Protein AF-0000000067155434 (afdb_homodimer)

Organism: Gallus gallus (NCBI:txid9031)

pLDDT: mean 84.06, std 18.78, range [15.3, 98.31]

Foldseek 3Di:
DDDDDDDDPDDPPPDPDDPPDDDDDDDDPPVPPVPQDFAFVVLLLVLLVVLLVDDDLVVNLVSLLVSLLVCLQRHLVCNLLSLCLLVLHLFFLLVVQAQADDPLLLLVLLCVLLVHDSVVLVVVCVVVVASLVSLLVSLVVDDDPDADDGHGSVRLSVLRSVLSPDDDDCSSVVNSVSLSVLSSNDDHSSSSSSSCSNNGHNPSPRDPLSSLLSNLLSCQQQPADADPPGPGSGPCPPPDPVVSVVVSVVSSVQSVVLCQFAVGCVQQSVCCRVPNRVCSNVRGGRDFSFDGQFEAEAADLDLVVVCVLQVPFWKKKFFAAQAWKWKWKQALVRFIWIAGNVRHTQCQLCVVLRVCVSVFWDPPWRIWIFIKGKFFADPVVLATDHHVLVVPRDRHPDDPVPGPTQIAIATEFTQDTDHDGCQAPARQVGVVVVVVTGHDDRSHYHYTDMDTDSDSVVQLVVQVVSVVSVTFGIKMATGHPPRGTDTPYHDNRIYTYGPVSLLPLPDWFKWWWWAFAADPDVRHPFTQKTWTFFAAPVLRATWTAEIDRAADDPVRRVVCRVVFVVFWDPDGDPRYHFAPVPDHPTTGDGFWIFTKGASAKDKAQGTCQLQVNVHVRIAIYGHPIHTDDIDPVDGNNRTHHSVNSVVSHVVVVVVPDPDD/DDDDDDDDPDDPPPDDDDPPDDPDDDDDDPPPPPPQDFAFVVLLLVLLVVLLVDDDLVVNLVSLLVSLLVCLQRHLVCNLLSLCLLVLHLFDLLVVQAQADDPLLLLVLLCVLLVHDSVVLVVVCVVVVASLVSLLVSLVVDDDPDADDGHGSVRLSVLRRVLSPDDDDCSSVVNSVSLSVLSSNDDHSSSSQSSCSNNGHSPSPRDPLSSLLSNLLSCQQQPADADPPRPGSGPCPPPDPVVSVVVSVVSSVQSVVLCQFAVGCVQQSVCCRVPNRVCSNVRGGRDFSFDGQFEAEAADLDLVVVCVLQVPFWKKKFFAAQAWKWKWKQALVRFIWIAGNVRHTQCQLCVVLRVCVSVFWDPPWRIWIFIKGKFFADPVVLATDHHVLVVPRDRHPDDPVPGPTQIAIATEFTQDTDHDGCQAPARQVRVVVVVVTGHDDRSHYHYTDMDTDSDSVVQLVVQVVSVVSVTFGIKMATGHPPRGTDTPYHDNRIYTYGPVSLLPLPDWFKWWFWAFAADPDPRHPFTQKTWTFFAAPVLRATWTAEIDRAADDPVRRVVCRVVFVVFWDPDGDPRYHFAPVPDHPTTGDGFWIFTKRASAKDKAQGTCQLQVNVHVRIAIYGHNIHTDDIDPVDGNNRTHHSVNSVVSHVVVVVVPDPDD

Radius of gyration: 41.84 Å; Cα contacts (8 Å, |Δi|>4): 2468; chains: 2; bounding box: 102×157×97 Å

Solvent-accessible surface area (backbone atoms only — not comparable to full-atom values): 70582 Å² total; per-residue (Å²): 142,78,79,88,88,80,92,80,86,85,81,88,74,86,79,79,81,81,82,76,81,82,80,77,85,82,75,87,84,69,78,73,74,71,70,80,56,77,50,46,30,55,61,55,30,53,48,49,54,53,31,51,71,41,86,48,67,70,56,36,27,51,55,50,16,54,53,48,30,50,31,44,74,65,20,54,86,48,42,62,40,50,50,30,59,67,67,51,36,71,55,46,56,61,72,62,54,54,60,62,49,55,66,66,58,52,46,49,27,49,18,67,61,67,71,49,55,56,66,57,52,51,53,48,22,50,72,68,57,35,59,18,59,47,41,28,61,50,52,72,69,57,81,68,96,71,78,58,72,75,52,29,31,57,57,54,46,50,51,50,36,51,52,38,68,53,72,68,87,69,33,59,64,53,46,34,52,53,49,30,57,53,52,70,30,43,53,79,58,30,32,21,53,50,44,20,37,43,58,38,54,72,76,46,45,70,24,68,69,45,51,52,40,16,51,30,42,14,45,60,29,27,53,55,82,64,59,86,74,62,85,53,69,53,66,53,72,87,45,53,70,68,57,36,50,52,51,44,51,52,46,23,47,51,51,52,54,35,34,48,40,35,65,36,64,83,67,45,50,61,46,37,48,73,64,30,72,89,46,36,64,81,75,43,53,72,44,72,82,54,63,52,48,54,61,39,60,34,82,42,63,46,70,66,58,49,47,68,74,38,70,88,46,63,29,33,40,26,57,26,71,48,49,47,51,31,38,38,22,31,28,75,88,65,52,60,42,32,24,35,68,84,28,39,59,42,37,55,44,38,44,55,53,55,65,46,51,70,75,29,49,32,92,86,69,48,27,30,30,34,40,29,34,40,26,26,37,38,84,84,79,69,40,66,42,58,47,74,58,46,67,69,48,58,66,64,89,44,52,63,88,70,62,81,72,42,56,22,34,31,40,69,43,36,44,30,48,66,89,40,75,33,37,81,42,29,38,54,58,28,43,52,52,41,58,69,41,45,53,75,38,90,74,46,33,37,65,51,59,66,47,79,49,91,49,68,68,56,49,54,53,50,39,51,51,23,43,74,58,64,26,52,15,30,34,36,31,33,26,65,67,76,14,51,58,49,64,64,34,73,34,87,42,26,30,32,40,45,61,54,19,33,50,42,41,46,63,68,43,38,26,22,42,43,23,29,27,71,21,62,77,95,36,50,92,40,53,45,30,33,34,28,19,29,21,32,69,60,61,52,29,37,17,24,26,40,72,36,65,42,62,66,50,74,66,54,40,50,54,49,37,65,58,46,65,77,36,60,38,91,52,74,47,87,50,53,39,74,36,79,91,69,60,54,76,36,30,32,54,72,75,43,24,32,34,30,39,30,26,42,64,41,82,25,75,60,28,38,21,32,46,62,74,79,30,80,75,28,8,34,27,56,35,73,40,28,48,73,46,75,36,85,89,43,55,42,84,66,26,37,34,24,66,55,50,44,56,63,35,40,64,69,51,51,76,63,66,61,79,128,145,78,76,90,78,84,88,85,85,82,79,87,77,87,81,81,83,76,87,71,81,80,83,72,83,84,80,87,76,75,79,72,73,72,72,79,54,78,52,47,30,54,61,56,29,52,48,50,54,53,32,51,71,43,86,47,67,70,55,34,28,50,56,50,17,54,52,47,31,50,32,45,74,65,20,52,86,47,43,60,40,49,50,30,59,66,67,51,37,72,56,46,57,62,72,61,53,53,62,61,49,52,67,66,59,52,47,48,26,50,16,66,62,66,71,48,55,56,68,58,53,51,52,48,23,50,72,67,56,36,60,19,60,47,42,30,60,51,52,73,69,56,81,68,96,71,77,57,70,75,53,29,30,59,56,53,46,50,52,51,35,52,52,39,68,53,73,67,87,69,34,58,63,52,44,34,52,53,49,31,57,52,53,69,32,43,55,78,58,29,31,21,52,50,45,20,37,43,58,39,53,73,73,48,45,70,24,69,69,45,50,51,39,16,51,28,42,14,44,61,29,27,53,55,82,63,59,87,74,64,84,54,69,53,65,50,72,86,46,53,70,70,57,38,50,52,50,43,49,53,46,24,48,50,50,52,53,37,36,49,40,36,66,36,64,83,68,45,49,61,46,36,48,71,63,29,72,89,48,35,64,81,76,43,54,70,44,73,80,53,64,52,49,54,58,38,61,35,82,42,61,47,70,64,57,49,47,68,74,38,69,88,49,62,31,32,40,26,56,26,70,46,48,46,52,32,36,40,22,32,28,75,88,66,52,60,45,33,23,36,66,86,28,39,60,42,36,56,45,36,44,56,53,54,64,47,51,70,74,30,50,33,93,85,68,49,26,30,31,34,39,29,33,40,25,27,37,37,82,85,79,69,40,66,41,58,46,74,60,46,67,68,49,58,65,65,90,46,51,64,88,70,59,80,72,42,56,21,35,31,40,68,44,36,43,30,49,66,90,39,76,33,38,82,42,29,39,54,59,28,44,51,53,42,59,69,40,43,52,75,36,92,76,46,33,36,66,50,58,66,48,77,49,90,48,68,66,56,49,54,54,50,38,51,52,23,43,74,57,65,26,51,15,29,33,36,31,34,26,65,67,75,12,51,58,49,63,65,34,75,35,85,43,27,30,32,38,45,60,53,18,34,51,42,40,47,65,67,42,37,29,21,41,43,22,30,26,72,20,63,76,93,36,49,92,40,56,44,31,31,34,28,19,29,21,30,69,59,61,51,27,38,18,24,27,39,73,37,67,42,63,66,50,74,66,52,40,51,55,49,37,65,58,48,64,77,36,61,38,90,52,75,49,87,47,54,41,75,35,81,90,69,60,53,78,39,31,32,54,72,76,45,26,33,34,30,39,30,27,43,62,43,81,24,76,60,26,37,22,31,45,62,75,79,30,80,74,29,9,35,26,56,35,74,40,27,49,73,48,75,37,85,89,45,55,42,84,65,24,37,34,24,66,54,51,46,56,62,34,41,64,69,50,50,76,63,66,62,80,129

InterPro domains:
  IPR000977 DNA ligase, ATP-dependent [TIGR00574] (98-645)
  IPR012308 DNA ligase, ATP-dependent, N-terminal [PF04675] (40-216)
  IPR012309 DNA ligase, ATP-dependent, C-terminal [PF04679] (524-634)
  IPR012310 DNA ligase, ATP-dependent, central [PF01068] (294-498)
  IPR012310 DNA ligase, ATP-dependent, central [PS50160] (400-536)
  IPR012340 Nucleic acid-binding, OB-fold [G3DSA:2.40.50.140] (507-648)
  IPR012340 Nucleic acid-binding, OB-fold [SSF50249] (506-645)
  IPR016059 DNA ligase, ATP-dependent, conserved site [PS00333] (472-498)
  IPR036599 DNA ligase, ATP-dependent, N-terminal domain superfamily [G3DSA:1.10.3260.10] (32-296)
  IPR036599 DNA ligase, ATP-dependent, N-terminal domain superfamily [SSF117018] (38-284)
  IPR050191 ATP-dependent DNA ligase [PTHR45674] (38-645)

Nearest PDB structures (foldseek):
  6p0a-assembly1_A  TM=6.966E-01  e=3.454E-84  Homo sapiens
  6p0e-assembly1_A  TM=6.962E-01  e=1.907E-83  Homo sapiens
  6q1v-assembly1_A  TM=6.953E-01  e=2.886E-83  Homo sapiens
  7l34-assembly1_A  TM=6.816E-01  e=3.124E-82  Homo sapiens
  7qnz-assembly1_A  TM=7.087E-01  e=1.299E-80  Homo sapiens

Structure (mmCIF, N/CA/C/O backbone):
data_AF-0000000067155434-model_v1
#
loop_
_entity.id
_entity.type
_entity.pdbx_description
1 polymer 'DNA ligase 1'
#
loop_
_atom_site.group_PDB
_atom_site.id
_atom_site.type_symbol
_atom_site.label_atom_id
_atom_site.label_alt_id
_atom_site.label_comp_id
_atom_site.label_asym_id
_atom_site.label_entity_id
_atom_site.label_seq_id
_atom_site.pdbx_PDB_ins_code
_atom_site.Cartn_x
_atom_site.Cartn_y
_atom_site.Cartn_z
_atom_site.occupancy
_atom_site.B_iso_or_equiv
_atom_site.auth_seq_id
_atom_site.auth_comp_id
_atom_site.auth_asym_id
_atom_site.auth_atom_id
_atom_site.pdbx_PDB_model_num
ATOM 1 N N . MET A 1 1 ? 45.875 9.719 47.844 1 16.81 1 MET A N 1
ATOM 2 C CA . MET A 1 1 ? 46.188 10.703 48.875 1 16.81 1 MET A CA 1
ATOM 3 C C . MET A 1 1 ? 45.844 12.109 48.406 1 16.81 1 MET A C 1
ATOM 5 O O . MET A 1 1 ? 44.969 12.773 48.969 1 16.81 1 MET A O 1
ATOM 9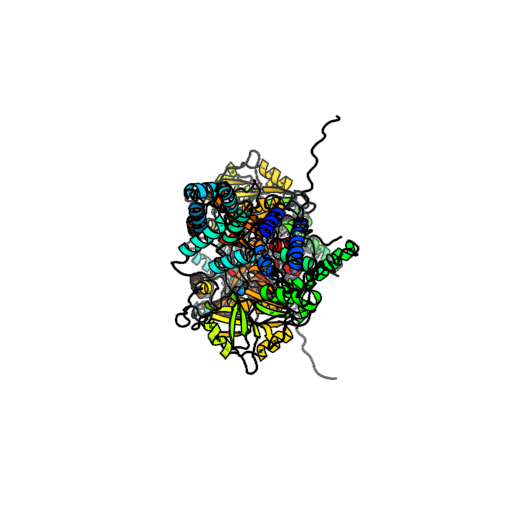 N N . ASP A 1 2 ? 46.812 12.922 47.938 1 15.3 2 ASP A N 1
ATOM 10 C CA . ASP A 1 2 ? 47.188 14.281 48.312 1 15.3 2 ASP A CA 1
ATOM 11 C C . ASP A 1 2 ? 46.469 15.305 47.438 1 15.3 2 ASP A C 1
ATOM 13 O O . ASP A 1 2 ? 46.375 16.484 47.812 1 15.3 2 ASP A O 1
ATOM 17 N N . GLY A 1 3 ? 46.469 15.141 46.156 1 16.81 3 GLY A N 1
ATOM 18 C CA . GLY A 1 3 ? 46.812 16.344 45.438 1 16.81 3 GLY A CA 1
ATOM 19 C C . GLY A 1 3 ? 45.781 17.438 45.531 1 16.81 3 GLY A C 1
ATOM 20 O O . GLY A 1 3 ? 44.625 17.172 45.906 1 16.81 3 GLY A O 1
ATOM 21 N N . GLY A 1 4 ? 45.781 18.406 44.688 1 17.08 4 GLY A N 1
ATOM 22 C CA . GLY A 1 4 ? 45.844 19.859 44.75 1 17.08 4 GLY A CA 1
ATOM 23 C C . GLY A 1 4 ? 44.469 20.5 44.812 1 17.08 4 GLY A C 1
ATOM 24 O O . GLY A 1 4 ? 43.438 19.828 44.562 1 17.08 4 GLY A O 1
ATOM 25 N N . ASP A 1 5 ? 44.25 21.766 44.469 1 17.11 5 ASP A N 1
ATOM 26 C CA . ASP A 1 5 ? 43.938 23.109 45 1 17.11 5 ASP A CA 1
ATOM 27 C C . ASP A 1 5 ? 42.531 23.547 44.594 1 17.11 5 ASP A C 1
ATOM 29 O O . ASP A 1 5 ? 41.906 22.906 43.75 1 17.11 5 ASP A O 1
ATOM 33 N N . GLY A 1 6 ? 42.344 24.844 44 1 16.84 6 GLY A N 1
ATOM 34 C CA . GLY A 1 6 ? 41.844 26.109 44.5 1 16.84 6 GLY A CA 1
ATOM 35 C C . GLY A 1 6 ? 40.469 26.453 43.969 1 16.84 6 GLY A C 1
ATOM 36 O O . GLY A 1 6 ? 39.562 26.844 44.719 1 16.84 6 GLY A O 1
ATOM 37 N N . GLY A 1 7 ? 40.156 26.734 42.594 1 18.36 7 GLY A N 1
ATOM 38 C CA . GLY A 1 7 ? 39.75 28.047 42.156 1 18.36 7 GLY A CA 1
ATOM 39 C C . GLY A 1 7 ? 38.25 28.281 42.312 1 18.36 7 GLY A C 1
ATOM 40 O O . GLY A 1 7 ? 37.438 27.359 42.125 1 18.36 7 GLY A O 1
ATOM 41 N N . HIS A 1 8 ? 37.656 29.438 43 1 18.72 8 HIS A N 1
ATOM 42 C CA . HIS A 1 8 ? 36.562 30.125 43.656 1 18.72 8 HIS A CA 1
ATOM 43 C C . HIS A 1 8 ? 35.594 30.719 42.656 1 18.72 8 HIS A C 1
ATOM 45 O O . HIS A 1 8 ? 35.969 31.656 41.906 1 18.72 8 HIS A O 1
ATOM 51 N N . GLY A 1 9 ? 34.938 30.109 41.719 1 18.5 9 GLY A N 1
ATOM 52 C CA . GLY A 1 9 ? 34.188 30.766 40.656 1 18.5 9 GLY A CA 1
ATOM 53 C C . GLY A 1 9 ? 33.125 31.734 41.188 1 18.5 9 GLY A C 1
ATOM 54 O O . GLY A 1 9 ? 32.469 31.438 42.188 1 18.5 9 GLY A O 1
ATOM 55 N N . GLY A 1 10 ? 33.156 33.188 40.969 1 18.19 10 GLY A N 1
ATOM 56 C CA . GLY A 1 10 ? 32.594 34.469 41.25 1 18.19 10 GLY A CA 1
ATOM 57 C C . GLY A 1 10 ? 31.109 34.562 41.062 1 18.19 10 GLY A C 1
ATOM 58 O O . GLY A 1 10 ? 30.578 33.969 40.094 1 18.19 10 GLY A O 1
ATOM 59 N N . ASP A 1 11 ? 30.203 34.812 42.094 1 17.75 11 ASP A N 1
ATOM 60 C CA . ASP A 1 11 ? 28.797 34.938 42.438 1 17.75 11 ASP A CA 1
ATOM 61 C C . ASP A 1 11 ? 28.234 36.25 41.906 1 17.75 11 ASP A C 1
ATOM 63 O O . ASP A 1 11 ? 28.641 37.344 42.344 1 17.75 11 ASP A O 1
ATOM 67 N N . ALA A 1 12 ? 27.953 36.562 40.531 1 19.81 12 ALA A N 1
ATOM 68 C CA . ALA A 1 12 ? 27.531 37.812 39.906 1 19.81 12 ALA A CA 1
ATOM 69 C C . ALA A 1 12 ? 26.328 38.406 40.656 1 19.81 12 ALA A C 1
ATOM 71 O O . ALA A 1 12 ? 25.234 37.844 40.625 1 19.81 12 ALA A O 1
ATOM 72 N N . GLU A 1 13 ? 26.438 39.125 41.906 1 17.91 13 GLU A N 1
ATOM 73 C CA . GLU A 1 13 ? 25.484 39.844 42.75 1 17.91 13 GLU A CA 1
ATOM 74 C C . GLU A 1 13 ? 24.875 41.031 42 1 17.91 13 GLU A C 1
ATOM 76 O O . GLU A 1 13 ? 25.578 41.969 41.594 1 17.91 13 GLU A O 1
ATOM 81 N N . ILE A 1 14 ? 23.906 41 41.156 1 19.84 14 ILE A N 1
ATOM 82 C CA . ILE A 1 14 ? 23.281 42.094 40.438 1 19.84 14 ILE A CA 1
ATOM 83 C C . ILE A 1 14 ? 22.719 43.094 41.438 1 19.84 14 ILE A C 1
ATOM 85 O O . ILE A 1 14 ? 21.859 42.781 42.25 1 19.84 14 ILE A O 1
ATOM 89 N N . MET A 1 15 ? 23.531 44.188 42 1 19.94 15 MET A N 1
ATOM 90 C CA . MET A 1 15 ? 23.422 45.281 42.969 1 19.94 15 MET A CA 1
ATOM 91 C C . MET A 1 15 ? 22.266 46.219 42.594 1 19.94 15 MET A C 1
ATOM 93 O O . MET A 1 15 ? 22.297 46.875 41.562 1 19.94 15 MET A O 1
ATOM 97 N N . MET A 1 16 ? 21.078 46 43.031 1 20.23 16 MET A N 1
ATOM 98 C CA . MET A 1 16 ? 19.938 46.906 42.969 1 20.23 16 MET A CA 1
ATOM 99 C C . MET A 1 16 ? 20.203 48.156 43.812 1 20.23 16 MET A C 1
ATOM 101 O O . MET A 1 16 ? 20.578 48.062 44.969 1 20.23 16 MET A O 1
ATOM 105 N N . GLY A 1 17 ? 20.812 49.281 43.281 1 18.33 17 GLY A N 1
ATOM 106 C CA . GLY A 1 17 ? 21.234 50.562 43.875 1 18.33 17 GLY A CA 1
ATOM 107 C C . GLY A 1 17 ? 20.188 51.188 44.75 1 18.33 17 GLY A C 1
ATOM 108 O O . GLY A 1 17 ? 18.984 50.969 44.562 1 18.33 17 GLY A O 1
ATOM 109 N N . ASP A 1 18 ? 20.516 51.625 46.031 1 19.92 18 ASP A N 1
ATOM 110 C CA . ASP A 1 18 ? 19.953 52.219 47.25 1 19.92 18 ASP A CA 1
ATOM 111 C C . ASP A 1 18 ? 19.5 53.656 47 1 19.92 18 ASP A C 1
ATOM 113 O O . ASP A 1 18 ? 20.312 54.531 46.75 1 19.92 18 ASP A O 1
ATOM 117 N N . GLY A 1 19 ? 18.547 54.031 46.281 1 17.12 19 GLY A N 1
ATOM 118 C CA . GLY A 1 19 ? 18.078 55.406 46.156 1 17.12 19 GLY A CA 1
ATOM 119 C C . GLY A 1 19 ? 17.703 56 47.5 1 17.12 19 GLY A C 1
ATOM 120 O O . GLY A 1 19 ? 16.609 55.75 48.031 1 17.12 19 GLY A O 1
ATOM 121 N N . ARG A 1 20 ? 18.625 56.281 48.375 1 21.55 20 ARG A N 1
ATOM 122 C CA . ARG A 1 20 ? 18.375 56.938 49.656 1 21.55 20 ARG A CA 1
ATOM 123 C C . ARG A 1 20 ? 17.859 58.375 49.438 1 21.55 20 ARG A C 1
ATOM 125 O O . ARG A 1 20 ? 18.578 59.344 49.688 1 21.55 20 ARG A O 1
ATOM 132 N N . THR A 1 21 ? 17.172 58.938 48.406 1 18.19 21 THR A N 1
ATOM 133 C CA . THR A 1 21 ? 16.984 60.375 48.469 1 18.19 21 THR A CA 1
ATOM 134 C C . THR A 1 21 ? 16.062 60.75 49.625 1 18.19 21 THR A C 1
ATOM 136 O O . THR A 1 21 ? 15.188 60 50 1 18.19 21 THR A O 1
ATOM 139 N N . GLY A 1 22 ? 16.391 61.781 50.5 1 18.53 22 GLY A N 1
ATOM 140 C CA . GLY A 1 22 ? 15.984 62.562 51.656 1 18.53 22 GLY A CA 1
ATOM 141 C C . GLY A 1 22 ? 14.656 63.281 51.469 1 18.53 22 GLY A C 1
ATOM 142 O O . GLY A 1 22 ? 14.234 63.531 50.312 1 18.53 22 GLY A O 1
ATOM 143 N N . CYS A 1 23 ? 13.695 63.406 52.562 1 20.22 23 CYS A N 1
ATOM 144 C CA . CYS A 1 23 ? 12.297 63.719 52.812 1 20.22 23 CYS A CA 1
ATOM 145 C C . CYS A 1 23 ? 12.023 65.188 52.719 1 20.22 23 CYS A C 1
ATOM 147 O O . CYS A 1 23 ? 11.023 65.688 53.25 1 20.22 23 CYS A O 1
ATOM 149 N N . GLY A 1 24 ? 12.797 66.188 52.188 1 19.48 24 GLY A N 1
ATOM 150 C CA . GLY A 1 24 ? 12.398 67.5 52.594 1 19.48 24 GLY A CA 1
ATOM 151 C C . GLY A 1 24 ? 10.914 67.75 52.438 1 19.48 24 GLY A C 1
ATOM 152 O O . GLY A 1 24 ? 10.219 67 51.781 1 19.48 24 GLY A O 1
ATOM 153 N N . GLY A 1 25 ? 10.188 68.875 53 1 20.5 25 GLY A N 1
ATOM 154 C CA . GLY A 1 25 ? 8.93 69.438 53.469 1 20.5 25 GLY A CA 1
ATOM 155 C C . GLY A 1 25 ? 7.938 69.688 52.344 1 20.5 25 GLY A C 1
ATOM 156 O O . GLY A 1 25 ? 6.875 70.25 52.594 1 20.5 25 GLY A O 1
ATOM 157 N N . TRP A 1 26 ? 8.289 69.438 50.969 1 18.67 26 TRP A N 1
ATOM 158 C CA . TRP A 1 26 ? 7.613 70.312 50.031 1 18.67 26 TRP A CA 1
ATOM 159 C C . TRP A 1 26 ? 6.098 70.188 50.156 1 18.67 26 TRP A C 1
ATOM 161 O O . TRP A 1 26 ? 5.586 69.25 50.719 1 18.67 26 TRP A O 1
ATOM 171 N N . GLY A 1 27 ? 5.062 71.438 49.688 1 23.33 27 GLY A N 1
ATOM 172 C CA . GLY A 1 27 ? 3.904 72.125 49.219 1 23.33 27 GLY A CA 1
ATOM 173 C C . GLY A 1 27 ? 2.959 71.312 48.375 1 23.33 27 GLY A C 1
ATOM 174 O O . GLY A 1 27 ? 3.264 70.125 48.094 1 23.33 27 GLY A O 1
ATOM 175 N N . GLY A 1 28 ? 2.057 71.875 47.344 1 26.39 28 GLY A N 1
ATOM 176 C CA . GLY A 1 28 ? 0.773 71.312 46.906 1 26.39 28 GLY A CA 1
ATOM 177 C C . GLY A 1 28 ? 0.856 69.938 46.406 1 26.39 28 GLY A C 1
ATOM 178 O O . GLY A 1 28 ? 1.816 69.562 45.719 1 26.39 28 GLY A O 1
ATOM 179 N N . SER A 1 29 ? 0.441 68.938 47.062 1 26.17 29 SER A N 1
ATOM 180 C CA . SER A 1 29 ? 0.651 67.438 47.031 1 26.17 29 SER A CA 1
ATOM 181 C C . SER A 1 29 ? 0.232 66.875 45.719 1 26.17 29 SER A C 1
ATOM 183 O O . SER A 1 29 ? -0.952 66.625 45.469 1 26.17 29 SER A O 1
ATOM 185 N N . ARG A 1 30 ? 0.537 67.562 44.531 1 30.58 30 ARG A N 1
ATOM 186 C CA . ARG A 1 30 ? 0.243 67.125 43.156 1 30.58 30 ARG A CA 1
ATOM 187 C C . ARG A 1 30 ? 0.652 65.688 42.969 1 30.58 30 ARG A C 1
ATOM 189 O O . ARG A 1 30 ? 1.805 65.312 43.219 1 30.58 30 ARG A O 1
ATOM 196 N N . GLY A 1 31 ? -0.239 64.75 43.312 1 29.92 31 GLY A N 1
ATOM 197 C CA . GLY 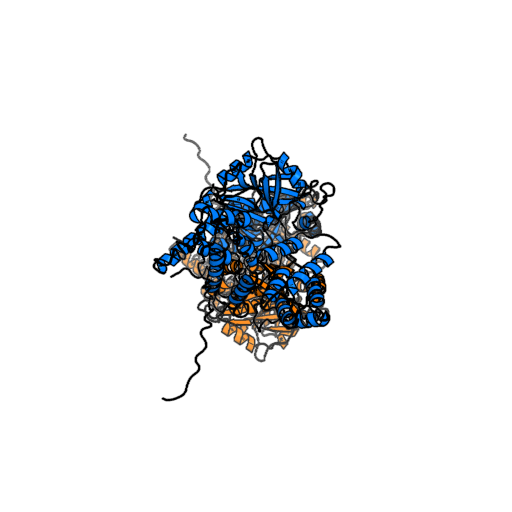A 1 31 ? -0.164 63.312 43.094 1 29.92 31 GLY A CA 1
ATOM 198 C C . GLY A 1 31 ? 0.598 62.938 41.844 1 29.92 31 GLY A C 1
ATOM 199 O O . GLY A 1 31 ? 0.16 63.219 40.75 1 29.92 31 GLY A O 1
ATOM 200 N N . VAL A 1 32 ? 1.921 63.156 41.75 1 29.94 32 VAL A N 1
ATOM 201 C CA . VAL A 1 32 ? 2.811 62.844 40.656 1 29.94 32 VAL A CA 1
ATOM 202 C C . VAL A 1 32 ? 2.545 61.406 40.156 1 29.94 32 VAL A C 1
ATOM 204 O O . VAL A 1 32 ? 2.719 60.469 40.906 1 29.94 32 VAL A O 1
ATOM 207 N N . THR A 1 33 ? 1.397 61.156 39.469 1 33.34 33 THR A N 1
ATOM 208 C CA . THR A 1 33 ? 1.229 59.938 38.688 1 33.34 33 THR A CA 1
ATOM 209 C C . THR A 1 33 ? 2.549 59.531 38.031 1 33.34 33 THR A C 1
ATOM 211 O O . THR A 1 33 ? 3.115 60.25 37.219 1 33.34 33 THR A O 1
ATOM 214 N N . THR A 1 34 ? 3.51 59.031 38.781 1 38.75 34 THR A N 1
ATOM 215 C CA . THR A 1 34 ? 4.734 58.469 38.219 1 38.75 34 THR A CA 1
ATOM 216 C C . THR A 1 34 ? 4.461 57.844 36.844 1 38.75 34 THR A C 1
ATOM 218 O O . THR A 1 34 ? 3.51 57.062 36.719 1 38.75 34 THR A O 1
ATOM 221 N N . PRO A 1 35 ? 4.691 58.469 35.781 1 44.56 35 PRO A N 1
ATOM 222 C CA . PRO A 1 35 ? 4.5 57.969 34.406 1 44.56 35 PRO A CA 1
ATOM 223 C C . PRO A 1 35 ? 4.809 56.5 34.281 1 44.56 35 PRO A C 1
ATOM 225 O O . PRO A 1 35 ? 5.645 55.969 35 1 44.56 35 PRO A O 1
ATOM 228 N N . PRO A 1 36 ? 3.838 55.625 34 1 53.75 36 PRO A N 1
ATOM 229 C CA . PRO A 1 36 ? 4.039 54.219 33.781 1 53.75 36 PRO A CA 1
ATOM 230 C C . PRO A 1 36 ? 5.395 53.875 33.156 1 53.75 36 PRO A C 1
ATOM 232 O O . PRO A 1 36 ? 5.793 54.531 32.188 1 53.75 36 PRO A O 1
ATOM 235 N N . LEU A 1 37 ? 6.441 53.375 33.906 1 69.88 37 LEU A N 1
ATOM 236 C CA . LEU A 1 37 ? 7.824 53.062 33.562 1 69.88 37 LEU A CA 1
ATOM 237 C C . LEU A 1 37 ? 7.887 52.094 32.375 1 69.88 37 LEU A C 1
ATOM 239 O O . LEU A 1 37 ? 7.211 51.062 32.375 1 69.88 37 LEU A O 1
ATOM 243 N N . SER A 1 38 ? 8.352 52.562 31.156 1 88.06 38 SER A N 1
ATOM 244 C CA . SER A 1 38 ? 8.578 51.75 29.969 1 88.06 38 SER A CA 1
ATOM 245 C C . SER A 1 38 ? 9.609 50.656 30.219 1 88.06 38 SER A C 1
ATOM 247 O O . SER A 1 38 ? 10.547 50.844 31 1 88.06 38 SER A O 1
ATOM 249 N N . VAL A 1 39 ? 9.305 49.438 29.844 1 94.56 39 VAL A N 1
ATOM 250 C CA . VAL A 1 39 ? 10.258 48.344 29.984 1 94.56 39 VAL A CA 1
ATOM 251 C C . VAL A 1 39 ? 11.367 48.5 28.938 1 94.56 39 VAL A C 1
ATOM 253 O O . VAL A 1 39 ? 11.094 48.562 27.734 1 94.56 39 VAL A O 1
ATOM 256 N N . PRO A 1 40 ? 12.539 48.625 29.438 1 96.06 40 PRO A N 1
ATOM 257 C CA . PRO A 1 40 ? 13.641 48.688 28.469 1 96.06 40 PRO A CA 1
ATOM 258 C C . PRO A 1 40 ? 13.766 47.438 27.609 1 96.06 40 PRO A C 1
ATOM 260 O O . PRO A 1 40 ? 13.609 46.312 28.125 1 96.06 40 PRO A O 1
ATOM 263 N N . TYR A 1 41 ? 14.039 47.625 26.344 1 97.25 41 TYR A N 1
ATOM 264 C CA . TYR A 1 41 ? 14.258 46.469 25.453 1 97.25 41 TYR A CA 1
ATOM 265 C C . TYR A 1 41 ? 15.453 45.656 25.906 1 97.25 41 TYR A C 1
ATOM 267 O O . TYR A 1 41 ? 15.492 44.438 25.688 1 97.25 41 TYR A O 1
ATOM 275 N N . LEU A 1 42 ? 16.359 46.281 26.547 1 95.81 42 LEU A N 1
ATOM 276 C CA . LEU A 1 42 ? 17.547 45.594 27.062 1 95.81 42 LEU A CA 1
ATOM 277 C C . LEU A 1 42 ? 17.156 44.469 28.031 1 95.81 42 LEU A C 1
ATOM 279 O O . LEU A 1 42 ? 17.797 43.406 28.062 1 95.81 42 LEU A O 1
ATOM 283 N N . ALA A 1 43 ? 16.141 44.719 28.812 1 96.56 43 ALA A N 1
ATOM 284 C CA . ALA A 1 43 ? 15.68 43.688 29.734 1 96.56 43 ALA A CA 1
ATOM 285 C C . ALA A 1 43 ? 15.18 42.469 28.984 1 96.56 43 ALA A C 1
ATOM 287 O O . ALA A 1 43 ? 15.445 41.312 29.391 1 96.56 43 ALA A O 1
ATOM 288 N N . VAL A 1 44 ? 14.5 42.656 27.906 1 97.31 44 VAL A N 1
ATOM 289 C CA . VAL A 1 44 ? 13.984 41.562 27.078 1 97.31 44 VAL A CA 1
ATOM 290 C C . VAL A 1 44 ? 15.141 40.844 26.406 1 97.31 44 VAL A C 1
ATOM 292 O O . VAL A 1 44 ? 15.203 39.625 26.422 1 97.31 44 VAL A O 1
ATOM 295 N N . ALA A 1 45 ? 16.047 41.594 25.875 1 97.19 45 ALA A N 1
ATOM 296 C CA . ALA A 1 45 ? 17.188 41.031 25.156 1 97.19 45 ALA A CA 1
ATOM 297 C C . ALA A 1 45 ? 18.062 40.188 26.094 1 97.19 45 ALA A C 1
ATOM 299 O O . ALA A 1 45 ? 18.547 39.125 25.703 1 97.19 45 ALA A O 1
ATOM 300 N N . ARG A 1 46 ? 18.297 40.688 27.234 1 96.31 46 ARG A N 1
ATOM 301 C CA . ARG A 1 46 ? 19.094 39.969 28.203 1 96.31 46 ARG A CA 1
ATOM 302 C C . ARG A 1 46 ? 18.406 38.656 28.625 1 96.31 46 ARG A C 1
ATOM 304 O O . ARG A 1 46 ? 19.062 37.656 28.891 1 96.31 46 ARG A O 1
ATOM 311 N N . THR A 1 47 ? 17.141 38.781 28.75 1 97.31 47 THR A N 1
ATOM 312 C CA . THR A 1 47 ? 16.391 37.562 29.047 1 97.31 47 THR A CA 1
ATOM 313 C C . THR A 1 47 ? 16.531 36.531 27.922 1 97.31 47 THR A C 1
ATOM 315 O O . THR A 1 47 ? 16.688 35.344 28.188 1 97.31 47 THR A O 1
ATOM 318 N N . PHE A 1 48 ? 16.469 37 26.656 1 97 48 PHE A N 1
ATOM 319 C CA . PHE A 1 48 ? 16.688 36.094 25.516 1 97 48 PHE A CA 1
ATOM 320 C C . PHE A 1 48 ? 18.047 35.438 25.578 1 97 48 PHE A C 1
ATOM 322 O O . PHE A 1 48 ? 18.188 34.25 25.266 1 97 48 PHE A O 1
ATOM 329 N N . GLU A 1 49 ? 18.984 3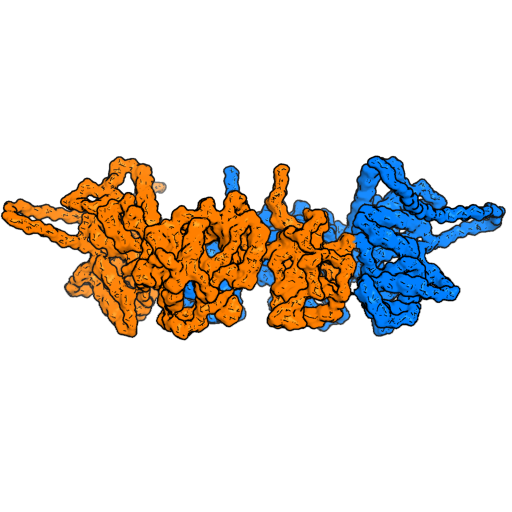6.188 26 1 95.62 49 GLU A N 1
ATOM 330 C CA . GLU A 1 49 ? 20.344 35.656 26.141 1 95.62 49 GLU A CA 1
ATOM 331 C C . GLU A 1 49 ? 20.391 34.5 27.141 1 95.62 49 GLU A C 1
ATOM 333 O O . GLU A 1 49 ? 21.031 33.469 26.891 1 95.62 49 GLU A O 1
ATOM 338 N N . ARG A 1 50 ? 19.734 34.719 28.219 1 96.06 50 ARG A N 1
ATOM 339 C CA . ARG A 1 50 ? 19.703 33.688 29.25 1 96.06 50 ARG A CA 1
ATOM 340 C C . ARG A 1 50 ? 18.938 32.469 28.781 1 96.06 50 ARG A C 1
ATOM 342 O O . ARG A 1 50 ? 19.297 31.344 29.125 1 96.06 50 ARG A O 1
ATOM 349 N N . ILE A 1 51 ? 17.891 32.656 28.078 1 95.44 51 ILE A N 1
ATOM 350 C CA . ILE A 1 51 ? 17.078 31.578 27.547 1 95.44 51 ILE A CA 1
ATOM 351 C C . ILE A 1 51 ? 17.906 30.75 26.562 1 95.44 51 ILE A C 1
ATOM 353 O O . ILE A 1 51 ? 17.859 29.531 26.562 1 95.44 51 ILE A O 1
ATOM 357 N N . GLU A 1 52 ? 18.594 31.406 25.703 1 92.12 52 GLU A N 1
ATOM 358 C CA . GLU A 1 52 ? 19.422 30.75 24.703 1 92.12 52 GLU A CA 1
ATOM 359 C C . GLU A 1 52 ? 20.484 29.859 25.359 1 92.12 52 GLU A C 1
ATOM 361 O O . GLU A 1 52 ? 20.859 28.828 24.812 1 92.12 52 GLU A O 1
ATOM 366 N N . GLU A 1 53 ? 20.922 30.266 26.5 1 92.19 53 GLU A N 1
ATOM 367 C CA . GLU A 1 53 ? 21.953 29.516 27.219 1 92.19 53 GLU A CA 1
ATOM 368 C C . GLU A 1 53 ? 21.375 28.328 27.969 1 92.19 53 GLU A C 1
ATOM 370 O O . GLU A 1 53 ? 22.078 27.391 28.312 1 92.19 53 GLU A O 1
ATOM 375 N N . ALA A 1 54 ? 20.094 28.391 28.172 1 90.31 54 ALA A N 1
ATOM 376 C CA . ALA A 1 54 ? 19.438 27.328 28.938 1 90.31 54 ALA A CA 1
ATOM 377 C C . ALA A 1 54 ? 19.109 26.141 28.047 1 90.31 54 ALA A C 1
ATOM 379 O O . ALA A 1 54 ? 18.734 26.297 26.891 1 90.31 54 ALA A O 1
ATOM 380 N N . SER A 1 55 ? 19.328 24.938 28.609 1 80.25 55 SER A N 1
ATOM 381 C CA . SER A 1 55 ? 19.094 23.719 27.812 1 80.25 55 SER A CA 1
ATOM 382 C C . SER A 1 55 ? 17.75 23.078 28.188 1 80.25 55 SER A C 1
ATOM 384 O O . SER A 1 55 ? 17.156 22.391 27.359 1 80.25 55 SER A O 1
ATOM 386 N N . SER A 1 56 ? 17.359 23.375 29.328 1 87.44 56 SER A N 1
ATOM 387 C CA . SER A 1 56 ? 16.141 22.719 29.781 1 87.44 56 SER A CA 1
ATOM 388 C C . SER A 1 56 ? 14.922 23.609 29.594 1 87.44 56 SER A C 1
ATOM 390 O O . SER A 1 56 ? 14.992 24.828 29.812 1 87.44 56 SER A O 1
ATOM 392 N N . ARG A 1 57 ? 13.852 23.062 29.297 1 88.06 57 ARG A N 1
ATOM 393 C CA . ARG A 1 57 ? 12.594 23.781 29.078 1 88.06 57 ARG A CA 1
ATOM 394 C C . ARG A 1 57 ? 12.102 24.406 30.375 1 88.06 57 ARG A C 1
ATOM 396 O O . ARG A 1 57 ? 11.586 25.531 30.375 1 88.06 57 ARG A O 1
ATOM 403 N N . LEU A 1 58 ? 12.242 23.656 31.438 1 91.31 58 LEU A N 1
ATOM 404 C CA . LEU A 1 58 ? 11.789 24.156 32.719 1 91.31 58 LEU A CA 1
ATOM 405 C C . LEU A 1 58 ? 12.547 25.406 33.125 1 91.31 58 LEU A C 1
ATOM 407 O O . LEU A 1 58 ? 11.969 26.344 33.688 1 91.31 58 LEU A O 1
ATOM 411 N N . LYS A 1 59 ? 13.797 25.375 32.781 1 94.75 59 LYS A N 1
ATOM 412 C CA . LYS A 1 59 ? 14.617 26.531 33.094 1 94.75 59 LYS A CA 1
ATOM 413 C C . LYS A 1 59 ? 14.234 27.734 32.219 1 94.75 59 LYS A C 1
ATOM 415 O O . LYS A 1 59 ? 14.227 28.875 32.688 1 94.75 59 LYS A O 1
ATOM 420 N N . ILE A 1 60 ? 13.93 27.516 31.016 1 95.25 60 ILE A N 1
ATOM 421 C CA . ILE A 1 60 ? 13.508 28.562 30.094 1 95.25 60 ILE A CA 1
ATOM 422 C C . ILE A 1 60 ? 12.227 29.203 30.609 1 95.25 60 ILE A C 1
ATOM 424 O O . ILE A 1 60 ? 12.109 30.438 30.641 1 95.25 60 ILE A O 1
ATOM 428 N N . ILE A 1 61 ? 11.297 28.406 31.078 1 96.31 61 ILE A N 1
ATOM 429 C CA . ILE A 1 61 ? 10.023 28.906 31.594 1 96.31 61 ILE A CA 1
ATOM 430 C C . ILE A 1 61 ? 10.258 29.719 32.844 1 96.31 61 ILE A C 1
ATOM 432 O O . ILE A 1 61 ? 9.641 30.781 33.031 1 96.31 61 ILE A O 1
ATOM 436 N N . GLU A 1 62 ? 11.156 29.281 33.656 1 96.44 62 GLU A N 1
ATOM 437 C CA . GLU A 1 62 ? 11.477 29.984 34.906 1 96.44 62 GLU A CA 1
ATOM 438 C C . GLU A 1 62 ? 12.07 31.359 34.625 1 96.44 62 GLU A C 1
ATOM 440 O O . GLU A 1 62 ? 11.68 32.344 35.25 1 96.44 62 GLU A O 1
ATOM 445 N N . ILE A 1 63 ? 12.969 31.375 33.656 1 97.5 63 ILE A N 1
ATOM 446 C CA . ILE A 1 63 ? 13.641 32.625 33.312 1 97.5 63 ILE A CA 1
ATOM 447 C C . ILE A 1 63 ? 12.617 33.625 32.781 1 97.5 63 ILE A C 1
ATOM 449 O O . ILE A 1 63 ? 12.594 34.781 33.188 1 97.5 63 ILE A O 1
ATOM 453 N N . LEU A 1 64 ? 11.812 33.219 31.938 1 97.94 64 LEU A N 1
ATOM 454 C CA . LEU A 1 64 ? 10.82 34.094 31.344 1 97.94 64 LEU A CA 1
ATOM 455 C C . LEU A 1 64 ? 9.781 34.5 32.375 1 97.94 64 LEU A C 1
ATOM 457 O O . LEU A 1 64 ? 9.297 35.625 32.375 1 97.94 64 LEU A O 1
ATOM 461 N N . THR A 1 65 ? 9.383 33.562 33.25 1 97.69 65 THR A N 1
ATOM 462 C CA . THR A 1 65 ? 8.438 33.875 34.312 1 97.69 65 THR A CA 1
ATOM 463 C C . THR A 1 65 ? 8.938 35.031 35.156 1 97.69 65 THR A C 1
ATOM 465 O O . THR A 1 65 ? 8.172 35.938 35.5 1 97.69 65 THR A O 1
ATOM 468 N N . ASN A 1 66 ? 10.203 35.031 35.469 1 97.25 66 ASN A N 1
ATOM 469 C CA . ASN A 1 66 ? 10.789 36.094 36.281 1 97.25 66 ASN A CA 1
ATOM 470 C C . ASN A 1 66 ? 10.695 37.438 35.594 1 97.25 66 ASN A C 1
ATOM 472 O O . ASN A 1 66 ? 10.391 38.438 36.25 1 97.25 66 ASN A O 1
ATOM 476 N N . LEU A 1 67 ? 10.961 37.438 34.344 1 97.69 67 LEU A N 1
ATOM 477 C CA . LEU A 1 67 ? 10.828 38.688 33.625 1 97.69 67 LEU A CA 1
ATOM 478 C C . LEU A 1 67 ? 9.383 39.188 33.625 1 97.69 67 LEU A C 1
ATOM 480 O O . LEU A 1 67 ? 9.125 40.344 33.906 1 97.69 67 LEU A O 1
ATOM 484 N N . LEU A 1 68 ? 8.477 38.312 33.375 1 97.75 68 LEU A N 1
ATOM 485 C CA . LEU A 1 68 ? 7.074 38.719 33.25 1 97.75 68 LEU A CA 1
ATOM 486 C C . LEU A 1 68 ? 6.512 39.156 34.594 1 97.75 68 LEU A C 1
ATOM 488 O O . LEU A 1 68 ? 5.66 40.031 34.656 1 97.75 68 LEU A O 1
ATOM 492 N N . ARG A 1 69 ? 6.93 38.531 35.656 1 96.12 69 ARG A N 1
ATOM 493 C CA . ARG A 1 69 ? 6.535 38.969 37 1 96.12 69 ARG A CA 1
ATOM 494 C C . ARG A 1 69 ? 6.957 40.406 37.25 1 96.12 69 ARG A C 1
ATOM 496 O O . ARG A 1 69 ? 6.18 41.219 37.781 1 96.12 69 ARG A O 1
ATOM 503 N N . SER A 1 70 ? 8.211 40.688 36.812 1 95.44 70 SER A N 1
ATOM 504 C CA . SER A 1 70 ? 8.727 42.031 36.969 1 95.44 70 SER A CA 1
ATOM 505 C C . SER A 1 70 ? 7.91 43.031 36.156 1 95.44 70 SER A C 1
ATOM 507 O O . SER A 1 70 ? 7.637 44.156 36.625 1 95.44 70 SER A O 1
ATOM 509 N N . VAL A 1 71 ? 7.555 42.656 35 1 96.06 71 VAL A N 1
ATOM 510 C CA . VAL A 1 71 ? 6.789 43.531 34.156 1 96.06 71 VAL A CA 1
ATOM 511 C C . VAL A 1 71 ? 5.398 43.781 34.719 1 96.06 71 VAL A C 1
ATOM 513 O O . VAL A 1 71 ? 4.91 44.906 34.75 1 96.06 71 VAL A O 1
ATOM 516 N N . VAL A 1 72 ? 4.762 42.719 35.219 1 94.31 72 VAL A N 1
ATOM 517 C CA . VAL A 1 72 ? 3.42 42.812 35.781 1 94.31 72 VAL A CA 1
ATOM 518 C C . VAL A 1 72 ? 3.443 43.719 37 1 94.31 72 VAL A C 1
ATOM 520 O O . VAL A 1 72 ? 2.514 44.5 37.219 1 94.31 72 VAL A O 1
ATOM 523 N N . ALA A 1 73 ? 4.469 43.656 37.781 1 92.06 73 ALA A N 1
ATOM 524 C CA . ALA A 1 73 ? 4.586 44.406 39.031 1 92.06 73 ALA A CA 1
ATOM 525 C C . ALA A 1 73 ? 4.906 45.875 38.75 1 92.06 73 ALA A C 1
ATOM 527 O O . ALA A 1 73 ? 4.367 46.781 39.406 1 92.06 73 ALA A O 1
ATOM 528 N N . LEU A 1 74 ? 5.777 46.125 37.75 1 91 74 LEU A N 1
ATOM 529 C CA . LEU A 1 74 ? 6.336 47.469 37.594 1 91 74 LEU A CA 1
ATOM 530 C C . LEU A 1 74 ? 5.625 48.219 36.469 1 91 74 LEU A C 1
ATOM 532 O O . LEU A 1 74 ? 5.406 49.406 36.562 1 91 74 LEU A O 1
ATOM 536 N N . SER A 1 75 ? 5.332 47.5 35.406 1 92.88 75 SER A N 1
ATOM 537 C CA . SER A 1 75 ? 4.75 48.156 34.25 1 92.88 75 SER A CA 1
ATOM 538 C C . SER A 1 75 ? 3.75 47.219 33.562 1 92.88 75 SER A C 1
ATOM 540 O O . SER A 1 75 ? 3.967 46.812 32.406 1 92.88 75 SER A O 1
ATOM 542 N N . PRO A 1 76 ? 2.586 47.094 34.094 1 93.12 76 PRO A N 1
ATOM 543 C CA . PRO A 1 76 ? 1.622 46.125 33.562 1 93.12 76 PRO A CA 1
ATOM 544 C C . PRO A 1 76 ? 1.191 46.469 32.125 1 93.12 76 PRO A C 1
ATOM 546 O O . PRO A 1 76 ? 0.879 45.562 31.344 1 93.12 76 PRO A O 1
ATOM 549 N N . SER A 1 77 ? 1.23 47.656 31.75 1 93 77 SER A N 1
ATOM 550 C CA . SER A 1 77 ? 0.811 48.094 30.406 1 93 77 SER A CA 1
ATOM 551 C C . SER A 1 77 ? 1.782 47.594 29.344 1 93 77 SER A C 1
ATOM 553 O O . SER A 1 77 ? 1.437 47.5 28.156 1 93 77 SER A O 1
ATOM 555 N N . GLU A 1 78 ? 2.975 47.188 29.734 1 95.56 78 GLU A N 1
ATOM 556 C CA . GLU A 1 78 ? 4.004 46.75 28.797 1 95.56 78 GLU A CA 1
ATOM 557 C C . GLU A 1 78 ? 4.008 45.219 28.672 1 95.56 78 GLU A C 1
ATOM 559 O O . GLU A 1 78 ? 4.832 44.656 27.938 1 95.56 78 GLU A O 1
ATOM 564 N N . LEU A 1 79 ? 3.096 44.594 29.297 1 96.56 79 LEU A N 1
ATOM 565 C CA . LEU A 1 79 ? 3.07 43.156 29.297 1 96.56 79 LEU A CA 1
ATOM 566 C C . LEU A 1 79 ? 2.846 42.625 27.875 1 96.56 79 LEU A C 1
ATOM 568 O O . LEU A 1 79 ? 3.559 41.719 27.438 1 96.56 79 LEU A O 1
ATOM 572 N N . LEU A 1 80 ? 1.884 43.188 27.156 1 95.94 80 LEU A N 1
ATOM 573 C CA . LEU A 1 80 ? 1.552 42.719 25.812 1 95.94 80 LEU A CA 1
ATOM 574 C C . LEU A 1 80 ? 2.732 42.906 24.859 1 95.94 80 LEU A C 1
ATOM 576 O O . LEU A 1 80 ? 3.131 41.969 24.172 1 95.94 80 LEU A O 1
ATOM 580 N N . PRO A 1 81 ? 3.395 44.031 24.844 1 96.06 81 PRO A N 1
ATOM 581 C CA . PRO A 1 81 ? 4.559 44.188 23.969 1 96.06 81 PRO A CA 1
ATOM 582 C C . PRO A 1 81 ? 5.672 43.188 24.266 1 96.06 81 PRO A C 1
ATOM 584 O O . PRO A 1 81 ? 6.285 42.625 23.344 1 96.06 81 PRO A O 1
ATOM 587 N N . CYS A 1 82 ? 5.926 42.969 25.531 1 96.81 82 CYS A N 1
ATOM 588 C CA . CYS A 1 82 ? 6.969 42 25.922 1 96.81 82 CYS A CA 1
ATOM 589 C C . CYS A 1 82 ? 6.633 40.594 25.438 1 96.81 82 CYS A C 1
ATOM 591 O O . CYS A 1 82 ? 7.508 39.875 24.938 1 96.81 82 CYS A O 1
ATOM 593 N N . LEU A 1 83 ? 5.398 40.281 25.531 1 96.62 83 LEU A N 1
ATOM 594 C CA . LEU A 1 83 ? 4.957 38.938 25.094 1 96.62 83 LEU A CA 1
ATOM 595 C C . LEU A 1 83 ? 5.105 38.812 23.594 1 96.62 83 LEU A C 1
ATOM 597 O O . LEU A 1 83 ? 5.605 37.781 23.109 1 96.62 83 LEU A O 1
ATOM 601 N N . LEU A 1 84 ? 4.676 39.75 22.875 1 94.94 84 LEU A N 1
ATOM 602 C CA . LEU A 1 84 ? 4.715 39.688 21.422 1 94.94 84 LEU A CA 1
ATOM 603 C C . LEU A 1 84 ? 6.152 39.656 20.922 1 94.94 84 LEU A C 1
ATOM 605 O O . LEU A 1 84 ? 6.445 39 19.906 1 94.94 84 LEU A O 1
ATOM 609 N N . LEU A 1 85 ? 7.031 40.312 21.641 1 95.38 85 LEU A N 1
ATOM 610 C CA . LEU A 1 85 ? 8.445 40.25 21.281 1 95.38 85 LEU A CA 1
ATOM 611 C C . LEU A 1 85 ? 9.008 38.875 21.531 1 95.38 85 LEU A C 1
ATOM 613 O O . LEU A 1 85 ? 9.828 38.375 20.75 1 95.38 85 LEU A O 1
ATOM 617 N N . CYS A 1 86 ? 8.547 38.281 22.609 1 95.25 86 CYS A N 1
ATOM 618 C CA . CYS A 1 86 ? 8.992 36.906 22.922 1 95.25 86 CYS A CA 1
ATOM 619 C C . CYS A 1 86 ? 8.539 35.938 21.844 1 95.25 86 CYS A C 1
ATOM 621 O O . CYS A 1 86 ? 9.25 34.969 21.531 1 95.25 86 CYS A O 1
ATOM 623 N N . LEU A 1 87 ? 7.414 36.188 21.297 1 92.62 87 LEU A N 1
ATOM 624 C CA . LEU A 1 87 ? 6.844 35.312 20.281 1 92.62 87 LEU A CA 1
ATOM 625 C C . LEU A 1 87 ? 7.301 35.719 18.875 1 92.62 87 LEU A C 1
ATOM 627 O O . LEU A 1 87 ? 7.062 35 17.906 1 92.62 87 LEU A O 1
ATOM 631 N N . ASN A 1 88 ? 7.961 36.781 18.812 1 91 88 ASN A N 1
ATOM 632 C CA . ASN A 1 88 ? 8.406 37.375 17.547 1 91 88 ASN A CA 1
ATOM 633 C C . ASN A 1 88 ? 7.25 37.531 16.562 1 91 88 ASN A C 1
ATOM 635 O O . ASN A 1 88 ? 7.348 37.125 15.406 1 91 88 ASN A O 1
ATOM 639 N N . ARG A 1 89 ? 6.16 38.094 17.078 1 89.56 89 ARG A N 1
ATOM 640 C CA . ARG A 1 89 ? 4.977 38.375 16.281 1 89.56 89 ARG A CA 1
ATOM 641 C C . ARG A 1 89 ? 4.527 39.812 16.469 1 89.56 89 ARG A C 1
ATOM 643 O O . ARG A 1 89 ? 4.391 40.281 17.594 1 89.56 89 ARG A O 1
ATOM 650 N N . PRO A 1 90 ? 4.406 40.438 15.312 1 86.44 90 PRO A N 1
ATOM 651 C CA . PRO A 1 90 ? 3.951 41.812 15.461 1 86.44 90 PRO A CA 1
ATOM 652 C C . PRO A 1 90 ? 2.498 41.906 15.914 1 86.44 90 PRO A C 1
ATOM 654 O O . PRO A 1 90 ? 2.074 42.969 16.422 1 86.44 90 PRO A O 1
ATOM 657 N N . GLY A 1 91 ? 1.74 40.875 15.75 1 82.56 91 GLY A N 1
ATOM 658 C CA . GLY A 1 91 ? 0.339 40.812 16.141 1 82.56 91 GLY A CA 1
ATOM 659 C C . GLY A 1 91 ? -0.261 39.438 16.031 1 82.56 91 GLY A C 1
ATOM 660 O O . GLY A 1 91 ? 0.467 38.438 15.938 1 82.56 91 GLY A O 1
ATOM 661 N N . ALA A 1 92 ? -1.538 39.438 16.141 1 80.12 92 ALA A N 1
ATOM 662 C CA . ALA A 1 92 ? -2.236 38.156 16.016 1 80.12 92 ALA A CA 1
ATOM 663 C C . ALA A 1 92 ? -2.125 37.625 14.586 1 80.12 92 ALA A C 1
ATOM 665 O O . ALA A 1 92 ? -2.016 38.406 13.633 1 80.12 92 ALA A O 1
ATOM 666 N N . PRO A 1 93 ? -2.053 36.344 14.461 1 78.19 93 PRO A N 1
ATOM 667 C CA . PRO A 1 93 ? -1.971 35.75 13.125 1 78.19 93 PRO A CA 1
ATOM 668 C C . PRO A 1 93 ? -3.092 36.219 12.203 1 78.19 93 PRO A C 1
ATOM 670 O O . PRO A 1 93 ? -2.891 36.375 10.992 1 78.19 93 PRO A O 1
ATOM 673 N N . SER A 1 94 ? -4.188 36.531 12.719 1 78.69 94 SER A N 1
ATOM 674 C CA . SER A 1 94 ? -5.355 36.938 11.945 1 78.69 94 SER A CA 1
ATOM 675 C C . SER A 1 94 ? -5.137 38.312 11.289 1 78.69 94 SER A C 1
ATOM 677 O O . SER A 1 94 ? -5.809 38.625 10.312 1 78.69 94 SER A O 1
ATOM 679 N N . GLU A 1 95 ? -4.199 39.031 11.852 1 78.94 95 GLU A N 1
ATOM 680 C CA . GLU A 1 95 ? -3.91 40.344 11.281 1 78.94 95 GLU A CA 1
ATOM 681 C C . GLU A 1 95 ? -3.1 40.25 10 1 78.94 95 GLU A C 1
ATOM 683 O O . GLU A 1 95 ? -3.09 41.156 9.18 1 78.94 95 GLU A O 1
ATOM 688 N N . GLY A 1 96 ? -2.471 39.125 9.844 1 75.31 96 GLY A N 1
ATOM 689 C CA . GLY A 1 96 ? -1.734 38.875 8.617 1 75.31 96 GLY A CA 1
ATOM 690 C C . GLY A 1 96 ? -0.411 39.594 8.547 1 75.31 96 GLY A C 1
ATOM 691 O O . GLY A 1 96 ? 0.183 39.719 7.477 1 75.31 96 GLY A O 1
ATOM 692 N N . LEU A 1 97 ? -0.027 40.188 9.656 1 79.31 97 LEU A N 1
ATOM 693 C CA . LEU A 1 97 ? 1.248 40.906 9.672 1 79.31 97 LEU A CA 1
ATOM 694 C C . LEU A 1 97 ? 2.408 39.938 9.859 1 79.31 97 LEU A C 1
ATOM 696 O O . LEU A 1 97 ? 2.354 39.062 10.727 1 79.31 97 LEU A O 1
ATOM 700 N N . GLU A 1 98 ? 3.271 39.844 8.977 1 75.56 98 GLU A N 1
ATOM 701 C CA . GLU A 1 98 ? 4.434 38.969 9.102 1 75.56 98 GLU A CA 1
ATOM 702 C C . GLU A 1 98 ? 5.73 39.781 9.125 1 75.56 98 GLU A C 1
ATOM 704 O O . GLU A 1 98 ? 5.844 40.812 8.453 1 75.56 98 GLU A O 1
ATOM 709 N N . LEU A 1 99 ? 6.469 39.219 10.141 1 74.19 99 LEU A N 1
ATOM 710 C CA . LEU A 1 99 ? 7.82 39.75 10.195 1 74.19 99 LEU A CA 1
ATOM 711 C C . LEU A 1 99 ? 8.75 39.031 9.25 1 74.19 99 LEU A C 1
ATOM 713 O O . LEU A 1 99 ? 8.516 37.844 8.93 1 74.19 99 LEU A O 1
ATOM 717 N N . GLY A 1 100 ? 9.422 39.531 8.281 1 71.31 100 GLY A N 1
ATOM 718 C CA . GLY A 1 100 ? 10.375 38.875 7.398 1 71.31 100 GLY A CA 1
ATOM 719 C C . GLY A 1 100 ? 10.938 39.812 6.336 1 71.31 100 GLY A C 1
ATOM 720 O O . GLY A 1 100 ? 10.258 40.125 5.359 1 71.31 100 GLY A O 1
ATOM 721 N N . ILE A 1 101 ? 12.031 40.219 6.895 1 79.88 101 ILE A N 1
ATOM 722 C CA . ILE A 1 101 ? 12.773 41.062 5.957 1 79.88 101 ILE A CA 1
ATOM 723 C C . ILE A 1 101 ? 13.867 40.25 5.285 1 79.88 101 ILE A C 1
ATOM 725 O O . ILE A 1 101 ? 14.477 39.375 5.914 1 79.88 101 ILE A O 1
ATOM 729 N N . GLY A 1 102 ? 13.836 40.25 4.031 1 80.44 102 GLY A N 1
ATOM 730 C CA . GLY A 1 102 ? 14.844 39.5 3.287 1 80.44 102 GLY A CA 1
ATOM 731 C C . GLY A 1 102 ? 16.25 39.688 3.812 1 80.44 102 GLY A C 1
ATOM 732 O O . GLY A 1 102 ? 16.594 40.781 4.277 1 80.44 102 GLY A O 1
ATOM 733 N N . GLU A 1 103 ? 16.953 38.719 3.803 1 83.06 103 GLU A N 1
ATOM 734 C CA . GLU A 1 103 ? 18.312 38.75 4.301 1 83.06 103 GLU A CA 1
ATOM 735 C C . GLU A 1 103 ? 19.141 39.812 3.592 1 83.06 103 GLU A C 1
ATOM 737 O O . GLU A 1 103 ? 20 40.469 4.203 1 83.06 103 GLU A O 1
ATOM 742 N N . THR A 1 104 ? 18.859 39.938 2.357 1 83.94 104 THR A N 1
ATOM 743 C CA . THR A 1 104 ? 19.609 40.938 1.579 1 83.94 104 THR A CA 1
ATOM 744 C C . THR A 1 104 ? 19.328 42.344 2.094 1 83.94 104 THR A C 1
ATOM 746 O O . THR A 1 104 ? 20.25 43.156 2.234 1 83.94 104 THR A O 1
ATOM 749 N N . LEU A 1 105 ? 18.109 42.594 2.32 1 87.94 105 LEU A N 1
ATOM 750 C CA . LEU A 1 105 ? 17.734 43.906 2.832 1 87.94 105 LEU A CA 1
ATOM 751 C C . LEU A 1 105 ? 18.328 44.125 4.215 1 87.94 105 LEU A C 1
ATOM 753 O O . LEU A 1 105 ? 18.766 45.25 4.523 1 87.94 105 LEU A O 1
ATOM 757 N N . LEU A 1 106 ? 18.344 43.188 4.992 1 91.38 106 LEU A N 1
ATOM 758 C CA . LEU A 1 106 ? 18.891 43.281 6.344 1 91.38 106 LEU A CA 1
ATOM 759 C C . LEU A 1 106 ? 20.391 43.531 6.312 1 91.38 106 LEU A C 1
ATOM 761 O O . LEU A 1 106 ? 20.922 44.312 7.102 1 91.38 106 LEU A O 1
ATOM 765 N N . THR A 1 107 ? 21.031 42.875 5.445 1 91.19 107 THR A N 1
ATOM 766 C CA . THR A 1 107 ? 22.484 43.031 5.293 1 91.19 107 THR A CA 1
ATOM 767 C C . THR A 1 107 ? 22.812 44.438 4.805 1 91.19 107 THR A C 1
ATOM 769 O O . THR A 1 107 ? 23.781 45.031 5.27 1 91.19 107 THR A O 1
ATOM 772 N N . ARG A 1 108 ? 22.031 44.875 3.957 1 91.12 108 ARG A N 1
ATOM 773 C CA . ARG A 1 108 ? 22.219 46.25 3.463 1 91.12 108 ARG A CA 1
ATOM 774 C C . ARG A 1 108 ? 22.031 47.281 4.578 1 91.12 108 ARG A C 1
ATOM 776 O O . ARG A 1 108 ? 22.766 48.25 4.672 1 91.12 108 ARG A O 1
ATOM 783 N N . ALA A 1 109 ? 21.016 47.062 5.305 1 92 109 ALA A N 1
ATOM 784 C CA . ALA A 1 109 ? 20.734 47.969 6.418 1 92 109 ALA A CA 1
ATOM 785 C C . ALA A 1 109 ? 21.875 47.969 7.426 1 92 109 ALA A C 1
ATOM 787 O O . ALA A 1 109 ? 22.266 49.031 7.926 1 92 109 ALA A O 1
ATOM 788 N N . LEU A 1 110 ? 22.406 46.875 7.703 1 91.31 110 LEU A N 1
ATOM 789 C CA . LEU A 1 110 ? 23.516 46.75 8.648 1 91.31 110 LEU A CA 1
ATOM 790 C C . LEU A 1 110 ? 24.781 47.406 8.094 1 91.31 110 LEU A C 1
ATOM 792 O O . LEU A 1 110 ? 25.516 48.031 8.836 1 91.31 110 LEU A O 1
ATOM 796 N N . ALA A 1 111 ? 24.984 47.156 6.82 1 91.69 111 ALA A N 1
ATOM 797 C CA . ALA A 1 111 ? 26.156 47.781 6.18 1 91.69 111 ALA A CA 1
ATOM 798 C C . ALA A 1 111 ? 26.078 49.312 6.25 1 91.69 111 ALA A C 1
ATOM 800 O O . ALA A 1 111 ? 27.078 49.969 6.562 1 91.69 111 ALA A O 1
ATOM 801 N N . GLN A 1 112 ? 24.953 49.844 6.027 1 90.44 112 GLN A N 1
ATOM 802 C CA . GLN A 1 112 ? 24.766 51.281 6.047 1 90.44 112 GLN A CA 1
ATOM 803 C C . GLN A 1 112 ? 24.859 51.844 7.465 1 90.44 112 GLN A C 1
ATOM 805 O O . GLN A 1 112 ? 25.391 52.938 7.676 1 90.44 112 GLN A O 1
ATOM 810 N N . ALA A 1 113 ? 24.375 51.125 8.375 1 88.81 113 ALA A N 1
ATOM 811 C CA . ALA A 1 113 ? 24.406 51.562 9.766 1 88.81 113 ALA A CA 1
ATOM 812 C C . ALA A 1 113 ? 25.812 51.5 10.344 1 88.81 113 ALA A C 1
ATOM 814 O O . ALA A 1 113 ? 26.172 52.344 11.188 1 88.81 113 ALA A O 1
ATOM 815 N N . THR A 1 114 ? 26.625 50.625 9.961 1 87.25 114 THR A N 1
ATOM 816 C CA . THR A 1 114 ? 27.938 50.438 10.547 1 87.25 114 THR A CA 1
ATOM 817 C C . THR A 1 114 ? 29.031 51.062 9.672 1 87.25 114 THR A C 1
ATOM 819 O O . THR A 1 114 ? 30.156 51.25 10.117 1 87.25 114 THR A O 1
ATOM 822 N N . GLY A 1 115 ? 28.75 51.312 8.414 1 85.44 115 GLY A N 1
ATOM 823 C CA . GLY A 1 115 ? 29.734 51.812 7.469 1 85.44 115 GLY A CA 1
ATOM 824 C C . GLY A 1 115 ? 30.625 50.719 6.883 1 85.44 115 GLY A C 1
ATOM 825 O O . GLY A 1 115 ? 31.578 51 6.152 1 85.44 115 GLY A O 1
ATOM 826 N N . ARG A 1 116 ? 30.281 49.531 7.23 1 89.69 116 ARG A N 1
ATOM 827 C CA . ARG A 1 116 ? 31.047 48.375 6.719 1 89.69 116 ARG A CA 1
ATOM 828 C C . ARG A 1 116 ? 30.594 48.031 5.305 1 89.69 116 ARG A C 1
ATOM 830 O O . ARG A 1 116 ? 29.516 48.438 4.867 1 89.69 116 ARG A O 1
ATOM 837 N N . GLN A 1 117 ? 31.453 47.25 4.613 1 91.75 117 GLN A N 1
ATOM 838 C CA . GLN A 1 117 ? 31.109 46.812 3.258 1 91.75 117 GLN A CA 1
ATOM 839 C C . GLN A 1 117 ? 30.141 45.625 3.275 1 91.75 117 GLN A C 1
ATOM 841 O O . GLN A 1 117 ? 30.234 44.75 4.133 1 91.75 117 GLN A O 1
ATOM 846 N N . LEU A 1 118 ? 29.312 45.719 2.367 1 91.81 118 LEU A N 1
ATOM 847 C CA . LEU A 1 118 ? 28.281 44.688 2.227 1 91.81 118 LEU A CA 1
ATOM 848 C C . LEU A 1 118 ? 28.891 43.312 2.086 1 91.81 118 LEU A C 1
ATOM 850 O O . LEU A 1 118 ? 28.406 42.344 2.68 1 91.81 118 LEU A O 1
ATOM 854 N N . ALA A 1 119 ? 29.953 43.219 1.376 1 90.88 119 ALA A N 1
ATOM 855 C CA . ALA A 1 119 ? 30.609 41.938 1.108 1 90.88 119 ALA A CA 1
ATOM 856 C C . ALA A 1 119 ? 31.203 41.344 2.385 1 90.88 119 ALA A C 1
ATOM 858 O O . ALA A 1 119 ? 31.188 40.125 2.574 1 90.88 119 ALA A O 1
ATOM 859 N N . GLN A 1 120 ? 31.656 42.219 3.197 1 90.56 120 GLN A N 1
ATOM 860 C CA . GLN A 1 120 ? 32.25 41.781 4.457 1 90.56 120 GLN A CA 1
ATOM 861 C C . GLN A 1 120 ? 31.188 41.219 5.398 1 90.56 120 GLN A C 1
ATOM 863 O O . GLN A 1 120 ? 31.406 40.219 6.059 1 90.56 120 GLN A O 1
ATOM 868 N N . ILE A 1 121 ? 30.109 41.875 5.449 1 90.94 121 ILE A N 1
ATOM 869 C CA . ILE A 1 121 ? 29.031 41.438 6.312 1 90.94 121 ILE A CA 1
ATOM 870 C C . ILE A 1 121 ? 28.484 40.094 5.816 1 90.94 121 ILE A C 1
ATOM 872 O O . ILE A 1 121 ? 28.203 39.219 6.613 1 90.94 121 ILE A O 1
ATOM 876 N N . ARG A 1 122 ? 28.359 39.969 4.555 1 88 122 ARG A N 1
ATOM 877 C CA . ARG A 1 122 ? 27.844 38.75 3.959 1 88 122 ARG A CA 1
ATOM 878 C C . ARG A 1 122 ? 28.781 37.594 4.234 1 88 122 ARG A C 1
ATOM 880 O O . ARG A 1 122 ? 28.328 36.469 4.547 1 88 122 ARG A O 1
ATOM 887 N N . SER A 1 123 ? 30 37.844 4.078 1 87.88 123 SER A N 1
ATOM 888 C CA . SER A 1 123 ? 31 36.812 4.32 1 87.88 123 SER A CA 1
ATOM 889 C C . SER A 1 123 ? 31 36.375 5.777 1 87.88 123 SER A C 1
ATOM 891 O O . SER A 1 123 ? 31.078 35.156 6.07 1 87.88 123 SER A O 1
ATOM 893 N N . GLU A 1 124 ? 30.859 37.312 6.645 1 88.56 124 GLU A N 1
ATOM 894 C CA . GLU A 1 124 ? 30.828 37 8.07 1 88.56 124 GLU A CA 1
ATOM 895 C C . GLU A 1 124 ? 29.547 36.25 8.438 1 88.56 124 GLU A C 1
ATOM 897 O O . GLU A 1 124 ? 29.547 35.375 9.312 1 88.56 124 GLU A O 1
ATOM 902 N N . ALA A 1 125 ? 28.5 36.688 7.84 1 87.06 125 ALA A N 1
ATOM 903 C CA . ALA A 1 125 ? 27.219 36.031 8.078 1 87.06 125 ALA A CA 1
ATOM 904 C C . ALA A 1 125 ? 27.25 34.562 7.613 1 87.06 125 ALA A C 1
ATOM 906 O O . ALA A 1 125 ? 26.641 33.688 8.242 1 87.06 125 ALA A O 1
ATOM 907 N N . GLN A 1 126 ? 27.906 34.344 6.555 1 82.12 126 GLN A N 1
ATOM 908 C CA . GLN A 1 126 ? 28.047 33 6.035 1 82.12 126 GLN A CA 1
ATOM 909 C C . GLN A 1 126 ? 28.938 32.156 6.945 1 82.12 126 GLN A C 1
ATOM 911 O O . GLN A 1 126 ? 28.672 30.969 7.152 1 82.12 126 GLN A O 1
ATOM 916 N N . ASP A 1 127 ? 29.922 32.781 7.43 1 82.88 127 ASP A N 1
ATOM 917 C CA . ASP A 1 127 ? 30.859 32.062 8.297 1 82.88 127 ASP A CA 1
ATOM 918 C C . ASP A 1 127 ? 30.219 31.719 9.633 1 82.88 127 ASP A C 1
ATOM 920 O O . ASP A 1 127 ? 30.344 30.578 10.109 1 82.88 127 ASP A O 1
ATOM 924 N N . LYS A 1 128 ? 29.484 32.688 10.227 1 83.12 128 LYS A N 1
ATOM 925 C CA . LYS A 1 128 ? 28.875 32.469 11.539 1 83.12 128 LYS A CA 1
ATOM 926 C C . LYS A 1 128 ? 27.516 31.781 11.406 1 83.12 128 LYS A C 1
ATOM 928 O O . LYS A 1 128 ? 27.047 31.156 12.359 1 83.12 128 LYS A O 1
ATOM 933 N N . GLY A 1 129 ? 26.969 31.938 10.297 1 79.31 129 GLY A N 1
ATOM 934 C CA . GLY A 1 129 ? 25.688 31.312 10.039 1 79.31 129 GLY A CA 1
ATOM 935 C C . GLY A 1 129 ? 24.531 32.031 10.703 1 79.31 129 GLY A C 1
ATOM 936 O O . GLY A 1 129 ? 23.422 31.5 10.805 1 79.31 129 GLY A O 1
ATOM 937 N N . ASP A 1 130 ? 24.844 33.25 11.258 1 86.81 130 ASP A N 1
ATOM 938 C CA . ASP A 1 130 ? 23.859 34 12.016 1 86.81 130 ASP A CA 1
ATOM 939 C C . ASP A 1 130 ? 24.094 35.5 11.883 1 86.81 130 ASP A C 1
ATOM 941 O O . ASP A 1 130 ? 25.078 36.031 12.398 1 86.81 130 ASP A O 1
ATOM 945 N N . LEU A 1 131 ? 23.203 36.188 11.258 1 88.62 131 LEU A N 1
ATOM 946 C CA . LEU A 1 131 ? 23.328 37.625 11.031 1 88.62 131 LEU A CA 1
ATOM 947 C C . LEU A 1 131 ? 23.219 38.375 12.344 1 88.62 131 LEU A C 1
ATOM 949 O O . LEU A 1 131 ? 23.703 39.5 12.461 1 88.62 131 LEU A O 1
ATOM 953 N N . GLY A 1 132 ? 22.5 37.75 13.297 1 90.62 132 GLY A N 1
ATOM 954 C CA . GLY A 1 132 ? 22.391 38.406 14.602 1 90.62 132 GLY A CA 1
ATOM 955 C C . GLY A 1 132 ? 23.734 38.531 15.312 1 90.62 132 GLY A C 1
ATOM 956 O O . GLY A 1 132 ? 24.016 39.562 15.906 1 90.62 132 GLY A O 1
ATOM 957 N N . LEU A 1 133 ? 24.516 37.562 15.195 1 91.31 133 LEU A N 1
ATOM 958 C CA . LEU A 1 133 ? 25.828 37.594 15.812 1 91.31 133 LEU A CA 1
ATOM 959 C C . LEU A 1 133 ? 26.734 38.625 15.109 1 91.31 133 LEU A C 1
ATOM 961 O O . LEU A 1 133 ? 27.547 39.281 15.758 1 91.31 133 LEU A O 1
ATOM 965 N N . VAL A 1 134 ? 26.578 38.688 13.844 1 91.19 134 VAL A N 1
ATOM 966 C CA . VAL A 1 134 ? 27.344 39.656 13.07 1 91.19 134 VAL A CA 1
ATOM 967 C C . VAL A 1 134 ? 26.953 41.094 13.477 1 91.19 134 VAL A C 1
ATOM 969 O O . VAL A 1 134 ? 27.812 41.969 13.625 1 91.19 134 VAL A O 1
ATOM 972 N N . ALA A 1 135 ? 25.688 41.281 13.625 1 92.62 135 ALA A N 1
ATOM 973 C CA . ALA A 1 135 ? 25.203 42.594 14.031 1 92.62 135 ALA A CA 1
ATOM 974 C C . ALA A 1 135 ? 25.734 43 15.406 1 92.62 135 ALA A C 1
ATOM 976 O O . ALA A 1 135 ? 26.141 44.125 15.625 1 92.62 135 ALA A O 1
ATOM 977 N N . GLU A 1 136 ? 25.703 42.094 16.297 1 91.56 136 GLU A N 1
ATOM 978 C CA . GLU A 1 136 ? 26.203 42.344 17.641 1 91.56 136 GLU A CA 1
ATOM 979 C C . GLU A 1 136 ? 27.688 42.688 17.625 1 91.56 136 GLU A C 1
ATOM 981 O O . GLU A 1 136 ? 28.125 43.625 18.312 1 91.56 136 GLU A O 1
ATOM 986 N N . SER A 1 137 ? 28.438 41.969 16.844 1 88.31 137 SER A N 1
ATOM 987 C CA . SER A 1 137 ? 29.875 42.219 16.75 1 88.31 137 SER A CA 1
ATOM 988 C C . SER A 1 137 ? 30.141 43.531 16.062 1 88.31 137 SER A C 1
ATOM 990 O O . SER A 1 137 ? 31.141 44.219 16.375 1 88.31 137 SER A O 1
ATOM 992 N N . SER A 1 138 ? 29.359 43.906 15.164 1 85.5 138 SER A N 1
ATOM 993 C CA . SER A 1 138 ? 29.531 45.156 14.43 1 85.5 138 SER A CA 1
ATOM 994 C C . SER A 1 138 ? 29.172 46.375 15.289 1 85.5 138 SER A C 1
ATOM 996 O O . SER A 1 138 ? 29.812 47.406 15.18 1 85.5 138 SER A O 1
ATOM 998 N N . ARG A 1 139 ? 28.219 46.281 16.094 1 79.31 139 ARG A N 1
ATOM 999 C CA . ARG A 1 139 ? 27.75 47.375 16.922 1 79.31 139 ARG A CA 1
ATOM 1000 C C . ARG A 1 139 ? 28.766 47.688 18.016 1 79.31 139 ARG A C 1
ATOM 1002 O O . ARG A 1 139 ? 28.938 48.875 18.391 1 79.31 139 ARG A O 1
ATOM 1009 N N . CYS A 1 140 ? 29.344 46.781 18.484 1 68.94 140 CYS A N 1
ATOM 1010 C CA . CYS A 1 140 ? 30.328 46.969 19.547 1 68.94 140 CYS A CA 1
ATOM 1011 C C . CYS A 1 140 ? 31.5 47.812 19.078 1 68.94 140 CYS A C 1
ATOM 1013 O O . CYS A 1 140 ? 32.125 48.531 19.859 1 68.94 140 CYS A O 1
ATOM 1015 N N . THR A 1 141 ? 31.672 47.844 17.875 1 65 141 THR A N 1
ATOM 1016 C CA . THR A 1 141 ? 32.844 48.531 17.344 1 65 141 THR A CA 1
ATOM 1017 C C . THR A 1 141 ? 32.5 50 17.016 1 65 141 THR A C 1
ATOM 1019 O O . THR A 1 141 ? 33.375 50.812 16.859 1 65 141 THR A O 1
ATOM 1022 N N . GLN A 1 142 ? 31.234 50.281 16.984 1 66.75 142 GLN A N 1
ATOM 1023 C CA . GLN A 1 142 ? 30.828 51.625 16.562 1 66.75 142 GLN A CA 1
ATOM 1024 C C . GLN A 1 142 ? 30.719 52.562 17.766 1 66.75 142 GLN A C 1
ATOM 1026 O O . GLN A 1 142 ? 30.047 52.25 18.75 1 66.75 142 GLN A O 1
ATOM 1031 N N . ARG A 1 143 ? 31.625 53.5 17.906 1 62.88 143 ARG A N 1
ATOM 1032 C CA . ARG A 1 143 ? 31.594 54.5 18.953 1 62.88 143 ARG A CA 1
ATOM 1033 C C . ARG A 1 143 ? 30.703 55.688 18.562 1 62.88 143 ARG A C 1
ATOM 1035 O O . ARG A 1 143 ? 30.781 56.188 17.438 1 62.88 143 ARG A O 1
ATOM 1042 N N . THR A 1 144 ? 29.547 55.75 19.172 1 61.97 144 THR A N 1
ATOM 1043 C CA . THR A 1 144 ? 28.703 56.906 18.875 1 61.97 144 THR A CA 1
ATOM 1044 C C . THR A 1 144 ? 29.031 58.062 19.828 1 61.97 144 THR A C 1
ATOM 1046 O O . THR A 1 144 ? 29.344 57.844 21 1 61.97 144 THR A O 1
ATOM 1049 N N . VAL A 1 145 ? 29.219 59.375 19.359 1 61.12 145 VAL A N 1
ATOM 1050 C CA . VAL A 1 145 ? 29.547 60.562 20.125 1 61.12 145 VAL A CA 1
ATOM 1051 C C . VAL A 1 145 ? 28.438 60.844 21.141 1 61.12 145 VAL A C 1
ATOM 1053 O O . VAL A 1 145 ? 28.719 61.094 22.312 1 61.12 145 VAL A O 1
ATOM 1056 N N . VAL A 1 146 ? 27.078 60.812 20.734 1 70.88 146 VAL A N 1
ATOM 1057 C CA . VAL A 1 146 ? 25.922 61 21.609 1 70.88 146 VAL A CA 1
ATOM 1058 C C . VAL A 1 146 ? 25.062 59.75 21.594 1 70.88 146 VAL A C 1
ATOM 1060 O O . VAL A 1 146 ? 24.547 59.344 20.547 1 70.88 146 VAL A O 1
ATOM 1063 N N . PRO A 1 147 ? 25.031 59.219 22.734 1 74.25 147 PRO A N 1
ATOM 1064 C CA . PRO A 1 147 ? 24.266 57.969 22.75 1 74.25 147 PRO A CA 1
ATOM 1065 C C . PRO A 1 147 ? 22.766 58.156 22.578 1 74.25 147 PRO A C 1
ATOM 1067 O O . PRO A 1 147 ? 22.188 59.031 23.234 1 74.25 147 PRO A O 1
ATOM 1070 N N . PRO A 1 148 ? 22.219 57.562 21.594 1 83.81 148 PRO A N 1
ATOM 1071 C CA . PRO A 1 148 ? 20.766 57.688 21.406 1 83.81 148 PRO A CA 1
ATOM 1072 C C . PRO A 1 148 ? 19.969 57.188 22.609 1 83.81 148 PRO A C 1
ATOM 1074 O O . PRO A 1 148 ? 20.516 56.531 23.484 1 83.81 148 PRO A O 1
ATOM 1077 N N . ALA A 1 149 ? 18.703 57.594 22.625 1 88.44 149 ALA A N 1
ATOM 1078 C CA . ALA A 1 149 ? 17.812 57.188 23.719 1 88.44 149 ALA A CA 1
ATOM 1079 C C . ALA A 1 149 ? 17.672 55.656 23.75 1 88.44 149 ALA A C 1
ATOM 1081 O O . ALA A 1 149 ? 17.609 55 22.688 1 88.44 149 ALA A O 1
ATOM 1082 N N . PRO A 1 150 ? 17.719 55.125 24.938 1 91.56 150 PRO A N 1
ATOM 1083 C CA . PRO A 1 150 ? 17.578 53.688 25.047 1 91.56 150 PRO A CA 1
ATOM 1084 C C . PRO A 1 150 ? 16.266 53.156 24.469 1 91.56 150 PRO A C 1
ATOM 1086 O O . PRO A 1 150 ? 15.242 53.844 24.547 1 91.56 150 PRO A O 1
ATOM 1089 N N . LEU A 1 151 ? 16.312 52 23.953 1 95 151 LEU A N 1
ATOM 1090 C CA . LEU A 1 151 ? 15.141 51.406 23.312 1 95 151 LEU A CA 1
ATOM 1091 C C . LEU A 1 151 ? 14.18 50.844 24.375 1 95 151 LEU A C 1
ATOM 1093 O O . LEU A 1 151 ? 14.609 50.344 25.422 1 95 151 LEU A O 1
ATOM 1097 N N . SER A 1 152 ? 12.922 51 24.156 1 96.06 152 SER A N 1
ATOM 1098 C CA . SER A 1 152 ? 11.883 50.406 25 1 96.06 152 SER A CA 1
ATOM 1099 C C . SER A 1 152 ? 11.203 49.25 24.281 1 96.06 152 SER A C 1
ATOM 1101 O O . SER A 1 152 ? 11.211 49.156 23.047 1 96.06 152 SER A O 1
ATOM 1103 N N . ALA A 1 153 ? 10.664 48.344 25.062 1 96.31 153 ALA A N 1
ATOM 1104 C CA . ALA A 1 153 ? 9.984 47.188 24.484 1 96.31 153 ALA A CA 1
ATOM 1105 C C . ALA A 1 153 ? 8.836 47.625 23.594 1 96.31 153 ALA A C 1
ATOM 1107 O O . ALA A 1 153 ? 8.688 47.156 22.469 1 96.31 153 ALA A O 1
ATOM 1108 N N . SER A 1 154 ? 8.031 48.5 24.047 1 95.88 154 SER A N 1
ATOM 1109 C CA . SER A 1 154 ? 6.902 49 23.281 1 95.88 154 SER A CA 1
ATOM 1110 C C . SER A 1 154 ? 7.371 49.781 22.031 1 95.88 154 SER A C 1
ATOM 1112 O O . SER A 1 154 ? 6.738 49.688 20.984 1 95.88 154 SER A O 1
ATOM 1114 N N . GLY A 1 155 ? 8.438 50.5 22.234 1 95.06 155 GLY A N 1
ATOM 1115 C CA . GLY A 1 155 ? 8.984 51.219 21.094 1 95.06 155 GLY A CA 1
ATOM 1116 C C . GLY A 1 155 ? 9.484 50.312 19.984 1 95.06 155 GLY A C 1
ATOM 1117 O O . GLY A 1 155 ? 9.219 50.562 18.812 1 95.06 155 GLY A O 1
ATOM 1118 N N . VAL A 1 156 ? 10.211 49.312 20.391 1 96.12 156 VAL A N 1
ATOM 1119 C CA . VAL A 1 156 ? 10.742 48.375 19.422 1 96.12 156 VAL A CA 1
ATOM 1120 C C . VAL A 1 156 ? 9.586 47.656 18.734 1 96.12 156 VAL A C 1
ATOM 1122 O O . VAL A 1 156 ? 9.578 47.531 17.5 1 96.12 156 VAL A O 1
ATOM 1125 N N . LEU A 1 157 ? 8.602 47.219 19.453 1 95.19 157 LEU A N 1
ATOM 1126 C CA . LEU A 1 157 ? 7.441 46.531 18.875 1 95.19 157 LEU A CA 1
ATOM 1127 C C . LEU A 1 157 ? 6.711 47.469 17.906 1 95.19 157 LEU A C 1
ATOM 1129 O O . LEU A 1 157 ? 6.262 47.031 16.844 1 95.19 157 LEU A O 1
ATOM 1133 N N . GLY A 1 158 ? 6.566 48.656 18.328 1 94.25 158 GLY A N 1
ATOM 1134 C CA . GLY A 1 158 ? 5.914 49.625 17.453 1 94.25 158 GLY A CA 1
ATOM 1135 C C . GLY A 1 158 ? 6.598 49.75 16.109 1 94.25 158 GLY A C 1
ATOM 1136 O O . GLY A 1 158 ? 5.93 49.844 15.07 1 94.25 158 GLY A O 1
ATOM 1137 N N . LYS A 1 159 ? 7.875 49.812 16.125 1 94.12 159 LYS A N 1
ATOM 1138 C CA . LYS A 1 159 ? 8.648 49.938 14.891 1 94.12 159 LYS A CA 1
ATOM 1139 C C . LYS A 1 159 ? 8.547 48.656 14.055 1 94.12 159 LYS A C 1
ATOM 1141 O O . LYS A 1 159 ? 8.492 48.719 12.82 1 94.12 159 LYS A O 1
ATOM 1146 N N . LEU A 1 160 ? 8.555 47.531 14.727 1 93.12 160 LEU A N 1
ATOM 1147 C CA . LEU A 1 160 ? 8.391 46.281 14.016 1 93.12 160 LEU A CA 1
ATOM 1148 C C . LEU A 1 160 ? 7.027 46.188 13.336 1 93.12 160 LEU A C 1
ATOM 1150 O O . LEU A 1 160 ? 6.926 45.75 12.195 1 93.12 160 LEU A O 1
ATOM 1154 N N . ARG A 1 161 ? 6.039 46.594 13.977 1 92.12 161 ARG A N 1
ATOM 1155 C CA . ARG A 1 161 ? 4.688 46.594 13.43 1 92.12 161 ARG A CA 1
ATOM 1156 C C . ARG A 1 161 ? 4.578 47.562 12.25 1 92.12 161 ARG A C 1
ATOM 1158 O O . ARG A 1 161 ? 3.914 47.25 11.25 1 92.12 161 ARG A O 1
ATOM 1165 N N . GLU A 1 162 ? 5.203 48.656 12.453 1 91.12 162 GLU A N 1
ATOM 1166 C CA . GLU A 1 162 ? 5.223 49.656 11.375 1 91.12 162 GLU A CA 1
ATOM 1167 C C . GLU A 1 162 ? 5.855 49.062 10.109 1 91.12 162 GLU A C 1
ATOM 1169 O O . GLU A 1 162 ? 5.324 49.25 9.016 1 91.12 162 GLU A O 1
ATOM 1174 N N . MET A 1 163 ? 6.875 48.406 10.273 1 90.31 163 MET A N 1
ATOM 1175 C CA . MET A 1 163 ? 7.574 47.812 9.148 1 90.31 163 MET A CA 1
ATOM 1176 C C . MET A 1 163 ? 6.738 46.688 8.516 1 90.31 163 MET A C 1
ATOM 1178 O O . MET A 1 163 ? 6.711 46.562 7.289 1 90.31 163 MET A O 1
ATOM 1182 N N . ALA A 1 164 ? 6.094 45.938 9.32 1 87.94 164 ALA A N 1
ATOM 1183 C CA . ALA A 1 164 ? 5.281 44.844 8.82 1 87.94 164 ALA A CA 1
ATOM 1184 C C . ALA A 1 164 ? 4.082 45.344 8.023 1 87.94 164 ALA A C 1
ATOM 1186 O O . ALA A 1 164 ? 3.619 44.688 7.094 1 87.94 164 ALA A O 1
ATOM 1187 N N . ALA A 1 165 ? 3.643 46.5 8.359 1 86.44 165 ALA A N 1
ATOM 1188 C CA . ALA A 1 165 ? 2.459 47.062 7.727 1 86.44 165 ALA A CA 1
ATOM 1189 C C . ALA A 1 165 ? 2.826 47.812 6.438 1 86.44 165 ALA A C 1
ATOM 1191 O O . ALA A 1 165 ? 1.957 48.094 5.613 1 86.44 165 ALA A O 1
ATOM 1192 N N . MET A 1 166 ? 4.082 48 6.262 1 85.25 166 MET A N 1
ATOM 1193 C CA . MET A 1 166 ? 4.531 48.75 5.102 1 85.25 166 MET A CA 1
ATOM 1194 C C . MET A 1 166 ? 4.473 47.906 3.836 1 85.25 166 MET A C 1
ATOM 1196 O O . MET A 1 166 ? 4.812 46.719 3.861 1 85.25 166 MET A O 1
ATOM 1200 N N . SER A 1 167 ? 3.76 48.406 2.832 1 77.19 167 SER A N 1
ATOM 1201 C CA . SER A 1 167 ? 3.707 47.781 1.525 1 77.19 167 SER A CA 1
ATOM 1202 C C . SER A 1 167 ? 4.023 48.75 0.406 1 77.19 167 SER A C 1
ATOM 1204 O O . SER A 1 167 ? 3.988 49.969 0.613 1 77.19 167 SER A O 1
ATOM 1206 N N . GLY A 1 168 ? 4.605 48.344 -0.771 1 70.5 168 GLY A N 1
ATOM 1207 C CA . GLY A 1 168 ? 4.824 49.188 -1.933 1 70.5 168 GLY A CA 1
ATOM 1208 C C . GLY A 1 168 ? 6.293 49.375 -2.281 1 70.5 168 GLY A C 1
ATOM 1209 O O . GLY A 1 168 ? 7.164 48.844 -1.581 1 70.5 168 GLY A O 1
ATOM 1210 N N . ASN A 1 169 ? 6.605 50 -3.338 1 66.5 169 ASN A N 1
ATOM 1211 C CA . ASN A 1 169 ? 7.922 50.156 -3.949 1 66.5 169 ASN A CA 1
ATOM 1212 C C . ASN A 1 169 ? 8.875 50.906 -3.043 1 66.5 169 ASN A C 1
ATOM 1214 O O . ASN A 1 169 ? 10.062 50.594 -2.967 1 66.5 169 ASN A O 1
ATOM 1218 N N . ALA A 1 170 ? 8.375 51.969 -2.338 1 72.81 170 ALA A N 1
ATOM 1219 C CA . ALA A 1 170 ? 9.234 52.781 -1.507 1 72.81 170 ALA A CA 1
ATOM 1220 C C . ALA A 1 170 ? 9.398 52.188 -0.112 1 72.81 170 ALA A C 1
ATOM 1222 O O . ALA A 1 170 ? 10.078 52.781 0.742 1 72.81 170 ALA A O 1
ATOM 1223 N N . SER A 1 171 ? 8.93 51.094 0.025 1 84.06 171 SER A N 1
ATOM 1224 C CA . SER A 1 171 ? 8.891 50.469 1.342 1 84.06 171 SER A CA 1
ATOM 1225 C C . SER A 1 171 ? 10.266 49.938 1.754 1 84.06 171 SER A C 1
ATOM 1227 O O . SER A 1 171 ? 10.625 50 2.93 1 84.06 171 SER A O 1
ATOM 1229 N N . ALA A 1 172 ? 11.062 49.656 0.825 1 85.31 172 ALA A N 1
ATOM 1230 C CA . ALA A 1 172 ? 12.359 49.094 1.149 1 85.31 172 ALA A CA 1
ATOM 1231 C C . ALA A 1 172 ? 13.273 50.125 1.79 1 85.31 172 ALA A C 1
ATOM 1233 O O . ALA A 1 172 ? 13.922 49.844 2.807 1 85.31 172 ALA A O 1
ATOM 1234 N N . SER A 1 173 ? 13.328 51.281 1.203 1 87.5 173 SER A N 1
ATOM 1235 C CA . SER A 1 173 ? 14.188 52.344 1.716 1 87.5 173 SER A CA 1
ATOM 1236 C C . SER A 1 173 ? 13.734 52.812 3.094 1 87.5 173 SER A C 1
ATOM 1238 O O . SER A 1 173 ? 14.562 53.125 3.961 1 87.5 173 SER A O 1
ATOM 1240 N N . LYS A 1 174 ? 12.469 52.875 3.248 1 90.12 174 LYS A N 1
ATOM 1241 C CA . LYS A 1 174 ? 11.93 53.281 4.543 1 90.12 174 LYS A CA 1
ATOM 1242 C C . LYS A 1 174 ? 12.227 52.25 5.613 1 90.12 174 LYS A C 1
ATOM 1244 O O . LYS A 1 174 ? 12.531 52.594 6.758 1 90.12 174 LYS A O 1
ATOM 1249 N N . LYS A 1 175 ? 12.102 51.031 5.277 1 91.62 175 LYS A N 1
ATOM 1250 C CA . LYS A 1 175 ? 12.414 49.969 6.211 1 91.62 175 LYS A CA 1
ATOM 1251 C C . LYS A 1 175 ? 13.883 50 6.629 1 91.62 175 LYS A C 1
ATOM 1253 O O . LYS A 1 175 ? 14.203 49.812 7.801 1 91.62 175 LYS A O 1
ATOM 1258 N N . ILE A 1 176 ? 14.719 50.344 5.66 1 91.5 176 ILE A N 1
ATOM 1259 C CA . ILE A 1 176 ? 16.141 50.406 5.945 1 91.5 176 ILE A CA 1
ATOM 1260 C C . ILE A 1 176 ? 16.406 51.531 6.938 1 91.5 176 ILE A C 1
ATOM 1262 O O . ILE A 1 176 ? 17.203 51.375 7.867 1 91.5 176 ILE A O 1
ATOM 1266 N N . ASP A 1 177 ? 15.758 52.594 6.781 1 92 177 ASP A N 1
ATOM 1267 C CA . ASP A 1 177 ? 15.945 53.75 7.668 1 92 177 ASP A CA 1
ATOM 1268 C C . ASP A 1 177 ? 15.492 53.438 9.086 1 92 177 ASP A C 1
ATOM 1270 O O . ASP A 1 177 ? 16.141 53.844 10.062 1 92 177 ASP A O 1
ATOM 1274 N N . ILE A 1 178 ? 14.398 52.781 9.156 1 93.5 178 ILE A N 1
ATOM 1275 C CA . ILE A 1 178 ? 13.883 52.406 10.469 1 93.5 178 ILE A CA 1
ATOM 1276 C C . ILE A 1 178 ? 14.859 51.438 11.148 1 93.5 178 ILE A C 1
ATOM 1278 O O . ILE A 1 178 ? 15.148 51.562 12.344 1 93.5 178 ILE A O 1
ATOM 1282 N N . ILE A 1 179 ? 15.398 50.531 10.414 1 93.69 179 ILE A N 1
ATOM 1283 C CA . ILE A 1 179 ? 16.328 49.531 10.953 1 93.69 179 ILE A CA 1
ATOM 1284 C C . ILE A 1 179 ? 17.594 50.219 11.422 1 93.69 179 ILE A C 1
ATOM 1286 O O . ILE A 1 179 ? 18.125 49.906 12.492 1 93.69 179 ILE A O 1
ATOM 1290 N N . LYS A 1 180 ? 18.047 51.156 10.641 1 91.19 180 LYS A N 1
ATOM 1291 C CA . LYS A 1 180 ? 19.234 51.906 11.008 1 91.19 180 LYS A CA 1
ATOM 1292 C C . LYS A 1 180 ? 19.031 52.656 12.328 1 91.19 180 LYS A C 1
ATOM 1294 O O . LYS A 1 180 ? 19.906 52.625 13.195 1 91.19 180 LYS A O 1
ATOM 1299 N N . GLY A 1 181 ? 17.922 53.25 12.359 1 90.44 181 GLY A N 1
ATOM 1300 C CA . GLY A 1 181 ? 17.609 53.969 13.578 1 90.44 181 GLY A CA 1
ATOM 1301 C C . GLY A 1 181 ? 17.578 53.094 14.812 1 90.44 181 GLY A C 1
ATOM 1302 O O . GLY A 1 181 ? 18.078 53.469 15.867 1 90.44 181 GLY A O 1
ATOM 1303 N N . LEU A 1 182 ? 17.016 51.938 14.672 1 93.88 182 LEU A N 1
ATOM 1304 C CA . LEU A 1 182 ? 16.938 51 15.781 1 93.88 182 LEU A CA 1
ATOM 1305 C C . LEU A 1 182 ? 18.328 50.438 16.109 1 93.88 182 LEU A C 1
ATOM 1307 O O . LEU A 1 182 ? 18.688 50.312 17.281 1 93.88 182 LEU A O 1
ATOM 1311 N N . PHE A 1 183 ? 19.078 50.219 15.125 1 92 183 PHE A N 1
ATOM 1312 C CA . PHE A 1 183 ? 20.375 49.562 15.281 1 92 183 PHE A CA 1
ATOM 1313 C C . PHE A 1 183 ? 21.344 50.469 16.016 1 92 183 PHE A C 1
ATOM 1315 O O . PHE A 1 183 ? 22.078 50.031 16.906 1 92 183 PHE A O 1
ATOM 1322 N N . VAL A 1 184 ? 21.297 51.688 15.688 1 89.06 184 VAL A N 1
ATOM 1323 C CA . VAL A 1 184 ? 22.234 52.625 16.281 1 89.06 184 VAL A CA 1
ATOM 1324 C C . VAL A 1 184 ? 21.938 52.812 17.766 1 89.06 184 VAL A C 1
ATOM 1326 O O . VAL A 1 184 ? 22.844 53.062 18.562 1 89.06 184 VAL A O 1
ATOM 1329 N N . ALA A 1 185 ? 20.734 52.562 18.125 1 91.5 185 ALA A N 1
ATOM 1330 C CA . ALA A 1 185 ? 20.312 52.75 19.5 1 91.5 185 ALA A CA 1
ATOM 1331 C C . ALA A 1 185 ? 20.547 51.5 20.328 1 91.5 185 ALA A C 1
ATOM 1333 O O . ALA A 1 185 ? 20.453 51.531 21.562 1 91.5 185 ALA A O 1
ATOM 1334 N N . CYS A 1 186 ? 20.969 50.438 19.703 1 92.62 186 CYS A N 1
ATOM 1335 C CA . CYS A 1 186 ? 21.094 49.156 20.375 1 92.62 186 CYS A CA 1
ATOM 1336 C C . CYS A 1 186 ? 22.297 49.156 21.312 1 92.62 186 CYS A C 1
ATOM 1338 O O . CYS A 1 186 ? 23.328 49.75 21.016 1 92.62 186 CYS A O 1
ATOM 1340 N N . ARG A 1 187 ? 22.031 48.469 22.406 1 89.44 187 ARG A N 1
ATOM 1341 C CA . ARG A 1 187 ? 23.094 48.25 23.391 1 89.44 187 ARG A CA 1
ATOM 1342 C C . ARG A 1 187 ? 23.266 46.781 23.719 1 89.44 187 ARG A C 1
ATOM 1344 O O . ARG A 1 187 ? 22.281 46.031 23.75 1 89.44 187 ARG A O 1
ATOM 1351 N N . HIS A 1 188 ? 24.5 46.344 23.953 1 87.94 188 HIS A N 1
ATOM 1352 C CA . HIS A 1 188 ? 24.812 44.969 24.344 1 87.94 188 HIS A CA 1
ATOM 1353 C C . HIS A 1 188 ? 24.219 43.969 23.359 1 87.94 188 HIS A C 1
ATOM 1355 O O . HIS A 1 188 ? 24.484 44.031 22.156 1 87.94 188 HIS A O 1
ATOM 1361 N N . SER A 1 189 ? 23.328 43.062 23.906 1 92.5 189 SER A N 1
ATOM 1362 C CA . SER A 1 189 ? 22.844 41.969 23.094 1 92.5 189 SER A CA 1
ATOM 1363 C C . SER A 1 189 ? 21.578 42.375 22.344 1 92.5 189 SER A C 1
ATOM 1365 O O . SER A 1 189 ? 21 41.562 21.609 1 92.5 189 SER A O 1
ATOM 1367 N N . GLU A 1 190 ? 21.172 43.594 22.406 1 94.94 190 GLU A N 1
ATOM 1368 C CA . GLU A 1 190 ? 19.953 44.062 21.75 1 94.94 190 GLU A CA 1
ATOM 1369 C C . GLU A 1 190 ? 20.047 43.906 20.234 1 94.94 190 GLU A C 1
ATOM 1371 O O . GLU A 1 190 ? 19.078 43.531 19.578 1 94.94 190 GLU A O 1
ATOM 1376 N N . ALA A 1 191 ? 21.266 44.188 19.719 1 94.38 191 ALA A N 1
ATOM 1377 C CA . ALA A 1 191 ? 21.469 44.125 18.266 1 94.38 191 ALA A CA 1
ATOM 1378 C C . ALA A 1 191 ? 21.266 42.688 17.75 1 94.38 191 ALA A C 1
ATOM 1380 O O . ALA A 1 191 ? 20.688 42.5 16.672 1 94.38 191 ALA A O 1
ATOM 1381 N N . ARG A 1 192 ? 21.688 41.781 18.5 1 94.44 192 ARG A N 1
ATOM 1382 C CA . ARG A 1 192 ? 21.578 40.375 18.125 1 94.44 192 ARG A CA 1
ATOM 1383 C C . ARG A 1 192 ? 20.125 39.969 17.969 1 94.44 192 ARG A C 1
ATOM 1385 O O . ARG A 1 192 ? 19.719 39.438 16.922 1 94.44 192 ARG A O 1
ATOM 1392 N N . TYR A 1 193 ? 19.406 40.25 18.922 1 95.94 193 TYR A N 1
ATOM 1393 C CA . TYR A 1 193 ? 18.031 39.75 18.953 1 95.94 193 TYR A CA 1
ATOM 1394 C C . TYR A 1 193 ? 17.109 40.625 18.109 1 95.94 193 TYR A C 1
ATOM 1396 O O . TYR A 1 193 ? 16.078 40.156 17.625 1 95.94 193 TYR A O 1
ATOM 1404 N N . LEU A 1 194 ? 17.484 41.875 17.953 1 94.56 194 LEU A N 1
ATOM 1405 C CA . LEU A 1 194 ? 16.734 42.719 17.016 1 94.56 194 LEU A CA 1
ATOM 1406 C C . LEU A 1 194 ? 16.844 42.156 15.594 1 94.56 194 LEU A C 1
ATOM 1408 O O . LEU A 1 194 ? 15.844 42.031 14.898 1 94.56 194 LEU A O 1
ATOM 1412 N N . VAL A 1 195 ? 18.031 41.812 15.211 1 93.12 195 VAL A N 1
ATOM 1413 C CA . VAL A 1 195 ? 18.266 41.344 13.859 1 93.12 195 VAL A CA 1
ATOM 1414 C C . VAL A 1 195 ? 17.625 39.969 13.68 1 93.12 195 VAL A C 1
ATOM 1416 O O . VAL A 1 195 ? 17.062 39.656 12.625 1 93.12 195 VAL A O 1
ATOM 1419 N N . ARG A 1 196 ? 17.641 39.188 14.68 1 92.19 196 ARG A N 1
ATOM 1420 C CA . ARG A 1 196 ? 17.016 37.875 14.617 1 92.19 196 ARG A CA 1
ATOM 1421 C C . ARG A 1 196 ? 15.5 38 14.469 1 92.19 196 ARG A C 1
ATOM 1423 O O . ARG A 1 196 ? 14.867 37.25 13.719 1 92.19 196 ARG A O 1
ATOM 1430 N N . SER A 1 197 ? 15 38.875 15.18 1 92.75 197 SER A N 1
ATOM 1431 C CA . SER A 1 197 ? 13.57 39.125 15.086 1 92.75 197 SER A CA 1
ATOM 1432 C C . SER A 1 197 ? 13.18 39.594 13.68 1 92.75 197 SER A C 1
ATOM 1434 O O . SER A 1 197 ? 12.148 39.156 13.156 1 92.75 197 SER A O 1
ATOM 1436 N N . LEU A 1 198 ? 14.016 40.438 13.164 1 91.94 198 LEU A N 1
ATOM 1437 C CA . LEU A 1 198 ? 13.742 40.969 11.828 1 91.94 198 LEU A CA 1
ATOM 1438 C C . LEU A 1 198 ? 13.93 39.875 10.766 1 91.94 198 LEU A C 1
ATOM 1440 O O . LEU A 1 198 ? 13.297 39.938 9.711 1 91.94 198 LEU A O 1
ATOM 1444 N N . SER A 1 199 ? 14.758 38.938 11.117 1 88.25 199 SER A N 1
ATOM 1445 C CA . SER A 1 199 ? 14.992 37.844 10.188 1 88.25 199 SER A CA 1
ATOM 1446 C C . SER A 1 199 ? 13.844 36.844 10.227 1 88.25 199 SER A C 1
ATOM 1448 O O . SER A 1 199 ? 13.797 35.906 9.406 1 88.25 199 SER A O 1
ATOM 1450 N N . GLY A 1 200 ? 12.969 37 11.219 1 82.88 200 GLY A N 1
ATOM 1451 C CA . GLY A 1 200 ? 11.773 36.188 11.203 1 82.88 200 GLY A CA 1
ATOM 1452 C C . GLY A 1 200 ? 11.648 35.281 12.422 1 82.88 200 GLY A C 1
ATOM 1453 O O . GLY A 1 200 ? 10.539 34.969 12.852 1 82.88 200 GLY A O 1
ATOM 1454 N N . LYS A 1 201 ? 12.789 34.75 12.938 1 83.44 201 LYS A N 1
ATOM 1455 C CA . LYS A 1 201 ? 12.711 33.875 14.094 1 83.44 201 LYS A CA 1
ATOM 1456 C C . LYS A 1 201 ? 13.898 34.094 15.031 1 83.44 201 LYS A C 1
ATOM 1458 O O . LYS A 1 201 ? 15.023 34.312 14.57 1 83.44 201 LYS A O 1
ATOM 1463 N N . LEU A 1 202 ? 13.602 34 16.297 1 88.19 202 LEU A N 1
ATOM 1464 C CA . LEU A 1 202 ? 14.641 34.156 17.312 1 88.19 202 LEU A CA 1
ATOM 1465 C C . LEU A 1 202 ? 15.5 32.906 17.422 1 88.19 202 LEU A C 1
ATOM 1467 O O . LEU A 1 202 ? 16.719 33 17.578 1 88.19 202 LEU A O 1
ATOM 1471 N N . ARG A 1 203 ? 14.906 31.75 17.297 1 84.38 203 ARG A N 1
ATOM 1472 C CA . ARG A 1 203 ? 15.562 30.453 17.344 1 84.38 203 ARG A CA 1
ATOM 1473 C C . ARG A 1 203 ? 16.297 30.25 18.656 1 84.38 203 ARG A C 1
ATOM 1475 O O . ARG A 1 203 ? 17.484 29.906 18.672 1 84.38 203 ARG A O 1
ATOM 1482 N N . ILE A 1 204 ? 15.688 30.562 19.734 1 89.38 204 ILE A N 1
ATOM 1483 C CA . ILE A 1 204 ? 16.312 30.438 21.047 1 89.38 204 ILE A CA 1
ATOM 1484 C C . ILE A 1 204 ? 15.617 29.344 21.844 1 89.38 204 ILE A C 1
ATOM 1486 O O . ILE A 1 204 ? 15.773 29.25 23.062 1 89.38 204 ILE A O 1
ATOM 1490 N N . GLY A 1 205 ? 14.734 28.594 21.188 1 86.19 205 GLY A N 1
ATOM 1491 C CA . GLY A 1 205 ? 14.062 27.5 21.844 1 86.19 205 GLY A CA 1
ATOM 1492 C C . GLY A 1 205 ? 12.852 27.922 22.656 1 86.19 205 GLY A C 1
ATOM 1493 O O . GLY A 1 205 ? 12.414 27.203 23.562 1 86.19 205 GLY A O 1
ATOM 1494 N N . LEU A 1 206 ? 12.414 29.062 22.406 1 90.81 206 LEU A N 1
ATOM 1495 C CA . LEU A 1 206 ? 11.25 29.578 23.109 1 90.81 206 LEU A CA 1
ATOM 1496 C C . LEU A 1 206 ? 9.969 29.344 22.328 1 90.81 206 LEU A C 1
ATOM 1498 O O . LEU A 1 206 ? 9.578 30.172 21.5 1 90.81 206 LEU A O 1
ATOM 1502 N N . ALA A 1 207 ? 9.352 28.266 22.688 1 88.81 207 ALA A N 1
ATOM 1503 C CA . ALA A 1 207 ? 8.117 27.891 22.016 1 88.81 207 ALA A CA 1
ATOM 1504 C C . ALA A 1 207 ? 6.918 28.609 22.625 1 88.81 207 ALA A C 1
ATOM 1506 O O . ALA A 1 207 ? 6.984 29.078 23.766 1 88.81 207 ALA A O 1
ATOM 1507 N N . GLU A 1 208 ? 5.93 28.703 21.859 1 90.31 208 GLU A N 1
ATOM 1508 C CA . GLU A 1 208 ? 4.727 29.406 22.297 1 90.31 208 GLU A CA 1
ATOM 1509 C C . GLU A 1 208 ? 4.152 28.75 23.562 1 90.31 208 GLU A C 1
ATOM 1511 O O . GLU A 1 208 ? 3.67 29.453 24.453 1 90.31 208 GLU A O 1
ATOM 1516 N N . GLN A 1 209 ? 4.203 27.516 23.672 1 90.31 209 GLN A N 1
ATOM 1517 C CA . GLN A 1 209 ? 3.676 26.828 24.844 1 90.31 209 GLN A CA 1
ATOM 1518 C C . GLN A 1 209 ? 4.449 27.203 26.094 1 90.31 209 GLN A C 1
ATOM 1520 O O . GLN A 1 209 ? 3.869 27.297 27.188 1 90.31 209 GLN A O 1
ATOM 1525 N N . SER A 1 210 ? 5.688 27.422 25.922 1 93.94 210 SER A N 1
ATOM 1526 C CA . SER A 1 210 ? 6.508 27.859 27.047 1 93.94 210 SER A CA 1
ATOM 1527 C C . SER A 1 210 ? 6.156 29.281 27.469 1 93.94 210 SER A C 1
ATOM 1529 O O . SER A 1 210 ? 6.145 29.594 28.656 1 93.94 210 SER A O 1
ATOM 1531 N N . VAL A 1 211 ? 5.883 30.062 26.469 1 96.06 211 VAL A N 1
ATOM 1532 C CA . VAL A 1 211 ? 5.508 31.438 26.75 1 96.06 211 VAL A CA 1
ATOM 1533 C C . VAL A 1 211 ? 4.18 31.469 27.516 1 96.06 211 VAL A C 1
ATOM 1535 O O . VAL A 1 211 ? 4.027 32.219 28.484 1 96.06 211 VAL A O 1
ATOM 1538 N N . LEU A 1 212 ? 3.283 30.641 27.109 1 96.31 212 LEU A N 1
ATOM 1539 C CA . LEU A 1 212 ? 1.979 30.578 27.766 1 96.31 212 LEU A CA 1
ATOM 1540 C C . LEU A 1 212 ? 2.115 30.094 29.203 1 96.31 212 LEU A C 1
ATOM 1542 O O . LEU A 1 212 ? 1.488 30.656 30.109 1 96.31 212 LEU A O 1
ATOM 1546 N N . THR A 1 213 ? 2.893 29.172 29.406 1 96.69 213 THR A N 1
ATOM 1547 C CA . THR A 1 213 ? 3.121 28.656 30.75 1 96.69 213 THR A CA 1
ATOM 1548 C C . THR A 1 213 ? 3.787 29.719 31.625 1 96.69 213 THR A C 1
ATOM 1550 O O . THR A 1 213 ? 3.385 29.922 32.781 1 96.69 213 THR A O 1
ATOM 1553 N N . ALA A 1 214 ? 4.766 30.359 31.047 1 97.94 214 ALA A N 1
ATOM 1554 C CA . ALA A 1 214 ? 5.465 31.406 31.797 1 97.94 214 ALA A CA 1
ATOM 1555 C C . ALA A 1 214 ? 4.512 32.531 32.188 1 97.94 214 ALA A C 1
ATOM 1557 O O . ALA A 1 214 ? 4.594 33.062 33.281 1 97.94 214 ALA A O 1
ATOM 1558 N N . LEU A 1 215 ? 3.689 32.875 31.266 1 98.06 215 LEU A N 1
ATOM 1559 C CA . LEU A 1 215 ? 2.715 33.938 31.531 1 98.06 215 LEU A CA 1
ATOM 1560 C C . LEU A 1 215 ? 1.765 33.531 32.656 1 98.06 215 LEU A C 1
ATOM 1562 O O . LEU A 1 215 ? 1.498 34.312 33.562 1 98.06 215 LEU A O 1
ATOM 1566 N N . ALA A 1 216 ? 1.261 32.344 32.625 1 97.88 216 ALA A N 1
ATOM 1567 C CA . ALA A 1 216 ? 0.359 31.844 33.656 1 97.88 216 ALA A CA 1
ATOM 1568 C C . ALA A 1 216 ? 1.04 31.844 35 1 97.88 216 ALA A C 1
ATOM 1570 O O . ALA A 1 216 ? 0.444 32.25 36 1 97.88 216 ALA A O 1
ATOM 1571 N N . HIS A 1 217 ? 2.215 31.391 35.031 1 97.5 217 HIS A N 1
ATOM 1572 C CA . HIS A 1 217 ? 2.979 31.359 36.25 1 97.5 217 HIS A CA 1
ATOM 1573 C C . HIS A 1 217 ? 3.182 32.781 36.812 1 97.5 217 HIS A C 1
ATOM 1575 O O . HIS A 1 217 ? 3.018 33 38 1 97.5 217 HIS A O 1
ATOM 1581 N N . ALA A 1 218 ? 3.559 33.688 35.938 1 97.56 218 ALA A N 1
ATOM 1582 C CA . ALA A 1 218 ? 3.836 35.062 36.375 1 97.56 218 ALA A CA 1
ATOM 1583 C C . ALA A 1 218 ? 2.607 35.688 37 1 97.56 218 ALA A C 1
ATOM 1585 O O . ALA A 1 218 ? 2.703 36.312 38.062 1 97.56 218 ALA A O 1
ATOM 1586 N N . ILE A 1 219 ? 1.486 35.5 36.375 1 96.25 219 ILE A N 1
ATOM 1587 C CA . ILE A 1 219 ? 0.25 36.094 36.844 1 96.25 219 ILE A CA 1
ATOM 1588 C C . ILE A 1 219 ? -0.187 35.438 38.156 1 96.25 219 ILE A C 1
ATOM 1590 O O . ILE A 1 219 ? -0.718 36.094 39.062 1 96.25 219 ILE A O 1
ATOM 1594 N N . ALA A 1 220 ? -0.01 34.188 38.219 1 95.5 220 ALA A N 1
ATOM 1595 C CA . ALA A 1 220 ? -0.389 33.438 39.438 1 95.5 220 ALA A CA 1
ATOM 1596 C C . ALA A 1 220 ? 0.487 33.844 40.625 1 95.5 220 ALA A C 1
ATOM 1598 O O . ALA A 1 220 ? -0.014 34.062 41.719 1 95.5 220 ALA A O 1
ATOM 1599 N N . LEU A 1 221 ? 1.736 33.906 40.406 1 95.56 221 LEU A N 1
ATOM 1600 C CA . LEU A 1 221 ? 2.684 34.188 41.469 1 95.56 221 LEU A CA 1
ATOM 1601 C C . LEU A 1 221 ? 2.617 35.656 41.906 1 95.56 221 LEU A C 1
ATOM 1603 O O . LEU A 1 221 ? 2.727 35.969 43.094 1 95.56 221 LEU A O 1
ATOM 1607 N N . THR A 1 222 ? 2.537 36.562 40.938 1 94.94 222 THR A N 1
ATOM 1608 C CA . THR A 1 222 ? 2.402 37.969 41.188 1 94.94 222 THR A CA 1
ATOM 1609 C C . THR A 1 222 ? 1.098 38.5 40.594 1 94.94 222 THR A C 1
ATOM 1611 O O . THR A 1 222 ? 1.081 39.031 39.469 1 94.94 222 THR A O 1
ATOM 1614 N N . PRO A 1 223 ? 0.05 38.375 41.438 1 92.62 223 PRO A N 1
ATOM 1615 C CA . PRO A 1 223 ? -1.254 38.812 40.906 1 92.62 223 PRO A CA 1
ATOM 1616 C C . PRO A 1 223 ? -1.273 40.281 40.5 1 92.62 223 PRO A C 1
ATOM 1618 O O . PRO A 1 223 ? -0.689 41.125 41.156 1 92.62 223 PRO A O 1
ATOM 1621 N N . PRO A 1 224 ? -1.889 40.5 39.406 1 90.88 224 PRO A N 1
ATOM 1622 C CA . PRO A 1 224 ? -1.947 41.875 38.906 1 90.88 224 PRO A CA 1
ATOM 1623 C C . PRO A 1 224 ? -2.939 42.719 39.719 1 90.88 224 PRO A C 1
ATOM 1625 O O . PRO A 1 224 ? -3.701 42.188 40.531 1 90.88 224 PRO A O 1
ATOM 1628 N N . GLY A 1 225 ? -2.896 44.125 39.531 1 83.19 225 GLY A N 1
ATOM 1629 C CA . GLY A 1 225 ? -3.855 45.062 40.094 1 83.19 225 GLY A CA 1
ATOM 1630 C C . GLY A 1 225 ? -3.488 45.5 41.5 1 83.19 225 GLY A C 1
ATOM 1631 O O . GLY A 1 225 ? -4.336 46 42.25 1 83.19 225 GLY A O 1
ATOM 1632 N N . GLN A 1 226 ? -2.303 45.281 41.875 1 85.12 226 GLN A N 1
ATOM 1633 C CA . GLN A 1 226 ? -1.869 45.688 43.219 1 85.12 226 GLN A CA 1
ATOM 1634 C C . GLN A 1 226 ? -1.272 47.094 43.188 1 85.12 226 GLN A C 1
ATOM 1636 O O . GLN A 1 226 ? -0.729 47.531 42.188 1 85.12 226 GLN A O 1
ATOM 1641 N N . GLU A 1 227 ? -1.545 47.812 44.25 1 80.06 227 GLU A N 1
ATOM 1642 C CA . GLU A 1 227 ? -0.9 49.125 44.406 1 80.06 227 GLU A CA 1
ATOM 1643 C C . GLU A 1 227 ? 0.483 48.969 45.031 1 80.06 227 GLU A C 1
ATOM 1645 O O . GLU A 1 227 ? 0.728 48.031 45.812 1 80.06 227 GLU A O 1
ATOM 1650 N N . TRP A 1 228 ? 1.337 49.812 44.656 1 78.94 228 TRP A N 1
ATOM 1651 C CA . TRP A 1 228 ? 2.686 49.781 45.219 1 78.94 228 TRP A CA 1
ATOM 1652 C C . TRP A 1 228 ? 2.695 50.25 46.656 1 78.94 228 TRP A C 1
ATOM 1654 O O . TRP A 1 228 ? 2.029 51.25 46.969 1 78.94 228 TRP A O 1
ATOM 1664 N N . PRO A 1 229 ? 3.363 49.75 47.5 1 83.56 229 PRO A N 1
ATOM 1665 C CA . PRO A 1 229 ? 4.16 48.531 47.344 1 83.56 229 PRO A CA 1
ATOM 1666 C C . PRO A 1 229 ? 3.299 47.281 47.25 1 83.56 229 PRO A C 1
ATOM 1668 O O . PRO A 1 229 ? 2.205 47.219 47.812 1 83.56 229 PRO A O 1
ATOM 1671 N N . LEU A 1 230 ? 3.801 46.281 46.594 1 85.94 230 LEU A N 1
ATOM 1672 C CA . LEU A 1 230 ? 3.02 45.062 46.312 1 85.94 230 LEU A CA 1
ATOM 1673 C C . LEU A 1 230 ? 2.705 44.312 47.594 1 85.94 230 LEU A C 1
ATOM 1675 O O . LEU A 1 230 ? 3.596 44.094 48.406 1 85.94 230 LEU A O 1
ATOM 1679 N N . ALA A 1 231 ? 1.538 44.062 47.844 1 86.81 231 ALA A N 1
ATOM 1680 C CA . ALA A 1 231 ? 1.123 43.312 49 1 86.81 231 ALA A CA 1
ATOM 1681 C C . ALA A 1 231 ? 1.549 41.844 48.875 1 86.81 231 ALA A C 1
ATOM 1683 O O . ALA A 1 231 ? 1.985 41.219 49.844 1 86.81 231 ALA A O 1
ATOM 1684 N N . VAL A 1 232 ? 1.408 41.375 47.688 1 89.5 232 VAL A N 1
ATOM 1685 C CA . VAL A 1 232 ? 1.783 40 47.406 1 89.5 232 VAL A CA 1
ATOM 1686 C C . VAL A 1 232 ? 2.799 39.969 46.281 1 89.5 232 VAL A C 1
ATOM 1688 O O . VAL A 1 232 ? 2.443 40.156 45.125 1 89.5 232 VAL A O 1
ATOM 1691 N N . VAL A 1 233 ? 3.949 39.688 46.625 1 87.81 233 VAL A N 1
ATOM 1692 C CA . VAL A 1 233 ? 5.004 39.625 45.625 1 87.81 233 VAL A CA 1
ATOM 1693 C C . VAL A 1 233 ? 5.066 38.188 45.031 1 87.81 233 VAL A C 1
ATOM 1695 O O . VAL A 1 233 ? 5.262 38.031 43.844 1 87.81 233 VAL A O 1
ATOM 1698 N N . ASP A 1 234 ? 4.871 37.219 45.906 1 92.5 234 ASP A N 1
ATOM 1699 C CA . ASP A 1 234 ? 4.883 35.812 45.5 1 92.5 234 ASP A CA 1
ATOM 1700 C C . ASP A 1 234 ? 3.785 35.031 46.219 1 92.5 234 ASP A C 1
ATOM 1702 O O . ASP A 1 234 ? 3.955 34.594 47.375 1 92.5 234 ASP A O 1
ATOM 1706 N N . ALA A 1 235 ? 2.775 34.75 45.562 1 90.62 235 ALA A N 1
ATOM 1707 C CA . ALA A 1 235 ? 1.605 34.094 46.156 1 90.62 235 ALA A CA 1
ATOM 1708 C C . ALA A 1 235 ? 1.893 32.656 46.469 1 90.62 235 ALA A C 1
ATOM 1710 O O . ALA A 1 235 ? 1.208 32.031 47.281 1 90.62 235 ALA A O 1
ATOM 1711 N N . GLY A 1 236 ? 2.895 32.031 45.906 1 88.06 236 GLY A N 1
ATOM 1712 C CA . GLY A 1 236 ? 3.205 30.609 46.125 1 88.06 236 GLY A CA 1
ATOM 1713 C C . GLY A 1 236 ? 4.293 30.406 47.156 1 88.06 236 GLY A C 1
ATOM 1714 O O . GLY A 1 236 ? 4.723 29.266 47.375 1 88.06 236 GLY A O 1
ATOM 1715 N N . GLN A 1 237 ? 4.715 31.422 47.812 1 87.31 237 GLN A N 1
ATOM 1716 C CA . GLN A 1 237 ? 5.855 31.344 48.719 1 87.31 237 GLN A CA 1
ATOM 1717 C C . GLN A 1 237 ? 5.543 30.453 49.938 1 87.31 237 GLN A C 1
ATOM 1719 O O . GLN A 1 237 ? 6.414 29.734 50.406 1 87.31 237 GLN A O 1
ATOM 1724 N N . SER A 1 238 ? 4.301 30.453 50.375 1 89.06 238 SER A N 1
ATOM 1725 C CA . SER A 1 238 ? 3.92 29.719 51.562 1 89.06 238 SER A CA 1
ATOM 1726 C C . SER A 1 238 ? 3.498 28.281 51.25 1 89.06 238 SER A C 1
ATOM 1728 O O . SER A 1 238 ? 3.277 27.469 52.125 1 89.06 238 SER A O 1
ATOM 1730 N N . MET A 1 239 ? 3.586 27.922 50 1 91.38 239 MET A N 1
ATOM 1731 C CA . MET A 1 239 ? 3.115 26.609 49.594 1 91.38 239 MET A CA 1
ATOM 1732 C C . MET A 1 239 ? 4.258 25.609 49.562 1 91.38 239 MET A C 1
ATOM 1734 O O . MET A 1 239 ? 5.41 25.969 49.312 1 91.38 239 MET A O 1
ATOM 1738 N N . ALA A 1 240 ? 3.916 24.375 49.844 1 92.88 240 ALA A N 1
ATOM 1739 C CA . ALA A 1 240 ? 4.879 23.281 49.688 1 92.88 240 ALA A CA 1
ATOM 1740 C C . ALA A 1 240 ? 5.258 23.109 48.219 1 92.88 240 ALA A C 1
ATOM 1742 O O . ALA A 1 240 ? 4.441 23.359 47.312 1 92.88 240 ALA A O 1
ATOM 1743 N N . PRO A 1 241 ? 6.41 22.672 47.969 1 90.56 241 PRO A N 1
ATOM 1744 C CA . PRO A 1 241 ? 6.906 22.578 46.594 1 90.56 241 PRO A CA 1
ATOM 1745 C C . PRO A 1 241 ? 5.988 21.766 45.688 1 90.56 241 PRO A C 1
ATOM 1747 O O . PRO A 1 241 ? 5.684 22.172 44.562 1 90.56 241 PRO A O 1
ATOM 1750 N N . ASP A 1 242 ? 5.539 20.672 46.188 1 91.94 242 ASP A N 1
ATOM 1751 C CA . ASP A 1 242 ? 4.684 19.828 45.375 1 91.94 242 ASP A CA 1
ATOM 1752 C C . ASP A 1 242 ? 3.32 20.469 45.156 1 91.94 242 ASP A C 1
ATOM 1754 O O . ASP A 1 242 ? 2.756 20.375 44.062 1 91.94 242 ASP A O 1
ATOM 1758 N N . ALA A 1 243 ? 2.865 21.016 46.156 1 92.38 243 ALA A N 1
ATOM 1759 C CA . ALA A 1 243 ? 1.584 21.703 46.031 1 92.38 243 ALA A CA 1
ATOM 1760 C C . ALA A 1 243 ? 1.686 22.922 45.125 1 92.38 243 ALA A C 1
ATOM 1762 O O . ALA A 1 243 ? 0.745 23.219 44.375 1 92.38 243 ALA A O 1
ATOM 1763 N N . ARG A 1 244 ? 2.793 23.656 45.219 1 93.88 244 ARG A N 1
ATOM 1764 C CA . ARG A 1 244 ? 3.037 24.812 44.344 1 93.88 244 ARG A CA 1
ATOM 1765 C C . ARG A 1 244 ? 3.084 24.406 42.875 1 93.88 244 ARG A C 1
ATOM 1767 O O . ARG A 1 244 ? 2.506 25.078 42.031 1 93.88 244 ARG A O 1
ATOM 1774 N N . ARG A 1 245 ? 3.734 23.297 42.688 1 93.44 245 ARG A N 1
ATOM 1775 C CA . ARG A 1 245 ? 3.855 22.797 41.312 1 93.44 245 ARG A CA 1
ATOM 1776 C C . ARG A 1 245 ? 2.486 22.438 40.75 1 93.44 245 ARG A C 1
ATOM 1778 O O . ARG A 1 245 ? 2.18 22.781 39.594 1 93.44 245 ARG A O 1
ATOM 1785 N N . THR A 1 246 ? 1.69 21.766 41.469 1 94.56 246 THR A N 1
ATOM 1786 C CA . THR A 1 246 ? 0.358 21.359 41.031 1 94.56 246 THR A CA 1
ATOM 1787 C C . THR A 1 246 ? -0.525 22.578 40.781 1 94.56 246 THR A C 1
ATOM 1789 O O . THR A 1 246 ? -1.287 22.625 39.812 1 94.56 246 THR A O 1
ATOM 1792 N N . TRP A 1 247 ? -0.404 23.469 41.719 1 94.38 247 TRP A N 1
ATOM 1793 C CA . TRP A 1 247 ? -1.172 24.703 41.625 1 94.38 247 TRP A CA 1
ATOM 1794 C C . TRP A 1 247 ? -0.8 25.453 40.344 1 94.38 247 TRP A C 1
ATOM 1796 O O . TRP A 1 247 ? -1.677 25.922 39.625 1 94.38 247 TRP A O 1
ATOM 1806 N N . LEU A 1 248 ? 0.397 25.578 40.031 1 95.5 248 LEU A N 1
ATOM 1807 C CA . LEU A 1 248 ? 0.874 26.281 38.844 1 95.5 248 LEU A CA 1
ATOM 1808 C C . LEU A 1 248 ? 0.444 25.562 37.594 1 95.5 248 LEU A C 1
ATOM 1810 O O . LEU A 1 248 ? 0.142 26.203 36.562 1 95.5 248 LEU A O 1
ATOM 1814 N N . GLU A 1 249 ? 0.46 24.312 37.625 1 95 249 GLU A N 1
ATOM 1815 C CA . GLU A 1 249 ? 0.018 23.531 36.469 1 95 249 GLU A CA 1
ATOM 1816 C C . GLU A 1 249 ? -1.46 23.766 36.156 1 95 249 GLU A C 1
ATOM 1818 O O . GLU A 1 249 ? -1.859 23.844 35 1 95 249 GLU A O 1
ATOM 1823 N N . GLU A 1 250 ? -2.174 23.812 37.188 1 94.81 250 GLU A N 1
ATOM 1824 C CA . GLU A 1 250 ? -3.6 24.078 37 1 94.81 250 GLU A CA 1
ATOM 1825 C C . GLU A 1 250 ? -3.84 25.453 36.406 1 94.81 250 GLU A C 1
ATOM 1827 O O . GLU A 1 250 ? -4.723 25.641 35.594 1 94.81 250 GLU A O 1
ATOM 1832 N N . GLN A 1 251 ? -3.09 26.453 36.938 1 95.19 251 GLN A N 1
ATOM 1833 C CA . GLN A 1 251 ? -3.199 27.812 36.406 1 95.19 251 GLN A CA 1
ATOM 1834 C C . GLN A 1 251 ? -2.797 27.859 34.938 1 95.19 251 GLN A C 1
ATOM 1836 O O . GLN A 1 251 ? -3.428 28.562 34.125 1 95.19 251 GLN A O 1
ATOM 1841 N N . SER A 1 252 ? -1.817 27.141 34.625 1 96.44 252 SER A N 1
ATOM 1842 C CA . SER A 1 252 ? -1.362 27.094 33.219 1 96.44 252 SER A CA 1
ATOM 1843 C C . SER A 1 252 ? -2.416 26.453 32.312 1 96.44 252 SER A C 1
ATOM 1845 O O . SER A 1 252 ? -2.58 26.859 31.172 1 96.44 252 SER A O 1
ATOM 1847 N N . ARG A 1 253 ? -3.088 25.484 32.812 1 94.69 253 ARG A N 1
ATOM 1848 C CA . ARG A 1 253 ? -4.125 24.797 32.062 1 94.69 253 ARG A CA 1
ATOM 1849 C C . ARG A 1 253 ? -5.27 25.75 31.719 1 94.69 253 ARG A C 1
ATOM 1851 O O . ARG A 1 253 ? -5.809 25.719 30.609 1 94.69 253 ARG A O 1
ATOM 1858 N N . ILE A 1 254 ? -5.574 26.547 32.625 1 95.06 254 ILE A N 1
ATOM 1859 C CA . ILE A 1 254 ? -6.652 27.516 32.406 1 95.06 254 ILE A CA 1
ATOM 1860 C C . ILE A 1 254 ? -6.293 28.469 31.281 1 95.06 254 ILE A C 1
ATOM 1862 O O . ILE A 1 254 ? -7.102 28.703 30.375 1 95.06 254 ILE A O 1
ATOM 1866 N N . LEU A 1 255 ? -5.102 29 31.344 1 96.38 255 LEU A N 1
ATOM 1867 C CA . LEU A 1 255 ? -4.672 29.953 30.312 1 96.38 255 LEU A CA 1
ATOM 1868 C C . LEU A 1 255 ? -4.574 29.266 28.953 1 96.38 255 LEU A C 1
ATOM 1870 O O . LEU A 1 255 ? -5 29.828 27.938 1 96.38 255 LEU A O 1
ATOM 1874 N N . LYS A 1 256 ? -4.008 28.109 28.938 1 94.75 256 LYS A N 1
ATOM 1875 C CA . LYS A 1 256 ? -3.848 27.375 27.672 1 94.75 256 LYS A CA 1
ATOM 1876 C C . LYS A 1 256 ? -5.203 27.062 27.047 1 94.75 256 LYS A C 1
ATOM 1878 O O . LYS A 1 256 ? -5.379 27.203 25.844 1 94.75 256 LYS A O 1
ATOM 1883 N N . GLN A 1 257 ? -6.109 26.688 27.828 1 92.06 257 GLN A N 1
ATOM 1884 C CA . GLN A 1 257 ? -7.449 26.375 27.328 1 92.06 257 GLN A CA 1
ATOM 1885 C C . GLN A 1 257 ? -8.133 27.625 26.781 1 92.06 257 GLN A C 1
ATOM 1887 O O . GLN A 1 257 ? -8.766 27.594 25.719 1 92.06 257 GLN A O 1
ATOM 1892 N N . THR A 1 258 ? -8.008 28.656 27.562 1 94.44 258 THR A N 1
ATOM 1893 C CA . THR A 1 258 ? -8.609 29.922 27.125 1 94.44 258 THR A CA 1
ATOM 1894 C C . THR A 1 258 ? -7.961 30.391 25.828 1 94.44 258 THR A C 1
ATOM 1896 O O . THR A 1 258 ? -8.648 30.891 24.938 1 94.44 258 THR A O 1
ATOM 1899 N N . PHE A 1 259 ? -6.688 30.266 25.766 1 93.88 259 PHE A N 1
ATOM 1900 C CA . PHE A 1 259 ? -5.977 30.672 24.562 1 93.88 259 PHE A CA 1
ATOM 1901 C C . PHE A 1 259 ? -6.418 29.844 23.359 1 93.88 259 PHE A C 1
ATOM 1903 O O . PHE A 1 259 ? -6.488 30.359 22.234 1 93.88 259 PHE A O 1
ATOM 1910 N N . CYS A 1 260 ? -6.691 28.609 23.516 1 91.69 260 CYS A N 1
ATOM 1911 C CA . CYS A 1 260 ? -7.18 27.766 22.422 1 91.69 260 CYS A CA 1
ATOM 1912 C C . CYS A 1 260 ? -8.5 28.281 21.875 1 91.69 260 CYS A C 1
ATOM 1914 O O . CYS A 1 260 ? -8.75 28.219 20.672 1 91.69 260 CYS A O 1
ATOM 1916 N N . GLU A 1 261 ? -9.289 28.812 22.688 1 91.88 261 GLU A N 1
ATOM 1917 C CA . GLU A 1 261 ? -10.594 29.312 22.312 1 91.88 261 GLU A CA 1
ATOM 1918 C C . GLU A 1 261 ? -10.492 30.719 21.719 1 91.88 261 GLU A C 1
ATOM 1920 O O . GLU A 1 261 ? -11.297 31.109 20.875 1 91.88 261 GLU A O 1
ATOM 1925 N N . LEU A 1 262 ? -9.602 31.422 22.266 1 92.94 262 LEU A N 1
ATOM 1926 C CA . LEU A 1 262 ? -9.352 32.781 21.828 1 92.94 262 LEU A CA 1
ATOM 1927 C C . LEU A 1 262 ? -7.855 33.031 21.656 1 92.94 262 LEU A C 1
ATOM 1929 O O . LEU A 1 262 ? -7.238 33.688 22.5 1 92.94 262 LEU A O 1
ATOM 1933 N N . PRO A 1 263 ? -7.348 32.594 20.5 1 91.94 263 PRO A N 1
ATOM 1934 C CA . PRO A 1 263 ? -5.902 32.719 20.281 1 91.94 263 PRO A CA 1
ATOM 1935 C C . PRO A 1 263 ? -5.484 34.156 19.922 1 91.94 263 PRO A C 1
ATOM 1937 O O . PRO A 1 263 ? -4.938 34.375 18.844 1 91.94 263 PRO A O 1
ATOM 1940 N N . ASP A 1 264 ? -5.652 35.094 20.797 1 92.38 264 ASP A N 1
ATOM 1941 C CA . ASP A 1 264 ? -5.312 36.5 20.656 1 92.38 264 ASP A CA 1
ATOM 1942 C C . ASP A 1 264 ? -4.828 37.094 21.984 1 92.38 264 ASP A C 1
ATOM 1944 O O . ASP A 1 264 ? -5.633 37.375 22.875 1 92.38 264 ASP A O 1
ATOM 1948 N N . TYR A 1 265 ? -3.568 37.344 22.031 1 94.94 265 TYR A N 1
ATOM 1949 C CA . TYR A 1 265 ? -2.98 37.875 23.266 1 94.94 265 TYR A CA 1
ATOM 1950 C C . TYR A 1 265 ? -3.498 39.281 23.562 1 94.94 265 TYR A C 1
ATOM 1952 O O . TYR A 1 265 ? -3.643 39.656 24.719 1 94.94 265 TYR A O 1
ATOM 1960 N N . ALA A 1 266 ? -3.758 40.031 22.516 1 92.94 266 ALA A N 1
ATOM 1961 C CA . ALA A 1 266 ? -4.254 41.406 22.688 1 92.94 266 ALA A CA 1
ATOM 1962 C C . ALA A 1 266 ? -5.617 41.406 23.375 1 92.94 266 ALA A C 1
ATOM 1964 O O . ALA A 1 266 ? -5.957 42.344 24.094 1 92.94 266 ALA A O 1
ATOM 1965 N N . ALA A 1 267 ? -6.328 40.375 23.172 1 93.25 267 ALA A N 1
ATOM 1966 C CA . ALA A 1 267 ? -7.641 40.25 23.797 1 93.25 267 ALA A CA 1
ATOM 1967 C C . ALA A 1 267 ? -7.523 39.656 25.203 1 93.25 267 ALA A C 1
ATOM 1969 O O . ALA A 1 267 ? -8.281 40.031 26.109 1 93.25 267 ALA A O 1
ATOM 1970 N N . ILE A 1 268 ? -6.59 38.875 25.438 1 95.25 268 ILE A N 1
ATOM 1971 C CA . ILE A 1 268 ? -6.492 38.094 26.672 1 95.25 268 ILE A CA 1
ATOM 1972 C C . ILE A 1 268 ? -5.781 38.938 27.75 1 95.25 268 ILE A C 1
ATOM 1974 O O . ILE A 1 268 ? -6.195 38.938 28.906 1 95.25 268 ILE A O 1
ATOM 1978 N N . VAL A 1 269 ? -4.73 39.656 27.375 1 96.19 269 VAL A N 1
ATOM 1979 C CA . VAL A 1 269 ? -3.826 40.281 28.328 1 96.19 269 VAL A CA 1
ATOM 1980 C C . VAL A 1 269 ? -4.582 41.312 29.141 1 96.19 269 VAL A C 1
ATOM 1982 O O . VAL A 1 269 ? -4.469 41.375 30.375 1 96.19 269 VAL A O 1
ATOM 1985 N N . PRO A 1 270 ? -5.41 42.156 28.531 1 95.62 270 PRO A N 1
ATOM 1986 C CA . PRO A 1 270 ? -6.156 43.125 29.344 1 95.62 270 PRO A CA 1
ATOM 1987 C C . PRO A 1 270 ? -7.086 42.469 30.344 1 95.62 270 PRO A C 1
ATOM 1989 O O . PRO A 1 270 ? -7.219 42.938 31.484 1 95.62 270 PRO A O 1
ATOM 1992 N N . VAL A 1 271 ? -7.684 41.375 29.984 1 95.5 271 VAL A N 1
ATOM 1993 C CA . VAL A 1 271 ? -8.586 40.656 30.875 1 95.5 271 VAL A CA 1
ATOM 1994 C C . VAL A 1 271 ? -7.797 40.031 32 1 95.5 271 VAL A C 1
ATOM 1996 O O . VAL A 1 271 ? -8.242 40 33.156 1 95.5 271 VAL A O 1
ATOM 1999 N N . LEU A 1 272 ? -6.695 39.531 31.688 1 95.38 272 LEU A N 1
ATOM 2000 C CA . LEU A 1 272 ? -5.816 38.938 32.688 1 95.38 272 LEU A CA 1
ATOM 2001 C C . LEU A 1 272 ? -5.398 39.969 33.719 1 95.38 272 LEU A C 1
ATOM 2003 O O . LEU A 1 272 ? -5.363 39.656 34.938 1 95.38 272 LEU A O 1
ATOM 2007 N N . LEU A 1 273 ? -5.059 41.188 33.312 1 95 273 LEU A N 1
ATOM 2008 C CA . LEU A 1 273 ? -4.574 42.219 34.188 1 95 273 LEU A CA 1
ATOM 2009 C C . LEU A 1 273 ? -5.711 42.781 35.031 1 95 273 LEU A C 1
ATOM 2011 O O . LEU A 1 273 ? -5.488 43.188 36.188 1 95 273 LEU A O 1
ATOM 2015 N N . GLU A 1 274 ? -6.883 42.688 34.5 1 93.81 274 GLU A N 1
ATOM 2016 C CA . GLU A 1 274 ? -8.023 43.281 35.188 1 93.81 274 GLU A CA 1
ATOM 2017 C C . GLU A 1 274 ? -8.68 42.25 36.125 1 93.81 274 GLU A C 1
ATOM 2019 O O . GLU A 1 274 ? -9.023 42.594 37.25 1 93.81 274 GLU A O 1
ATOM 2024 N N . HIS A 1 275 ? -8.867 41 35.656 1 93.12 275 HIS A N 1
ATOM 2025 C CA . HIS A 1 275 ? -9.703 40.062 36.406 1 93.12 275 HIS A CA 1
ATOM 2026 C C . HIS A 1 275 ? -8.883 38.906 36.938 1 93.12 275 HIS A C 1
ATOM 2028 O O . HIS A 1 275 ? -9.352 38.156 37.812 1 93.12 275 HIS A O 1
ATOM 2034 N N . GLY A 1 276 ? -7.66 38.781 36.5 1 91.31 276 GLY A N 1
ATOM 2035 C CA . GLY A 1 276 ? -6.848 37.656 36.938 1 91.31 276 GLY A CA 1
ATOM 2036 C C . GLY A 1 276 ? -7.074 36.406 36.125 1 91.31 276 GLY A C 1
ATOM 2037 O O . GLY A 1 276 ? -7.926 36.375 35.25 1 91.31 276 GLY A O 1
ATOM 2038 N N . LEU A 1 277 ? -6.391 35.344 36.469 1 94 277 LEU A N 1
ATOM 2039 C CA . LEU A 1 277 ? -6.332 34.125 35.688 1 94 277 LEU A CA 1
ATOM 2040 C C . LEU A 1 277 ? -7.586 33.281 35.875 1 94 277 LEU A C 1
ATOM 2042 O O . LEU A 1 277 ? -8.117 32.688 34.938 1 94 277 LEU A O 1
ATOM 2046 N N . GLU A 1 278 ? -8.133 33.125 37 1 91.69 278 GLU A N 1
ATOM 2047 C CA . GLU A 1 278 ? -9.25 32.25 37.344 1 91.69 278 GLU A CA 1
ATOM 2048 C C . GLU A 1 278 ? -10.531 32.719 36.656 1 91.69 278 GLU A C 1
ATOM 2050 O O . GLU A 1 278 ? -11.406 31.891 36.344 1 91.69 278 GLU A O 1
ATOM 2055 N N . GLN A 1 279 ? -10.656 33.969 36.375 1 92.94 279 GLN A N 1
ATOM 2056 C CA . GLN A 1 279 ? -11.867 34.531 35.781 1 92.94 279 GLN A CA 1
ATOM 2057 C C . GLN A 1 279 ? -11.727 34.656 34.25 1 92.94 279 GLN A C 1
ATOM 2059 O O . GLN A 1 279 ? -12.68 35.031 33.562 1 92.94 279 GLN A O 1
ATOM 2064 N N . LEU A 1 280 ? -10.617 34.25 33.812 1 94.25 280 LEU A N 1
ATOM 2065 C CA . LEU A 1 280 ? -10.297 34.438 32.406 1 94.25 280 LEU A CA 1
ATOM 2066 C C . LEU A 1 280 ? -11.312 33.719 31.531 1 94.25 280 LEU A C 1
ATOM 2068 O O . LEU A 1 280 ? -11.82 34.312 30.562 1 94.25 280 LEU A O 1
ATOM 2072 N N . PRO A 1 281 ? -11.742 32.469 31.828 1 92.31 281 PRO A N 1
ATOM 2073 C CA . PRO A 1 281 ? -12.656 31.734 30.953 1 92.31 281 PRO A CA 1
ATOM 2074 C C . PRO A 1 281 ? -14.039 32.375 30.891 1 92.31 281 PRO A C 1
ATOM 2076 O O . PRO A 1 281 ? -14.758 32.219 29.891 1 92.31 281 PRO A O 1
ATOM 2079 N N . LYS A 1 282 ? -14.367 33.156 31.812 1 92.69 282 LYS A N 1
ATOM 2080 C CA . LYS A 1 282 ? -15.68 33.812 31.844 1 92.69 282 LYS A CA 1
ATOM 2081 C C . LYS A 1 282 ? -15.711 35.031 30.938 1 92.69 282 LYS A C 1
ATOM 2083 O O . LYS A 1 282 ? -16.781 35.406 30.453 1 92.69 282 LYS A O 1
ATOM 2088 N N . HIS A 1 283 ? -14.531 35.562 30.75 1 93.56 283 HIS A N 1
ATOM 2089 C CA . HIS A 1 283 ? -14.492 36.812 30.016 1 93.56 283 HIS A CA 1
ATOM 2090 C C . HIS A 1 283 ? -13.922 36.625 28.609 1 93.56 283 HIS A C 1
ATOM 2092 O O . HIS A 1 283 ? -14.078 37.5 27.75 1 93.56 283 HIS A O 1
ATOM 2098 N N . CYS A 1 284 ? -13.258 35.594 28.422 1 93.06 284 CYS A N 1
ATOM 2099 C CA . CYS A 1 284 ? -12.648 35.281 27.125 1 93.06 284 CYS A CA 1
ATOM 2100 C C . CYS A 1 284 ? -13.188 34 26.547 1 93.06 284 CYS A C 1
ATOM 2102 O O . CYS A 1 284 ? -13.062 32.938 27.172 1 93.06 284 CYS A O 1
ATOM 2104 N N . GLY A 1 285 ? -13.852 34.125 25.438 1 92.5 285 GLY A N 1
ATOM 2105 C CA . GLY A 1 285 ? -14.391 32.938 24.766 1 92.5 285 GLY A CA 1
ATOM 2106 C C . GLY A 1 285 ? -14.289 33 23.25 1 92.5 285 GLY A C 1
ATOM 2107 O O . GLY A 1 285 ? -13.727 33.969 22.703 1 92.5 285 GLY A O 1
ATOM 2108 N N . ILE A 1 286 ? -14.789 31.984 22.641 1 95.06 286 ILE A N 1
ATOM 2109 C CA . ILE A 1 286 ? -14.781 31.938 21.188 1 95.06 286 ILE A CA 1
ATOM 2110 C C . ILE A 1 286 ? -15.492 33.156 20.625 1 95.06 286 ILE A C 1
ATOM 2112 O O . ILE A 1 286 ? -16.609 33.5 21.031 1 95.06 286 ILE A O 1
ATOM 2116 N N . THR A 1 287 ? -14.789 33.844 19.75 1 93.44 287 THR A N 1
ATOM 2117 C CA . THR A 1 287 ? -15.297 35.094 19.188 1 93.44 287 THR A CA 1
ATOM 2118 C C . THR A 1 287 ? -15.133 35.094 17.672 1 93.44 287 THR A C 1
ATOM 2120 O O . THR A 1 287 ? -14.031 34.906 17.172 1 93.44 287 THR A O 1
ATOM 2123 N N . PRO A 1 288 ? -16.297 35.344 16.953 1 94.88 288 PRO A N 1
ATOM 2124 C CA . PRO A 1 288 ? -16.172 35.469 15.5 1 94.88 288 PRO A CA 1
ATOM 2125 C C . PRO A 1 288 ? -15.164 36.531 15.094 1 94.88 288 PRO A C 1
ATOM 2127 O O . PRO A 1 288 ? -15.156 37.625 15.672 1 94.88 288 PRO A O 1
ATOM 2130 N N . GLY A 1 289 ? -14.375 36.25 14.188 1 92.62 289 GLY A N 1
ATOM 2131 C CA . GLY A 1 289 ? -13.328 37.156 13.766 1 92.62 289 GLY A CA 1
ATOM 2132 C C . GLY A 1 289 ? -11.938 36.688 14.164 1 92.62 289 GLY A C 1
ATOM 2133 O O . GLY A 1 289 ? -10.945 37.125 13.57 1 92.62 289 GLY A O 1
ATOM 2134 N N . VAL A 1 290 ? -11.859 35.875 15.188 1 93.44 290 VAL A N 1
ATOM 2135 C CA . VAL A 1 290 ? -10.594 35.281 15.625 1 93.44 290 VAL A CA 1
ATOM 2136 C C . VAL A 1 290 ? -10.594 33.781 15.352 1 93.44 290 VAL A C 1
ATOM 2138 O O . VAL A 1 290 ? -11.289 33.031 16.031 1 93.44 290 VAL A O 1
ATOM 2141 N N . PRO A 1 291 ? -9.789 33.375 14.461 1 94.62 291 PRO A N 1
ATOM 2142 C CA . PRO A 1 291 ? -9.82 31.953 14.07 1 94.62 291 PRO A CA 1
ATOM 2143 C C . PRO A 1 291 ? -9.266 31.016 15.148 1 94.62 291 PRO A C 1
ATOM 2145 O O . PRO A 1 291 ? -8.312 31.391 15.844 1 94.62 291 PRO A O 1
ATOM 2148 N N . LEU A 1 292 ? -9.82 29.812 15.234 1 93.56 292 LEU A N 1
ATOM 2149 C CA . LEU A 1 292 ? -9.359 28.766 16.125 1 93.56 292 LEU A CA 1
ATOM 2150 C C . LEU A 1 292 ? -8.438 27.797 15.398 1 93.56 292 LEU A C 1
ATOM 2152 O O . LEU A 1 292 ? -8.562 27.609 14.188 1 93.56 292 LEU A O 1
ATOM 2156 N N . LYS A 1 293 ? -7.496 27.25 16.141 1 91.69 293 LYS A N 1
ATOM 2157 C CA . LYS A 1 293 ? -6.781 26.109 15.57 1 91.69 293 LYS A CA 1
ATOM 2158 C C . LYS A 1 293 ? -7.699 24.891 15.438 1 91.69 293 LYS A C 1
ATOM 2160 O O . LYS A 1 293 ? -8.406 24.531 16.375 1 91.69 293 LYS A O 1
ATOM 2165 N N . PRO A 1 294 ? -7.688 24.344 14.352 1 93.88 294 PRO A N 1
ATOM 2166 C CA . PRO A 1 294 ? -8.68 23.297 14.102 1 93.88 294 PRO A CA 1
ATOM 2167 C C . PRO A 1 294 ? -8.328 21.984 14.789 1 93.88 294 PRO A C 1
ATOM 2169 O O . PRO A 1 294 ? -7.18 21.766 15.172 1 93.88 294 PRO A O 1
ATOM 2172 N N . MET A 1 295 ? -9.383 21.203 14.977 1 94.56 295 MET A N 1
ATOM 2173 C CA . MET A 1 295 ? -9.227 19.828 15.406 1 94.56 295 MET A CA 1
ATOM 2174 C C . MET A 1 295 ? -8.656 18.969 14.281 1 94.56 295 MET A C 1
ATOM 2176 O O . MET A 1 295 ? -9.023 19.141 13.117 1 94.56 295 MET A O 1
ATOM 2180 N N . LEU A 1 296 ? -7.77 18.078 14.609 1 89.56 296 LEU A N 1
ATOM 2181 C CA . LEU A 1 296 ? -7.137 17.234 13.602 1 89.56 296 LEU A CA 1
ATOM 2182 C C . LEU A 1 296 ? -7.504 15.773 13.812 1 89.56 296 LEU A C 1
ATOM 2184 O O . LEU A 1 296 ? -7.781 15.352 14.938 1 89.56 296 LEU A O 1
ATOM 2188 N N . ALA A 1 297 ? -7.461 15.031 12.695 1 89.56 297 ALA A N 1
ATOM 2189 C CA . ALA A 1 297 ? -7.852 13.625 12.727 1 89.56 297 ALA A CA 1
ATOM 2190 C C . ALA A 1 297 ? -6.629 12.719 12.828 1 89.56 297 ALA A C 1
ATOM 2192 O O . ALA A 1 297 ? -5.535 13.094 12.398 1 89.56 297 ALA A O 1
ATOM 2193 N N . GLN A 1 298 ? -6.848 11.547 13.375 1 82.31 298 GLN A N 1
ATOM 2194 C CA . GLN A 1 298 ? -5.832 10.5 13.391 1 82.31 298 GLN A CA 1
ATOM 2195 C C . GLN A 1 298 ? -5.98 9.578 12.18 1 82.31 298 GLN A C 1
ATOM 2197 O O . GLN A 1 298 ? -7.098 9.258 11.773 1 82.31 298 GLN A O 1
ATOM 2202 N N . PRO A 1 299 ? -4.91 9.188 11.602 1 77.69 299 PRO A N 1
ATOM 2203 C CA . PRO A 1 299 ? -5 8.273 10.461 1 77.69 299 PRO A CA 1
ATOM 2204 C C . PRO A 1 299 ? -5.414 6.859 10.867 1 77.69 299 PRO A C 1
ATOM 2206 O O . PRO A 1 299 ? -4.992 6.363 11.914 1 77.69 299 PRO A O 1
ATOM 2209 N N . ALA A 1 300 ? -6.332 6.285 10.031 1 74.56 300 ALA A N 1
ATOM 2210 C CA . ALA A 1 300 ? -6.695 4.879 10.203 1 74.56 300 ALA A CA 1
ATOM 2211 C C . ALA A 1 300 ? -6.09 4.02 9.102 1 74.56 300 ALA A C 1
ATOM 2213 O O . ALA A 1 300 ? -6.027 4.441 7.941 1 74.56 300 ALA A O 1
ATOM 2214 N N . ARG A 1 301 ? -5.727 2.824 9.359 1 63.22 301 ARG A N 1
ATOM 2215 C CA . ARG A 1 301 ? -5.027 1.977 8.398 1 63.22 301 ARG A CA 1
ATOM 2216 C C . ARG A 1 301 ? -6.004 1.099 7.625 1 63.22 301 ARG A C 1
ATOM 2218 O O . ARG A 1 301 ? -5.742 0.724 6.48 1 63.22 301 ARG A O 1
ATOM 2225 N N . CYS A 1 302 ? -6.949 0.666 8.391 1 57.97 302 CYS A N 1
ATOM 2226 C CA . CYS A 1 302 ? -7.93 -0.204 7.75 1 57.97 302 CYS A CA 1
ATOM 2227 C C . CYS A 1 302 ? -9.312 -0.01 8.367 1 57.97 302 CYS A C 1
ATOM 2229 O O . CYS A 1 302 ? -9.445 0.614 9.422 1 57.97 302 CYS A O 1
ATOM 2231 N N . VAL A 1 303 ? -10.258 -0.435 7.637 1 63.44 303 VAL A N 1
ATOM 2232 C CA . VAL A 1 303 ? -11.648 -0.301 8.047 1 63.44 303 VAL A CA 1
ATOM 2233 C C . VAL A 1 303 ? -11.883 -1.067 9.352 1 63.44 303 VAL A C 1
ATOM 2235 O O . VAL A 1 303 ? -12.664 -0.641 10.195 1 63.44 303 VAL A O 1
ATOM 2238 N N . SER A 1 304 ? -11.156 -2.051 9.469 1 60.5 304 SER A N 1
ATOM 2239 C CA . SER A 1 304 ? -11.352 -2.867 10.664 1 60.5 304 SER A CA 1
ATOM 2240 C C . SER A 1 304 ? -10.938 -2.113 11.922 1 60.5 304 SER A C 1
ATOM 2242 O O . SER A 1 304 ? -11.516 -2.312 12.984 1 60.5 304 SER A O 1
ATOM 2244 N N . GLU A 1 305 ? -9.922 -1.334 11.789 1 66.56 305 GLU A N 1
ATOM 2245 C CA . GLU A 1 305 ? -9.492 -0.511 12.906 1 66.56 305 GLU A CA 1
ATOM 2246 C C . GLU A 1 305 ? -10.594 0.444 13.352 1 66.56 305 GLU A C 1
ATOM 2248 O O . GLU A 1 305 ? -10.719 0.746 14.547 1 66.56 305 GLU A O 1
ATOM 2253 N N . LEU A 1 306 ? -11.352 0.827 12.461 1 70.94 306 LEU A N 1
ATOM 2254 C CA . LEU A 1 306 ? -12.453 1.741 12.75 1 70.94 306 LEU A CA 1
ATOM 2255 C C . LEU A 1 306 ? -13.5 1.074 13.641 1 70.94 306 LEU A C 1
ATOM 2257 O O . LEU A 1 306 ? -13.984 1.682 14.594 1 70.94 306 LEU A O 1
ATOM 2261 N N . LEU A 1 307 ? -13.719 -0.167 13.297 1 64.94 307 LEU A N 1
ATOM 2262 C CA . LEU A 1 307 ? -14.773 -0.879 14.008 1 64.94 307 LEU A CA 1
ATOM 2263 C C . LEU A 1 307 ? -14.352 -1.179 15.445 1 64.94 307 LEU A C 1
ATOM 2265 O O . LEU A 1 307 ? -15.18 -1.183 16.359 1 64.94 307 LEU A O 1
ATOM 2269 N N . LYS A 1 308 ? -13.141 -1.376 15.531 1 64.75 308 LYS A N 1
ATOM 2270 C CA . LYS A 1 308 ? -12.633 -1.63 16.875 1 64.75 308 LYS A CA 1
ATOM 2271 C C . LYS A 1 308 ? -12.703 -0.373 17.734 1 64.75 308 LYS A C 1
ATOM 2273 O O . LYS A 1 308 ? -13.016 -0.448 18.938 1 64.75 308 LYS A O 1
ATOM 2278 N N . ARG A 1 309 ? -12.477 0.646 17.109 1 66.56 309 ARG A N 1
ATOM 2279 C CA . ARG A 1 309 ? -12.406 1.903 17.844 1 66.56 309 ARG A CA 1
ATOM 2280 C C . ARG A 1 309 ? -13.805 2.436 18.141 1 66.56 309 ARG A C 1
ATOM 2282 O O . ARG A 1 309 ? -14.031 3.053 19.188 1 66.56 309 ARG A O 1
ATOM 2289 N N . PHE A 1 310 ? -14.758 2.084 17.203 1 66.19 310 PHE A N 1
ATOM 2290 C CA . PHE A 1 310 ? -16.078 2.682 17.328 1 66.19 310 PHE A CA 1
ATOM 2291 C C . PHE A 1 310 ? -17.109 1.635 17.75 1 66.19 310 PHE A C 1
ATOM 2293 O O . PHE A 1 310 ? -18.312 1.821 17.531 1 66.19 310 PHE A O 1
ATOM 2300 N N . GLU A 1 311 ? -16.781 0.377 18.141 1 60.25 311 GLU A N 1
ATOM 2301 C CA . GLU A 1 311 ? -17.641 -0.764 18.438 1 60.25 311 GLU A CA 1
ATOM 2302 C C . GLU A 1 311 ? -18.938 -0.317 19.109 1 60.25 311 GLU A C 1
ATOM 2304 O O . GLU A 1 311 ? -20.016 -0.843 18.812 1 60.25 311 GLU A O 1
ATOM 2309 N N . GLU A 1 312 ? -18.844 0.567 20.047 1 60.78 312 GLU A N 1
ATOM 2310 C CA . GLU A 1 312 ? -20.047 0.788 20.828 1 60.78 312 GLU A CA 1
ATOM 2311 C C . GLU A 1 312 ? -20.688 2.131 20.5 1 60.78 312 GLU A C 1
ATOM 2313 O O . GLU A 1 312 ? -21.797 2.438 20.969 1 60.78 312 GLU A O 1
ATOM 2318 N N . ALA A 1 313 ? -20.109 2.873 19.625 1 68.81 313 ALA A N 1
ATOM 2319 C CA . ALA A 1 313 ? -20.656 4.211 19.438 1 68.81 313 ALA A CA 1
ATOM 2320 C C . ALA A 1 313 ? -21 4.465 17.969 1 68.81 313 ALA A C 1
ATOM 2322 O O . ALA A 1 313 ? -20.359 3.898 17.078 1 68.81 313 ALA A O 1
ATOM 2323 N N . ALA A 1 314 ? -22.281 5.105 17.781 1 79.25 314 ALA A N 1
ATOM 2324 C CA . ALA A 1 314 ? -22.625 5.543 16.422 1 79.25 314 ALA A CA 1
ATOM 2325 C C . ALA A 1 314 ? -21.578 6.5 15.875 1 79.25 314 ALA A C 1
ATOM 2327 O O . ALA A 1 314 ? -21.047 7.344 16.609 1 79.25 314 ALA A O 1
ATOM 2328 N N . PHE A 1 315 ? -21.156 6.266 14.648 1 88.94 315 PHE A N 1
ATOM 2329 C CA . PHE A 1 315 ? -20.188 7.152 14.016 1 88.94 315 PHE A CA 1
ATOM 2330 C C . PHE A 1 315 ? -20.656 7.574 12.633 1 88.94 315 PHE A C 1
ATOM 2332 O O . PHE A 1 315 ? -21.594 6.996 12.086 1 88.94 315 PHE A O 1
ATOM 2339 N N . THR A 1 316 ? -20.188 8.672 12.211 1 93.12 316 THR A N 1
ATOM 2340 C CA . THR A 1 316 ? -20.5 9.172 10.883 1 93.12 316 THR A CA 1
ATOM 2341 C C . THR A 1 316 ? -19.266 9.125 9.984 1 93.12 316 THR A C 1
ATOM 2343 O O . THR A 1 316 ? -18.141 9.32 10.445 1 93.12 316 THR A O 1
ATOM 2346 N N . CYS A 1 317 ? -19.5 8.742 8.734 1 93.19 317 CYS A N 1
ATOM 2347 C CA . CYS A 1 317 ? -18.484 8.82 7.699 1 93.19 317 CYS A CA 1
ATOM 2348 C C . CYS A 1 317 ? -18.766 9.961 6.73 1 93.19 317 CYS A C 1
ATOM 2350 O O . CYS A 1 317 ? -19.891 10.086 6.23 1 93.19 317 CYS A O 1
ATOM 2352 N N . GLU A 1 318 ? -17.766 10.82 6.594 1 96.38 318 GLU A N 1
ATOM 2353 C CA . GLU A 1 318 ? -17.875 11.93 5.652 1 96.38 318 GLU A CA 1
ATOM 2354 C C . GLU A 1 318 ? -16.797 11.844 4.574 1 96.38 318 GLU A C 1
ATOM 2356 O O . GLU A 1 318 ? -15.719 11.305 4.812 1 96.38 318 GLU A O 1
ATOM 2361 N N . TYR A 1 319 ? -17.188 12.398 3.424 1 95.19 319 TYR A N 1
ATOM 2362 C CA . TYR A 1 319 ? -16.172 12.461 2.385 1 95.19 319 TYR A CA 1
ATOM 2363 C C . TYR A 1 319 ? -14.977 13.297 2.844 1 95.19 319 TYR A C 1
ATOM 2365 O O . TYR A 1 319 ? -15.148 14.328 3.492 1 95.19 319 TYR A O 1
ATOM 2373 N N . LYS A 1 320 ? -13.805 12.758 2.643 1 93.38 320 LYS A N 1
ATOM 2374 C CA . LYS A 1 320 ? -12.594 13.562 2.811 1 93.38 320 LYS A CA 1
ATOM 2375 C C . LYS A 1 320 ? -12.234 14.289 1.52 1 93.38 320 LYS A C 1
ATOM 2377 O O . LYS A 1 320 ? -11.562 13.727 0.651 1 93.38 320 LYS A O 1
ATOM 2382 N N . TYR A 1 321 ? -12.625 15.523 1.444 1 93.44 321 TYR A N 1
ATOM 2383 C CA . TYR A 1 321 ? -12.438 16.312 0.23 1 93.44 321 TYR A CA 1
ATOM 2384 C C . TYR A 1 321 ? -10.977 16.703 0.052 1 93.44 321 TYR A C 1
ATOM 2386 O O . TYR A 1 321 ? -10.242 16.844 1.033 1 93.44 321 TYR A O 1
ATOM 2394 N N . ASP A 1 322 ? -10.562 16.781 -1.131 1 87.06 322 ASP A N 1
ATOM 2395 C CA . ASP A 1 322 ? -9.195 17.188 -1.456 1 87.06 322 ASP A CA 1
ATOM 2396 C C . ASP A 1 322 ? -9.133 18.672 -1.781 1 87.06 322 ASP A C 1
ATOM 2398 O O . ASP A 1 322 ? -8.883 19.062 -2.926 1 87.06 322 ASP A O 1
ATOM 2402 N N . GLY A 1 323 ? -9.281 19.453 -0.809 1 90.81 323 GLY A N 1
ATOM 2403 C CA . GLY A 1 323 ? -9.25 20.891 -0.963 1 90.81 323 GLY A CA 1
ATOM 2404 C C . GLY A 1 323 ? -8.477 21.594 0.142 1 90.81 323 GLY A C 1
ATOM 2405 O O . GLY A 1 323 ? -7.496 21.062 0.66 1 90.81 323 GLY A O 1
ATOM 2406 N N . GLU A 1 324 ? -8.75 22.844 0.267 1 90.56 324 GLU A N 1
ATOM 2407 C CA . GLU A 1 324 ? -8.156 23.641 1.343 1 90.56 324 GLU A CA 1
ATOM 2408 C C . GLU A 1 324 ? -9.141 23.812 2.498 1 90.56 324 GLU A C 1
ATOM 2410 O O . GLU A 1 324 ? -10.234 24.359 2.314 1 90.56 324 GLU A O 1
ATOM 2415 N N . ARG A 1 325 ? -8.695 23.375 3.631 1 94.19 325 ARG A N 1
ATOM 2416 C CA . ARG A 1 325 ? -9.539 23.578 4.805 1 94.19 325 ARG A CA 1
ATOM 2417 C C . ARG A 1 325 ? -9.664 25.047 5.148 1 94.19 325 ARG A C 1
ATOM 2419 O O . ARG A 1 325 ? -8.664 25.766 5.207 1 94.19 325 ARG A O 1
ATOM 2426 N N . THR A 1 326 ? -10.938 25.469 5.324 1 95.88 326 THR A N 1
ATOM 2427 C CA . THR A 1 326 ? -11.195 26.891 5.602 1 95.88 326 THR A CA 1
ATOM 2428 C C . THR A 1 326 ? -12.164 27.031 6.77 1 95.88 326 THR A C 1
ATOM 2430 O O . THR A 1 326 ? -13.102 26.25 6.914 1 95.88 326 THR A O 1
ATOM 2433 N N . GLN A 1 327 ? -11.82 27.938 7.582 1 96.75 327 GLN A N 1
ATOM 2434 C CA . GLN A 1 327 ? -12.719 28.375 8.641 1 96.75 327 GLN A CA 1
ATOM 2435 C C . GLN A 1 327 ? -13.406 29.688 8.266 1 96.75 327 GLN A C 1
ATOM 2437 O O . GLN A 1 327 ? -12.734 30.688 8.016 1 96.75 327 GLN A O 1
ATOM 2442 N N . ILE A 1 328 ? -14.727 29.703 8.188 1 97.81 328 ILE A N 1
ATOM 2443 C CA . ILE A 1 328 ? -15.492 30.859 7.73 1 97.81 328 ILE A CA 1
ATOM 2444 C C . ILE A 1 328 ? -16.172 31.531 8.922 1 97.81 328 ILE A C 1
ATOM 2446 O O . ILE A 1 328 ? -16.938 30.891 9.641 1 97.81 328 ILE A O 1
ATOM 2450 N N . HIS A 1 329 ? -15.883 32.781 9.117 1 97.62 329 HIS A N 1
ATOM 2451 C CA . HIS A 1 329 ? -16.469 33.594 10.195 1 97.62 329 HIS A CA 1
ATOM 2452 C C . HIS A 1 329 ? -17.453 34.594 9.648 1 97.62 329 HIS A C 1
ATOM 2454 O O . HIS A 1 329 ? -17.109 35.406 8.773 1 97.62 329 HIS A O 1
ATOM 2460 N N . VAL A 1 330 ? -18.656 34.531 10.094 1 97.44 330 VAL A N 1
ATOM 2461 C CA . VAL A 1 330 ? -19.672 35.531 9.812 1 97.44 330 VAL A CA 1
ATOM 2462 C C . VAL A 1 330 ? -19.906 36.375 11.062 1 97.44 330 VAL A C 1
ATOM 2464 O O . VAL A 1 330 ? -20.344 35.844 12.094 1 97.44 330 VAL A O 1
ATOM 2467 N N . LEU A 1 331 ? -19.609 37.625 10.938 1 96.56 331 LEU A N 1
ATOM 2468 C CA . LEU A 1 331 ? -19.766 38.5 12.078 1 96.56 331 LEU A CA 1
ATOM 2469 C C . LEU A 1 331 ? -21.172 39.094 12.125 1 96.56 331 LEU A C 1
ATOM 2471 O O . LEU A 1 331 ? -21.891 39.062 11.125 1 96.56 331 LEU A O 1
ATOM 2475 N N . GLU A 1 332 ? -21.516 39.656 13.25 1 94.31 332 GLU A N 1
ATOM 2476 C CA . GLU A 1 332 ? -22.828 40.281 13.414 1 94.31 332 GLU A CA 1
ATOM 2477 C C . GLU A 1 332 ? -22.984 41.469 12.469 1 94.31 332 GLU A C 1
ATOM 2479 O O . GLU A 1 332 ? -24.094 41.781 12.031 1 94.31 332 GLU A O 1
ATOM 2484 N N . SER A 1 333 ? -21.938 42.094 12.094 1 92.38 333 SER A N 1
ATOM 2485 C CA . SER A 1 333 ? -21.953 43.219 11.164 1 92.38 333 SER A CA 1
ATOM 2486 C C . SER A 1 333 ? -22.25 42.75 9.742 1 92.38 333 SER A C 1
ATOM 2488 O O . SER A 1 333 ? -22.578 43.562 8.875 1 92.38 333 SER A O 1
ATOM 2490 N N . GLY A 1 334 ? -22.156 41.438 9.531 1 91 334 GLY A N 1
ATOM 2491 C CA . GLY A 1 334 ? -22.359 40.906 8.195 1 91 334 GLY A CA 1
ATOM 2492 C C . GLY A 1 334 ? -21.047 40.625 7.469 1 91 334 GLY A C 1
ATOM 2493 O O . GLY A 1 334 ? -21.047 40 6.414 1 91 334 GLY A O 1
ATOM 2494 N N . ALA A 1 335 ? -19.953 41.062 8.07 1 94.5 335 ALA A N 1
ATOM 2495 C CA . ALA A 1 335 ? -18.656 40.812 7.453 1 94.5 335 ALA A CA 1
ATOM 2496 C C . ALA A 1 335 ? -18.297 39.344 7.473 1 94.5 335 ALA A C 1
ATOM 2498 O O . ALA A 1 335 ? -18.609 38.625 8.438 1 94.5 335 ALA A O 1
ATOM 2499 N N . VAL A 1 336 ? -17.734 38.938 6.414 1 96.12 336 VAL A N 1
ATOM 2500 C CA . VAL A 1 336 ? -17.328 37.531 6.301 1 96.12 336 VAL A CA 1
ATOM 2501 C C . VAL A 1 336 ? -15.805 37.438 6.188 1 96.12 336 VAL A C 1
ATOM 2503 O O . VAL A 1 336 ? -15.188 38.156 5.398 1 96.12 336 VAL A O 1
ATOM 2506 N N . PHE A 1 337 ? -15.211 36.594 7.047 1 95.75 337 PHE A N 1
ATOM 2507 C CA . PHE A 1 337 ? -13.781 36.344 7 1 95.75 337 PHE A CA 1
ATOM 2508 C C . PHE A 1 337 ? -13.5 34.875 6.773 1 95.75 337 PHE A C 1
ATOM 2510 O O . PHE A 1 337 ? -14.219 34 7.281 1 95.75 337 PHE A O 1
ATOM 2517 N N . ILE A 1 338 ? -12.523 34.594 5.996 1 95.25 338 ILE A N 1
ATOM 2518 C CA . ILE A 1 338 ? -12.109 33.219 5.707 1 95.25 338 ILE A CA 1
ATOM 2519 C C . ILE A 1 338 ? -10.672 33 6.176 1 95.25 338 ILE A C 1
ATOM 2521 O O . ILE A 1 338 ? -9.766 33.75 5.781 1 95.25 338 ILE A O 1
ATOM 2525 N N . TYR A 1 339 ? -10.5 31.984 6.973 1 94.31 339 TYR A N 1
ATOM 2526 C CA . TYR A 1 339 ? -9.18 31.688 7.516 1 94.31 339 TYR A CA 1
ATOM 2527 C C . TYR A 1 339 ? -8.719 30.297 7.125 1 94.31 339 TYR A C 1
ATOM 2529 O O . TYR A 1 339 ? -9.523 29.375 7.02 1 94.31 339 TYR A O 1
ATOM 2537 N N . SER A 1 340 ? -7.434 30.109 6.934 1 91.38 340 SER A N 1
ATOM 2538 C CA . SER A 1 340 ? -6.848 28.812 6.594 1 91.38 340 SER A CA 1
ATOM 2539 C C . SER A 1 340 ? -6.711 27.938 7.832 1 91.38 340 SER A C 1
ATOM 2541 O O . SER A 1 340 ? -7.008 28.359 8.945 1 91.38 340 SER A O 1
ATOM 2543 N N . ARG A 1 341 ? -6.191 26.75 7.566 1 88.81 341 ARG A N 1
ATOM 2544 C CA . ARG A 1 341 ? -5.957 25.766 8.625 1 88.81 341 ARG A CA 1
ATOM 2545 C C . ARG A 1 341 ? -4.949 26.297 9.641 1 88.81 341 ARG A C 1
ATOM 2547 O O . ARG A 1 341 ? -5.043 25.984 10.836 1 88.81 341 ARG A O 1
ATOM 2554 N N . ASN A 1 342 ? -4.098 27.141 9.234 1 83.19 342 ASN A N 1
ATOM 2555 C CA . ASN A 1 342 ? -3.062 27.703 10.102 1 83.19 342 ASN A CA 1
ATOM 2556 C C . ASN A 1 342 ? -3.434 29.094 10.594 1 83.19 342 ASN A C 1
ATOM 2558 O O . ASN A 1 342 ? -2.561 29.859 11 1 83.19 342 ASN A O 1
ATOM 2562 N N . GLN A 1 343 ? -4.703 29.469 10.453 1 88.19 343 GLN A N 1
ATOM 2563 C CA . GLN A 1 343 ? -5.277 30.703 10.984 1 88.19 343 GLN A CA 1
ATOM 2564 C C . GLN A 1 343 ? -4.82 31.922 10.18 1 88.19 343 GLN A C 1
ATOM 2566 O O . GLN A 1 343 ? -4.848 33.031 10.68 1 88.19 343 GLN A O 1
ATOM 2571 N N . GLU A 1 344 ? -4.352 31.641 9.008 1 86.56 344 GLU A N 1
ATOM 2572 C CA . GLU A 1 344 ? -4.012 32.75 8.125 1 86.56 344 GLU A CA 1
ATOM 2573 C C . GLU A 1 344 ? -5.258 33.344 7.473 1 86.56 344 GLU A C 1
ATOM 2575 O O . GLU A 1 344 ? -6.164 32.625 7.082 1 86.56 344 GLU A O 1
ATOM 2580 N N . ASN A 1 345 ? -5.285 34.656 7.41 1 89.56 345 ASN A N 1
ATOM 2581 C CA . ASN A 1 345 ? -6.418 35.312 6.77 1 89.56 345 ASN A CA 1
ATOM 2582 C C . ASN A 1 345 ? -6.359 35.188 5.25 1 89.56 345 ASN A C 1
ATOM 2584 O O . ASN A 1 345 ? -5.535 35.812 4.598 1 89.56 345 ASN A O 1
ATOM 2588 N N . THR A 1 346 ? -7.238 34.375 4.719 1 89.75 346 THR A N 1
ATOM 2589 C CA . THR A 1 346 ? -7.273 34.125 3.281 1 89.75 346 THR A CA 1
ATOM 2590 C C . THR A 1 346 ? -8.547 34.688 2.668 1 89.75 346 THR A C 1
ATOM 2592 O O . THR A 1 346 ? -9.008 34.219 1.628 1 89.75 346 THR A O 1
ATOM 2595 N N . THR A 1 347 ? -9.102 35.688 3.258 1 91.56 347 THR A N 1
ATOM 2596 C CA . THR A 1 347 ? -10.344 36.281 2.791 1 91.56 347 THR A CA 1
ATOM 2597 C C . THR A 1 347 ? -10.18 36.844 1.379 1 91.56 347 THR A C 1
ATOM 2599 O O . THR A 1 347 ? -11.078 36.719 0.548 1 91.56 347 THR A O 1
ATOM 2602 N N . SER A 1 348 ? -9.047 37.406 1.101 1 88.38 348 SER A N 1
ATOM 2603 C CA . SER A 1 348 ? -8.805 38.031 -0.195 1 88.38 348 SER A CA 1
ATOM 2604 C C . SER A 1 348 ? -8.633 37 -1.29 1 88.38 348 SER A C 1
ATOM 2606 O O . SER A 1 348 ? -8.82 37.281 -2.473 1 88.38 348 SER A O 1
ATOM 2608 N N . LYS A 1 349 ? -8.297 35.844 -0.88 1 89.44 349 LYS A N 1
ATOM 2609 C CA . LYS A 1 349 ? -8.125 34.75 -1.828 1 89.44 349 LYS A CA 1
ATOM 2610 C C . LYS A 1 349 ? -9.469 34.25 -2.33 1 89.44 349 LYS A C 1
ATOM 2612 O O . LYS A 1 349 ? -9.562 33.688 -3.434 1 89.44 349 LYS A O 1
ATOM 2617 N N . TYR A 1 350 ? -10.523 34.5 -1.535 1 92.62 350 TYR A N 1
ATOM 2618 C CA . TYR A 1 350 ? -11.828 33.938 -1.859 1 92.62 350 TYR A CA 1
ATOM 2619 C C . TYR A 1 350 ? -12.898 35.031 -1.871 1 92.62 350 TYR A C 1
ATOM 2621 O O . TYR A 1 350 ? -13.906 34.906 -1.173 1 92.62 350 TYR A O 1
ATOM 2629 N N . PRO A 1 351 ? -12.773 35.969 -2.742 1 91.62 351 PRO A N 1
ATOM 2630 C CA . PRO A 1 351 ? -13.805 37 -2.795 1 91.62 351 PRO A CA 1
ATOM 2631 C C . PRO A 1 351 ? -15.172 36.438 -3.213 1 91.62 351 PRO A C 1
ATOM 2633 O O . PRO A 1 351 ? -16.203 37 -2.803 1 91.62 351 PRO A O 1
ATOM 2636 N N . ASP A 1 352 ? -15.148 35.438 -3.973 1 91.06 352 ASP A N 1
ATOM 2637 C CA . ASP A 1 352 ? -16.391 34.812 -4.406 1 91.06 352 ASP A CA 1
ATOM 2638 C C . ASP A 1 352 ? -17.141 34.188 -3.221 1 91.06 352 ASP A C 1
ATOM 2640 O O . ASP A 1 352 ? -18.359 34.344 -3.1 1 91.06 352 ASP A O 1
ATOM 2644 N N . LEU A 1 353 ? -16.469 33.625 -2.365 1 92 353 LEU A N 1
ATOM 2645 C CA . LEU A 1 353 ? -17.078 33.031 -1.186 1 92 353 LEU A CA 1
ATOM 2646 C C . LEU A 1 353 ? -17.641 34.125 -0.271 1 92 353 LEU A C 1
ATOM 2648 O O . LEU A 1 353 ? -18.703 33.938 0.33 1 92 353 LEU A O 1
ATOM 2652 N N . VAL A 1 354 ? -16.922 35.188 -0.144 1 93.25 354 VAL A N 1
ATOM 2653 C CA . VAL A 1 354 ? -17.328 36.312 0.707 1 93.25 354 VAL A CA 1
ATOM 2654 C C . VAL A 1 354 ? -18.672 36.844 0.228 1 93.25 354 VAL A C 1
ATOM 2656 O O . VAL A 1 354 ? -19.531 37.219 1.04 1 93.25 354 VAL A O 1
ATOM 2659 N N . GLN A 1 355 ? -18.859 36.781 -1.028 1 91.5 355 GLN A N 1
ATOM 2660 C CA . GLN A 1 355 ? -20.094 37.312 -1.604 1 91.5 355 GLN A CA 1
ATOM 2661 C C . GLN A 1 355 ? -21.219 36.281 -1.508 1 91.5 355 GLN A C 1
ATOM 2663 O O . GLN A 1 355 ? -22.391 36.625 -1.33 1 91.5 355 GLN A O 1
ATOM 2668 N N . ARG A 1 356 ? -20.922 35.062 -1.538 1 93.25 356 ARG A N 1
ATOM 2669 C CA . ARG A 1 356 ? -21.906 34 -1.646 1 93.25 356 ARG A CA 1
ATOM 2670 C C . ARG A 1 356 ? -22.422 33.562 -0.271 1 93.25 356 ARG A C 1
ATOM 2672 O O . ARG A 1 356 ? -23.609 33.281 -0.108 1 93.25 356 ARG A O 1
ATOM 2679 N N . ILE A 1 357 ? -21.641 33.625 0.721 1 94.69 357 ILE A N 1
ATOM 2680 C CA . ILE A 1 357 ? -21.938 33.031 2.018 1 94.69 357 ILE A CA 1
ATOM 2681 C C . ILE A 1 357 ? -23.156 33.719 2.643 1 94.69 357 ILE A C 1
ATOM 2683 O O . ILE A 1 357 ? -24.062 33.062 3.139 1 94.69 357 ILE A O 1
ATOM 2687 N N . PRO A 1 358 ? -23.234 35.031 2.6 1 94.06 358 PRO A N 1
ATOM 2688 C CA . PRO A 1 358 ? -24.391 35.688 3.213 1 94.06 358 PRO A CA 1
ATOM 2689 C C . PRO A 1 358 ? -25.703 35.281 2.559 1 94.06 358 PRO A C 1
ATOM 2691 O O . PRO A 1 358 ? -26.75 35.281 3.219 1 94.06 358 PRO A O 1
ATOM 2694 N N . LYS A 1 359 ? -25.656 34.906 1.332 1 93.44 359 LYS A N 1
ATOM 2695 C CA . LYS A 1 359 ? -26.859 34.531 0.606 1 93.44 359 LYS A CA 1
ATOM 2696 C C . LYS A 1 359 ? -27.328 33.125 1.012 1 93.44 359 LYS A C 1
ATOM 2698 O O . LYS A 1 359 ? -28.484 32.75 0.789 1 93.44 359 LYS A O 1
ATOM 2703 N N . MET A 1 360 ? -26.453 32.406 1.609 1 94.62 360 MET A N 1
ATOM 2704 C CA . MET A 1 360 ? -26.766 31.031 1.97 1 94.62 360 MET A CA 1
ATOM 2705 C C . MET A 1 360 ? -27.281 30.953 3.4 1 94.62 360 MET A C 1
ATOM 2707 O O . MET A 1 360 ? -27.766 29.891 3.828 1 94.62 360 MET A O 1
ATOM 2711 N N . LEU A 1 361 ? -27.188 32.031 4.164 1 95.75 361 LEU A N 1
ATOM 2712 C CA . LEU A 1 361 ? -27.625 32.031 5.559 1 95.75 361 LEU A CA 1
ATOM 2713 C C . LEU A 1 361 ? -29.141 32.062 5.648 1 95.75 361 LEU A C 1
ATOM 2715 O O . LEU A 1 361 ? -29.797 32.844 4.957 1 95.75 361 LEU A O 1
ATOM 2719 N N . LYS A 1 362 ? -29.688 31.156 6.395 1 95.88 362 LYS A N 1
ATOM 2720 C CA . LYS A 1 362 ? -31.125 31.188 6.645 1 95.88 362 LYS A CA 1
ATOM 2721 C C . LYS A 1 362 ? -31.5 32.344 7.562 1 95.88 362 LYS A C 1
ATOM 2723 O O . LYS A 1 362 ? -30.641 32.906 8.258 1 95.88 362 LYS A O 1
ATOM 2728 N N . PRO A 1 363 ? -32.812 32.594 7.578 1 93.31 363 PRO A N 1
ATOM 2729 C CA . PRO A 1 363 ? -33.219 33.688 8.445 1 93.31 363 PRO A CA 1
ATOM 2730 C C . PRO A 1 363 ? -32.938 33.438 9.922 1 93.31 363 PRO A C 1
ATOM 2732 O O . PRO A 1 363 ? -33.156 32.312 10.391 1 93.31 363 PRO A O 1
ATOM 2735 N N . GLY A 1 364 ? -32.344 34.406 10.57 1 92.88 364 GLY A N 1
ATOM 2736 C CA . GLY A 1 364 ? -32.125 34.25 12 1 92.88 364 GLY A CA 1
ATOM 2737 C C . GLY A 1 364 ? -30.656 34.094 12.352 1 92.88 364 GLY A C 1
ATOM 2738 O O . GLY A 1 364 ? -30.281 34.281 13.516 1 92.88 364 GLY A O 1
ATOM 2739 N N . VAL A 1 365 ? -29.859 33.75 11.391 1 95.94 365 VAL A N 1
ATOM 2740 C CA . VAL A 1 365 ? -28.438 33.594 11.648 1 95.94 365 VAL A CA 1
ATOM 2741 C C . VAL A 1 365 ? -27.734 34.938 11.586 1 95.94 365 VAL A C 1
ATOM 2743 O O . VAL A 1 365 ? -27.719 35.594 10.539 1 95.94 365 VAL A O 1
ATOM 2746 N N . ARG A 1 366 ? -27.188 35.344 12.68 1 95.56 366 ARG A N 1
ATOM 2747 C CA . ARG A 1 366 ? -26.531 36.656 12.773 1 95.56 366 ARG A CA 1
ATOM 2748 C C . ARG A 1 366 ? -25.016 36.5 12.75 1 95.56 366 ARG A C 1
ATOM 2750 O O . ARG A 1 366 ? -24.312 37.344 12.195 1 95.56 366 ARG A O 1
ATOM 2757 N N . SER A 1 367 ? -24.531 35.531 13.445 1 97.31 367 SER A N 1
ATOM 2758 C CA . SER A 1 367 ? -23.109 35.25 13.492 1 97.31 367 SER A CA 1
ATOM 2759 C C . SER A 1 367 ? -22.828 33.75 13.617 1 97.31 367 SER A C 1
ATOM 2761 O O . SER A 1 367 ? -23.609 33.031 14.242 1 97.31 367 SER A O 1
ATOM 2763 N N . CYS A 1 368 ? -21.719 33.375 13.023 1 97.69 368 CYS A N 1
ATOM 2764 C CA . CYS A 1 368 ? -21.391 31.953 13.125 1 97.69 368 CYS A CA 1
ATOM 2765 C C . CYS A 1 368 ? -19.953 31.688 12.695 1 97.69 368 CYS A C 1
ATOM 2767 O O . CYS A 1 368 ? -19.312 32.562 12.102 1 97.69 368 CYS A O 1
ATOM 2769 N N . ILE A 1 369 ? -19.406 30.578 13.078 1 98.06 369 ILE A N 1
ATOM 2770 C CA . ILE A 1 369 ? -18.109 30.047 12.648 1 98.06 369 ILE A CA 1
ATOM 2771 C C . ILE A 1 369 ? -18.297 28.656 12.062 1 98.06 369 ILE A C 1
ATOM 2773 O O . ILE A 1 369 ? -18.766 27.734 12.742 1 98.06 369 ILE A O 1
ATOM 2777 N N . LEU A 1 370 ? -17.859 28.5 10.812 1 97.44 370 LEU A N 1
ATOM 2778 C CA . LEU A 1 370 ? -17.984 27.234 10.078 1 97.44 370 LEU A CA 1
ATOM 2779 C C . LEU A 1 370 ? -16.625 26.625 9.82 1 97.44 370 LEU A C 1
ATOM 2781 O O . LEU A 1 370 ? -15.664 27.328 9.516 1 97.44 370 LEU A O 1
ATOM 2785 N N . ASP A 1 371 ? -16.516 25.359 10.047 1 97.75 371 ASP A N 1
ATOM 2786 C CA . ASP A 1 371 ? -15.391 24.578 9.523 1 97.75 371 ASP A CA 1
ATOM 2787 C C . ASP A 1 371 ? -15.758 23.891 8.203 1 97.75 371 ASP A C 1
ATOM 2789 O O . ASP A 1 371 ? -16.797 23.234 8.109 1 97.75 371 ASP A O 1
ATOM 2793 N N . ALA A 1 372 ? -15.016 24.172 7.227 1 97.69 372 ALA A N 1
ATOM 2794 C CA . ALA A 1 372 ? -15.398 23.719 5.891 1 97.69 372 ALA A CA 1
ATOM 2795 C C . ALA A 1 372 ? -14.164 23.469 5.031 1 97.69 372 ALA A C 1
ATOM 2797 O O . ALA A 1 372 ? -13.039 23.75 5.449 1 97.69 372 ALA A O 1
ATOM 2798 N N . GLU A 1 373 ? -14.406 22.797 3.9 1 96.5 373 GLU A N 1
ATOM 2799 C CA . GLU A 1 373 ? -13.383 22.562 2.889 1 96.5 373 GLU A CA 1
ATOM 2800 C C . GLU A 1 373 ? -13.727 23.25 1.576 1 96.5 373 GLU A C 1
ATOM 2802 O O . GLU A 1 373 ? -14.844 23.109 1.063 1 96.5 373 GLU A O 1
ATOM 2807 N N . ALA A 1 374 ? -12.844 24.125 1.127 1 95.38 374 ALA A N 1
ATOM 2808 C CA . ALA A 1 374 ? -13 24.719 -0.197 1 95.38 374 ALA A CA 1
ATOM 2809 C C . ALA A 1 374 ? -12.367 23.844 -1.272 1 95.38 374 ALA A C 1
ATOM 2811 O O . ALA A 1 374 ? -11.172 23.531 -1.203 1 95.38 374 ALA A O 1
ATOM 2812 N N . VAL A 1 375 ? -13.141 23.422 -2.264 1 94.88 375 VAL A N 1
ATOM 2813 C CA . VAL A 1 375 ? -12.68 22.5 -3.293 1 94.88 375 VAL A CA 1
ATOM 2814 C C . VAL A 1 375 ? -12.945 23.078 -4.676 1 94.88 375 VAL A C 1
ATOM 2816 O O . VAL A 1 375 ? -13.953 23.766 -4.883 1 94.88 375 VAL A O 1
ATOM 2819 N N . ALA A 1 376 ? -11.969 22.875 -5.57 1 93.31 376 ALA A N 1
ATOM 2820 C CA . ALA A 1 376 ? -12.172 23.312 -6.949 1 93.31 376 ALA A CA 1
ATOM 2821 C C . ALA A 1 376 ? -13.328 22.562 -7.602 1 93.31 376 ALA A C 1
ATOM 2823 O O . ALA A 1 376 ? -13.469 21.359 -7.438 1 93.31 376 ALA A O 1
ATOM 2824 N N . TRP A 1 377 ? -14.156 23.328 -8.266 1 92.81 377 TRP A N 1
ATOM 2825 C CA . TRP A 1 377 ? -15.383 22.797 -8.844 1 92.81 377 TRP A CA 1
ATOM 2826 C C . TRP A 1 377 ? -15.508 23.203 -10.312 1 92.81 377 TRP A C 1
ATOM 2828 O O . TRP A 1 377 ? -15.305 24.375 -10.664 1 92.81 377 TRP A O 1
ATOM 2838 N N . ASP A 1 378 ? -15.758 22.188 -11.078 1 89.44 378 ASP A N 1
ATOM 2839 C CA . ASP A 1 378 ? -16.047 22.469 -12.484 1 89.44 378 ASP A CA 1
ATOM 2840 C C . ASP A 1 378 ? -17.547 22.625 -12.719 1 89.44 378 ASP A C 1
ATOM 2842 O O . ASP A 1 378 ? -18.297 21.672 -12.609 1 89.44 378 ASP A O 1
ATOM 2846 N N . LYS A 1 379 ? -17.969 23.719 -13.172 1 87.06 379 LYS A N 1
ATOM 2847 C CA . LYS A 1 379 ? -19.391 24.031 -13.344 1 87.06 379 LYS A CA 1
ATOM 2848 C C . LYS A 1 379 ? -19.969 23.297 -14.539 1 87.06 379 LYS A C 1
ATOM 2850 O O . LYS A 1 379 ? -21.172 22.984 -14.562 1 87.06 379 LYS A O 1
ATOM 2855 N N . VAL A 1 380 ? -19.156 22.969 -15.406 1 85.25 380 VAL A N 1
ATOM 2856 C CA . VAL A 1 380 ? -19.625 22.328 -16.625 1 85.25 380 VAL A CA 1
ATOM 2857 C C . VAL A 1 380 ? -19.844 20.828 -16.375 1 85.25 380 VAL A C 1
ATOM 2859 O O . VAL A 1 380 ? -20.938 20.312 -16.578 1 85.25 380 VAL A O 1
ATOM 2862 N N . THR A 1 381 ? -18.844 20.203 -15.852 1 82.44 381 THR A N 1
ATOM 2863 C CA . THR A 1 381 ? -18.922 18.766 -15.633 1 82.44 381 THR A CA 1
ATOM 2864 C C . THR A 1 381 ? -19.547 18.453 -14.273 1 82.44 381 THR A C 1
ATOM 2866 O O . THR A 1 381 ? -19.953 17.328 -14.016 1 82.44 381 THR A O 1
ATOM 2869 N N . LYS A 1 382 ? -19.672 19.469 -13.414 1 88 382 LYS A N 1
ATOM 2870 C CA . LYS A 1 382 ? -20.219 19.328 -12.07 1 88 382 LYS A CA 1
ATOM 2871 C C . LYS A 1 382 ? -19.469 18.281 -11.266 1 88 382 LYS A C 1
ATOM 2873 O O . LYS A 1 382 ? -20.078 17.406 -10.656 1 88 382 LYS A O 1
ATOM 2878 N N . GLN A 1 383 ? -18.203 18.312 -11.391 1 87 383 GLN A N 1
ATOM 2879 C CA . GLN A 1 383 ? -17.328 17.375 -10.688 1 87 383 GLN A CA 1
ATOM 2880 C C . GLN A 1 383 ? -16.25 18.109 -9.898 1 87 383 GLN A C 1
ATOM 2882 O O . GLN A 1 383 ? -15.883 19.234 -10.25 1 87 383 GLN A O 1
ATOM 2887 N N . LEU A 1 384 ? -15.852 17.5 -8.883 1 90.88 384 LEU A N 1
ATOM 2888 C CA . LEU A 1 384 ? -14.734 18.016 -8.102 1 90.88 384 LEU A CA 1
ATOM 2889 C C . LEU A 1 384 ? -13.43 17.922 -8.883 1 90.88 384 LEU A C 1
ATOM 2891 O O . LEU A 1 384 ? -13.211 16.953 -9.617 1 90.88 384 LEU A O 1
ATOM 2895 N N . GLN A 1 385 ? -12.656 18.953 -8.75 1 86.75 385 GLN A N 1
ATOM 2896 C CA . GLN A 1 385 ? -11.359 18.953 -9.414 1 86.75 385 GLN A CA 1
ATOM 2897 C C . GLN A 1 385 ? -10.234 18.656 -8.422 1 86.75 385 GLN A C 1
ATOM 2899 O O . GLN A 1 385 ? -10.391 18.859 -7.219 1 86.75 385 GLN A O 1
ATOM 2904 N N . PRO A 1 386 ? -9.133 18.156 -8.953 1 82.69 386 PRO A N 1
ATOM 2905 C CA . PRO A 1 386 ? -8 17.859 -8.078 1 82.69 386 PRO A CA 1
ATOM 2906 C C . PRO A 1 386 ? -7.418 19.094 -7.406 1 82.69 386 PRO A C 1
ATOM 2908 O O . PRO A 1 386 ? -7.555 20.203 -7.926 1 82.69 386 PRO A O 1
ATOM 2911 N N . PHE A 1 387 ? -6.75 18.906 -6.406 1 81.38 387 PHE A N 1
ATOM 2912 C CA . PHE A 1 387 ? -6.148 19.953 -5.59 1 81.38 387 PHE A CA 1
ATOM 2913 C C . PHE A 1 387 ? -5.184 20.797 -6.418 1 81.38 387 PHE A C 1
ATOM 2915 O O . PHE A 1 387 ? -5.039 22 -6.18 1 81.38 387 PHE A O 1
ATOM 2922 N N . GLN A 1 388 ? -4.527 20.172 -7.254 1 77.62 388 GLN A N 1
ATOM 2923 C CA . GLN A 1 388 ? -3.549 20.875 -8.086 1 77.62 388 GLN A CA 1
ATOM 2924 C C . GLN A 1 388 ? -4.199 22.031 -8.844 1 77.62 388 GLN A C 1
ATOM 2926 O O . GLN A 1 388 ? -3.559 23.062 -9.086 1 77.62 388 GLN A O 1
ATOM 2931 N N . VAL A 1 389 ? -5.414 21.859 -9.164 1 84.69 389 VAL A N 1
ATOM 2932 C CA . VAL A 1 389 ? -6.148 22.906 -9.875 1 84.69 389 VAL A CA 1
ATOM 2933 C C . VAL A 1 389 ? -6.441 24.062 -8.93 1 84.69 389 VAL A C 1
ATOM 2935 O O . VAL A 1 389 ? -6.316 25.234 -9.32 1 84.69 389 VAL A O 1
ATOM 2938 N N . LEU A 1 390 ? -6.789 23.766 -7.754 1 85.69 390 LEU A N 1
ATOM 2939 C CA . LEU A 1 390 ? -7.078 24.781 -6.754 1 85.69 390 LEU A CA 1
ATOM 2940 C C . LEU A 1 390 ? -5.844 25.641 -6.473 1 85.69 390 LEU A C 1
ATOM 2942 O O . LEU A 1 390 ? -5.957 26.844 -6.242 1 85.69 390 LEU A O 1
ATOM 2946 N N . MET A 1 391 ? -4.719 25.062 -6.504 1 80.94 391 MET A N 1
ATOM 2947 C CA . MET A 1 391 ? -3.461 25.734 -6.172 1 80.94 391 MET A CA 1
ATOM 2948 C C . MET A 1 391 ? -3.107 26.781 -7.227 1 80.94 391 MET A C 1
ATOM 2950 O O . MET A 1 391 ? -2.314 27.688 -6.969 1 80.94 391 MET A O 1
ATOM 2954 N N . THR A 1 392 ? -3.697 26.641 -8.352 1 81.56 392 THR A N 1
ATOM 2955 C CA . THR A 1 392 ? -3.416 27.609 -9.414 1 81.56 392 THR A CA 1
ATOM 2956 C C . THR A 1 392 ? -4.188 28.906 -9.195 1 81.56 392 THR A C 1
ATOM 2958 O O . THR A 1 392 ? -3.939 29.906 -9.867 1 81.56 392 THR A O 1
ATOM 2961 N N . ARG A 1 393 ? -4.984 28.875 -8.266 1 84.06 393 ARG A N 1
ATOM 2962 C CA . ARG A 1 393 ? -5.738 30.094 -7.938 1 84.06 393 ARG A CA 1
ATOM 2963 C C . ARG A 1 393 ? -4.82 31.172 -7.367 1 84.06 393 ARG A C 1
ATOM 2965 O O . ARG A 1 393 ? -3.922 30.875 -6.578 1 84.06 393 ARG A O 1
ATOM 2972 N N . LYS A 1 394 ? -5.098 32.375 -7.844 1 79.75 394 LYS A N 1
ATOM 2973 C CA . LYS A 1 394 ? -4.301 33.469 -7.348 1 79.75 394 LYS A CA 1
ATOM 2974 C C . LYS A 1 394 ? -4.547 33.719 -5.859 1 79.75 394 LYS A C 1
ATOM 2976 O O . LYS A 1 394 ? -5.684 33.625 -5.391 1 79.75 394 LYS A O 1
ATOM 2981 N N . ARG A 1 395 ? -3.527 34 -5.188 1 77.75 395 ARG A N 1
ATOM 2982 C CA . ARG A 1 395 ? -3.619 34.125 -3.738 1 77.75 395 ARG A CA 1
ATOM 2983 C C . ARG A 1 395 ? -3.924 35.562 -3.355 1 77.75 395 ARG A C 1
ATOM 2985 O O . ARG A 1 395 ? -4.555 35.844 -2.328 1 77.75 395 ARG A O 1
ATOM 2992 N N . LYS A 1 396 ? -3.412 36.5 -4.164 1 74.94 396 LYS A N 1
ATOM 2993 C CA . LYS A 1 396 ? -3.57 37.906 -3.811 1 74.94 396 LYS A CA 1
ATOM 2994 C C . LYS A 1 396 ? -4.262 38.656 -4.93 1 74.94 396 LYS A C 1
ATOM 2996 O O . LYS A 1 396 ? -4.129 38.312 -6.105 1 74.94 396 LYS A O 1
ATOM 3001 N N . ASP A 1 397 ? -4.992 39.719 -4.555 1 72.19 397 ASP A N 1
ATOM 3002 C CA . ASP A 1 397 ? -5.633 40.656 -5.469 1 72.19 397 ASP A CA 1
ATOM 3003 C C . ASP A 1 397 ? -6.488 39.906 -6.496 1 72.19 397 ASP A C 1
ATOM 3005 O O . ASP A 1 397 ? -6.352 40.125 -7.703 1 72.19 397 ASP A O 1
ATOM 3009 N N . VAL A 1 398 ? -7.25 38.969 -5.848 1 77.31 398 VAL A N 1
ATOM 3010 C CA . VAL A 1 398 ? -8.117 38.219 -6.727 1 77.31 398 VAL A CA 1
ATOM 3011 C C . VAL A 1 398 ? -9.398 39 -7.008 1 77.31 398 VAL A C 1
ATOM 3013 O O . VAL A 1 398 ? -10.055 39.469 -6.082 1 77.31 398 VAL A O 1
ATOM 3016 N N . ASP A 1 399 ? -9.586 39.25 -8.375 1 78.62 399 ASP A N 1
ATOM 3017 C CA . ASP A 1 399 ? -10.852 39.875 -8.789 1 78.62 399 ASP A CA 1
ATOM 3018 C C . ASP A 1 399 ? -11.922 38.812 -8.984 1 78.62 399 ASP A C 1
ATOM 3020 O O . ASP A 1 399 ? -11.75 37.875 -9.773 1 78.62 399 ASP A O 1
ATOM 3024 N N . ALA A 1 400 ? -12.992 38.969 -8.281 1 77 400 ALA A N 1
ATOM 3025 C CA . ALA A 1 400 ? -14.078 38 -8.297 1 77 400 ALA A CA 1
ATOM 3026 C C . ALA A 1 400 ? -14.555 37.719 -9.719 1 77 400 ALA A C 1
ATOM 3028 O O . ALA A 1 400 ? -14.977 36.625 -10.047 1 77 400 ALA A O 1
ATOM 3029 N N . ALA A 1 401 ? -14.484 38.688 -10.516 1 75.31 401 ALA A N 1
ATOM 3030 C CA . ALA A 1 401 ? -14.984 38.594 -11.883 1 75.31 401 ALA A CA 1
ATOM 3031 C C . ALA A 1 401 ? -13.992 37.812 -12.766 1 75.31 401 ALA A C 1
ATOM 3033 O O . ALA A 1 401 ? -14.383 37.25 -13.781 1 75.31 401 ALA A O 1
ATOM 3034 N N . ALA A 1 402 ? -12.828 37.75 -12.32 1 78.12 402 ALA A N 1
ATOM 3035 C CA . ALA A 1 402 ? -11.797 37.188 -13.172 1 78.12 402 ALA A CA 1
ATOM 3036 C C . ALA A 1 402 ? -11.367 35.812 -12.656 1 78.12 402 ALA A C 1
ATOM 3038 O O . ALA A 1 402 ? -10.344 35.281 -13.086 1 78.12 402 ALA A O 1
ATOM 3039 N N . ILE A 1 403 ? -12.258 35.281 -11.883 1 83.75 403 ILE A N 1
ATOM 3040 C CA . ILE A 1 403 ? -11.859 34 -11.273 1 83.75 403 ILE A CA 1
ATOM 3041 C C . ILE A 1 403 ? -12 32.875 -12.289 1 83.75 403 ILE A C 1
ATOM 3043 O O . ILE A 1 403 ? -13.078 32.656 -12.844 1 83.75 403 ILE A O 1
ATOM 3047 N N . LYS A 1 404 ? -10.945 32.188 -12.516 1 84.12 404 LYS A N 1
ATOM 3048 C CA . LYS A 1 404 ? -10.914 31.078 -13.461 1 84.12 404 LYS A CA 1
ATOM 3049 C C . LYS A 1 404 ? -11.258 29.766 -12.773 1 84.12 404 LYS A C 1
ATOM 3051 O O . LYS A 1 404 ? -11.992 28.938 -13.32 1 84.12 404 LYS A O 1
ATOM 3056 N N . VAL A 1 405 ? -10.758 29.594 -11.57 1 89.56 405 VAL A N 1
ATOM 3057 C CA . VAL A 1 405 ? -10.992 28.359 -10.836 1 89.56 405 VAL A CA 1
ATOM 3058 C C . VAL A 1 405 ? -12.141 28.562 -9.836 1 89.56 405 VAL A C 1
ATOM 3060 O O . VAL A 1 405 ? -11.969 29.219 -8.812 1 89.56 405 VAL A O 1
ATOM 3063 N N . GLN A 1 406 ? -13.297 27.953 -10.133 1 91.31 406 GLN A N 1
ATOM 3064 C CA . GLN A 1 406 ? -14.438 28.031 -9.234 1 91.31 406 GLN A CA 1
ATOM 3065 C C . GLN A 1 406 ? -14.289 27.047 -8.07 1 91.31 406 GLN A C 1
ATOM 3067 O O . GLN A 1 406 ? -13.664 26 -8.219 1 91.31 406 GLN A O 1
ATOM 3072 N N . VAL A 1 407 ? -14.812 27.578 -6.941 1 93.69 407 VAL A N 1
ATOM 3073 C CA . VAL A 1 407 ? -14.664 26.719 -5.77 1 93.69 407 VAL A CA 1
ATOM 3074 C C . VAL A 1 407 ? -16.047 26.422 -5.172 1 93.69 407 VAL A C 1
ATOM 3076 O O . VAL A 1 407 ? -16.969 27.219 -5.309 1 93.69 407 VAL A O 1
ATOM 3079 N N . CYS A 1 408 ? -16.25 25.25 -4.641 1 95.12 408 CYS A N 1
ATOM 3080 C CA . CYS A 1 408 ? -17.406 24.844 -3.85 1 95.12 408 CYS A CA 1
ATOM 3081 C C . CYS A 1 408 ? -17 24.578 -2.402 1 95.12 408 CYS A C 1
ATOM 3083 O O . CYS A 1 408 ? -15.961 23.984 -2.137 1 95.12 408 CYS A O 1
ATOM 3085 N N . VAL A 1 409 ? -17.828 25.172 -1.518 1 96.81 409 VAL A N 1
ATOM 3086 C CA . VAL A 1 409 ? -17.547 24.984 -0.097 1 96.81 409 VAL A CA 1
ATOM 3087 C C . VAL A 1 409 ? -18.359 23.828 0.451 1 96.81 409 VAL A C 1
ATOM 3089 O O . VAL A 1 409 ? -19.578 23.766 0.267 1 96.81 409 VAL A O 1
ATOM 3092 N N . TYR A 1 410 ? -17.688 22.922 1.077 1 97.25 410 TYR A N 1
ATOM 3093 C CA . TYR A 1 410 ? -18.344 21.828 1.778 1 97.25 410 TYR A CA 1
ATOM 3094 C C . TYR A 1 410 ? -18.234 22 3.287 1 97.25 410 TYR A C 1
ATOM 3096 O O . TYR A 1 410 ? -17.188 21.766 3.879 1 97.25 410 TYR A O 1
ATOM 3104 N N . ALA A 1 411 ? -19.328 22.391 3.904 1 98 411 ALA A N 1
ATOM 3105 C CA . ALA A 1 411 ? -19.359 22.625 5.344 1 98 411 ALA A CA 1
ATOM 3106 C C . ALA A 1 411 ? -19.594 21.328 6.109 1 98 411 ALA A C 1
ATOM 3108 O O . ALA A 1 411 ? -20.5 20.562 5.777 1 98 411 ALA A O 1
ATOM 3109 N N . PHE A 1 412 ? -18.719 21.094 7.125 1 97.62 412 PHE A N 1
ATOM 3110 C CA . PHE A 1 412 ? -18.891 19.828 7.812 1 97.62 412 PHE A CA 1
ATOM 3111 C C . PHE A 1 412 ? -19.047 20.047 9.312 1 97.62 412 PHE A C 1
ATOM 3113 O O . PHE A 1 412 ? -19.391 19.109 10.047 1 97.62 412 PHE A O 1
ATOM 3120 N N . ASP A 1 413 ? -18.844 21.297 9.797 1 98 413 ASP A N 1
ATOM 3121 C CA . ASP A 1 413 ? -19.016 21.531 11.234 1 98 413 ASP A CA 1
ATOM 3122 C C . ASP A 1 413 ? -19.391 22.984 11.516 1 98 413 ASP A C 1
ATOM 3124 O O . ASP A 1 413 ? -19.125 23.859 10.695 1 98 413 ASP A O 1
ATOM 3128 N N . LEU A 1 414 ? -20.125 23.188 12.578 1 98.31 414 LEU A N 1
ATOM 3129 C CA . LEU A 1 414 ? -20.531 24.5 13.094 1 98.31 414 LEU A CA 1
ATOM 3130 C C . LEU A 1 414 ? -20.016 24.703 14.508 1 98.31 414 LEU A C 1
ATOM 3132 O O . LEU A 1 414 ? -20.438 24.016 15.438 1 98.31 414 LEU A O 1
ATOM 3136 N N . LEU A 1 415 ? -19.156 25.719 14.68 1 97.94 415 LEU A N 1
ATOM 3137 C CA . LEU A 1 415 ? -18.438 25.859 15.945 1 97.94 415 LEU A CA 1
ATOM 3138 C C . LEU A 1 415 ? -19.062 26.938 16.812 1 97.94 415 LEU A C 1
ATOM 3140 O O . LEU A 1 415 ? -18.844 26.984 18.031 1 97.94 415 LEU A O 1
ATOM 3144 N N . TYR A 1 416 ? -19.734 27.875 16.234 1 98.06 416 TYR A N 1
ATOM 3145 C CA . TYR A 1 416 ? -20.312 29.031 16.906 1 98.06 416 TYR A CA 1
ATOM 3146 C C . TYR A 1 416 ? -21.578 29.5 16.188 1 98.06 416 TYR A C 1
ATOM 3148 O O . TYR A 1 416 ? -21.625 29.5 14.953 1 98.06 416 TYR A O 1
ATOM 3156 N N . LEU A 1 417 ? -22.641 29.859 17.031 1 98.12 417 LEU A N 1
ATOM 3157 C CA . LEU A 1 417 ? -23.875 30.328 16.422 1 98.12 417 LEU A CA 1
ATOM 3158 C C . LEU A 1 417 ? -24.547 31.359 17.297 1 98.12 417 LEU A C 1
ATOM 3160 O O . LEU A 1 417 ? -24.922 31.078 18.438 1 98.12 417 LEU A O 1
ATOM 3164 N N . ASN A 1 418 ? -24.719 32.5 16.812 1 97.31 418 ASN A N 1
ATOM 3165 C CA . ASN A 1 418 ? -25.5 33.562 17.422 1 97.31 418 ASN A CA 1
ATOM 3166 C C . ASN A 1 418 ? -25.109 33.781 18.875 1 97.31 418 ASN A C 1
ATOM 3168 O O . ASN A 1 418 ? -25.984 33.812 19.75 1 97.31 418 ASN A O 1
ATOM 3172 N N . GLY A 1 419 ? -23.859 33.781 19.141 1 94.19 419 GLY A N 1
ATOM 3173 C CA . GLY A 1 419 ? -23.375 34.125 20.469 1 94.19 419 GLY A CA 1
ATOM 3174 C C . GLY A 1 419 ? -23.078 32.906 21.328 1 94.19 419 GLY A C 1
ATOM 3175 O O . GLY A 1 419 ? -22.562 33.031 22.438 1 94.19 419 GLY A O 1
ATOM 3176 N N . GLU A 1 420 ? -23.297 31.766 20.844 1 95.56 420 GLU A N 1
ATOM 3177 C CA . GLU A 1 420 ? -23.094 30.562 21.641 1 95.56 420 GLU A CA 1
ATOM 3178 C C . GLU A 1 420 ? -22.016 29.672 21.016 1 95.56 420 GLU A C 1
ATOM 3180 O O . GLU A 1 420 ? -22.172 29.219 19.875 1 95.56 420 GLU A O 1
ATOM 3185 N N . PRO A 1 421 ? -20.953 29.453 21.828 1 96.06 421 PRO A N 1
ATOM 3186 C CA . PRO A 1 421 ? -20 28.438 21.344 1 96.06 421 PRO A CA 1
ATOM 3187 C C . PRO A 1 421 ? -20.578 27.031 21.359 1 96.06 421 PRO A C 1
ATOM 3189 O O . PRO A 1 421 ? -21.266 26.641 22.297 1 96.06 421 PRO A O 1
ATOM 3192 N N . LEU A 1 422 ? -20.281 26.266 20.312 1 97.38 422 LEU A N 1
ATOM 3193 C CA . LEU A 1 422 ? -20.906 24.953 20.172 1 97.38 422 LEU A CA 1
ATOM 3194 C C . LEU A 1 422 ? -19.859 23.844 20.328 1 97.38 422 LEU A C 1
ATOM 3196 O O . LEU A 1 422 ? -20.203 22.656 20.281 1 97.38 422 LEU A O 1
ATOM 3200 N N . VAL A 1 423 ? -18.656 24.094 20.625 1 95.38 423 VAL A N 1
ATOM 3201 C CA . VAL A 1 423 ? -17.547 23.156 20.578 1 95.38 423 VAL A CA 1
ATOM 3202 C C . VAL A 1 423 ? -17.734 22.078 21.641 1 95.38 423 VAL A C 1
ATOM 3204 O O . VAL A 1 423 ? -17.203 20.969 21.5 1 95.38 423 VAL A O 1
ATOM 3207 N N . ARG A 1 424 ? -18.5 22.391 22.641 1 93.94 424 ARG A N 1
ATOM 3208 C CA . ARG A 1 424 ? -18.688 21.422 23.719 1 93.94 424 ARG A CA 1
ATOM 3209 C C . ARG A 1 424 ? -19.906 20.547 23.453 1 93.94 424 ARG A C 1
ATOM 3211 O O . ARG A 1 424 ? -20.109 19.547 24.141 1 93.94 424 ARG A O 1
ATOM 3218 N N . GLU A 1 425 ? -20.656 20.875 22.422 1 96.69 425 GLU A N 1
ATOM 3219 C CA . GLU A 1 425 ? -21.812 20.062 22.031 1 96.69 425 GLU A CA 1
ATOM 3220 C C . GLU A 1 425 ? -21.391 18.906 21.141 1 96.69 425 GLU A C 1
ATOM 3222 O O . GLU A 1 425 ? -20.391 19 20.406 1 96.69 425 GLU A O 1
ATOM 3227 N N . PRO A 1 426 ? -22.094 17.812 21.281 1 96.06 426 PRO A N 1
ATOM 3228 C CA . PRO A 1 426 ? -21.781 16.688 20.406 1 96.06 426 PRO A CA 1
ATOM 3229 C C . PRO A 1 426 ? -21.969 17.031 18.922 1 96.06 426 PRO A C 1
ATOM 3231 O O . PRO A 1 426 ? -22.75 17.922 18.594 1 96.06 426 PRO A O 1
ATOM 3234 N N . LEU A 1 427 ? -21.297 16.344 18.094 1 96.75 427 LEU A N 1
ATOM 3235 C CA . LEU A 1 427 ? -21.328 16.609 16.656 1 96.75 427 LEU A CA 1
ATOM 3236 C C . LEU A 1 427 ? -22.75 16.5 16.125 1 96.75 427 LEU A C 1
ATOM 3238 O O . LEU A 1 427 ? -23.141 17.234 15.219 1 96.75 427 LEU A O 1
ATOM 3242 N N . ALA A 1 428 ? -23.562 15.539 16.656 1 95.88 428 ALA A N 1
ATOM 3243 C CA . ALA A 1 428 ? -24.938 15.383 16.203 1 95.88 428 ALA A CA 1
ATOM 3244 C C . ALA A 1 428 ? -25.719 16.688 16.344 1 95.88 428 ALA A C 1
ATOM 3246 O O . ALA A 1 428 ? -26.438 17.078 15.438 1 95.88 428 ALA A O 1
ATOM 3247 N N . THR A 1 429 ? -25.516 17.312 17.406 1 97.56 429 THR A N 1
ATOM 3248 C CA . THR A 1 429 ? -26.203 18.578 17.688 1 97.56 429 THR A CA 1
ATOM 3249 C C . THR A 1 429 ? -25.656 19.688 16.797 1 97.56 429 THR A C 1
ATOM 3251 O O . THR A 1 429 ? -26.422 20.469 16.219 1 97.56 429 THR A O 1
ATOM 3254 N N . ARG A 1 430 ? -24.391 19.812 16.672 1 98.12 430 ARG A N 1
ATOM 3255 C CA . ARG A 1 430 ? -23.766 20.844 15.852 1 98.12 430 ARG A CA 1
ATOM 3256 C C . ARG A 1 430 ? -24.156 20.688 14.383 1 98.12 430 ARG A C 1
ATOM 3258 O O . ARG A 1 430 ? -24.438 21.688 13.703 1 98.12 430 ARG A O 1
ATOM 3265 N N . ARG A 1 431 ? -24.172 19.516 13.938 1 97.44 431 ARG A N 1
ATOM 3266 C CA . ARG A 1 431 ? -24.547 19.234 12.555 1 97.44 431 ARG A CA 1
ATOM 3267 C C . ARG A 1 431 ? -26.016 19.594 12.297 1 97.44 431 ARG A C 1
ATOM 3269 O O . ARG A 1 431 ? -26.344 20.109 11.227 1 97.44 431 ARG A O 1
ATOM 3276 N N . GLN A 1 432 ? -26.859 19.234 13.25 1 97.25 432 GLN A N 1
ATOM 3277 C CA . GLN A 1 432 ? -28.25 19.625 13.133 1 97.25 432 GLN A CA 1
ATOM 3278 C C . GLN A 1 432 ? -28.406 21.141 13.031 1 97.25 432 GLN A C 1
ATOM 3280 O O . GLN A 1 432 ? -29.141 21.641 12.172 1 97.25 432 GLN A O 1
ATOM 3285 N N . LEU A 1 433 ? -27.734 21.859 13.836 1 97.88 433 LEU A N 1
ATOM 3286 C CA . LEU A 1 433 ? -27.781 23.312 13.812 1 97.88 433 LEU A CA 1
ATOM 3287 C C . LEU A 1 433 ? -27.219 23.844 12.508 1 97.88 433 LEU A C 1
ATOM 3289 O O . LEU A 1 433 ? -27.719 24.844 11.969 1 97.88 433 LEU A O 1
ATOM 3293 N N . LEU A 1 434 ? -26.188 23.188 12.055 1 98.06 434 LEU A N 1
ATOM 3294 C CA . LEU A 1 434 ? -25.594 23.562 10.773 1 98.06 434 LEU A CA 1
ATOM 3295 C C . LEU A 1 434 ? -26.609 23.469 9.648 1 98.06 434 LEU A C 1
ATOM 3297 O O . LEU A 1 434 ? -26.781 24.406 8.867 1 98.06 434 LEU A O 1
ATOM 3301 N N . ARG A 1 435 ? -27.297 22.422 9.609 1 97 435 ARG A N 1
ATOM 3302 C CA . ARG A 1 435 ? -28.281 22.188 8.547 1 97 435 ARG A CA 1
ATOM 3303 C C . ARG A 1 435 ? -29.469 23.125 8.672 1 97 435 ARG A C 1
ATOM 3305 O O . ARG A 1 435 ? -30.047 23.531 7.664 1 97 435 ARG A O 1
ATOM 3312 N N . GLN A 1 436 ? -29.703 23.484 9.836 1 97 436 GLN A N 1
ATOM 3313 C CA . GLN A 1 436 ? -30.828 24.391 10.078 1 97 436 GLN A CA 1
ATOM 3314 C C . GLN A 1 436 ? -30.453 25.828 9.766 1 97 436 GLN A C 1
ATOM 3316 O O . GLN A 1 436 ? -31.328 26.672 9.555 1 97 436 GLN A O 1
ATOM 3321 N N . SER A 1 437 ? -29.219 26.094 9.688 1 97.56 437 SER A N 1
ATOM 3322 C CA . SER A 1 437 ? -28.766 27.484 9.625 1 97.56 437 SER A CA 1
ATOM 3323 C C . SER A 1 437 ? -28.391 27.875 8.195 1 97.56 437 SER A C 1
ATOM 3325 O O . SER A 1 437 ? -28.297 29.062 7.875 1 97.56 437 SER A O 1
ATOM 3327 N N . PHE A 1 438 ? -28.188 26.891 7.312 1 97.44 438 PHE A N 1
ATOM 3328 C CA . PHE A 1 438 ? -27.703 27.188 5.977 1 97.44 438 PHE A CA 1
ATOM 3329 C C . PHE A 1 438 ? -28.547 26.5 4.918 1 97.44 438 PHE A C 1
ATOM 3331 O O . PHE A 1 438 ? -29.125 25.438 5.18 1 97.44 438 PHE A O 1
ATOM 3338 N N . GLU A 1 439 ? -28.531 27.156 3.738 1 96.69 439 GLU A N 1
ATOM 3339 C CA . GLU A 1 439 ? -29.172 26.562 2.562 1 96.69 439 GLU A CA 1
ATOM 3340 C C . GLU A 1 439 ? -28.125 26.078 1.555 1 96.69 439 GLU A C 1
ATOM 3342 O O . GLU A 1 439 ? -27.156 26.781 1.279 1 96.69 439 GLU A O 1
ATOM 3347 N N . GLU A 1 440 ? -28.344 24.875 1.036 1 96.06 440 GLU A N 1
ATOM 3348 C CA . GLU A 1 440 ? -27.422 24.297 0.073 1 96.06 440 GLU A CA 1
ATOM 3349 C C . GLU A 1 440 ? -27.641 24.875 -1.321 1 96.06 440 GLU A C 1
ATOM 3351 O O . GLU A 1 440 ? -28.766 25.109 -1.734 1 96.06 440 GLU A O 1
ATOM 3356 N N . VAL A 1 441 ? -26.609 25.172 -1.925 1 95.06 441 VAL A N 1
ATOM 3357 C CA . VAL A 1 441 ? -26.609 25.578 -3.328 1 95.06 441 VAL A CA 1
ATOM 3358 C C . VAL A 1 441 ? -25.547 24.781 -4.094 1 95.06 441 VAL A C 1
ATOM 3360 O O . VAL A 1 441 ? -24.359 24.844 -3.779 1 95.06 441 VAL A O 1
ATOM 3363 N N . GLU A 1 442 ? -25.969 24.109 -5.098 1 92.94 442 GLU A N 1
ATOM 3364 C CA . GLU A 1 442 ? -25.078 23.234 -5.855 1 92.94 442 GLU A CA 1
ATOM 3365 C C . GLU A 1 442 ? -23.922 24.016 -6.48 1 92.94 442 GLU A C 1
ATOM 3367 O O . GLU A 1 442 ? -24.156 25.047 -7.125 1 92.94 442 GLU A O 1
ATOM 3372 N N . GLY A 1 443 ? -22.781 23.5 -6.258 1 92.06 443 GLY A N 1
ATOM 3373 C CA . GLY A 1 443 ? -21.578 24.094 -6.855 1 92.06 443 GLY A CA 1
ATOM 3374 C C . GLY A 1 443 ? -21.062 25.281 -6.094 1 92.06 443 GLY A C 1
ATOM 3375 O O . GLY A 1 443 ? -20.031 25.859 -6.457 1 92.06 443 GLY A O 1
ATOM 3376 N N . GLU A 1 444 ? -21.734 25.719 -5.109 1 94 444 GLU A N 1
ATOM 3377 C CA . GLU A 1 444 ? -21.312 26.875 -4.336 1 94 444 GLU A CA 1
ATOM 3378 C C . GLU A 1 444 ? -21.125 26.516 -2.863 1 94 444 GLU A C 1
ATOM 3380 O O . GLU A 1 444 ? -20.031 26.656 -2.322 1 94 444 GLU A O 1
ATOM 3385 N N . PHE A 1 445 ? -22.219 26.062 -2.295 1 96.06 445 PHE A N 1
ATOM 3386 C CA . PHE A 1 445 ? -22.188 25.703 -0.881 1 96.06 445 PHE A CA 1
ATOM 3387 C C . PHE A 1 445 ? -22.984 24.438 -0.635 1 96.06 445 PHE A C 1
ATOM 3389 O O . PHE A 1 445 ? -24.188 24.391 -0.883 1 96.06 445 PHE A O 1
ATOM 3396 N N . LEU A 1 446 ? -22.297 23.422 -0.099 1 96.62 446 LEU A N 1
ATOM 3397 C CA . LEU A 1 446 ? -22.922 22.141 0.202 1 96.62 446 LEU A CA 1
ATOM 3398 C C . LEU A 1 446 ? -22.469 21.625 1.562 1 96.62 446 LEU A C 1
ATOM 3400 O O . LEU A 1 446 ? -21.406 22.016 2.059 1 96.62 446 LEU A O 1
ATOM 3404 N N . PHE A 1 447 ? -23.328 20.844 2.168 1 97.44 447 PHE A N 1
ATOM 3405 C CA . PHE A 1 447 ? -22.891 20.094 3.338 1 97.44 447 PHE A CA 1
ATOM 3406 C C . PHE A 1 447 ? -22.031 18.906 2.93 1 97.44 447 PHE A C 1
ATOM 3408 O O . PHE A 1 447 ? -22.188 18.359 1.83 1 97.44 447 PHE A O 1
ATOM 3415 N N . ALA A 1 448 ? -21.094 18.547 3.805 1 96.44 448 ALA A N 1
ATOM 3416 C CA . ALA A 1 448 ? -20.297 17.359 3.529 1 96.44 448 ALA A CA 1
ATOM 3417 C C . ALA A 1 448 ? -21.188 16.125 3.359 1 96.44 448 ALA A C 1
ATOM 3419 O O . ALA A 1 448 ? -22.109 15.914 4.145 1 96.44 448 ALA A O 1
ATOM 3420 N N . THR A 1 449 ? -20.938 15.383 2.246 1 95.88 449 THR A N 1
ATOM 3421 C CA . THR A 1 449 ? -21.656 14.133 2.045 1 95.88 449 THR A CA 1
ATOM 3422 C C . THR A 1 449 ? -21.328 13.133 3.15 1 95.88 449 THR A C 1
ATOM 3424 O O . THR A 1 449 ? -20.156 12.836 3.398 1 95.88 449 THR A O 1
ATOM 3427 N N . SER A 1 450 ? -22.359 12.742 3.824 1 95.62 450 SER A N 1
ATOM 3428 C CA . SER A 1 450 ? -22.109 11.906 4.996 1 95.62 450 SER A CA 1
ATOM 3429 C C . SER A 1 450 ? -23.047 10.711 5.039 1 95.62 450 SER A C 1
ATOM 3431 O O . SER A 1 450 ? -24.078 10.695 4.359 1 95.62 450 SER A O 1
ATOM 3433 N N . MET A 1 451 ? -22.625 9.664 5.762 1 93.81 451 MET A N 1
ATOM 3434 C CA . MET A 1 451 ? -23.406 8.469 6.055 1 93.81 451 MET A CA 1
ATOM 3435 C C . MET A 1 451 ? -23.203 8.031 7.504 1 93.81 451 MET A C 1
ATOM 3437 O O . MET A 1 451 ? -22.078 7.855 7.953 1 93.81 451 MET A O 1
ATOM 3441 N N . ASP A 1 452 ? -24.344 7.961 8.141 1 91.62 452 ASP A N 1
ATOM 3442 C CA . ASP A 1 452 ? -24.297 7.449 9.508 1 91.62 452 ASP A CA 1
ATOM 3443 C C . ASP A 1 452 ? -24.484 5.938 9.531 1 91.62 452 ASP A C 1
ATOM 3445 O O . ASP A 1 452 ? -25.438 5.418 8.938 1 91.62 452 ASP A O 1
ATOM 3449 N N . THR A 1 453 ? -23.469 5.285 9.984 1 82.25 453 THR A N 1
ATOM 3450 C CA . THR A 1 453 ? -23.562 3.832 9.93 1 82.25 453 THR A CA 1
ATOM 3451 C C . THR A 1 453 ? -22.953 3.203 11.18 1 82.25 453 THR A C 1
ATOM 3453 O O . THR A 1 453 ? -22.312 3.893 11.984 1 82.25 453 THR A O 1
ATOM 3456 N N . ARG A 1 454 ? -23.25 1.824 11.383 1 73.88 454 ARG A N 1
ATOM 3457 C CA . ARG A 1 454 ? -22.625 0.982 12.398 1 73.88 454 ARG A CA 1
ATOM 3458 C C . ARG A 1 454 ? -21.969 -0.241 11.773 1 73.88 454 ARG A C 1
ATOM 3460 O O . ARG A 1 454 ? -21.453 -1.116 12.477 1 73.88 454 ARG A O 1
ATOM 3467 N N . SER A 1 455 ? -21.984 -0.24 10.43 1 70.88 455 SER A N 1
ATOM 3468 C CA . SER A 1 455 ? -21.516 -1.438 9.742 1 70.88 455 SER A CA 1
ATOM 3469 C C . SER A 1 455 ? -20.234 -1.159 8.961 1 70.88 455 SER A C 1
ATOM 3471 O O . SER A 1 455 ? -20.125 -0.126 8.297 1 70.88 455 SER A O 1
ATOM 3473 N N . ALA A 1 456 ? -19.344 -2.08 9.078 1 65.88 456 ALA A N 1
ATOM 3474 C CA . ALA A 1 456 ? -18.078 -1.982 8.359 1 65.88 456 ALA A CA 1
ATOM 3475 C C . ALA A 1 456 ? -18.297 -2.072 6.852 1 65.88 456 ALA A C 1
ATOM 3477 O O . ALA A 1 456 ? -17.609 -1.392 6.078 1 65.88 456 ALA A O 1
ATOM 3478 N N . ASP A 1 457 ? -19.203 -2.865 6.461 1 65.38 457 ASP A N 1
ATOM 3479 C CA . ASP A 1 457 ? -19.469 -3.055 5.039 1 65.38 457 ASP A CA 1
ATOM 3480 C C . ASP A 1 457 ? -19.984 -1.766 4.402 1 65.38 457 ASP A C 1
ATOM 3482 O O . ASP A 1 457 ? -19.625 -1.44 3.27 1 65.38 457 ASP A O 1
ATOM 3486 N N . GLU A 1 458 ? -20.734 -1.153 5.102 1 77.12 458 GLU A N 1
ATOM 3487 C CA . GLU A 1 458 ? -21.266 0.109 4.602 1 77.12 458 GLU A CA 1
ATOM 3488 C C . GLU A 1 458 ? -20.172 1.157 4.457 1 77.12 458 GLU A C 1
ATOM 3490 O O . GLU A 1 458 ? -20.203 1.97 3.529 1 77.12 458 GLU A O 1
ATOM 3495 N N . VAL A 1 459 ? -19.266 1.061 5.316 1 81.38 459 VAL A N 1
ATOM 3496 C CA . VAL A 1 459 ? -18.156 2.01 5.273 1 81.38 459 VAL A CA 1
ATOM 3497 C C . VAL A 1 459 ? -17.312 1.766 4.027 1 81.38 459 VAL A C 1
ATOM 3499 O O . VAL A 1 459 ? -16.891 2.713 3.359 1 81.38 459 VAL A O 1
ATOM 3502 N N . SER A 1 460 ? -17.125 0.583 3.74 1 72.31 460 SER A N 1
ATOM 3503 C CA . SER A 1 460 ? -16.328 0.235 2.564 1 72.31 460 SER A CA 1
ATOM 3504 C C . SER A 1 460 ? -17.016 0.706 1.282 1 72.31 460 SER A C 1
ATOM 3506 O O . SER A 1 460 ? -16.344 1.216 0.376 1 72.31 460 SER A O 1
ATOM 3508 N N . ASP A 1 461 ? -18.266 0.482 1.24 1 76.75 461 ASP A N 1
ATOM 3509 C CA . ASP A 1 461 ? -19.031 0.936 0.081 1 76.75 461 ASP A CA 1
ATOM 3510 C C . ASP A 1 461 ? -19 2.457 -0.042 1 76.75 461 ASP A C 1
ATOM 3512 O O . ASP A 1 461 ? -18.891 2.994 -1.147 1 76.75 461 ASP A O 1
ATOM 3516 N N . PHE A 1 462 ? -19.141 3.066 1.047 1 88.38 462 PHE A N 1
ATOM 3517 C CA . PHE A 1 462 ? -19.109 4.523 1.062 1 88.38 462 PHE A CA 1
ATOM 3518 C C . PHE A 1 462 ? -17.734 5.051 0.673 1 88.38 462 PHE A C 1
ATOM 3520 O O . PHE A 1 462 ? -17.625 6.094 0.028 1 88.38 462 PHE A O 1
ATOM 3527 N N . LEU A 1 463 ? -16.734 4.328 1.065 1 83.88 463 LEU A N 1
ATOM 3528 C CA . LEU A 1 463 ? -15.375 4.68 0.678 1 83.88 463 LEU A CA 1
ATOM 3529 C C . LEU A 1 463 ? -15.203 4.594 -0.834 1 83.88 463 LEU A C 1
ATOM 3531 O O . LEU A 1 463 ? -14.586 5.469 -1.444 1 83.88 463 LEU A O 1
ATOM 3535 N N . ASP A 1 464 ? -15.758 3.625 -1.43 1 76.38 464 ASP A N 1
ATOM 3536 C CA . ASP A 1 464 ? -15.695 3.467 -2.879 1 76.38 464 ASP A CA 1
ATOM 3537 C C . ASP A 1 464 ? -16.391 4.625 -3.59 1 76.38 464 ASP A C 1
ATOM 3539 O O . ASP A 1 464 ? -15.906 5.117 -4.609 1 76.38 464 ASP A O 1
ATOM 3543 N N . LYS A 1 465 ? -17.438 4.988 -3.047 1 85.25 465 LYS A N 1
ATOM 3544 C CA . LYS A 1 465 ? -18.172 6.117 -3.609 1 85.25 465 LYS A CA 1
ATOM 3545 C C . LYS A 1 465 ? -17.359 7.406 -3.51 1 85.25 465 LYS A C 1
ATOM 3547 O O . LYS A 1 465 ? -17.359 8.211 -4.441 1 85.25 465 LYS A O 1
ATOM 3552 N N . ALA A 1 466 ? -16.734 7.605 -2.41 1 88.69 466 ALA A N 1
ATOM 3553 C CA . ALA A 1 466 ? -15.914 8.797 -2.201 1 88.69 466 ALA A CA 1
ATOM 3554 C C . ALA A 1 466 ? -14.766 8.844 -3.199 1 88.69 466 ALA A C 1
ATOM 3556 O O . ALA A 1 466 ? -14.453 9.906 -3.748 1 88.69 466 ALA A O 1
ATOM 3557 N N . ILE A 1 467 ? -14.156 7.746 -3.404 1 79.5 467 ILE A N 1
ATOM 3558 C CA . ILE A 1 467 ? -13.023 7.672 -4.32 1 79.5 467 ILE A CA 1
ATOM 3559 C C . ILE A 1 467 ? -13.492 7.941 -5.746 1 79.5 467 ILE A C 1
ATOM 3561 O O . ILE A 1 467 ? -12.836 8.664 -6.5 1 79.5 467 ILE A O 1
ATOM 3565 N N . LYS A 1 468 ? -14.594 7.402 -6.102 1 77 468 LYS A N 1
ATOM 3566 C CA . LYS A 1 468 ? -15.172 7.633 -7.422 1 77 468 LYS A CA 1
ATOM 3567 C C . LYS A 1 468 ? -15.531 9.102 -7.617 1 77 468 LYS A C 1
ATOM 3569 O O . LYS A 1 468 ? -15.469 9.617 -8.734 1 77 468 LYS A O 1
ATOM 3574 N N . ALA A 1 469 ? -15.836 9.711 -6.516 1 82.69 469 ALA A N 1
ATOM 3575 C CA . ALA A 1 469 ? -16.156 11.141 -6.559 1 82.69 469 ALA A CA 1
ATOM 3576 C C . ALA A 1 469 ? -14.898 11.992 -6.5 1 82.69 469 ALA A C 1
ATOM 3578 O O . ALA A 1 469 ? -14.969 13.203 -6.27 1 82.69 469 ALA A O 1
ATOM 3579 N N . SER A 1 470 ? -13.758 11.414 -6.605 1 80.31 470 SER A N 1
ATOM 3580 C CA . SER A 1 470 ? -12.461 12.07 -6.668 1 80.31 470 SER A CA 1
ATOM 3581 C C . SER A 1 470 ? -12.07 12.648 -5.312 1 80.31 470 SER A C 1
ATOM 3583 O O . SER A 1 470 ? -11.453 13.719 -5.242 1 80.31 470 SER A O 1
ATOM 3585 N N . CYS A 1 471 ? -12.562 12.047 -4.309 1 88.44 471 CYS A N 1
ATOM 3586 C CA . CYS A 1 471 ? -12.148 12.445 -2.971 1 88.44 471 CYS A CA 1
ATOM 3587 C C . CYS A 1 471 ? -10.977 11.594 -2.49 1 88.44 471 CYS A C 1
ATOM 3589 O O . CYS A 1 471 ? -10.633 10.586 -3.115 1 88.44 471 CYS A O 1
ATOM 3591 N N . GLU A 1 472 ? -10.328 12.055 -1.439 1 81.62 472 GLU A N 1
ATOM 3592 C CA . GLU A 1 472 ? -9.141 11.375 -0.925 1 81.62 472 GLU A CA 1
ATOM 3593 C C . GLU A 1 472 ? -9.523 10.141 -0.104 1 81.62 472 GLU A C 1
ATOM 3595 O O . GLU A 1 472 ? -8.719 9.227 0.058 1 81.62 472 GLU A O 1
ATOM 3600 N N . GLY A 1 473 ? -10.656 10.148 0.508 1 89.06 473 GLY A N 1
ATOM 3601 C CA . GLY A 1 473 ? -11.117 9.078 1.382 1 89.06 473 GLY A CA 1
ATOM 3602 C C . GLY A 1 473 ? -12.297 9.484 2.246 1 89.06 473 GLY A C 1
ATOM 3603 O O . GLY A 1 473 ? -13.203 10.172 1.78 1 89.06 473 GLY A O 1
ATOM 3604 N N . LEU A 1 474 ? -12.227 8.906 3.467 1 90.81 474 LEU A N 1
ATOM 3605 C CA . LEU A 1 474 ? -13.32 9.188 4.379 1 90.81 474 LEU A CA 1
ATOM 3606 C C . LEU A 1 474 ? -12.805 9.781 5.688 1 90.81 474 LEU A C 1
ATOM 3608 O O . LEU A 1 474 ? -11.688 9.484 6.109 1 90.81 474 LEU A O 1
ATOM 3612 N N . MET A 1 475 ? -13.555 10.727 6.207 1 93.88 475 MET A N 1
ATOM 3613 C CA . MET A 1 475 ? -13.422 11.172 7.59 1 93.88 475 MET A CA 1
ATOM 3614 C C . MET A 1 475 ? -14.438 10.477 8.484 1 93.88 475 MET A C 1
ATOM 3616 O O . MET A 1 475 ? -15.648 10.617 8.281 1 93.88 475 MET A O 1
ATOM 3620 N N . VAL A 1 476 ? -13.969 9.734 9.43 1 91.62 476 VAL A N 1
ATOM 3621 C CA . VAL A 1 476 ? -14.859 9.031 10.352 1 91.62 476 VAL A CA 1
ATOM 3622 C C . VAL A 1 476 ? -14.875 9.75 11.703 1 91.62 476 VAL A C 1
ATOM 3624 O O . VAL A 1 476 ? -13.82 9.961 12.312 1 91.62 476 VAL A O 1
ATOM 3627 N N . LYS A 1 477 ? -16.031 10.141 12.148 1 93.69 477 LYS A N 1
ATOM 3628 C CA . LYS A 1 477 ? -16.156 10.93 13.367 1 93.69 477 LYS A CA 1
ATOM 3629 C C . LYS A 1 477 ? -17.203 10.312 14.305 1 93.69 477 LYS A C 1
ATOM 3631 O O . LYS A 1 477 ? -18.203 9.758 13.852 1 93.69 477 LYS A O 1
ATOM 3636 N N . THR A 1 478 ? -16.969 10.477 15.602 1 91.5 478 THR A N 1
ATOM 3637 C CA . THR A 1 478 ? -17.984 10.109 16.562 1 91.5 478 THR A CA 1
ATOM 3638 C C . THR A 1 478 ? -19.156 11.094 16.516 1 91.5 478 THR A C 1
ATOM 3640 O O . THR A 1 478 ? -18.969 12.281 16.234 1 91.5 478 THR A O 1
ATOM 3643 N N . LEU A 1 479 ? -20.344 10.609 16.797 1 91.88 479 LEU A N 1
ATOM 3644 C CA . LEU A 1 479 ? -21.531 11.438 16.609 1 91.88 479 LEU A CA 1
ATOM 3645 C C . LEU A 1 479 ? -22.094 11.906 17.938 1 91.88 479 LEU A C 1
ATOM 3647 O O . LEU A 1 479 ? -22.453 13.078 18.109 1 91.88 479 LEU A O 1
ATOM 3651 N N . GLU A 1 480 ? -22.203 11.039 18.859 1 90.38 480 GLU A N 1
ATOM 3652 C CA . GLU A 1 480 ? -22.906 11.367 20.109 1 90.38 480 GLU A CA 1
ATOM 3653 C C . GLU A 1 480 ? -22 11.227 21.312 1 90.38 480 GLU A C 1
ATOM 3655 O O . GLU A 1 480 ? -21.906 12.141 22.141 1 90.38 480 GLU A O 1
ATOM 3660 N N . VAL A 1 481 ? -21.312 10.156 21.375 1 88.69 481 VAL A N 1
ATOM 3661 C CA . VAL A 1 481 ? -20.453 9.883 22.516 1 88.69 481 VAL A CA 1
ATOM 3662 C C . VAL A 1 481 ? -19.031 10.352 22.219 1 88.69 481 VAL A C 1
ATOM 3664 O O . VAL A 1 481 ? -18.469 9.992 21.188 1 88.69 481 VAL A O 1
ATOM 3667 N N . GLU A 1 482 ? -18.484 11.195 23.188 1 88.69 482 GLU A N 1
ATOM 3668 C CA . GLU A 1 482 ? -17.141 11.727 22.969 1 88.69 482 GLU A CA 1
ATOM 3669 C C . GLU A 1 482 ? -17.031 12.398 21.609 1 88.69 482 GLU A C 1
ATOM 3671 O O . GLU A 1 482 ? -16.125 12.094 20.828 1 88.69 482 GLU A O 1
ATOM 3676 N N . ALA A 1 483 ? -18.016 13.172 21.344 1 93.06 483 ALA A N 1
ATOM 3677 C CA . ALA A 1 483 ? -18.109 13.75 20.016 1 93.06 483 ALA A CA 1
ATOM 3678 C C . ALA A 1 483 ? -17.969 15.273 20.062 1 93.06 483 ALA A C 1
ATOM 3680 O O . ALA A 1 483 ? -18.609 15.984 19.281 1 93.06 483 ALA A O 1
ATOM 3681 N N . THR A 1 484 ? -17.234 15.758 21 1 94.88 484 THR A N 1
ATOM 3682 C CA . THR A 1 484 ? -16.984 17.188 21.094 1 94.88 484 THR A CA 1
ATOM 3683 C C . THR A 1 484 ? -15.898 17.625 20.109 1 94.88 484 THR A C 1
ATOM 3685 O O . THR A 1 484 ? -15.18 16.781 19.562 1 94.88 484 THR A O 1
ATOM 3688 N N . TYR A 1 485 ? -15.883 18.875 19.828 1 95.62 485 TYR A N 1
ATOM 3689 C CA . TYR A 1 485 ? -14.828 19.469 19.016 1 95.62 485 TYR A CA 1
ATOM 3690 C C . TYR A 1 485 ? -13.633 19.844 19.875 1 95.62 485 TYR A C 1
ATOM 3692 O O . TYR A 1 485 ? -13.719 20.734 20.719 1 95.62 485 TYR A O 1
ATOM 3700 N N . GLU A 1 486 ? -12.547 19.188 19.672 1 93.94 486 GLU A N 1
ATOM 3701 C CA . GLU A 1 486 ? -11.336 19.453 20.438 1 93.94 486 GLU A CA 1
ATOM 3702 C C . GLU A 1 486 ? -10.406 20.406 19.703 1 93.94 486 GLU A C 1
ATOM 3704 O O . GLU A 1 486 ? -9.641 20 18.828 1 93.94 486 GLU A O 1
ATOM 3709 N N . ILE A 1 487 ? -10.375 21.562 20.219 1 92.88 487 ILE A N 1
ATOM 3710 C CA . ILE A 1 487 ? -9.617 22.609 19.547 1 92.88 487 ILE A CA 1
ATOM 3711 C C . ILE A 1 487 ? -8.125 22.312 19.656 1 92.88 487 ILE A C 1
ATOM 3713 O O . ILE A 1 487 ? -7.629 21.984 20.734 1 92.88 487 ILE A O 1
ATOM 3717 N N . ALA A 1 488 ? -7.426 22.438 18.547 1 88.81 488 ALA A N 1
ATOM 3718 C CA . ALA A 1 488 ? -5.969 22.359 18.453 1 88.81 488 ALA A CA 1
ATOM 3719 C C . ALA A 1 488 ? -5.461 21 18.906 1 88.81 488 ALA A C 1
ATOM 3721 O O . ALA A 1 488 ? -4.359 20.891 19.453 1 88.81 488 ALA A O 1
ATOM 3722 N N . LYS A 1 489 ? -6.254 19.969 18.766 1 87.56 489 LYS A N 1
ATOM 3723 C CA . LYS A 1 489 ? -5.844 18.625 19.203 1 87.56 489 LYS A CA 1
ATOM 3724 C C . LYS A 1 489 ? -6.121 17.594 18.109 1 87.56 489 LYS A C 1
ATOM 3726 O O . LYS A 1 489 ? -7.109 17.703 17.391 1 87.56 489 LYS A O 1
ATOM 3731 N N . ARG A 1 490 ? -5.176 16.734 18.047 1 83.56 490 ARG A N 1
ATOM 3732 C CA . ARG A 1 490 ? -5.434 15.523 17.266 1 83.56 490 ARG A CA 1
ATOM 3733 C C . ARG A 1 490 ? -6.102 14.453 18.125 1 83.56 490 ARG A C 1
ATOM 3735 O O . ARG A 1 490 ? -5.555 14.039 19.141 1 83.56 490 ARG A O 1
ATOM 3742 N N . SER A 1 491 ? -7.273 14.102 17.719 1 84.88 491 SER A N 1
ATOM 3743 C CA . SER A 1 491 ? -8.086 13.258 18.594 1 84.88 491 SER A CA 1
ATOM 3744 C C . SER A 1 491 ? -8.492 11.969 17.875 1 84.88 491 SER A C 1
ATOM 3746 O O . SER A 1 491 ? -8.648 11.953 16.656 1 84.88 491 SER A O 1
ATOM 3748 N N . HIS A 1 492 ? -8.75 11.008 18.703 1 83.56 492 HIS A N 1
ATOM 3749 C CA . HIS A 1 492 ? -9.242 9.727 18.203 1 83.56 492 HIS A CA 1
ATOM 3750 C C . HIS A 1 492 ? -10.719 9.805 17.844 1 83.56 492 HIS A C 1
ATOM 3752 O O . HIS A 1 492 ? -11.266 8.883 17.234 1 83.56 492 HIS A O 1
ATOM 3758 N N . LYS A 1 493 ? -11.289 10.969 18.156 1 88.06 493 LYS A N 1
ATOM 3759 C CA . LYS A 1 493 ? -12.695 11.164 17.828 1 88.06 493 LYS A CA 1
ATOM 3760 C C . LYS A 1 493 ? -12.875 11.359 16.328 1 88.06 493 LYS A C 1
ATOM 3762 O O . LYS A 1 493 ? -13.984 11.203 15.797 1 88.06 493 LYS A O 1
ATOM 3767 N N . TRP A 1 494 ? -11.812 11.781 15.664 1 90.81 494 TRP A N 1
ATOM 3768 C CA . TRP A 1 494 ? -11.758 11.93 14.211 1 90.81 494 TRP A CA 1
ATOM 3769 C C . TRP A 1 494 ? -10.719 10.992 13.609 1 90.81 494 TRP A C 1
ATOM 3771 O O . TRP A 1 494 ? -9.539 11.047 13.977 1 90.81 494 TRP A O 1
ATOM 3781 N N . LEU A 1 495 ? -11.156 10.148 12.703 1 88.25 495 LEU A N 1
ATOM 3782 C CA . LEU A 1 495 ? -10.234 9.266 12 1 88.25 495 LEU A CA 1
ATOM 3783 C C . LEU A 1 495 ? -10.289 9.516 10.492 1 88.25 495 LEU A C 1
ATOM 3785 O O . LEU A 1 495 ? -11.359 9.766 9.938 1 88.25 495 LEU A O 1
ATOM 3789 N N . LYS A 1 496 ? -9.18 9.531 9.867 1 87.38 496 LYS A N 1
ATOM 3790 C CA . LYS A 1 496 ? -9.141 9.656 8.414 1 87.38 496 LYS A CA 1
ATOM 3791 C C . LYS A 1 496 ? -8.758 8.336 7.758 1 87.38 496 LYS A C 1
ATOM 3793 O O . LYS A 1 496 ? -7.844 7.645 8.219 1 87.38 496 LYS A O 1
ATOM 3798 N N . LEU A 1 497 ? -9.547 7.922 6.805 1 82.25 497 LEU A N 1
ATOM 3799 C CA . LEU A 1 497 ? -9.344 6.715 6.016 1 82.25 497 LEU A CA 1
ATOM 3800 C C . LEU A 1 497 ? -9.078 7.059 4.555 1 82.25 497 LEU A C 1
ATOM 3802 O O . LEU A 1 497 ? -9.992 7.488 3.842 1 82.25 497 LEU A O 1
ATOM 3806 N N . LYS A 1 498 ? -7.797 6.867 4.086 1 74.56 498 LYS A N 1
ATOM 3807 C CA . LYS A 1 498 ? -7.434 7.215 2.715 1 74.56 498 LYS A CA 1
ATOM 3808 C C . LYS A 1 498 ? -7.367 5.969 1.834 1 74.56 498 LYS A C 1
ATOM 3810 O O . LYS A 1 498 ? -7.254 4.852 2.338 1 74.56 498 LYS A O 1
ATOM 3815 N N . LYS A 1 499 ? -7.535 6.238 0.489 1 66.5 499 LYS A N 1
ATOM 3816 C CA . LYS A 1 499 ? -7.445 5.176 -0.509 1 66.5 499 LYS A CA 1
ATOM 3817 C C . LYS A 1 499 ? -6.121 4.422 -0.397 1 66.5 499 LYS A C 1
ATOM 3819 O O . LYS A 1 499 ? -6.078 3.205 -0.572 1 66.5 499 LYS A O 1
ATOM 3824 N N . ASP A 1 500 ? -5.113 5.145 -0.106 1 60.88 500 ASP A N 1
ATOM 3825 C CA . ASP A 1 500 ? -3.762 4.598 -0.088 1 60.88 500 ASP A CA 1
ATOM 3826 C C . ASP A 1 500 ? -3.596 3.582 1.039 1 60.88 500 ASP A C 1
ATOM 3828 O O . ASP A 1 500 ? -2.732 2.703 0.969 1 60.88 500 ASP A O 1
ATOM 3832 N N . TYR A 1 501 ? -4.402 3.783 1.972 1 57.44 501 TYR A N 1
ATOM 3833 C CA . TYR A 1 501 ? -4.297 2.877 3.109 1 57.44 501 TYR A CA 1
ATOM 3834 C C . TYR A 1 501 ? -4.785 1.481 2.742 1 57.44 501 TYR A C 1
ATOM 3836 O O . TYR A 1 501 ? -4.477 0.507 3.434 1 57.44 501 TYR A O 1
ATOM 3844 N N . LEU A 1 502 ? -5.492 1.38 1.617 1 54.12 502 LEU A N 1
ATOM 3845 C CA . LEU A 1 502 ? -6.094 0.119 1.202 1 54.12 502 LEU A CA 1
ATOM 3846 C C . LEU A 1 502 ? -5.125 -0.69 0.345 1 54.12 502 LEU A C 1
ATOM 3848 O O . LEU A 1 502 ? -5.375 -1.864 0.061 1 54.12 502 LEU A O 1
ATOM 3852 N N . ASP A 1 503 ? -4.172 -0.091 -0.249 1 50.06 503 ASP A N 1
ATOM 3853 C CA . ASP A 1 503 ? -3.254 -0.783 -1.147 1 50.06 503 ASP A CA 1
ATOM 3854 C C . ASP A 1 503 ? -2.416 -1.81 -0.39 1 50.06 503 ASP A C 1
ATOM 3856 O O . ASP A 1 503 ? -1.427 -2.322 -0.918 1 50.06 503 ASP A O 1
ATOM 3860 N N . GLY A 1 504 ? -2.834 -2.137 0.737 1 49.22 504 GLY A N 1
ATOM 3861 C CA . GLY A 1 504 ? -2.008 -3.01 1.558 1 49.22 504 GLY A CA 1
ATOM 3862 C C . GLY A 1 504 ? -2.012 -4.449 1.085 1 49.22 504 GLY A C 1
ATOM 3863 O O . GLY A 1 504 ? -1.314 -5.297 1.649 1 49.22 504 GLY A O 1
ATOM 3864 N N . LEU A 1 505 ? -3.184 -4.941 0.293 1 51.44 505 LEU A N 1
ATOM 3865 C CA . LEU A 1 505 ? -3.023 -6.371 0.03 1 51.44 505 LEU A CA 1
ATOM 3866 C C . LEU A 1 505 ? -1.882 -6.617 -0.951 1 51.44 505 LEU A C 1
ATOM 3868 O O . LEU A 1 505 ? -1.879 -6.07 -2.057 1 51.44 505 LEU A O 1
ATOM 3872 N N . GLY A 1 506 ? -0.699 -6.594 -0.389 1 56.03 506 GLY A N 1
ATOM 3873 C CA . GLY A 1 506 ? 0.601 -6.773 -1.016 1 56.03 506 GLY A CA 1
ATOM 3874 C C . GLY A 1 506 ? 0.559 -7.691 -2.223 1 56.03 506 GLY A C 1
ATOM 3875 O O . GLY A 1 506 ? 1.314 -7.504 -3.18 1 56.03 506 GLY A O 1
ATOM 3876 N N . ASP A 1 507 ? -0.399 -8.773 -2.375 1 65.12 507 ASP A N 1
ATOM 3877 C CA . ASP A 1 507 ? -0.168 -9.727 -3.459 1 65.12 507 ASP A CA 1
ATOM 3878 C C . ASP A 1 507 ? -1.173 -9.523 -4.59 1 65.12 507 ASP A C 1
ATOM 3880 O O . ASP A 1 507 ? -2.314 -9.125 -4.352 1 65.12 507 ASP A O 1
ATOM 3884 N N . THR A 1 508 ? -0.751 -9.578 -5.805 1 81.25 508 THR A N 1
ATOM 3885 C CA . THR A 1 508 ? -1.596 -9.516 -6.992 1 81.25 508 THR A CA 1
ATOM 3886 C C . THR A 1 508 ? -2.246 -10.867 -7.266 1 81.25 508 THR A C 1
ATOM 3888 O O . THR A 1 508 ? -1.802 -11.898 -6.746 1 81.25 508 THR A O 1
ATOM 3891 N N . LEU A 1 509 ? -3.4 -10.867 -7.898 1 90.06 509 LEU A N 1
ATOM 3892 C CA . LEU A 1 509 ? -4.098 -12.07 -8.336 1 90.06 509 LEU A CA 1
ATOM 3893 C C . LEU A 1 509 ? -4.121 -12.164 -9.859 1 90.06 509 LEU A C 1
ATOM 3895 O O . LEU A 1 509 ? -4.25 -11.148 -10.547 1 90.06 509 LEU A O 1
ATOM 3899 N N . ASP A 1 510 ? -3.932 -13.367 -10.289 1 94.56 510 ASP A N 1
ATOM 3900 C CA . ASP A 1 510 ? -4.117 -13.648 -11.711 1 94.56 510 ASP A CA 1
ATOM 3901 C C . ASP A 1 510 ? -5.527 -14.164 -11.984 1 94.56 510 ASP A C 1
ATOM 3903 O O . ASP A 1 510 ? -5.871 -15.281 -11.609 1 94.56 510 ASP A O 1
ATOM 3907 N N . LEU A 1 511 ? -6.312 -13.312 -12.711 1 97.31 511 LEU A N 1
ATOM 3908 C CA . LEU A 1 511 ? -7.727 -13.633 -12.867 1 97.31 511 LEU A CA 1
ATOM 3909 C C . LEU A 1 511 ? -8.102 -13.727 -14.344 1 97.31 511 LEU A C 1
ATOM 3911 O O . LEU A 1 511 ? -7.449 -13.109 -15.195 1 97.31 511 LEU A O 1
ATOM 3915 N N . VAL A 1 512 ? -9.195 -14.5 -14.641 1 98 512 VAL A N 1
ATOM 3916 C CA . VAL A 1 512 ? -9.633 -14.75 -16.016 1 98 512 VAL A CA 1
ATOM 3917 C C . VAL A 1 512 ? -10.797 -13.828 -16.359 1 98 512 VAL A C 1
ATOM 3919 O O . VAL A 1 512 ? -11.711 -13.633 -15.539 1 98 512 VAL A O 1
ATOM 3922 N N . VAL A 1 513 ? -10.758 -13.281 -17.609 1 97.75 513 VAL A N 1
ATOM 3923 C CA . VAL A 1 513 ? -11.844 -12.422 -18.062 1 97.75 513 VAL A CA 1
ATOM 3924 C C . VAL A 1 513 ? -12.984 -13.281 -18.609 1 97.75 513 VAL A C 1
ATOM 3926 O O . VAL A 1 513 ? -12.805 -14.031 -19.578 1 97.75 513 VAL A O 1
ATOM 3929 N N . ILE A 1 514 ? -14.242 -13.148 -18.062 1 97.81 514 ILE A N 1
ATOM 3930 C CA . ILE A 1 514 ? -15.32 -14.031 -18.5 1 97.81 514 ILE A CA 1
ATOM 3931 C C . ILE A 1 514 ? -16.516 -13.203 -18.953 1 97.81 514 ILE A C 1
ATOM 3933 O O . ILE A 1 514 ? -17.5 -13.742 -19.453 1 97.81 514 ILE A O 1
ATOM 3937 N N . GLY A 1 515 ? -16.438 -11.93 -18.781 1 97.56 515 GLY A N 1
ATOM 3938 C CA . GLY A 1 515 ? -17.516 -11.062 -19.203 1 97.56 515 GLY A CA 1
ATOM 3939 C C . GLY A 1 515 ? -17.094 -9.609 -19.359 1 97.56 515 GLY A C 1
ATOM 3940 O O . GLY A 1 515 ? -16.031 -9.211 -18.875 1 97.56 515 GLY A O 1
ATOM 3941 N N . ALA A 1 516 ? -17.969 -8.836 -20.094 1 96.62 516 ALA A N 1
ATOM 3942 C CA . ALA A 1 516 ? -17.703 -7.422 -20.328 1 96.62 516 ALA A CA 1
ATOM 3943 C C . ALA A 1 516 ? -18.953 -6.586 -20.156 1 96.62 516 ALA A C 1
ATOM 3945 O O . ALA A 1 516 ? -20.062 -7.035 -20.469 1 96.62 516 ALA A O 1
ATOM 3946 N N . TYR A 1 517 ? -18.75 -5.422 -19.609 1 95 517 TYR A N 1
ATOM 3947 C CA . TYR A 1 517 ? -19.828 -4.438 -19.469 1 95 517 TYR A CA 1
ATOM 3948 C C . TYR A 1 517 ? -19.656 -3.299 -20.469 1 95 517 TYR A C 1
ATOM 3950 O O . TYR A 1 517 ? -18.531 -2.818 -20.688 1 95 517 TYR A O 1
ATOM 3958 N N . LEU A 1 518 ? -20.75 -2.904 -21.047 1 93.56 518 LEU A N 1
ATOM 3959 C CA . LEU A 1 518 ? -20.703 -1.82 -22.016 1 93.56 518 LEU A CA 1
ATOM 3960 C C . LEU A 1 518 ? -20.438 -0.486 -21.328 1 93.56 518 LEU A C 1
ATOM 3962 O O . LEU A 1 518 ? -20.953 -0.222 -20.25 1 93.56 518 LEU A O 1
ATOM 3966 N N . GLY A 1 519 ? -19.516 0.208 -21.984 1 87.88 519 GLY A N 1
ATOM 3967 C CA . GLY A 1 519 ? -19.172 1.516 -21.453 1 87.88 519 GLY A CA 1
ATOM 3968 C C . GLY A 1 519 ? -20.297 2.533 -21.578 1 87.88 519 GLY A C 1
ATOM 3969 O O . GLY A 1 519 ? -21.219 2.35 -22.375 1 87.88 519 GLY A O 1
ATOM 3970 N N . LYS A 1 520 ? -20.219 3.543 -20.688 1 80.75 520 LYS A N 1
ATOM 3971 C CA . LYS A 1 520 ? -21.141 4.668 -20.75 1 80.75 520 LYS A CA 1
ATOM 3972 C C . LYS A 1 520 ? -20.406 5.977 -21.016 1 80.75 520 LYS A C 1
ATOM 3974 O O . LYS A 1 520 ? -19.172 6.043 -20.875 1 80.75 520 LYS A O 1
ATOM 3979 N N . GLY A 1 521 ? -21.078 6.891 -21.594 1 75.88 521 GLY A N 1
ATOM 3980 C CA . GLY A 1 521 ? -20.469 8.188 -21.844 1 75.88 521 GLY A CA 1
ATOM 3981 C C . GLY A 1 521 ? -19.375 8.156 -22.875 1 75.88 521 GLY A C 1
ATOM 3982 O O . GLY A 1 521 ? -19.578 7.676 -24 1 75.88 521 GLY A O 1
ATOM 3983 N N . LYS A 1 522 ? -18.094 8.57 -22.297 1 73.69 522 LYS A N 1
ATOM 3984 C CA . LYS A 1 522 ? -16.938 8.641 -23.188 1 73.69 522 LYS A CA 1
ATOM 3985 C C . LYS A 1 522 ? -16.547 7.258 -23.703 1 73.69 522 LYS A C 1
ATOM 3987 O O . LYS A 1 522 ? -15.961 7.133 -24.781 1 73.69 522 LYS A O 1
ATOM 3992 N N . ARG A 1 523 ? -16.953 6.27 -22.906 1 78.88 523 ARG A N 1
ATOM 3993 C CA . ARG A 1 523 ? -16.594 4.902 -23.281 1 78.88 523 ARG A CA 1
ATOM 3994 C C . ARG A 1 523 ? -17.75 4.195 -23.969 1 78.88 523 ARG A C 1
ATOM 3996 O O . ARG A 1 523 ? -17.766 2.967 -24.078 1 78.88 523 ARG A O 1
ATOM 4003 N N . ALA A 1 524 ? -18.672 5.066 -24.531 1 83.81 524 ALA A N 1
ATOM 4004 C CA . ALA A 1 524 ? -19.797 4.457 -25.219 1 83.81 524 ALA A CA 1
ATOM 4005 C C . ALA A 1 524 ? -19.344 3.734 -26.484 1 83.81 524 ALA A C 1
ATOM 4007 O O . ALA A 1 524 ? -18.547 4.262 -27.25 1 83.81 524 ALA A O 1
ATOM 4008 N N . GLY A 1 525 ? -19.781 2.49 -26.703 1 86 525 GLY A N 1
ATOM 4009 C CA . GLY A 1 525 ? -19.438 1.716 -27.875 1 86 525 GLY A CA 1
ATOM 4010 C C . GLY A 1 525 ? -18.359 0.681 -27.625 1 86 525 GLY A C 1
ATOM 4011 O O . GLY A 1 525 ? -18.109 -0.184 -28.469 1 86 525 GLY A O 1
ATOM 4012 N N . ILE A 1 526 ? -17.625 0.975 -26.547 1 91.5 526 ILE A N 1
ATOM 4013 C CA . ILE A 1 526 ? -16.625 -0.01 -26.172 1 91.5 526 ILE A CA 1
ATOM 4014 C C . ILE A 1 526 ? -16.938 -0.597 -24.797 1 91.5 526 ILE A C 1
ATOM 4016 O O . ILE A 1 526 ? -17.984 -0.284 -24.219 1 91.5 526 ILE A O 1
ATOM 4020 N N . TYR A 1 527 ? -16.125 -1.548 -24.359 1 93.31 527 TYR A N 1
ATOM 4021 C CA . TYR A 1 527 ? -16.344 -2.117 -23.031 1 93.31 527 TYR A CA 1
ATOM 4022 C C . TYR A 1 527 ? -15.805 -1.196 -21.953 1 93.31 527 TYR A C 1
ATOM 4024 O O . TYR A 1 527 ? -14.68 -0.692 -22.062 1 93.31 527 TYR A O 1
ATOM 4032 N N . GLY A 1 528 ? -16.562 -0.873 -20.953 1 88.62 528 GLY A N 1
ATOM 4033 C CA . GLY A 1 528 ? -16.156 -0.017 -19.859 1 88.62 528 GLY A CA 1
ATOM 4034 C C . GLY A 1 528 ? -15.711 -0.793 -18.625 1 88.62 528 GLY A C 1
ATOM 4035 O O . GLY A 1 528 ? -15.055 -0.241 -17.734 1 88.62 528 GLY A O 1
ATOM 4036 N N . GLY A 1 529 ? -16.125 -2.039 -18.531 1 93.06 529 GLY A N 1
ATOM 4037 C CA . GLY A 1 529 ? -15.773 -2.906 -17.406 1 93.06 529 GLY A CA 1
ATOM 4038 C C . GLY A 1 529 ? -15.797 -4.379 -17.766 1 93.06 529 GLY A C 1
ATOM 4039 O O . GLY A 1 529 ? -16.297 -4.758 -18.828 1 93.06 529 GLY A O 1
ATOM 4040 N N . PHE A 1 530 ? -15.195 -5.141 -16.828 1 96.5 530 PHE A N 1
ATOM 4041 C CA . PHE A 1 530 ? -15.086 -6.566 -17.125 1 96.5 530 PHE A CA 1
ATOM 4042 C C . PHE A 1 530 ? -15.383 -7.395 -15.875 1 96.5 530 PHE A C 1
ATOM 4044 O O . PHE A 1 530 ? -15.117 -6.957 -14.758 1 96.5 530 PHE A O 1
ATOM 4051 N N . LEU A 1 531 ? -15.969 -8.484 -16.094 1 97.19 531 LEU A N 1
ATOM 4052 C CA . LEU A 1 531 ? -16.156 -9.477 -15.031 1 97.19 531 LEU A CA 1
ATOM 4053 C C . LEU A 1 531 ? -15.016 -10.477 -15.016 1 97.19 531 LEU A C 1
ATOM 4055 O O . LEU A 1 531 ? -14.719 -11.102 -16.031 1 97.19 531 LEU A O 1
ATOM 4059 N N . LEU A 1 532 ? -14.375 -10.602 -13.867 1 97.69 532 LEU A N 1
ATOM 4060 C CA . LEU A 1 532 ? -13.234 -11.5 -13.75 1 97.69 532 LEU A CA 1
ATOM 4061 C C . LEU A 1 532 ? -13.57 -12.695 -12.852 1 97.69 532 LEU A C 1
ATOM 4063 O O . LEU A 1 532 ? -14.5 -12.625 -12.047 1 97.69 532 LEU A O 1
ATOM 4067 N N . ALA A 1 533 ? -12.828 -13.805 -13.047 1 97.88 533 ALA A N 1
ATOM 4068 C CA . ALA A 1 533 ? -13.07 -15.031 -12.289 1 97.88 533 ALA A CA 1
ATOM 4069 C C . ALA A 1 533 ? -11.766 -15.695 -11.875 1 97.88 533 ALA A C 1
ATOM 4071 O O . ALA A 1 533 ? -10.742 -15.547 -12.547 1 97.88 533 ALA A O 1
ATOM 4072 N N . CYS A 1 534 ? -11.781 -16.328 -10.758 1 96.56 534 CYS A N 1
ATOM 4073 C CA . CYS A 1 534 ? -10.711 -17.25 -10.391 1 96.56 534 CYS A CA 1
ATOM 4074 C C . CYS A 1 534 ? -11.039 -18.672 -10.844 1 96.56 534 CYS A C 1
ATOM 4076 O O . CYS A 1 534 ? -12.117 -18.922 -11.383 1 96.56 534 CYS A O 1
ATOM 4078 N N . TYR A 1 535 ? -10.047 -19.516 -10.742 1 95.31 535 TYR A N 1
ATOM 4079 C CA . TYR A 1 535 ? -10.242 -20.875 -11.242 1 95.31 535 TYR A CA 1
ATOM 4080 C C . TYR A 1 535 ? -10.281 -21.875 -10.094 1 95.31 535 TYR A C 1
ATOM 4082 O O . TYR A 1 535 ? -9.414 -21.859 -9.219 1 95.31 535 TYR A O 1
ATOM 4090 N N . ASP A 1 536 ? -11.305 -22.672 -10.031 1 91.81 536 ASP A N 1
ATOM 4091 C CA . ASP A 1 536 ? -11.383 -23.797 -9.109 1 91.81 536 ASP A CA 1
ATOM 4092 C C . ASP A 1 536 ? -10.953 -25.094 -9.781 1 91.81 536 ASP A C 1
ATOM 4094 O O . ASP A 1 536 ? -11.703 -25.672 -10.57 1 91.81 536 ASP A O 1
ATOM 4098 N N . GLU A 1 537 ? -9.883 -25.625 -9.359 1 85.12 537 GLU A N 1
ATOM 4099 C CA . GLU A 1 537 ? -9.32 -26.812 -9.992 1 85.12 537 GLU A CA 1
ATOM 4100 C C . GLU A 1 537 ? -10.141 -28.062 -9.664 1 85.12 537 GLU A C 1
ATOM 4102 O O . GLU A 1 537 ? -10.234 -28.984 -10.469 1 85.12 537 GLU A O 1
ATOM 4107 N N . GLU A 1 538 ? -10.719 -28.109 -8.586 1 83 538 GLU A N 1
ATOM 4108 C CA . GLU A 1 538 ? -11.461 -29.297 -8.156 1 83 538 GLU A CA 1
ATOM 4109 C C . GLU A 1 538 ? -12.758 -29.438 -8.945 1 83 538 GLU A C 1
ATOM 4111 O O . GLU A 1 538 ? -13.07 -30.531 -9.43 1 83 538 GLU A O 1
ATOM 4116 N N . SER A 1 539 ? -13.461 -28.375 -9.078 1 83.56 539 SER A N 1
ATOM 4117 C CA . SER A 1 539 ? -14.727 -28.406 -9.797 1 83.56 539 SER A CA 1
ATOM 4118 C C . SER A 1 539 ? -14.555 -28 -11.258 1 83.56 539 SER A C 1
ATOM 4120 O O . SER A 1 539 ? -15.469 -28.141 -12.062 1 83.56 539 SER A O 1
ATOM 4122 N N . GLU A 1 540 ? -13.398 -27.547 -11.625 1 87.12 540 GLU A N 1
ATOM 4123 C CA . GLU A 1 540 ? -13.078 -27.094 -12.977 1 87.12 540 GLU A CA 1
ATOM 4124 C C . GLU A 1 540 ? -14.031 -26 -13.438 1 87.12 540 GLU A C 1
ATOM 4126 O O . GLU A 1 540 ? -14.594 -26.078 -14.531 1 87.12 540 GLU A O 1
ATOM 4131 N N . GLU A 1 541 ? -14.227 -25.109 -12.594 1 91.62 541 GLU A N 1
ATOM 4132 C CA . GLU A 1 541 ? -15.125 -24 -12.883 1 91.62 541 GLU A CA 1
ATOM 4133 C C . GLU A 1 541 ? -14.414 -22.656 -12.727 1 91.62 541 GLU A C 1
ATOM 4135 O O . GLU A 1 541 ? -13.43 -22.547 -11.992 1 91.62 541 GLU A O 1
ATOM 4140 N N . TYR A 1 542 ? -14.914 -21.703 -13.5 1 95.75 542 TYR A N 1
ATOM 4141 C CA . TYR A 1 542 ? -14.516 -20.312 -13.312 1 95.75 542 TYR A CA 1
ATOM 4142 C C . TYR A 1 542 ? -15.492 -19.578 -12.398 1 95.75 542 TYR A C 1
ATOM 4144 O O . TYR A 1 542 ? -16.672 -19.469 -12.711 1 95.75 542 TYR A O 1
ATOM 4152 N N . GLN A 1 543 ? -14.977 -19.109 -11.289 1 96.19 543 GLN A N 1
ATOM 4153 C CA . GLN A 1 543 ? -15.836 -18.484 -10.289 1 96.19 543 GLN A CA 1
ATOM 4154 C C . GLN A 1 543 ? -15.656 -16.969 -10.281 1 96.19 543 GLN A C 1
ATOM 4156 O O . GLN A 1 543 ? -14.547 -16.469 -10.055 1 96.19 543 GLN A O 1
ATOM 4161 N N . SER A 1 544 ? -16.797 -16.281 -10.484 1 97.06 544 SER A N 1
ATOM 4162 C CA . SER A 1 544 ? -16.75 -14.828 -10.539 1 97.06 544 SER A CA 1
ATOM 4163 C C . SER A 1 544 ? -16.234 -14.25 -9.234 1 97.06 544 SER A C 1
ATOM 4165 O O . SER A 1 544 ? -16.594 -14.719 -8.148 1 97.06 544 SER A O 1
ATOM 4167 N N . ILE A 1 545 ? -15.375 -13.172 -9.359 1 95.56 545 ILE A N 1
ATOM 4168 C CA . ILE A 1 545 ? -14.742 -12.68 -8.141 1 95.56 545 ILE A CA 1
ATOM 4169 C C . ILE A 1 545 ? -14.859 -11.156 -8.07 1 95.56 545 ILE A C 1
ATOM 4171 O O . ILE A 1 545 ? -14.891 -10.578 -6.984 1 95.56 545 ILE A O 1
ATOM 4175 N N . CYS A 1 546 ? -14.844 -10.453 -9.258 1 93.5 546 CYS A N 1
ATOM 4176 C CA . CYS A 1 546 ? -14.953 -9 -9.172 1 93.5 546 CYS A CA 1
ATOM 4177 C C . CYS A 1 546 ? -15.305 -8.398 -10.531 1 93.5 546 CYS A C 1
ATOM 4179 O O . CYS A 1 546 ? -15.195 -9.07 -11.555 1 93.5 546 CYS A O 1
ATOM 4181 N N . LYS A 1 547 ? -15.805 -7.215 -10.391 1 93.06 547 LYS A N 1
ATOM 4182 C CA . LYS A 1 547 ? -15.945 -6.324 -11.539 1 93.06 547 LYS A CA 1
ATOM 4183 C C . LYS A 1 547 ? -14.828 -5.285 -11.57 1 93.06 547 LYS A C 1
ATOM 4185 O O . LYS A 1 547 ? -14.594 -4.594 -10.578 1 93.06 547 LYS A O 1
ATOM 4190 N N . ILE A 1 548 ? -14.086 -5.277 -12.68 1 91.62 548 ILE A N 1
ATOM 4191 C CA . ILE A 1 548 ? -12.961 -4.355 -12.734 1 91.62 548 ILE A CA 1
ATOM 4192 C C . ILE A 1 548 ? -13.219 -3.277 -13.781 1 91.62 548 ILE A C 1
ATOM 4194 O O . ILE A 1 548 ? -13.688 -3.572 -14.883 1 91.62 548 ILE A O 1
ATOM 4198 N N . GLY A 1 549 ? -13.086 -2.066 -13.422 1 85.25 549 GLY A N 1
ATOM 4199 C CA . GLY A 1 549 ? -13.234 -0.934 -14.32 1 85.25 549 GLY A CA 1
ATOM 4200 C C . GLY A 1 549 ? -12.125 0.094 -14.172 1 85.25 549 GLY A C 1
ATOM 4201 O O . GLY A 1 549 ? -12.148 1.137 -14.828 1 85.25 549 GLY A O 1
ATOM 4202 N N . THR A 1 550 ? -11.172 -0.196 -13.328 1 77.94 550 THR A N 1
ATOM 4203 C CA . THR A 1 550 ? -10.094 0.75 -13.055 1 77.94 550 THR A CA 1
ATOM 4204 C C . THR A 1 550 ? -8.742 0.164 -13.445 1 77.94 550 THR A C 1
ATOM 4206 O O . THR A 1 550 ? -8.602 -1.053 -13.594 1 77.94 550 THR A O 1
ATOM 4209 N N . GLY A 1 551 ? -7.805 1.034 -13.719 1 74.88 551 GLY A N 1
ATOM 4210 C CA . GLY A 1 551 ? -6.461 0.606 -14.07 1 74.88 551 GLY A CA 1
ATOM 4211 C C . GLY A 1 551 ? -6.215 0.583 -15.57 1 74.88 551 GLY A C 1
ATOM 4212 O O . GLY A 1 551 ? -5.141 0.18 -16.016 1 74.88 551 GLY A O 1
ATOM 4213 N N . PHE A 1 552 ? -7.238 1.019 -16.281 1 83.19 552 PHE A N 1
ATOM 4214 C CA . PHE A 1 552 ? -7.121 0.968 -17.734 1 83.19 552 PHE A CA 1
ATOM 4215 C C . PHE A 1 552 ? -6.844 2.354 -18.297 1 83.19 552 PHE A C 1
ATOM 4217 O O . PHE A 1 552 ? -7.469 3.336 -17.891 1 83.19 552 PHE A O 1
ATOM 4224 N N . THR A 1 553 ? -5.871 2.336 -19.156 1 79 553 THR A N 1
ATOM 4225 C CA . THR A 1 553 ? -5.773 3.508 -20.031 1 79 553 THR A CA 1
ATOM 4226 C C . THR A 1 553 ? -6.77 3.414 -21.172 1 79 553 THR A C 1
ATOM 4228 O O . THR A 1 553 ? -7.277 2.332 -21.484 1 79 553 THR A O 1
ATOM 4231 N N . GLU A 1 554 ? -7.055 4.551 -21.812 1 80.62 554 GLU A N 1
ATOM 4232 C CA . GLU A 1 554 ? -7.969 4.523 -22.953 1 80.62 554 GLU A CA 1
ATOM 4233 C C . GLU A 1 554 ? -7.434 3.627 -24.062 1 80.62 554 GLU A C 1
ATOM 4235 O O . GLU A 1 554 ? -8.195 2.887 -24.688 1 80.62 554 GLU A O 1
ATOM 4240 N N . GLU A 1 555 ? -6.203 3.672 -24.188 1 85.81 555 GLU A N 1
ATOM 4241 C CA . GLU A 1 555 ? -5.57 2.848 -25.219 1 85.81 555 GLU A CA 1
ATOM 4242 C C . GLU A 1 555 ? -5.684 1.364 -24.875 1 85.81 555 GLU A C 1
ATOM 4244 O O . GLU A 1 555 ? -5.941 0.54 -25.766 1 85.81 555 GLU A O 1
ATOM 4249 N N . SER A 1 556 ? -5.504 1.11 -23.672 1 88 556 SER A N 1
ATOM 4250 C CA . SER A 1 556 ? -5.578 -0.288 -23.25 1 88 556 SER A CA 1
ATOM 4251 C C . SER A 1 556 ? -7 -0.827 -23.375 1 88 556 SER A C 1
ATOM 4253 O O . SER A 1 556 ? -7.195 -1.986 -23.75 1 88 556 SER A O 1
ATOM 4255 N N . LEU A 1 557 ? -7.973 0.021 -23.141 1 90.31 557 LEU A N 1
ATOM 4256 C CA . LEU A 1 557 ? -9.367 -0.399 -23.234 1 90.31 557 LEU A CA 1
ATOM 4257 C C . LEU A 1 557 ? -9.742 -0.72 -24.672 1 90.31 557 LEU A C 1
ATOM 4259 O O . LEU A 1 557 ? -10.477 -1.674 -24.938 1 90.31 557 LEU A O 1
ATOM 4263 N N . GLU A 1 558 ? -9.211 0.036 -25.547 1 90.69 558 GLU A N 1
ATOM 4264 C CA . GLU A 1 558 ? -9.477 -0.205 -26.969 1 90.69 558 GLU A CA 1
ATOM 4265 C C . GLU A 1 558 ? -8.836 -1.509 -27.422 1 90.69 558 GLU A C 1
ATOM 4267 O O . GLU A 1 558 ? -9.43 -2.254 -28.219 1 90.69 558 GLU A O 1
ATOM 4272 N N . LYS A 1 559 ? -7.66 -1.723 -27 1 92.81 559 LYS A N 1
ATOM 4273 C CA . LYS A 1 559 ? -6.969 -2.963 -27.328 1 92.81 559 LYS A CA 1
ATOM 4274 C C . LYS A 1 559 ? -7.73 -4.176 -26.812 1 92.81 559 LYS A C 1
ATOM 4276 O O . LYS A 1 559 ? -7.871 -5.18 -27.516 1 92.81 559 LYS A O 1
ATOM 4281 N N . HIS A 1 560 ? -8.188 -4.047 -25.594 1 94.12 560 HIS A N 1
ATOM 4282 C CA . HIS A 1 560 ? -8.945 -5.141 -25 1 94.12 560 HIS A CA 1
ATOM 4283 C C . HIS A 1 560 ? -10.273 -5.344 -25.734 1 94.12 560 HIS A C 1
ATOM 4285 O O . HIS A 1 560 ? -10.695 -6.48 -25.969 1 94.12 560 HIS A O 1
ATOM 4291 N N . TYR A 1 561 ? -10.891 -4.266 -26.109 1 93.88 561 TYR A N 1
ATOM 4292 C CA . TYR A 1 561 ? -12.148 -4.359 -26.828 1 93.88 561 TYR A CA 1
ATOM 4293 C C . TYR A 1 561 ? -11.961 -5.09 -28.156 1 93.88 561 TYR A C 1
ATOM 4295 O O . TYR A 1 561 ? -12.719 -6.004 -28.484 1 93.88 561 TYR A O 1
ATOM 4303 N N . ASN A 1 562 ? -10.984 -4.719 -28.875 1 94 562 ASN A N 1
ATOM 4304 C CA . ASN A 1 562 ? -10.742 -5.305 -30.188 1 94 562 ASN A CA 1
ATOM 4305 C C . ASN A 1 562 ? -10.414 -6.793 -30.094 1 94 562 ASN A C 1
ATOM 4307 O O . ASN A 1 562 ? -10.805 -7.582 -30.953 1 94 562 ASN A O 1
ATOM 4311 N N . PHE A 1 563 ? -9.75 -7.145 -29.109 1 94.5 563 PHE A N 1
ATOM 4312 C CA . PHE A 1 563 ? -9.391 -8.547 -28.938 1 94.5 563 PHE A CA 1
ATOM 4313 C C . PHE A 1 563 ? -10.586 -9.352 -28.453 1 94.5 563 PHE A C 1
ATOM 4315 O O . PHE A 1 563 ? -10.891 -10.414 -29 1 94.5 563 PHE A O 1
ATOM 4322 N N . LEU A 1 564 ? -11.281 -8.844 -27.5 1 95.06 564 LEU A N 1
ATOM 4323 C CA . LEU A 1 564 ? -12.297 -9.617 -26.797 1 95.06 564 LEU A CA 1
ATOM 4324 C C . LEU A 1 564 ? -13.609 -9.633 -27.578 1 95.06 564 LEU A C 1
ATOM 4326 O O . LEU A 1 564 ? -14.453 -10.508 -27.359 1 95.06 564 LEU A O 1
ATOM 4330 N N . LYS A 1 565 ? -13.758 -8.656 -28.453 1 93.31 565 LYS A N 1
ATOM 4331 C CA . LYS A 1 565 ? -14.977 -8.625 -29.266 1 93.31 565 LYS A CA 1
ATOM 4332 C C . LYS A 1 565 ? -15.07 -9.867 -30.156 1 93.31 565 LYS A C 1
ATOM 4334 O O . LYS A 1 565 ? -16.156 -10.281 -30.531 1 93.31 565 LYS A O 1
ATOM 4339 N N . GLU A 1 566 ? -13.945 -10.461 -30.422 1 91.81 566 GLU A N 1
ATOM 4340 C CA . GLU A 1 566 ? -13.898 -11.648 -31.266 1 91.81 566 GLU A CA 1
ATOM 4341 C C . GLU A 1 566 ? -14.18 -12.914 -30.469 1 91.81 566 GLU A C 1
ATOM 4343 O O . GLU A 1 566 ? -14.336 -14 -31.031 1 91.81 566 GLU A O 1
ATOM 4348 N N . HIS A 1 567 ? -14.367 -12.781 -29.203 1 92.44 567 HIS A N 1
ATOM 4349 C CA . HIS A 1 567 ? -14.562 -13.945 -28.344 1 92.44 567 HIS A CA 1
ATOM 4350 C C . HIS A 1 567 ? -15.852 -13.82 -27.531 1 92.44 567 HIS A C 1
ATOM 4352 O O . HIS A 1 567 ? -15.914 -14.281 -26.391 1 92.44 567 HIS A O 1
ATOM 4358 N N . VAL A 1 568 ? -16.828 -13.172 -28.094 1 92.94 568 VAL A N 1
ATOM 4359 C CA . VAL A 1 568 ? -18.109 -12.984 -27.422 1 92.94 568 VAL A CA 1
ATOM 4360 C C . VAL A 1 568 ? -18.922 -14.273 -27.484 1 92.94 568 VAL A C 1
ATOM 4362 O O . VAL A 1 568 ? -18.922 -14.961 -28.516 1 92.94 568 VAL A O 1
ATOM 4365 N N . LEU A 1 569 ? -19.578 -14.625 -26.359 1 90.62 569 LEU A N 1
ATOM 4366 C CA . LEU A 1 569 ? -20.453 -15.797 -26.25 1 90.62 569 LEU A CA 1
ATOM 4367 C C . LEU A 1 569 ? -21.922 -15.383 -26.203 1 90.62 569 LEU A C 1
ATOM 4369 O O . LEU A 1 569 ? -22.25 -14.328 -25.656 1 90.62 569 LEU A O 1
ATOM 4373 N N . THR A 1 570 ? -22.734 -16.188 -26.75 1 86.56 570 THR A N 1
ATOM 4374 C CA . THR A 1 570 ? -24.172 -15.906 -26.703 1 86.56 570 THR A CA 1
ATOM 4375 C C . THR A 1 570 ? -24.75 -16.203 -25.328 1 86.56 570 THR A C 1
ATOM 4377 O O . THR A 1 570 ? -25.625 -15.492 -24.844 1 86.56 570 THR A O 1
ATOM 4380 N N . GLN A 1 571 ? -24.234 -17.25 -24.734 1 88.31 571 GLN A N 1
ATOM 4381 C CA . GLN A 1 571 ? -24.609 -17.641 -23.391 1 88.31 571 GLN A CA 1
ATOM 4382 C C . GLN A 1 571 ? -23.391 -18.047 -22.562 1 88.31 571 GLN A C 1
ATOM 4384 O O . GLN A 1 571 ? -22.375 -18.453 -23.125 1 88.31 571 GLN A O 1
ATOM 4389 N N . PRO A 1 572 ? -23.531 -17.766 -21.281 1 90.69 572 PRO A N 1
ATOM 4390 C CA . PRO A 1 572 ? -22.391 -18.188 -20.469 1 90.69 572 PRO A CA 1
ATOM 4391 C C . PRO A 1 572 ? -22.156 -19.703 -20.516 1 90.69 572 PRO A C 1
ATOM 4393 O O . PRO A 1 572 ? -23.109 -20.469 -20.625 1 90.69 572 PRO A O 1
ATOM 4396 N N . ARG A 1 573 ? -20.938 -20.016 -20.438 1 88.56 573 ARG A N 1
ATOM 4397 C CA . ARG A 1 573 ? -20.594 -21.438 -20.391 1 88.56 573 ARG A CA 1
ATOM 4398 C C . ARG A 1 573 ? -21.094 -22.078 -19.109 1 88.56 573 ARG A C 1
ATOM 4400 O O . ARG A 1 573 ? -21.203 -21.422 -18.078 1 88.56 573 ARG A O 1
ATOM 4407 N N . PRO A 1 574 ? -21.375 -23.375 -19.141 1 83.75 574 PRO A N 1
ATOM 4408 C CA . PRO A 1 574 ? -21.922 -24.047 -17.969 1 83.75 574 PRO A CA 1
ATOM 4409 C C . PRO A 1 574 ? -20.938 -24.062 -16.797 1 83.75 574 PRO A C 1
ATOM 4411 O O . PRO A 1 574 ? -21.359 -24.188 -15.641 1 83.75 574 PRO A O 1
ATOM 4414 N N . TYR A 1 575 ? -19.734 -23.938 -17.078 1 89.62 575 TYR A N 1
ATOM 4415 C CA . TYR A 1 575 ? -18.734 -24 -16.016 1 89.62 575 TYR A CA 1
ATOM 4416 C C . TYR A 1 575 ? -18.406 -22.609 -15.484 1 89.62 575 TYR A C 1
ATOM 4418 O O . TYR A 1 575 ? -17.453 -22.438 -14.734 1 89.62 575 TYR A O 1
ATOM 4426 N N . TYR A 1 576 ? -19.125 -21.578 -15.922 1 93.94 576 TYR A N 1
ATOM 4427 C CA . TYR A 1 576 ? -19.062 -20.266 -15.305 1 93.94 576 TYR A CA 1
ATOM 4428 C C . TYR A 1 576 ? -19.984 -20.172 -14.094 1 93.94 576 TYR A C 1
ATOM 4430 O O . TYR A 1 576 ? -21.172 -20.516 -14.188 1 93.94 576 TYR A O 1
ATOM 4438 N N . ARG A 1 577 ? -19.453 -19.875 -12.953 1 94.56 577 ARG A N 1
ATOM 4439 C CA . ARG A 1 577 ? -20.25 -19.656 -11.758 1 94.56 577 ARG A CA 1
ATOM 4440 C C . ARG A 1 577 ? -20.422 -18.172 -11.477 1 94.56 577 ARG A C 1
ATOM 4442 O O . ARG A 1 577 ? -19.438 -17.453 -11.273 1 94.56 577 ARG A O 1
ATOM 4449 N N . TRP A 1 578 ? -21.641 -17.781 -11.477 1 93.81 578 TRP A N 1
ATOM 4450 C CA . TRP A 1 578 ? -21.922 -16.359 -11.367 1 93.81 578 TRP A CA 1
ATOM 4451 C C . TRP A 1 578 ? -23.281 -16.125 -10.711 1 93.81 578 TRP A C 1
ATOM 4453 O O . TRP A 1 578 ? -24.047 -17.078 -10.484 1 93.81 578 TRP A O 1
ATOM 4463 N N . ASP A 1 579 ? -23.469 -14.852 -10.305 1 93 579 ASP A N 1
ATOM 4464 C CA . ASP A 1 579 ? -24.766 -14.398 -9.789 1 93 579 ASP A CA 1
ATOM 4465 C C . ASP A 1 579 ? -25.422 -13.398 -10.734 1 93 579 ASP A C 1
ATOM 4467 O O . ASP A 1 579 ? -24.719 -12.617 -11.391 1 93 579 ASP A O 1
ATOM 4471 N N . ASN A 1 580 ? -26.719 -13.422 -10.742 1 91.06 580 ASN A N 1
ATOM 4472 C CA . ASN A 1 580 ? -27.469 -12.547 -11.641 1 91.06 580 ASN A CA 1
ATOM 4473 C C . ASN A 1 580 ? -27.203 -11.078 -11.359 1 91.06 580 ASN A C 1
ATOM 4475 O O . ASN A 1 580 ? -27.25 -10.242 -12.266 1 91.06 580 ASN A O 1
ATOM 4479 N N . ALA A 1 581 ? -26.891 -10.82 -10.188 1 89.06 581 ALA A N 1
ATOM 4480 C CA . ALA A 1 581 ? -26.656 -9.438 -9.773 1 89.06 581 ALA A CA 1
ATOM 4481 C C . ALA A 1 581 ? -25.453 -8.844 -10.484 1 89.06 581 ALA A C 1
ATOM 4483 O O . ALA A 1 581 ? -25.359 -7.625 -10.648 1 89.06 581 ALA A O 1
ATOM 4484 N N . VAL A 1 582 ? -24.562 -9.68 -10.977 1 90.75 582 VAL A N 1
ATOM 4485 C CA . VAL A 1 582 ? -23.344 -9.156 -11.602 1 90.75 582 VAL A CA 1
ATOM 4486 C C . VAL A 1 582 ? -23.25 -9.672 -13.039 1 90.75 582 VAL A C 1
ATOM 4488 O O . VAL A 1 582 ? -22.156 -9.719 -13.609 1 90.75 582 VAL A O 1
ATOM 4491 N N . ALA A 1 583 ? -24.312 -10.023 -13.633 1 94.44 583 ALA A N 1
ATOM 4492 C CA . ALA A 1 583 ? -24.312 -10.516 -15.008 1 94.44 583 ALA A CA 1
ATOM 4493 C C . ALA A 1 583 ? -23.797 -9.453 -15.969 1 94.44 583 ALA A C 1
ATOM 4495 O O . ALA A 1 583 ? -24.266 -8.312 -15.961 1 94.44 583 ALA A O 1
ATOM 4496 N N . PRO A 1 584 ? -22.859 -9.797 -16.766 1 95.75 584 PRO A N 1
ATOM 4497 C CA . PRO A 1 584 ? -22.328 -8.82 -17.719 1 95.75 584 PRO A CA 1
ATOM 4498 C C . PRO A 1 584 ? -23.25 -8.602 -18.906 1 95.75 584 PRO A C 1
ATOM 4500 O O . PRO A 1 584 ? -24.234 -9.32 -19.078 1 95.75 584 PRO A O 1
ATOM 4503 N N . ASP A 1 585 ? -22.984 -7.562 -19.688 1 95.06 585 ASP A N 1
ATOM 4504 C CA . ASP A 1 585 ? -23.719 -7.297 -20.906 1 95.06 585 ASP A CA 1
ATOM 4505 C C . ASP A 1 585 ? -23.344 -8.289 -22.016 1 95.06 585 ASP A C 1
ATOM 4507 O O . ASP A 1 585 ? -24.188 -8.656 -22.828 1 95.06 585 ASP A O 1
ATOM 4511 N N . ARG A 1 586 ? -22.109 -8.641 -22.047 1 95.69 586 ARG A N 1
ATOM 4512 C CA . ARG A 1 586 ? -21.594 -9.617 -23 1 95.69 586 ARG A CA 1
ATOM 4513 C C . ARG A 1 586 ? -20.734 -10.672 -22.312 1 95.69 586 ARG A C 1
ATOM 4515 O O . ARG A 1 586 ? -19.781 -10.336 -21.594 1 95.69 586 ARG A O 1
ATOM 4522 N N . TRP A 1 587 ? -21.094 -11.891 -22.484 1 95.94 587 TRP A N 1
ATOM 4523 C CA . TRP A 1 587 ? -20.25 -12.977 -21.984 1 95.94 587 TRP A CA 1
ATOM 4524 C C . TRP A 1 587 ? -19.062 -13.219 -22.922 1 95.94 587 TRP A C 1
ATOM 4526 O O . TRP A 1 587 ? -19.188 -13.07 -24.141 1 95.94 587 TRP A O 1
ATOM 4536 N N . LEU A 1 588 ? -17.984 -13.539 -22.328 1 95.94 588 LEU A N 1
ATOM 4537 C CA . LEU A 1 588 ? -16.75 -13.734 -23.094 1 95.94 588 LEU A CA 1
ATOM 4538 C C . LEU A 1 588 ? -16.172 -15.117 -22.844 1 95.94 588 LEU A C 1
ATOM 4540 O O . LEU A 1 588 ? -16.297 -15.656 -21.734 1 95.94 588 LEU A O 1
ATOM 4544 N N . ALA A 1 589 ? -15.516 -15.672 -23.891 1 92.69 589 ALA A N 1
ATOM 4545 C CA . ALA A 1 589 ? -14.766 -16.922 -23.703 1 92.69 589 ALA A CA 1
ATOM 4546 C C . ALA A 1 589 ? -13.539 -16.688 -22.828 1 92.69 589 ALA A C 1
ATOM 4548 O O . ALA A 1 589 ? -12.938 -15.617 -22.844 1 92.69 589 ALA A O 1
ATOM 4549 N N . ALA A 1 590 ? -13.203 -17.719 -22 1 93.31 590 ALA A N 1
ATOM 4550 C CA . ALA A 1 590 ? -12.055 -17.625 -21.109 1 93.31 590 ALA A CA 1
ATOM 4551 C C . ALA A 1 590 ? -10.75 -17.797 -21.891 1 93.31 590 ALA A C 1
ATOM 4553 O O . ALA A 1 590 ? -10.203 -18.891 -21.984 1 93.31 590 ALA A O 1
ATOM 4554 N N . VAL A 1 591 ? -10.211 -16.656 -22.359 1 92.75 591 VAL A N 1
ATOM 4555 C CA . VAL A 1 591 ? -9.055 -16.797 -23.234 1 92.75 591 VAL A CA 1
ATOM 4556 C C . VAL A 1 591 ? -7.898 -15.953 -22.703 1 92.75 591 VAL A C 1
ATOM 4558 O O . VAL A 1 591 ? -6.754 -16.109 -23.141 1 92.75 591 VAL A O 1
ATOM 4561 N N . GLN A 1 592 ? -8.18 -15.141 -21.734 1 94.88 592 GLN A N 1
ATOM 4562 C CA . GLN A 1 592 ? -7.133 -14.219 -21.281 1 94.88 592 GLN A CA 1
ATOM 4563 C C . GLN A 1 592 ? -7.074 -14.164 -19.766 1 94.88 592 GLN A C 1
ATOM 4565 O O . GLN A 1 592 ? -8.109 -14.141 -19.094 1 94.88 592 GLN A O 1
ATOM 4570 N N . VAL A 1 593 ? -5.809 -14.094 -19.266 1 96.38 593 VAL A N 1
ATOM 4571 C CA . VAL A 1 593 ? -5.555 -13.961 -17.828 1 96.38 593 VAL A CA 1
ATOM 4572 C C . VAL A 1 593 ? -4.969 -12.578 -17.547 1 96.38 593 VAL A C 1
ATOM 4574 O O . VAL A 1 593 ? -4.07 -12.117 -18.25 1 96.38 593 VAL A O 1
ATOM 4577 N N . TRP A 1 594 ? -5.551 -11.867 -16.5 1 96 594 TRP A N 1
ATOM 4578 C CA . TRP A 1 594 ? -5.09 -10.531 -16.125 1 96 594 TRP A CA 1
ATOM 4579 C C . TRP A 1 594 ? -4.5 -10.539 -14.719 1 96 594 TRP A C 1
ATOM 4581 O O . TRP A 1 594 ? -5.02 -11.211 -13.82 1 96 594 TRP A O 1
ATO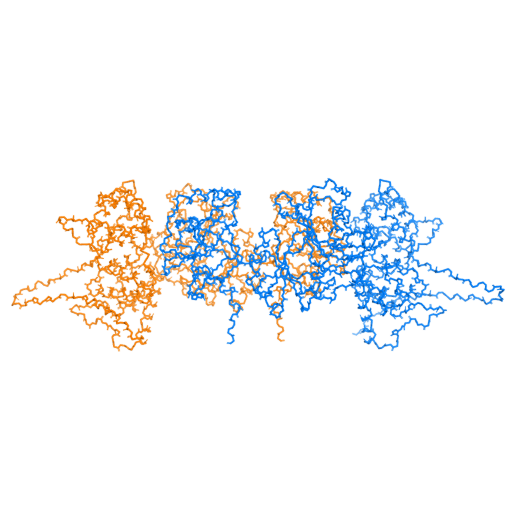M 4591 N N . GLU A 1 595 ? -3.381 -9.906 -14.602 1 92.31 595 GLU A N 1
ATOM 4592 C CA . GLU A 1 595 ? -2.863 -9.617 -13.266 1 92.31 595 GLU A CA 1
ATOM 4593 C C . GLU A 1 595 ? -3.586 -8.43 -12.641 1 92.31 595 GLU A C 1
ATOM 4595 O O . GLU A 1 595 ? -3.627 -7.344 -13.227 1 92.31 595 GLU A O 1
ATOM 4600 N N . VAL A 1 596 ? -4.188 -8.672 -11.461 1 91.06 596 VAL A N 1
ATOM 4601 C CA . VAL A 1 596 ? -5.031 -7.664 -10.82 1 91.06 596 VAL A CA 1
ATOM 4602 C C . VAL A 1 596 ? -4.535 -7.395 -9.406 1 91.06 596 VAL A C 1
ATOM 4604 O O . VAL A 1 596 ? -4.188 -8.32 -8.672 1 91.06 596 VAL A O 1
ATOM 4607 N N . LYS A 1 597 ? -4.363 -6.113 -9.117 1 83.38 597 LYS A N 1
ATOM 4608 C CA . LYS A 1 597 ? -4.07 -5.695 -7.754 1 83.38 597 LYS A CA 1
ATOM 4609 C C . LYS A 1 597 ? -5.336 -5.25 -7.027 1 83.38 597 LYS A C 1
ATOM 4611 O O . LYS A 1 597 ? -6.246 -4.688 -7.645 1 83.38 597 LYS A O 1
ATOM 4616 N N . CYS A 1 598 ? -5.473 -5.617 -5.785 1 79.31 598 CYS A N 1
ATOM 4617 C CA . CYS A 1 598 ? -6.648 -5.199 -5.035 1 79.31 598 CYS A CA 1
ATOM 4618 C C . CYS A 1 598 ? -6.258 -4.637 -3.672 1 79.31 598 CYS A C 1
ATOM 4620 O O . CYS A 1 598 ? -5.125 -4.816 -3.225 1 79.31 598 CYS A O 1
ATOM 4622 N N . GLY A 1 599 ? -7.09 -3.82 -3.178 1 69.25 599 GLY A N 1
ATOM 4623 C CA . GLY A 1 599 ? -6.859 -3.264 -1.855 1 69.25 599 GLY A CA 1
ATOM 4624 C C . GLY A 1 599 ? -7.09 -4.262 -0.738 1 69.25 599 GLY A C 1
ATOM 4625 O O . GLY A 1 599 ? -6.328 -4.305 0.23 1 69.25 599 GLY A O 1
ATOM 4626 N N . ASP A 1 600 ? -8.227 -5.039 -0.89 1 68.81 600 ASP A N 1
ATOM 4627 C CA . ASP A 1 600 ? -8.609 -6.02 0.122 1 68.81 600 ASP A CA 1
ATOM 4628 C C . ASP A 1 600 ? -9.562 -7.062 -0.456 1 68.81 600 ASP A C 1
ATOM 4630 O O . ASP A 1 600 ? -10.031 -6.922 -1.587 1 68.81 600 ASP A O 1
ATOM 4634 N N . LEU A 1 601 ? -9.633 -8.188 0.374 1 75.75 601 LEU A N 1
ATOM 4635 C CA . LEU A 1 601 ? -10.609 -9.227 0.06 1 75.75 601 LEU A CA 1
ATOM 4636 C C . LEU A 1 601 ? -11.773 -9.203 1.047 1 75.75 601 LEU A C 1
ATOM 4638 O O . LEU A 1 601 ? -11.57 -8.945 2.238 1 75.75 601 LEU A O 1
ATOM 4642 N N . SER A 1 602 ? -13.023 -9.328 0.546 1 72.56 602 SER A N 1
ATOM 4643 C CA . SER A 1 602 ? -14.195 -9.312 1.413 1 72.56 602 SER A CA 1
ATOM 4644 C C . SER A 1 602 ? -15.148 -10.453 1.077 1 72.56 602 SER A C 1
ATOM 4646 O O . SER A 1 602 ? -15.156 -10.945 -0.053 1 72.56 602 SER A O 1
ATOM 4648 N N . ILE A 1 603 ? -15.836 -10.844 2.09 1 79.25 603 ILE A N 1
ATOM 4649 C CA . ILE A 1 603 ? -16.891 -11.828 1.856 1 79.25 603 ILE A CA 1
ATOM 4650 C C . ILE A 1 603 ? -18.062 -11.172 1.126 1 79.25 603 ILE A C 1
ATOM 4652 O O . ILE A 1 603 ? -18.438 -10.039 1.446 1 79.25 603 ILE A O 1
ATOM 4656 N N . SER A 1 604 ? -18.562 -11.859 0.116 1 81.12 604 SER A N 1
ATOM 4657 C CA . SER A 1 604 ? -19.625 -11.281 -0.71 1 81.12 604 SER A CA 1
ATOM 4658 C C . SER A 1 604 ? -20.719 -12.305 -1.005 1 81.12 604 SER A C 1
ATOM 4660 O O . SER A 1 604 ? -20.422 -13.453 -1.343 1 81.12 604 SER A O 1
ATOM 4662 N N . PRO A 1 605 ? -21.875 -11.922 -0.875 1 86.62 605 PRO A N 1
ATOM 4663 C CA . PRO A 1 605 ? -22.984 -12.812 -1.255 1 86.62 605 PRO A CA 1
ATOM 4664 C C . PRO A 1 605 ? -23.203 -12.867 -2.766 1 86.62 605 PRO A C 1
ATOM 4666 O O . PRO A 1 605 ? -23.906 -13.758 -3.258 1 86.62 605 PRO A O 1
ATOM 4669 N N . VAL A 1 606 ? -22.594 -11.984 -3.475 1 89.19 606 VAL A N 1
ATOM 4670 C CA . VAL A 1 606 ? -22.859 -11.844 -4.902 1 89.19 606 VAL A CA 1
ATOM 4671 C C . VAL A 1 606 ? -21.828 -12.633 -5.703 1 89.19 606 VAL A C 1
ATOM 4673 O O . VAL A 1 606 ? -22.156 -13.297 -6.684 1 89.19 606 VAL A O 1
ATOM 4676 N N . TYR A 1 607 ? -20.672 -12.562 -5.297 1 91.31 607 TYR A N 1
ATOM 4677 C CA . TYR A 1 607 ? -19.609 -13.234 -6.031 1 91.31 607 TYR A CA 1
ATOM 4678 C C . TYR A 1 607 ? -19.422 -14.656 -5.523 1 91.31 607 TYR A C 1
ATOM 4680 O O . TYR A 1 607 ? -19.688 -14.953 -4.355 1 91.31 607 TYR A O 1
ATOM 4688 N N . ARG A 1 608 ? -18.844 -15.484 -6.426 1 92.81 608 ARG A N 1
ATOM 4689 C CA . ARG A 1 608 ? -18.891 -16.922 -6.152 1 92.81 608 ARG A CA 1
ATOM 4690 C C . ARG A 1 608 ? -17.5 -17.469 -5.914 1 92.81 608 ARG A C 1
ATOM 4692 O O . ARG A 1 608 ? -17.312 -18.688 -5.797 1 92.81 608 ARG A O 1
ATOM 4699 N N . ALA A 1 609 ? -16.516 -16.625 -5.84 1 92.38 609 ALA A N 1
ATOM 4700 C CA . ALA A 1 609 ? -15.156 -17.109 -5.637 1 92.38 609 ALA A CA 1
ATOM 4701 C C . ALA A 1 609 ? -15.008 -17.797 -4.281 1 92.38 609 ALA A C 1
ATOM 4703 O O . ALA A 1 609 ? -15.336 -17.203 -3.246 1 92.38 609 ALA A O 1
ATOM 4704 N N . ALA A 1 610 ? -14.555 -19.078 -4.266 1 90.12 610 ALA A N 1
ATOM 4705 C CA . ALA A 1 610 ? -14.258 -19.875 -3.072 1 90.12 610 ALA A CA 1
ATOM 4706 C C . ALA A 1 610 ? -15.523 -20.141 -2.27 1 90.12 610 ALA A C 1
ATOM 4708 O O . ALA A 1 610 ? -15.477 -20.281 -1.046 1 90.12 610 ALA A O 1
ATOM 4709 N N . VAL A 1 611 ? -16.609 -20.109 -2.953 1 87.69 611 VAL A N 1
ATOM 4710 C CA . VAL A 1 611 ? -17.828 -20.516 -2.285 1 87.69 611 VAL A CA 1
ATOM 4711 C C . VAL A 1 611 ? -17.688 -21.953 -1.762 1 87.69 611 VAL A C 1
ATOM 4713 O O . VAL A 1 611 ? -17.125 -22.812 -2.443 1 87.69 611 VAL A O 1
ATOM 4716 N N . GLY A 1 612 ? -18.141 -22.266 -0.568 1 80.94 612 GLY A N 1
ATOM 4717 C CA . GLY A 1 612 ? -18 -23.578 0.042 1 80.94 612 GLY A CA 1
ATOM 4718 C C . GLY A 1 612 ? -16.75 -23.703 0.881 1 80.94 612 GLY A C 1
ATOM 4719 O O . GLY A 1 612 ? -16.672 -24.547 1.781 1 80.94 612 GLY A O 1
ATOM 4720 N N . LEU A 1 613 ? -15.758 -22.922 0.52 1 79.94 613 LEU A N 1
ATOM 4721 C CA . LEU A 1 613 ? -14.5 -22.953 1.264 1 79.94 613 LEU A CA 1
ATOM 4722 C C . LEU A 1 613 ? -14.523 -21.953 2.416 1 79.94 613 LEU A C 1
ATOM 4724 O O . LEU A 1 613 ? -13.969 -22.234 3.484 1 79.94 613 LEU A O 1
ATOM 4728 N N . VAL A 1 614 ? -15.086 -20.828 2.162 1 75.56 614 VAL A N 1
ATOM 4729 C CA . VAL A 1 614 ? -15.156 -19.797 3.188 1 75.56 614 VAL A CA 1
ATOM 4730 C C . VAL A 1 614 ? -16.531 -19.812 3.846 1 75.56 614 VAL A C 1
ATOM 4732 O O . VAL A 1 614 ? -16.641 -19.75 5.07 1 75.56 614 VAL A O 1
ATOM 4735 N N . ASP A 1 615 ? -17.531 -19.812 3.076 1 78.5 615 ASP A N 1
ATOM 4736 C CA . ASP A 1 615 ? -18.938 -19.859 3.482 1 78.5 615 ASP A CA 1
ATOM 4737 C C . ASP A 1 615 ? -19.75 -20.734 2.529 1 78.5 615 ASP A C 1
ATOM 4739 O O . ASP A 1 615 ? -19.375 -20.906 1.367 1 78.5 615 ASP A O 1
ATOM 4743 N N . GLU A 1 616 ? -20.703 -21.297 3.004 1 82.19 616 GLU A N 1
ATOM 4744 C CA . GLU A 1 616 ? -21.531 -22.203 2.199 1 82.19 616 GLU A CA 1
ATOM 4745 C C . GLU A 1 616 ? -22.219 -21.453 1.06 1 82.19 616 GLU A C 1
ATOM 4747 O O . GLU A 1 616 ? -22.344 -21.969 -0.049 1 82.19 616 GLU A O 1
ATOM 4752 N N . ASP A 1 617 ? -22.547 -20.25 1.342 1 86.25 617 ASP A N 1
ATOM 4753 C CA . ASP A 1 617 ? -23.344 -19.562 0.341 1 86.25 617 ASP A CA 1
ATOM 4754 C C . ASP A 1 617 ? -22.672 -18.266 -0.13 1 86.25 617 ASP A C 1
ATOM 4756 O O . ASP A 1 617 ? -23.094 -17.672 -1.117 1 86.25 617 ASP A O 1
ATOM 4760 N N . LYS A 1 618 ? -21.75 -17.859 0.613 1 87.44 618 LYS A N 1
ATOM 4761 C CA . LYS A 1 618 ? -21.094 -16.609 0.265 1 87.44 618 LYS A CA 1
ATOM 4762 C C . LYS A 1 618 ? -19.688 -16.844 -0.241 1 87.44 618 LYS A C 1
ATOM 4764 O O . LYS A 1 618 ? -19 -17.781 0.209 1 87.44 618 LYS A O 1
ATOM 4769 N N . GLY A 1 619 ? -19.297 -16 -1.252 1 89.88 619 GLY A N 1
ATOM 4770 C CA . GLY A 1 619 ? -17.938 -16.094 -1.785 1 89.88 619 GLY A CA 1
ATOM 4771 C C . GLY A 1 619 ? -17.062 -14.914 -1.395 1 89.88 619 GLY A C 1
ATOM 4772 O O . GLY A 1 619 ? -17.359 -14.211 -0.426 1 89.88 619 GLY A O 1
ATOM 4773 N N . ILE A 1 620 ? -15.969 -14.734 -2.098 1 88.19 620 ILE A N 1
ATOM 4774 C CA . ILE A 1 620 ? -15 -13.68 -1.836 1 88.19 620 ILE A CA 1
ATOM 4775 C C . ILE A 1 620 ? -14.992 -12.688 -3 1 88.19 620 ILE A C 1
ATOM 4777 O O . ILE A 1 620 ? -15.094 -13.086 -4.164 1 88.19 620 ILE A O 1
ATOM 4781 N N . SER A 1 621 ? -14.938 -11.438 -2.688 1 87.44 621 SER A N 1
ATOM 4782 C CA . SER A 1 621 ? -14.82 -10.391 -3.697 1 87.44 621 SER A CA 1
ATOM 4783 C C . SER A 1 621 ? -13.57 -9.539 -3.465 1 87.44 621 SER A C 1
ATOM 4785 O O . SER A 1 621 ? -12.992 -9.562 -2.377 1 87.44 621 SER A O 1
ATOM 4787 N N . LEU A 1 622 ? -13.141 -8.852 -4.523 1 85.25 622 LEU A N 1
ATOM 4788 C CA . LEU A 1 622 ? -12 -7.949 -4.43 1 85.25 622 LEU A CA 1
ATOM 4789 C C . LEU A 1 622 ? -12.453 -6.508 -4.242 1 85.25 622 LEU A C 1
ATOM 4791 O O . LEU A 1 622 ? -13.391 -6.055 -4.906 1 85.25 622 LEU A O 1
ATOM 4795 N N . ARG A 1 623 ? -11.758 -5.898 -3.352 1 75.56 623 ARG A N 1
ATOM 4796 C CA . ARG A 1 623 ? -12.031 -4.477 -3.172 1 75.56 623 ARG A CA 1
ATOM 4797 C C . ARG A 1 623 ? -11.039 -3.625 -3.949 1 75.56 623 ARG A C 1
ATOM 4799 O O . ARG A 1 623 ? -9.836 -3.918 -3.965 1 75.56 623 ARG A O 1
ATOM 4806 N N . PHE A 1 624 ? -11.492 -2.65 -4.664 1 74.94 624 PHE A N 1
ATOM 4807 C CA . PHE A 1 624 ? -10.719 -1.692 -5.449 1 74.94 624 PHE A CA 1
ATOM 4808 C C . PHE A 1 624 ? -9.781 -2.41 -6.414 1 74.94 624 PHE A C 1
ATOM 4810 O O . PHE A 1 624 ? -8.586 -2.119 -6.453 1 74.94 624 PHE A O 1
ATOM 4817 N N . PRO A 1 625 ? -10.336 -3.338 -7.105 1 85.19 625 PRO A N 1
ATOM 4818 C CA . PRO A 1 625 ? -9.477 -4.035 -8.062 1 85.19 625 PRO A CA 1
ATOM 4819 C C . PRO A 1 625 ? -8.945 -3.111 -9.156 1 85.19 625 PRO A C 1
ATOM 4821 O O . PRO A 1 625 ? -9.664 -2.223 -9.625 1 85.19 625 PRO A O 1
ATOM 4824 N N . ARG A 1 626 ? -7.621 -3.285 -9.469 1 84.75 626 ARG A N 1
ATOM 4825 C CA . ARG A 1 626 ? -6.977 -2.51 -10.523 1 84.75 626 ARG A CA 1
ATOM 4826 C C . ARG A 1 626 ? -6.215 -3.418 -11.484 1 84.75 626 ARG A C 1
ATOM 4828 O O . ARG A 1 626 ? -5.477 -4.309 -11.055 1 84.75 626 ARG A O 1
ATOM 4835 N N . PHE A 1 627 ? -6.422 -3.07 -12.781 1 90.69 627 PHE A N 1
ATOM 4836 C CA . PHE A 1 627 ? -5.723 -3.832 -13.805 1 90.69 627 PHE A CA 1
ATOM 4837 C C . PHE A 1 627 ? -4.246 -3.453 -13.852 1 90.69 627 PHE A C 1
ATOM 4839 O O . PHE A 1 627 ? -3.904 -2.27 -13.82 1 90.69 627 PHE A O 1
ATOM 4846 N N . LEU A 1 628 ? -3.4 -4.512 -13.922 1 86.19 628 LEU A N 1
ATOM 4847 C CA . LEU A 1 628 ? -1.976 -4.23 -14.055 1 86.19 628 LEU A CA 1
ATOM 4848 C C . LEU A 1 628 ? -1.484 -4.574 -15.461 1 86.19 628 LEU A C 1
ATOM 4850 O O . LEU A 1 628 ? -1.016 -3.697 -16.188 1 86.19 628 LEU A O 1
ATOM 4854 N N . ARG A 1 629 ? -1.635 -5.871 -15.883 1 87.19 629 ARG A N 1
ATOM 4855 C CA . ARG A 1 629 ? -1.163 -6.316 -17.188 1 87.19 629 ARG A CA 1
ATOM 4856 C C . ARG A 1 629 ? -1.808 -7.645 -17.578 1 87.19 629 ARG A C 1
ATOM 4858 O O . ARG A 1 629 ? -2.359 -8.344 -16.719 1 87.19 629 ARG A O 1
ATOM 4865 N N . VAL A 1 630 ? -1.694 -7.941 -18.906 1 91.75 630 VAL A N 1
ATOM 4866 C CA . VAL A 1 630 ? -2.129 -9.234 -19.406 1 91.75 630 VAL A CA 1
ATOM 4867 C C . VAL A 1 630 ? -1.049 -10.281 -19.156 1 91.75 630 VAL A C 1
ATOM 4869 O O . VAL A 1 630 ? 0.14 -10.023 -19.344 1 91.75 630 VAL A O 1
ATOM 4872 N N . ARG A 1 631 ? -1.485 -11.352 -18.578 1 89.75 631 ARG A N 1
ATOM 4873 C CA . ARG A 1 631 ? -0.563 -12.461 -18.359 1 89.75 631 ARG A CA 1
ATOM 4874 C C . ARG A 1 631 ? -0.572 -13.43 -19.531 1 89.75 631 ARG A C 1
ATOM 4876 O O . ARG A 1 631 ? -1.276 -14.438 -19.516 1 89.75 631 ARG A O 1
ATOM 4883 N N . GLY A 1 632 ? 0.262 -13.125 -20.516 1 82.56 632 GLY A N 1
ATOM 4884 C CA . GLY A 1 632 ? 0.346 -13.969 -21.703 1 82.56 632 GLY A CA 1
ATOM 4885 C C . GLY A 1 632 ? 1.063 -15.281 -21.453 1 82.56 632 GLY A C 1
ATOM 4886 O O . GLY A 1 632 ? 0.978 -16.203 -22.266 1 82.56 632 GLY A O 1
ATOM 4887 N N . ASP A 1 633 ? 1.653 -15.406 -20.312 1 76.81 633 ASP A N 1
ATOM 4888 C CA . ASP A 1 633 ? 2.441 -16.578 -19.969 1 76.81 633 ASP A CA 1
ATOM 4889 C C . ASP A 1 633 ? 1.581 -17.641 -19.281 1 76.81 633 ASP A C 1
ATOM 4891 O O . ASP A 1 633 ? 2.045 -18.75 -19.016 1 76.81 633 ASP A O 1
ATOM 4895 N N . LYS A 1 634 ? 0.335 -17.281 -18.969 1 86.88 634 LYS A N 1
ATOM 4896 C CA . LYS A 1 634 ? -0.527 -18.203 -18.25 1 86.88 634 LYS A CA 1
ATOM 4897 C C . LYS A 1 634 ? -1.77 -18.562 -19.062 1 86.88 634 LYS A C 1
ATOM 4899 O O . LYS A 1 634 ? -2.336 -17.703 -19.734 1 86.88 634 LYS A O 1
ATOM 4904 N N . LYS A 1 635 ? -2.076 -19.828 -18.953 1 88.69 635 LYS A N 1
ATOM 4905 C CA . LYS A 1 635 ? -3.367 -20.266 -19.484 1 88.69 635 LYS A CA 1
ATOM 4906 C C . LYS A 1 635 ? -4.488 -19.969 -18.484 1 88.69 635 LYS A C 1
ATOM 4908 O O . LYS A 1 635 ? -4.234 -19.812 -17.281 1 88.69 635 LYS A O 1
ATOM 4913 N N . PRO A 1 636 ? -5.711 -19.812 -18.953 1 92.75 636 PRO A N 1
ATOM 4914 C CA . PRO A 1 636 ? -6.828 -19.484 -18.062 1 92.75 636 PRO A CA 1
ATOM 4915 C C . PRO A 1 636 ? -6.949 -20.453 -16.891 1 92.75 636 PRO A C 1
ATOM 4917 O O . PRO A 1 636 ? -7.32 -20.047 -15.789 1 92.75 636 PRO A O 1
ATOM 4920 N N . GLU A 1 637 ? -6.562 -21.688 -17.125 1 90.19 637 GLU A N 1
ATOM 4921 C CA . GLU A 1 637 ? -6.68 -22.672 -16.047 1 90.19 637 GLU A CA 1
ATOM 4922 C C . GLU A 1 637 ? -5.551 -22.531 -15.039 1 90.19 637 GLU A C 1
ATOM 4924 O O . GLU A 1 637 ? -5.59 -23.141 -13.961 1 90.19 637 GLU A O 1
ATOM 4929 N N . GLU A 1 638 ? -4.582 -21.688 -15.367 1 89.12 638 GLU A N 1
ATOM 4930 C CA . GLU A 1 638 ? -3.465 -21.422 -14.469 1 89.12 638 GLU A CA 1
ATOM 4931 C C . GLU A 1 638 ? -3.691 -20.141 -13.664 1 89.12 638 GLU A C 1
ATOM 4933 O O . GLU A 1 638 ? -2.777 -19.656 -13 1 89.12 638 GLU A O 1
ATOM 4938 N N . ALA A 1 639 ? -4.898 -19.672 -13.742 1 94.25 639 ALA A N 1
ATOM 4939 C CA . ALA A 1 639 ? -5.25 -18.484 -12.961 1 94.25 639 ALA A CA 1
ATOM 4940 C C . ALA A 1 639 ? -5.262 -18.797 -11.469 1 94.25 639 ALA A C 1
ATOM 4942 O O . ALA A 1 639 ? -5.137 -19.969 -11.062 1 94.25 639 ALA A O 1
ATOM 4943 N N . THR A 1 640 ? -5.281 -17.75 -10.656 1 92.38 640 THR A N 1
ATOM 4944 C CA . THR A 1 640 ? -5.324 -17.922 -9.211 1 92.38 640 THR A CA 1
ATOM 4945 C C . THR A 1 640 ? -6.484 -18.828 -8.805 1 92.38 640 THR A C 1
ATOM 4947 O O . THR A 1 640 ? -7.609 -18.641 -9.273 1 92.38 640 THR A O 1
ATOM 4950 N N . SER A 1 641 ? -6.125 -19.75 -7.996 1 91.38 641 SER A N 1
ATOM 4951 C CA . SER A 1 641 ? -7.129 -20.719 -7.598 1 91.38 641 SER A CA 1
ATOM 4952 C C . SER A 1 641 ? -8.031 -20.172 -6.496 1 91.38 641 SER A C 1
ATOM 4954 O O . SER A 1 641 ? -7.656 -19.234 -5.789 1 91.38 641 SER A O 1
ATOM 4956 N N . SER A 1 642 ? -9.203 -20.828 -6.41 1 90.19 642 SER A N 1
ATOM 4957 C CA . SER A 1 642 ? -10.141 -20.469 -5.359 1 90.19 642 SER A CA 1
ATOM 4958 C C . SER A 1 642 ? -9.547 -20.703 -3.975 1 90.19 642 SER A C 1
ATOM 4960 O O . SER A 1 642 ? -9.805 -19.938 -3.045 1 90.19 642 SER A O 1
ATOM 4962 N N . THR A 1 643 ? -8.742 -21.703 -3.867 1 85.75 643 THR A N 1
ATOM 4963 C CA . THR A 1 643 ? -8.102 -22.016 -2.592 1 85.75 643 THR A CA 1
ATOM 4964 C C . THR A 1 643 ? -7.102 -20.922 -2.219 1 85.75 643 THR A C 1
ATOM 4966 O O . THR A 1 643 ? -6.969 -20.562 -1.046 1 85.75 643 THR A O 1
ATOM 4969 N N . GLN A 1 644 ? -6.418 -20.484 -3.207 1 83.62 644 GLN A N 1
ATOM 4970 C CA . GLN A 1 644 ? -5.465 -19.406 -2.977 1 83.62 644 GLN A CA 1
ATOM 4971 C C . GLN A 1 644 ? -6.18 -18.125 -2.551 1 83.62 644 GLN A C 1
ATOM 4973 O O . GLN A 1 644 ? -5.684 -17.391 -1.696 1 83.62 644 GLN A O 1
ATOM 4978 N N . VAL A 1 645 ? -7.289 -17.891 -3.182 1 85.69 645 VAL A N 1
ATOM 4979 C CA . VAL A 1 645 ? -8.086 -16.719 -2.846 1 85.69 645 VAL A CA 1
ATOM 4980 C C . VAL A 1 645 ? -8.508 -16.781 -1.379 1 85.69 645 VAL A C 1
ATOM 4982 O O . VAL A 1 645 ? -8.43 -15.781 -0.66 1 85.69 645 VAL A O 1
ATOM 4985 N N . ARG A 1 646 ? -8.891 -17.938 -0.99 1 79.25 646 ARG A N 1
ATOM 4986 C CA . ARG A 1 646 ? -9.273 -18.141 0.404 1 79.25 646 ARG A CA 1
ATOM 4987 C C . ARG A 1 646 ? -8.094 -17.875 1.337 1 79.25 646 ARG A C 1
ATOM 4989 O O . ARG A 1 646 ? -8.25 -17.234 2.377 1 79.25 646 ARG A O 1
ATOM 4996 N N . GLY A 1 647 ? -6.969 -18.438 0.988 1 72 647 GLY A N 1
ATOM 4997 C CA . GLY A 1 647 ? -5.781 -18.25 1.81 1 72 647 GLY A CA 1
ATOM 4998 C C . GLY A 1 647 ? -5.387 -16.797 1.976 1 72 647 GLY A C 1
ATOM 4999 O O . GLY A 1 647 ? -4.965 -16.391 3.057 1 72 647 GLY A O 1
ATOM 5000 N N . GLN A 1 648 ? -5.496 -16.078 0.931 1 67.5 648 GLN A N 1
ATOM 5001 C CA . GLN A 1 648 ? -5.156 -14.656 0.964 1 67.5 648 GLN A CA 1
ATOM 5002 C C . GLN A 1 648 ? -6.191 -13.859 1.752 1 67.5 648 GLN A C 1
ATOM 5004 O O . GLN A 1 648 ? -5.855 -12.859 2.396 1 67.5 648 GLN A O 1
ATOM 5009 N N . GLY A 1 649 ? -7.48 -14.227 1.582 1 57.03 649 GLY A N 1
ATOM 5010 C CA . GLY A 1 649 ? -8.57 -13.539 2.25 1 57.03 649 GLY A CA 1
ATOM 5011 C C . GLY A 1 649 ? -8.609 -13.789 3.746 1 57.03 649 GLY A C 1
ATOM 5012 O O . GLY A 1 649 ? -8.93 -12.891 4.527 1 57.03 649 GLY A O 1
ATOM 5013 N N . VAL A 1 650 ? -8.516 -15.148 4.18 1 46.62 650 VAL A N 1
ATOM 5014 C CA . VAL A 1 650 ? -8.57 -15.523 5.59 1 46.62 650 VAL A CA 1
ATOM 5015 C C . VAL A 1 650 ? -7.43 -14.852 6.348 1 46.62 650 VAL A C 1
ATOM 5017 O O . VAL A 1 650 ? -7.594 -14.461 7.508 1 46.62 650 VAL A O 1
ATOM 5020 N N . LEU A 1 651 ? -6.352 -14.852 5.801 1 43.59 651 LEU A N 1
ATOM 5021 C CA . LEU A 1 651 ? -5.273 -14.172 6.516 1 43.59 651 LEU A CA 1
ATOM 5022 C C . LEU A 1 651 ? -5.668 -12.742 6.863 1 43.59 651 LEU A C 1
ATOM 5024 O O . LEU A 1 651 ? -5.266 -12.219 7.902 1 43.59 651 LEU A O 1
ATOM 5028 N N . GLY A 1 652 ? -6.301 -12.203 6.078 1 38.94 652 GLY A N 1
ATOM 5029 C CA . GLY A 1 652 ? -6.816 -10.891 6.445 1 38.94 652 GLY A CA 1
ATOM 5030 C C . GLY A 1 652 ? -7.895 -10.953 7.512 1 38.94 652 GLY A C 1
ATOM 5031 O O . GLY A 1 652 ? -7.965 -10.086 8.383 1 38.94 652 GLY A O 1
ATOM 5032 N N . ALA A 1 653 ? -8.891 -12.047 7.441 1 34.97 653 ALA A N 1
ATOM 5033 C CA . ALA A 1 653 ? -9.953 -12.25 8.422 1 34.97 653 ALA A CA 1
ATOM 5034 C C . ALA A 1 653 ? -9.43 -12.938 9.68 1 34.97 653 ALA A C 1
ATOM 5036 O O . ALA A 1 653 ? -10.094 -12.945 10.711 1 34.97 653 ALA A O 1
ATOM 5037 N N . LEU A 1 654 ? -8.594 -13.961 9.672 1 32 654 LEU A N 1
ATOM 5038 C CA . LEU A 1 654 ? -8.195 -14.695 10.867 1 32 654 LEU A CA 1
ATOM 5039 C C . LEU A 1 654 ? -7.668 -13.75 11.938 1 32 654 LEU A C 1
ATOM 5041 O O . LEU A 1 654 ? -7.371 -14.172 13.055 1 32 654 LEU A O 1
ATOM 5045 N N . TRP A 1 655 ? -7.199 -12.711 11.672 1 29.48 655 TRP A N 1
ATOM 5046 C CA . TRP A 1 655 ? -6.98 -11.992 12.922 1 29.48 655 TRP A CA 1
ATOM 5047 C C . TRP A 1 655 ? -8.273 -11.891 13.727 1 29.48 655 TRP A C 1
ATOM 5049 O O . TRP A 1 655 ? -8.266 -11.438 14.875 1 29.48 655 TRP A O 1
ATOM 5059 N N . ASP A 1 656 ? -9.375 -12.164 13.164 1 28.34 656 ASP A N 1
ATOM 5060 C CA . ASP A 1 656 ? -10.492 -12.117 14.109 1 28.34 656 ASP A CA 1
ATOM 5061 C C . ASP A 1 656 ? -10.617 -13.43 14.875 1 28.34 656 ASP A C 1
ATOM 5063 O O . ASP A 1 656 ? -11.125 -13.445 16 1 28.34 656 ASP A O 1
ATOM 5067 N N . SER A 1 657 ? -10.648 -14.68 14.359 1 25.53 657 SER A N 1
ATOM 5068 C CA . SER A 1 657 ? -11.148 -15.766 15.203 1 25.53 657 SER A CA 1
ATOM 5069 C C . SER A 1 657 ? -10.047 -16.344 16.078 1 25.53 657 SER A C 1
ATOM 5071 O O . SER A 1 657 ? -9.242 -17.156 15.633 1 25.53 657 SER A O 1
ATOM 5073 N N . SER A 1 658 ? -9.336 -15.703 16.875 1 21.58 658 SER A N 1
ATOM 5074 C CA . SER A 1 658 ? -8.984 -16.438 18.078 1 21.58 658 SER A CA 1
ATOM 5075 C C . SER A 1 658 ? -10.164 -17.266 18.594 1 21.58 658 SER A C 1
ATOM 5077 O O . SER A 1 658 ? -11.289 -16.766 18.641 1 21.58 658 SER A O 1
ATOM 5079 N N . PRO A 1 659 ? -10.148 -18.578 18.469 1 22.83 659 PRO A N 1
ATOM 5080 C CA . PRO A 1 659 ? -11.117 -19.156 19.406 1 22.83 659 PRO A CA 1
ATOM 5081 C C . PRO A 1 659 ? -11.188 -18.391 20.734 1 22.83 659 PRO A C 1
ATOM 5083 O O . PRO A 1 659 ? -10.164 -17.891 21.219 1 22.83 659 PRO A O 1
ATOM 5086 N N . GLN A 1 660 ? -12.344 -18.031 21.234 1 17.05 660 GLN A N 1
ATOM 5087 C CA . GLN A 1 660 ? -12.633 -18.281 22.641 1 17.05 660 GLN A CA 1
ATOM 5088 C C . GLN A 1 660 ? -12.438 -19.766 22.984 1 17.05 660 GLN A C 1
ATOM 5090 O O . GLN A 1 660 ? -12.906 -20.641 22.266 1 17.05 660 GLN A O 1
ATOM 5095 N N . MET B 1 1 ? -55.656 -33.406 2.658 1 18.27 1 MET B N 1
ATOM 5096 C CA . MET B 1 1 ? -54.656 -33.562 3.707 1 18.27 1 MET B CA 1
ATOM 5097 C C . MET B 1 1 ? -53.594 -34.594 3.322 1 18.27 1 MET B C 1
ATOM 5099 O O . MET B 1 1 ? -52.469 -34.531 3.795 1 18.27 1 MET B O 1
ATOM 5103 N N . ASP B 1 2 ? -53.969 -35.812 2.764 1 16.72 2 ASP B N 1
ATOM 5104 C CA . ASP B 1 2 ? -53.875 -37.25 2.49 1 16.72 2 ASP B CA 1
ATOM 5105 C C . ASP B 1 2 ? -52.781 -37.531 1.457 1 16.72 2 ASP B C 1
ATOM 5107 O O . ASP B 1 2 ? -52.438 -38.688 1.214 1 16.72 2 ASP B O 1
ATOM 5111 N N . GLY B 1 3 ? -52.531 -36.688 0.571 1 16.22 3 GLY B N 1
ATOM 5112 C CA . GLY B 1 3 ? -52.5 -37.188 -0.79 1 16.22 3 GLY B CA 1
ATOM 5113 C C . GLY B 1 3 ? -51.281 -38.062 -1.065 1 16.22 3 GLY B C 1
ATOM 5114 O O . GLY B 1 3 ? -51.406 -39.281 -1.269 1 16.22 3 GLY B O 1
ATOM 5115 N N . GLY B 1 4 ? -50.25 -37.531 -1.75 1 17.75 4 GLY B N 1
ATOM 5116 C CA . GLY B 1 4 ? -49.688 -37.906 -3.043 1 17.75 4 GLY B CA 1
ATOM 5117 C C . GLY B 1 4 ? -48.5 -38.844 -2.939 1 17.75 4 GLY B C 1
ATOM 5118 O O . GLY B 1 4 ? -47.688 -38.719 -2.037 1 17.75 4 GLY B O 1
ATOM 5119 N N . ASP B 1 5 ? -48.344 -39.969 -3.613 1 18.19 5 ASP B N 1
ATOM 5120 C CA . ASP B 1 5 ? -47.938 -41.375 -3.82 1 18.19 5 ASP B CA 1
ATOM 5121 C C . ASP B 1 5 ? -46.531 -41.438 -4.43 1 18.19 5 ASP B C 1
ATOM 5123 O O . ASP B 1 5 ? -46.094 -42.531 -4.824 1 18.19 5 ASP B O 1
ATOM 5127 N N . GLY B 1 6 ? -45.844 -40.375 -4.762 1 18.31 6 GLY B N 1
ATOM 5128 C CA . GLY B 1 6 ? -45.094 -40.531 -6.008 1 18.31 6 GLY B CA 1
ATOM 5129 C C . GLY B 1 6 ? -44.094 -41.656 -5.969 1 18.31 6 GLY B C 1
ATOM 5130 O O . GLY B 1 6 ? -43.75 -42.188 -4.898 1 18.31 6 GLY B O 1
ATOM 5131 N N . GLY B 1 7 ? -43.188 -41.906 -7.117 1 18.67 7 GLY B N 1
ATOM 5132 C CA . GLY B 1 7 ? -42.625 -42.781 -8.117 1 18.67 7 GLY B CA 1
ATOM 5133 C C . GLY B 1 7 ? -41.312 -43.406 -7.695 1 18.67 7 GLY B C 1
ATOM 5134 O O . GLY B 1 7 ? -40.531 -42.812 -6.934 1 18.67 7 GLY B O 1
ATOM 5135 N N . HIS B 1 8 ? -41.094 -44.781 -7.793 1 19.09 8 HIS B N 1
ATOM 5136 C CA . HIS B 1 8 ? -40.281 -45.969 -7.543 1 19.09 8 HIS B CA 1
ATOM 5137 C C . HIS B 1 8 ? -39 -45.938 -8.375 1 19.09 8 HIS B C 1
ATOM 5139 O O . HIS B 1 8 ? -39.062 -45.938 -9.609 1 19.09 8 HIS B O 1
ATOM 5145 N N . GLY B 1 9 ? -37.969 -45.156 -8.141 1 18.19 9 GLY B N 1
ATOM 5146 C CA . GLY B 1 9 ? -36.719 -44.969 -8.844 1 18.19 9 GLY B CA 1
ATOM 5147 C C . GLY B 1 9 ? -35.969 -46.25 -9.07 1 18.19 9 GLY B C 1
ATOM 5148 O O . GLY B 1 9 ? -35.812 -47.062 -8.148 1 18.19 9 GLY B O 1
ATOM 5149 N N . GLY B 1 10 ? -35.969 -46.938 -10.336 1 17.83 10 GLY B N 1
ATOM 5150 C CA . GLY B 1 10 ? -35.5 -48.125 -11 1 17.83 10 GLY B CA 1
ATOM 5151 C C . GLY B 1 10 ? -34 -48.344 -10.828 1 17.83 10 GLY B C 1
ATOM 5152 O O . GLY B 1 10 ? -33.219 -47.375 -10.914 1 17.83 10 GLY B O 1
ATOM 5153 N N . ASP B 1 11 ? -33.5 -49.438 -10.195 1 17.42 11 ASP B N 1
ATOM 5154 C CA . ASP B 1 11 ? -32.219 -50.062 -9.805 1 17.42 11 ASP B CA 1
ATOM 5155 C C . ASP B 1 11 ? -31.469 -50.594 -11.023 1 17.42 11 ASP B C 1
ATOM 5157 O O . ASP B 1 11 ? -31.953 -51.5 -11.711 1 17.42 11 ASP B O 1
ATOM 5161 N N . ALA B 1 12 ? -30.781 -49.844 -11.969 1 19.66 12 ALA B N 1
ATOM 5162 C CA . ALA B 1 12 ? -30.094 -50.25 -13.195 1 19.66 12 ALA B CA 1
ATOM 5163 C C . ALA B 1 12 ? -29.094 -51.375 -12.922 1 19.66 12 ALA B C 1
ATOM 5165 O O . ALA B 1 12 ? -28.078 -51.156 -12.258 1 19.66 12 ALA B O 1
ATOM 5166 N N . GLU B 1 13 ? -29.469 -52.719 -12.734 1 17.73 13 GLU B N 1
ATOM 5167 C CA . GLU B 1 13 ? -28.703 -53.938 -12.562 1 17.73 13 GLU B CA 1
ATOM 5168 C C . GLU B 1 13 ? -27.828 -54.219 -13.789 1 17.73 13 GLU B C 1
ATOM 5170 O O . GLU B 1 13 ? -28.328 -54.375 -14.898 1 17.73 13 GLU B O 1
ATOM 5175 N N . ILE B 1 14 ? -26.641 -53.781 -14.016 1 19.11 14 ILE B N 1
ATOM 5176 C CA . ILE B 1 14 ? -25.734 -54.062 -15.125 1 19.11 14 ILE B CA 1
ATOM 5177 C C . ILE B 1 14 ? -25.406 -55.531 -15.188 1 19.11 14 ILE B C 1
ATOM 5179 O O . ILE B 1 14 ? -24.859 -56.094 -14.234 1 19.11 14 ILE B O 1
ATOM 5183 N N . MET B 1 15 ? -26.203 -56.562 -15.898 1 19.27 15 MET B N 1
ATOM 5184 C CA . MET B 1 15 ? -26.25 -57.969 -16.188 1 19.27 15 MET B CA 1
ATOM 5185 C C . MET B 1 15 ? -24.938 -58.438 -16.812 1 19.27 15 MET B C 1
ATOM 5187 O O . MET B 1 15 ? -24.578 -58.031 -17.906 1 19.27 15 MET B O 1
ATOM 5191 N N . MET B 1 16 ? -23.969 -58.969 -16.094 1 19.42 16 MET B N 1
ATOM 5192 C CA . MET B 1 16 ? -22.797 -59.719 -16.531 1 19.42 16 MET B CA 1
ATOM 5193 C C . MET B 1 16 ? -23.203 -61.062 -17.109 1 19.42 16 MET B C 1
ATOM 5195 O O . MET B 1 16 ? -24.062 -61.75 -16.547 1 19.42 16 MET B O 1
ATOM 5199 N N . GLY B 1 17 ? -23.203 -61.5 -18.453 1 18.06 17 GLY B N 1
ATOM 5200 C CA . GLY B 1 17 ? -23.594 -62.656 -19.234 1 18.06 17 GLY B CA 1
ATOM 5201 C C . GLY B 1 17 ? -23 -63.969 -18.719 1 18.06 17 GLY B C 1
ATOM 5202 O O . GLY B 1 17 ? -22 -63.938 -18.016 1 18.06 17 GLY B O 1
ATOM 5203 N N . ASP B 1 18 ? -23.734 -65.125 -18.672 1 19.55 18 ASP B N 1
ATOM 5204 C CA . ASP B 1 18 ? -23.703 -66.5 -18.281 1 19.55 18 ASP B CA 1
ATOM 5205 C C . ASP B 1 18 ? -22.797 -67.312 -19.203 1 19.55 18 ASP B C 1
ATOM 5207 O O . ASP B 1 18 ? -22.938 -68.562 -19.297 1 19.55 18 ASP B O 1
ATOM 5211 N N . GLY B 1 19 ? -21.578 -67.25 -19.453 1 17.31 19 GLY B N 1
ATOM 5212 C CA . GLY B 1 19 ? -20.828 -68.125 -20.312 1 17.31 19 GLY B CA 1
ATOM 5213 C C . GLY B 1 19 ? -20.766 -69.562 -19.781 1 17.31 19 GLY B C 1
ATOM 5214 O O . GLY B 1 19 ? -19.922 -69.875 -18.938 1 17.31 19 GLY B O 1
ATOM 5215 N N . ARG B 1 20 ? -21.875 -70.312 -19.719 1 21.83 20 ARG B N 1
ATOM 5216 C CA . ARG B 1 20 ? -21.922 -71.75 -19.297 1 21.83 20 ARG B CA 1
ATOM 5217 C C . ARG B 1 20 ? -21.156 -72.625 -20.281 1 21.83 20 ARG B C 1
ATOM 5219 O O . ARG B 1 20 ? -21.656 -73.688 -20.688 1 21.83 20 ARG B O 1
ATOM 5226 N N . THR B 1 21 ? -20.234 -72.312 -21.219 1 18.09 21 THR B N 1
ATOM 5227 C CA . THR B 1 21 ? -19.953 -73.312 -22.234 1 18.09 21 THR B CA 1
ATOM 5228 C C . THR B 1 21 ? -19.297 -74.562 -21.594 1 18.09 21 THR B C 1
ATOM 5230 O O . THR B 1 21 ? -18.625 -74.438 -20.562 1 18.09 21 THR B O 1
ATOM 5233 N N . GLY B 1 22 ? -19.641 -75.812 -21.969 1 18.53 22 GLY B N 1
ATOM 5234 C CA . GLY B 1 22 ? -19.547 -77.25 -21.766 1 18.53 22 GLY B CA 1
ATOM 5235 C C . GLY B 1 22 ? -18.156 -77.812 -22.016 1 18.53 22 GLY B C 1
ATOM 5236 O O . GLY B 1 22 ? -17.516 -77.438 -23.016 1 18.53 22 GLY B O 1
ATOM 5237 N N . CYS B 1 23 ? -17.359 -78.125 -20.938 1 18.47 23 CYS B N 1
ATOM 5238 C CA . CYS B 1 23 ? -16.109 -78.875 -20.922 1 18.47 23 CYS B CA 1
ATOM 5239 C C . CYS B 1 23 ? -16.297 -80.312 -21.469 1 18.47 23 CYS B C 1
ATOM 5241 O O . CYS B 1 23 ? -16.844 -81.188 -20.812 1 18.47 23 CYS B O 1
ATOM 5243 N N . GLY B 1 24 ? -16.672 -80.562 -22.641 1 18.61 24 GLY B N 1
ATOM 5244 C CA . GLY B 1 24 ? -16.375 -81.938 -23.109 1 18.61 24 GLY B CA 1
ATOM 5245 C C . GLY B 1 24 ? -14.922 -82.312 -22.891 1 18.61 24 GLY B C 1
ATOM 5246 O O . GLY B 1 24 ? -14.086 -81.5 -22.562 1 18.61 24 GLY B O 1
ATOM 5247 N N . GLY B 1 25 ? -14.336 -83.562 -23.219 1 20.08 25 GLY B N 1
ATOM 5248 C CA . GLY B 1 25 ? -13.242 -84.5 -22.969 1 20.08 25 GLY B CA 1
ATOM 5249 C C . GLY B 1 25 ? -11.914 -84.062 -23.516 1 20.08 25 GLY B C 1
ATOM 5250 O O . GLY B 1 25 ? -10.891 -84.688 -23.344 1 20.08 25 GLY B O 1
ATOM 5251 N N . TRP B 1 26 ? -11.742 -83 -24.531 1 18.61 26 TRP B N 1
ATOM 5252 C CA . TRP B 1 26 ? -10.609 -83.312 -25.406 1 18.61 26 TRP B CA 1
ATOM 5253 C C . TRP B 1 26 ? -9.312 -83.438 -24.609 1 18.61 26 TRP B C 1
ATOM 5255 O O . TRP B 1 26 ? -9.25 -82.938 -23.469 1 18.61 26 TRP B O 1
ATOM 5265 N N . GLY B 1 27 ? -7.934 -83.938 -25.297 1 23.16 27 GLY B N 1
ATOM 5266 C CA . GLY B 1 27 ? -6.52 -84.125 -25.531 1 23.16 27 GLY B CA 1
ATOM 5267 C C . GLY B 1 27 ? -5.641 -83 -25.078 1 23.16 27 GLY B C 1
ATOM 5268 O O . GLY B 1 27 ? -6.141 -82 -24.547 1 23.16 27 GLY B O 1
ATOM 5269 N N . GLY B 1 28 ? -4.516 -82.5 -26.031 1 24.97 28 GLY B N 1
ATOM 5270 C CA . GLY B 1 28 ? -3.244 -81.812 -25.891 1 24.97 28 GLY B CA 1
ATOM 5271 C C . GLY B 1 28 ? -3.396 -80.375 -25.453 1 24.97 28 GLY B C 1
ATOM 5272 O O . GLY B 1 28 ? -3.91 -79.5 -26.203 1 24.97 28 GLY B O 1
ATOM 5273 N N . SER B 1 29 ? -3.9 -79.938 -24.453 1 22.5 29 SER B N 1
ATOM 5274 C CA . SER B 1 29 ? -4.594 -78.625 -24.234 1 22.5 29 SER B CA 1
ATOM 5275 C C . SER B 1 29 ? -3.648 -77.5 -24.422 1 22.5 29 SER B C 1
ATOM 5277 O O . SER B 1 29 ? -2.594 -77.438 -23.781 1 22.5 29 SER B O 1
ATOM 5279 N N . ARG B 1 30 ? -3.598 -76.75 -25.703 1 28.2 30 ARG B N 1
ATOM 5280 C CA . ARG B 1 30 ? -3.119 -75.5 -26.156 1 28.2 30 ARG B CA 1
ATOM 5281 C C . ARG B 1 30 ? -3.527 -74.375 -25.172 1 28.2 30 ARG B C 1
ATOM 5283 O O . ARG B 1 30 ? -4.719 -74.188 -24.938 1 28.2 30 ARG B O 1
ATOM 5290 N N . GLY B 1 31 ? -2.848 -74.312 -24.062 1 27.91 31 GLY B N 1
ATOM 5291 C CA . GLY B 1 31 ? -2.986 -73.25 -23.078 1 27.91 31 GLY B CA 1
ATOM 5292 C C . GLY B 1 31 ? -3.391 -71.938 -23.703 1 27.91 31 GLY B C 1
ATOM 5293 O O . GLY B 1 31 ? -2.627 -71.312 -24.453 1 27.91 31 GLY B O 1
ATOM 5294 N N . VAL B 1 32 ? -4.629 -71.75 -24.281 1 32.22 32 VAL B N 1
ATOM 5295 C CA . VAL B 1 32 ? -5.203 -70.562 -24.938 1 32.22 32 VAL B CA 1
ATOM 5296 C C . VAL B 1 32 ? -4.984 -69.375 -24.062 1 32.22 32 VAL B C 1
ATOM 5298 O O . VAL B 1 32 ? -5.484 -69.25 -22.938 1 32.22 32 VAL B O 1
ATOM 5301 N N . THR B 1 33 ? -3.807 -68.812 -24 1 33.44 33 THR B N 1
ATOM 5302 C CA . THR B 1 33 ? -3.553 -67.438 -23.531 1 33.44 33 THR B CA 1
ATOM 5303 C C . THR B 1 33 ? -4.676 -66.5 -23.953 1 33.44 33 THR B C 1
ATOM 5305 O O . THR B 1 33 ? -4.91 -66.312 -25.156 1 33.44 33 THR B O 1
ATOM 5308 N N . THR B 1 34 ? -5.898 -66.625 -23.453 1 38.44 34 THR B N 1
ATOM 5309 C CA . THR B 1 34 ? -6.977 -65.625 -23.688 1 38.44 34 THR B CA 1
ATOM 5310 C C . THR B 1 34 ? -6.414 -64.25 -23.938 1 38.44 34 THR B C 1
ATOM 5312 O O . THR B 1 34 ? -5.566 -63.781 -23.188 1 38.44 34 THR B O 1
ATOM 5315 N N . PRO B 1 35 ? -6.246 -63.812 -25.156 1 44.47 35 PRO B N 1
ATOM 5316 C CA . PRO B 1 35 ? -5.738 -62.469 -25.531 1 44.47 35 PRO B CA 1
ATOM 5317 C C . PRO B 1 35 ? -6.18 -61.375 -24.578 1 44.47 35 PRO B C 1
ATOM 5319 O O . PRO B 1 35 ? -7.242 -61.469 -23.969 1 44.47 35 PRO B O 1
ATOM 5322 N N . PRO B 1 36 ? -5.289 -60.719 -23.859 1 53.59 36 PRO B N 1
ATOM 5323 C CA . PRO B 1 36 ? -5.598 -59.625 -22.953 1 53.59 36 PRO B CA 1
ATOM 5324 C C . PRO B 1 36 ? -6.754 -58.75 -23.438 1 53.59 36 PRO B C 1
ATOM 5326 O O . PRO B 1 36 ? -6.785 -58.375 -24.609 1 53.59 36 PRO B O 1
ATOM 5329 N N . LEU B 1 37 ? -8.039 -58.844 -22.938 1 69.31 37 LEU B N 1
ATOM 5330 C CA . LEU B 1 37 ? -9.297 -58.188 -23.281 1 69.31 37 LEU B CA 1
ATOM 5331 C C . LEU B 1 37 ? -9.141 -56.688 -23.266 1 69.31 37 LEU B C 1
ATOM 5333 O O . LEU B 1 37 ? -8.633 -56.125 -22.281 1 69.31 37 LEU B O 1
ATOM 5337 N N . SER B 1 38 ? -9.18 -55.969 -24.453 1 88 38 SER B N 1
ATOM 5338 C CA . SER B 1 38 ? -9.164 -54.5 -24.594 1 88 38 SER B CA 1
ATOM 5339 C C . SER B 1 38 ? -10.367 -53.875 -23.891 1 88 38 SER B C 1
ATOM 5341 O O . SER B 1 38 ? -11.453 -54.469 -23.859 1 88 38 SER B O 1
ATOM 5343 N N . VAL B 1 39 ? -10.141 -52.875 -23.109 1 94.56 39 VAL B N 1
ATOM 5344 C CA . VAL B 1 39 ? -11.234 -52.125 -22.453 1 94.56 39 VAL B CA 1
ATOM 5345 C C . VAL B 1 39 ? -11.969 -51.281 -23.484 1 94.56 39 VAL B C 1
ATOM 5347 O O . VAL B 1 39 ? -11.359 -50.469 -24.172 1 94.56 39 VAL B O 1
ATOM 5350 N N . PRO B 1 40 ? -13.219 -51.594 -23.625 1 96.12 40 PRO B N 1
ATOM 5351 C CA . PRO B 1 40 ? -13.977 -50.75 -24.562 1 96.12 40 PRO B CA 1
ATOM 5352 C C . PRO B 1 40 ? -14.023 -49.281 -24.125 1 96.12 40 PRO B C 1
ATOM 5354 O O . PRO B 1 40 ? -14.164 -49 -22.938 1 96.12 40 PRO B O 1
ATOM 5357 N N . TYR B 1 41 ? -13.898 -48.375 -25.078 1 97.31 41 TYR B N 1
ATOM 5358 C CA . TYR B 1 41 ? -14.008 -46.969 -24.797 1 97.31 41 TYR B CA 1
ATOM 5359 C C . TYR B 1 41 ? -15.383 -46.625 -24.234 1 97.31 41 TYR B C 1
ATOM 5361 O O . TYR B 1 41 ? -15.523 -45.688 -23.438 1 97.31 41 TYR B O 1
ATOM 5369 N N . LEU B 1 42 ? -16.344 -47.375 -24.594 1 95.88 42 LEU B N 1
ATOM 5370 C CA . LEU B 1 42 ? -17.703 -47.156 -24.109 1 95.88 42 LEU B CA 1
ATOM 5371 C C . LEU B 1 42 ? -17.766 -47.25 -22.578 1 95.88 42 LEU B C 1
ATOM 5373 O O . LEU B 1 42 ? -18.531 -46.531 -21.938 1 95.88 42 LEU B O 1
ATOM 5377 N N . ALA B 1 43 ? -17 -48.156 -22.031 1 96.62 43 ALA B N 1
ATOM 5378 C CA . ALA B 1 43 ? -16.953 -48.281 -20.578 1 96.62 43 ALA B CA 1
ATOM 5379 C C . ALA B 1 43 ? -16.438 -47 -19.938 1 96.62 43 ALA B C 1
ATOM 5381 O O . ALA B 1 43 ? -16.969 -46.562 -18.906 1 96.62 43 ALA B O 1
ATOM 5382 N N . VAL B 1 44 ? -15.461 -46.406 -20.516 1 97.31 44 VAL B N 1
ATOM 5383 C CA . VAL B 1 44 ? -14.883 -45.156 -20.031 1 97.31 44 VAL B CA 1
ATOM 5384 C C . VAL B 1 44 ? -15.891 -44 -20.188 1 97.31 44 VAL B C 1
ATOM 5386 O O . VAL B 1 44 ? -16.125 -43.25 -19.266 1 97.31 44 VAL B O 1
ATOM 5389 N N . ALA B 1 45 ? -16.516 -43.938 -21.328 1 97.25 45 ALA B N 1
ATOM 5390 C CA . ALA B 1 45 ? -17.469 -42.875 -21.625 1 97.25 45 ALA B CA 1
ATOM 5391 C C . ALA B 1 45 ? -18.672 -42.938 -20.703 1 97.25 45 ALA B C 1
ATOM 5393 O O . ALA B 1 45 ? -19.172 -41.906 -20.234 1 97.25 45 ALA B O 1
ATOM 5394 N N . ARG B 1 46 ? -19.141 -44.094 -20.484 1 96.31 46 ARG B N 1
ATOM 5395 C CA . ARG B 1 46 ? -20.281 -44.281 -19.594 1 96.31 46 ARG B CA 1
ATOM 5396 C C . ARG B 1 46 ? -19.922 -43.875 -18.156 1 96.31 46 ARG B C 1
ATOM 5398 O O . ARG B 1 46 ? -20.75 -43.344 -17.422 1 96.31 46 ARG B O 1
ATOM 5405 N N . THR B 1 47 ? -18.75 -44.219 -17.812 1 97.31 47 THR B N 1
ATOM 5406 C CA . THR B 1 47 ? -18.281 -43.781 -16.5 1 97.31 47 THR B CA 1
ATOM 5407 C C . THR B 1 47 ? -18.234 -42.25 -16.406 1 97.31 47 THR B C 1
ATOM 5409 O O . THR B 1 47 ? -18.625 -41.688 -15.391 1 97.31 47 THR B O 1
ATOM 5412 N N . PHE B 1 48 ? -17.766 -41.594 -17.484 1 97.06 48 PHE B N 1
ATOM 5413 C CA . PHE B 1 48 ? -17.75 -40.125 -17.531 1 97.06 48 PHE B CA 1
ATOM 5414 C C . PHE B 1 48 ? -19.172 -39.562 -17.359 1 97.06 48 PHE B C 1
ATOM 5416 O O . PHE B 1 48 ? -19.359 -38.562 -16.672 1 97.06 48 PHE B O 1
ATOM 5423 N N . GLU B 1 49 ? -20.062 -40.219 -17.953 1 95.69 49 GLU B N 1
ATOM 5424 C CA . GLU B 1 49 ? -21.469 -39.812 -17.844 1 95.69 49 GLU B CA 1
ATOM 5425 C C . GLU B 1 49 ? -21.953 -39.844 -16.406 1 95.69 49 GLU B C 1
ATOM 5427 O O . GLU B 1 49 ? -22.625 -38.906 -15.938 1 95.69 49 GLU B O 1
ATOM 5432 N N . ARG B 1 50 ? -21.609 -40.875 -15.758 1 96.12 50 ARG B N 1
ATOM 5433 C CA . ARG B 1 50 ? -22.016 -41.031 -14.367 1 96.12 50 ARG B CA 1
ATOM 5434 C C . ARG B 1 50 ? -21.312 -40 -13.484 1 96.12 50 ARG B C 1
ATOM 5436 O O . ARG B 1 50 ? -21.906 -39.5 -12.531 1 96.12 50 ARG B O 1
ATOM 5443 N N . ILE B 1 51 ? -20.094 -39.75 -13.75 1 95.44 51 ILE B N 1
ATOM 5444 C CA . ILE B 1 51 ? -19.328 -38.75 -12.984 1 95.44 51 ILE B CA 1
ATOM 5445 C C . ILE B 1 51 ? -19.938 -37.375 -13.18 1 95.44 51 ILE B C 1
ATOM 5447 O O . ILE B 1 51 ? -20.062 -36.594 -12.219 1 95.44 51 ILE B O 1
ATOM 5451 N N . GLU B 1 52 ? -20.266 -37.031 -14.375 1 92.19 52 GLU B N 1
ATOM 5452 C CA . GLU B 1 52 ? -20.844 -35.719 -14.688 1 92.19 52 GLU B CA 1
ATOM 5453 C C . GLU B 1 52 ? -22.172 -35.531 -13.938 1 92.19 52 GLU B C 1
ATOM 5455 O O . GLU B 1 52 ? -22.5 -34.406 -13.555 1 92.19 52 GLU B O 1
ATOM 5460 N N . GLU B 1 53 ? -22.844 -36.594 -13.695 1 92.31 53 GLU B N 1
ATOM 5461 C CA . GLU B 1 53 ? -24.141 -36.531 -13.008 1 92.31 53 GLU B CA 1
ATOM 5462 C C . GLU B 1 53 ? -23.953 -36.438 -11.492 1 92.31 53 GLU B C 1
ATOM 5464 O O . GLU B 1 53 ? -24.859 -36 -10.781 1 92.31 53 GLU B O 1
ATOM 5469 N N . ALA B 1 54 ? -22.797 -36.812 -11.047 1 90.44 54 ALA B N 1
ATOM 5470 C CA . ALA B 1 54 ? -22.531 -36.812 -9.609 1 90.44 54 ALA B CA 1
ATOM 5471 C C . ALA B 1 54 ? -22.141 -35.438 -9.117 1 90.44 54 ALA B C 1
ATOM 5473 O O . ALA B 1 54 ? -21.422 -34.688 -9.812 1 90.44 54 ALA B O 1
ATOM 5474 N N . SER B 1 55 ? -22.672 -35.062 -7.945 1 80.44 55 SER B N 1
ATOM 5475 C CA . SER B 1 55 ? -22.391 -33.75 -7.414 1 80.44 55 SER B CA 1
ATOM 5476 C C . SER B 1 55 ? -21.312 -33.781 -6.328 1 80.44 55 SER B C 1
ATOM 5478 O O . SER B 1 55 ? -20.594 -32.812 -6.113 1 80.44 55 SER B O 1
ATOM 5480 N N . SER B 1 56 ? -21.234 -34.906 -5.773 1 87.56 56 SER B N 1
ATOM 5481 C CA . SER B 1 56 ? -20.297 -35.031 -4.656 1 87.56 56 SER B CA 1
ATOM 5482 C C . SER B 1 56 ? -18.953 -35.594 -5.102 1 87.56 56 SER B C 1
ATOM 5484 O O . SER B 1 56 ? -18.922 -36.531 -5.914 1 87.56 56 SER B O 1
ATOM 5486 N N . ARG B 1 57 ? -17.938 -35.156 -4.562 1 88.25 57 ARG B N 1
ATOM 5487 C CA . ARG B 1 57 ? -16.578 -35.625 -4.871 1 88.25 57 ARG B CA 1
ATOM 5488 C C . ARG B 1 57 ? -16.391 -37.094 -4.465 1 88.25 57 ARG B C 1
ATOM 5490 O O . ARG B 1 57 ? -15.758 -37.875 -5.184 1 88.25 57 ARG B O 1
ATOM 5497 N N . LEU B 1 58 ? -16.938 -37.406 -3.318 1 91.38 58 LEU B N 1
ATOM 5498 C CA . LEU B 1 58 ? -16.797 -38.75 -2.82 1 91.38 58 LEU B CA 1
ATOM 5499 C C . LEU B 1 58 ? -17.453 -39.75 -3.771 1 91.38 58 LEU B C 1
ATOM 5501 O O . LEU B 1 58 ? -16.938 -40.844 -3.994 1 91.38 58 LEU B O 1
ATOM 5505 N N . LYS B 1 59 ? -18.562 -39.312 -4.285 1 94.81 59 LYS B N 1
ATOM 5506 C CA . LYS B 1 59 ? -19.266 -40.156 -5.23 1 94.81 59 LYS B CA 1
ATOM 5507 C C . LYS B 1 59 ? -18.484 -40.312 -6.535 1 94.81 59 LYS B C 1
ATOM 5509 O O . LYS B 1 59 ? -18.453 -41.375 -7.133 1 94.81 59 LYS B O 1
ATOM 5514 N N . ILE B 1 60 ? -17.875 -39.281 -6.992 1 95.31 60 ILE B N 1
ATOM 5515 C CA . ILE B 1 60 ? -17.078 -39.312 -8.203 1 95.31 60 ILE B CA 1
ATOM 5516 C C . ILE B 1 60 ? -15.914 -40.281 -8.039 1 95.31 60 ILE B C 1
ATOM 5518 O O . ILE B 1 60 ? -15.656 -41.094 -8.922 1 95.31 60 ILE B O 1
ATOM 5522 N N . ILE B 1 61 ? -15.266 -40.25 -6.898 1 96.38 61 ILE B N 1
ATOM 5523 C CA . ILE B 1 61 ? -14.141 -41.125 -6.609 1 96.38 61 ILE B CA 1
ATOM 5524 C C . ILE B 1 61 ? -14.609 -42.594 -6.574 1 96.38 61 ILE B C 1
ATOM 5526 O O . ILE B 1 61 ? -13.938 -43.469 -7.102 1 96.38 61 ILE B O 1
ATOM 5530 N N . GLU B 1 62 ? -15.75 -42.812 -6.02 1 96.5 62 GLU B N 1
ATOM 5531 C CA . GLU B 1 62 ? -16.312 -44.156 -5.926 1 96.5 62 GLU B CA 1
ATOM 5532 C C . GLU B 1 62 ? -16.609 -44.719 -7.309 1 96.5 62 GLU B C 1
ATOM 5534 O O . GLU B 1 62 ? -16.281 -45.875 -7.59 1 96.5 62 GLU B O 1
ATOM 5539 N N . ILE B 1 63 ? -17.188 -43.875 -8.133 1 97.56 63 ILE B N 1
ATOM 5540 C CA . ILE B 1 63 ? -17.547 -44.312 -9.477 1 97.56 63 ILE B CA 1
ATOM 5541 C C . ILE B 1 63 ? -16.297 -44.656 -10.258 1 97.56 63 ILE B C 1
ATOM 5543 O O . ILE B 1 63 ? -16.234 -45.719 -10.891 1 97.56 63 ILE B O 1
ATOM 5547 N N . LEU B 1 64 ? -15.352 -43.875 -10.211 1 98 64 LEU B N 1
ATOM 5548 C CA . LEU B 1 64 ? -14.117 -44.125 -10.945 1 98 64 LEU B CA 1
ATOM 5549 C C . LEU B 1 64 ? -13.367 -45.312 -10.367 1 98 64 LEU B C 1
ATOM 5551 O O . LEU B 1 64 ? -12.758 -46.094 -11.102 1 98 64 LEU B O 1
ATOM 5555 N N . THR B 1 65 ? -13.359 -45.438 -9.031 1 97.69 65 THR B N 1
ATOM 5556 C CA . THR B 1 65 ? -12.727 -46.562 -8.375 1 97.69 65 THR B CA 1
ATOM 5557 C C . THR B 1 65 ? -13.281 -47.875 -8.914 1 97.69 65 THR B C 1
ATOM 5559 O O . THR B 1 65 ? -12.531 -48.812 -9.172 1 97.69 65 THR B O 1
ATOM 5562 N N . ASN B 1 66 ? -14.57 -47.938 -9.086 1 97.25 66 ASN B N 1
ATOM 5563 C CA . ASN B 1 66 ? -15.219 -49.125 -9.578 1 97.25 66 ASN B CA 1
ATOM 5564 C C . ASN B 1 66 ? -14.75 -49.5 -10.992 1 97.25 66 ASN B C 1
ATOM 5566 O O . ASN B 1 66 ? -14.508 -50.656 -11.289 1 97.25 66 ASN B O 1
ATOM 5570 N N . LEU B 1 67 ? -14.656 -48.5 -11.789 1 97.75 67 LEU B N 1
ATOM 5571 C CA . LEU B 1 67 ? -14.156 -48.781 -13.133 1 97.75 67 LEU B CA 1
ATOM 5572 C C . LEU B 1 67 ? -12.719 -49.281 -13.094 1 97.75 67 LEU B C 1
ATOM 5574 O O . LEU B 1 67 ? -12.391 -50.281 -13.758 1 97.75 67 LEU B O 1
ATOM 5578 N N . LEU B 1 68 ? -11.898 -48.688 -12.344 1 97.81 68 LEU B N 1
ATOM 5579 C CA . LEU B 1 68 ? -10.477 -49.031 -12.312 1 97.81 68 LEU B CA 1
ATOM 5580 C C . LEU B 1 68 ? -10.266 -50.406 -11.703 1 97.81 68 LEU B C 1
ATOM 5582 O O . LEU B 1 68 ? -9.359 -51.125 -12.109 1 97.81 68 LEU B O 1
ATOM 5586 N N . ARG B 1 69 ? -11.055 -50.75 -10.727 1 96.19 69 ARG B N 1
ATOM 5587 C CA . ARG B 1 69 ? -10.992 -52.125 -10.172 1 96.19 69 ARG B CA 1
ATOM 5588 C C . ARG B 1 69 ? -11.266 -53.156 -11.25 1 96.19 69 ARG B C 1
ATOM 5590 O O . ARG B 1 69 ? -10.57 -54.156 -11.328 1 96.19 69 ARG B O 1
ATOM 5597 N N . SER B 1 70 ? -12.289 -52.812 -12.062 1 95.44 70 SER B N 1
ATOM 5598 C CA . SER B 1 70 ? -12.633 -53.719 -13.156 1 95.44 70 SER B CA 1
ATOM 5599 C C . SER B 1 70 ? -11.492 -53.844 -14.156 1 95.44 70 SER B C 1
ATOM 5601 O O . SER B 1 70 ? -11.203 -54.938 -14.648 1 95.44 70 SER B O 1
ATOM 5603 N N . VAL B 1 71 ? -10.891 -52.781 -14.43 1 96.12 71 VAL B N 1
ATOM 5604 C CA . VAL B 1 71 ? -9.797 -52.781 -15.398 1 96.12 71 VAL B CA 1
ATOM 5605 C C . VAL B 1 71 ? -8.609 -53.562 -14.844 1 96.12 71 VAL B C 1
ATOM 5607 O O . VAL B 1 71 ? -8 -54.375 -15.547 1 96.12 71 VAL B O 1
ATOM 5610 N N . VAL B 1 72 ? -8.281 -53.344 -13.586 1 94.38 72 VAL B N 1
ATOM 5611 C CA . VAL B 1 72 ? -7.152 -54.031 -12.953 1 94.38 72 VAL B CA 1
ATOM 5612 C C . VAL B 1 72 ? -7.395 -55.531 -12.938 1 94.38 72 VAL B C 1
ATOM 5614 O O . VAL B 1 72 ? -6.465 -56.312 -13.156 1 94.38 72 VAL B O 1
ATOM 5617 N N . ALA B 1 73 ? -8.594 -55.938 -12.727 1 92.19 73 ALA B N 1
ATOM 5618 C CA . ALA B 1 73 ? -8.953 -57.344 -12.609 1 92.19 73 ALA B CA 1
ATOM 5619 C C . ALA B 1 73 ? -8.984 -58.031 -13.984 1 92.19 73 ALA B C 1
ATOM 5621 O O . ALA B 1 73 ? -8.531 -59.156 -14.133 1 92.19 73 ALA B O 1
ATOM 5622 N N . LEU B 1 74 ? -9.484 -57.281 -15 1 91.06 74 LEU B N 1
ATOM 5623 C CA . LEU B 1 74 ? -9.789 -57.938 -16.281 1 91.06 74 LEU B CA 1
ATOM 5624 C C . LEU B 1 74 ? -8.695 -57.625 -17.297 1 91.06 74 LEU B C 1
ATOM 5626 O O . LEU B 1 74 ? -8.352 -58.5 -18.109 1 91.06 74 LEU B O 1
ATOM 5630 N N . SER B 1 75 ? -8.219 -56.438 -17.281 1 92.94 75 SER B N 1
ATOM 5631 C CA . SER B 1 75 ? -7.246 -56.031 -18.281 1 92.94 75 SER B CA 1
ATOM 5632 C C . SER B 1 75 ? -6.23 -55.062 -17.703 1 92.94 75 SER B C 1
ATOM 5634 O O . SER B 1 75 ? -6.172 -53.875 -18.094 1 92.94 75 SER B O 1
ATOM 5636 N N . PRO B 1 76 ? -5.301 -55.531 -16.938 1 93.25 76 PRO B N 1
ATOM 5637 C CA . PRO B 1 76 ? -4.367 -54.656 -16.234 1 93.25 76 PRO B CA 1
ATOM 5638 C C . PRO B 1 76 ? -3.508 -53.844 -17.203 1 93.25 76 PRO B C 1
ATOM 5640 O O . PRO B 1 76 ? -3.117 -52.719 -16.875 1 93.25 76 PRO B O 1
ATOM 5643 N N . SER B 1 77 ? -3.258 -54.281 -18.359 1 93.06 77 SER B N 1
ATOM 5644 C CA . SER B 1 77 ? -2.428 -53.594 -19.344 1 93.06 77 SER B CA 1
ATOM 5645 C C . SER B 1 77 ? -3.117 -52.344 -19.844 1 93.06 77 SER B C 1
ATOM 5647 O O . SER B 1 77 ? -2.465 -51.438 -20.375 1 93.06 77 SER B O 1
ATOM 5649 N N . GLU B 1 78 ? -4.418 -52.219 -19.656 1 95.56 78 GLU B N 1
ATOM 5650 C CA . GLU B 1 78 ? -5.195 -51.094 -20.141 1 95.56 78 GLU B CA 1
ATOM 5651 C C . GLU B 1 78 ? -5.371 -50.031 -19.062 1 95.56 78 GLU B C 1
ATOM 5653 O O . GLU B 1 78 ? -6.023 -49 -19.297 1 95.56 78 GLU B O 1
ATOM 5658 N N . LEU B 1 79 ? -4.773 -50.25 -17.969 1 96.56 79 LEU B N 1
ATOM 5659 C CA . LEU B 1 79 ? -4.949 -49.312 -16.844 1 96.56 79 LEU B CA 1
ATOM 5660 C C . LEU B 1 79 ? -4.406 -47.938 -17.203 1 96.56 79 LEU B C 1
ATOM 5662 O O . LEU B 1 79 ? -5.086 -46.938 -16.984 1 96.56 79 LEU B O 1
ATOM 5666 N N . LEU B 1 80 ? -3.215 -47.875 -17.781 1 95.94 80 LEU B N 1
ATOM 5667 C CA . LEU B 1 80 ? -2.582 -46.594 -18.109 1 95.94 80 LEU B CA 1
ATOM 5668 C C . LEU B 1 80 ? -3.404 -45.844 -19.141 1 95.94 80 LEU B C 1
ATOM 5670 O O . LEU B 1 80 ? -3.717 -44.656 -18.938 1 95.94 80 LEU B O 1
ATOM 5674 N N . PRO B 1 81 ? -3.873 -46.438 -20.188 1 96.06 81 PRO B N 1
ATOM 5675 C CA . PRO B 1 81 ? -4.707 -45.719 -21.156 1 96.06 81 PRO B CA 1
ATOM 5676 C C . PRO B 1 81 ? -5.984 -45.156 -20.531 1 96.06 81 PRO B C 1
ATOM 5678 O O . PRO B 1 81 ? -6.383 -44.031 -20.828 1 96.06 81 PRO B O 1
ATOM 5681 N N . CYS B 1 82 ? -6.613 -45.938 -19.688 1 96.81 82 CYS B N 1
ATOM 5682 C CA . CYS B 1 82 ? -7.84 -45.5 -19.047 1 96.81 82 CYS B CA 1
ATOM 5683 C C . CYS B 1 82 ? -7.574 -44.281 -18.156 1 96.81 82 CYS B C 1
ATOM 5685 O O . CYS B 1 82 ? -8.359 -43.312 -18.156 1 96.81 82 CYS B O 1
ATOM 5687 N N . LEU B 1 83 ? -6.48 -44.312 -17.484 1 96.62 83 LEU B N 1
ATOM 5688 C CA . LEU B 1 83 ? -6.121 -43.219 -16.609 1 96.62 83 LEU B CA 1
ATOM 5689 C C . LEU B 1 83 ? -5.852 -41.938 -17.406 1 96.62 83 LEU B C 1
ATOM 5691 O O . LEU B 1 83 ? -6.328 -40.844 -17.062 1 96.62 83 LEU B O 1
ATOM 5695 N N . LEU B 1 84 ? -5.117 -42.062 -18.422 1 94.94 84 LEU B N 1
ATOM 5696 C CA . LEU B 1 84 ? -4.75 -40.906 -19.25 1 94.94 84 LEU B CA 1
ATOM 5697 C C . LEU B 1 84 ? -5.977 -40.281 -19.922 1 94.94 84 LEU B C 1
ATOM 5699 O O . LEU B 1 84 ? -6.055 -39.094 -20.094 1 94.94 84 LEU B O 1
ATOM 5703 N N . LEU B 1 85 ? -6.926 -41.156 -20.25 1 95.44 85 LEU B N 1
ATOM 5704 C CA . LEU B 1 85 ? -8.172 -40.656 -20.812 1 95.44 85 LEU B CA 1
ATOM 5705 C C . LEU B 1 85 ? -8.969 -39.875 -19.766 1 95.44 85 LEU B C 1
ATOM 5707 O O . LEU B 1 85 ? -9.586 -38.844 -20.078 1 95.44 85 LEU B O 1
ATOM 5711 N N . CYS B 1 86 ? -8.922 -40.375 -18.547 1 95.31 86 CYS B N 1
ATOM 5712 C CA . CYS B 1 86 ? -9.617 -39.719 -17.469 1 95.31 86 CYS B CA 1
ATOM 5713 C C . CYS B 1 86 ? -9.016 -38.344 -17.203 1 95.31 86 CYS B C 1
ATOM 5715 O O . CYS B 1 86 ? -9.734 -37.375 -16.859 1 95.31 86 CYS B O 1
ATOM 5717 N N . LEU B 1 87 ? -7.754 -38.219 -17.406 1 92.62 87 LEU B N 1
ATOM 5718 C CA . LEU B 1 87 ? -7.047 -36.969 -17.172 1 92.62 87 LEU B CA 1
ATOM 5719 C C . LEU B 1 87 ? -7.023 -36.094 -18.422 1 92.62 87 LEU B C 1
ATOM 5721 O O . LEU B 1 87 ? -6.613 -34.938 -18.359 1 92.62 87 LEU B O 1
ATOM 5725 N N . ASN B 1 88 ? -7.48 -36.625 -19.469 1 91.06 88 ASN B N 1
ATOM 5726 C CA . ASN B 1 88 ? -7.461 -35.969 -20.781 1 91.06 88 ASN B CA 1
ATOM 5727 C C . ASN B 1 88 ? -6.059 -35.5 -21.141 1 91.06 88 ASN B C 1
ATOM 5729 O O . ASN B 1 88 ? -5.879 -34.344 -21.516 1 91.06 88 ASN B O 1
ATOM 5733 N N . ARG B 1 89 ? -5.109 -36.375 -20.953 1 89.56 89 ARG B N 1
ATOM 5734 C CA . ARG B 1 89 ? -3.715 -36.125 -21.297 1 89.56 89 ARG B CA 1
ATOM 5735 C C . ARG B 1 89 ? -3.146 -37.219 -22.156 1 89.56 89 ARG B C 1
ATOM 5737 O O . ARG B 1 89 ? -3.271 -38.406 -21.828 1 89.56 89 ARG B O 1
ATOM 5744 N N . PRO B 1 90 ? -2.629 -36.75 -23.266 1 86.44 90 PRO B N 1
ATOM 5745 C CA . PRO B 1 90 ? -2.053 -37.812 -24.109 1 86.44 90 PRO B CA 1
ATOM 5746 C C . PRO B 1 90 ? -0.788 -38.406 -23.516 1 86.44 90 PRO B C 1
ATOM 5748 O O . PRO B 1 90 ? -0.379 -39.5 -23.906 1 86.44 90 PRO B O 1
ATOM 5751 N N . GLY B 1 91 ? -0.157 -37.75 -22.609 1 82.62 91 GLY B N 1
ATOM 5752 C CA . GLY B 1 91 ? 1.056 -38.188 -21.938 1 82.62 91 GLY B CA 1
ATOM 5753 C C . GLY B 1 91 ? 1.468 -37.312 -20.781 1 82.62 91 GLY B C 1
ATOM 5754 O O . GLY B 1 91 ? 0.664 -36.531 -20.266 1 82.62 91 GLY B O 1
ATOM 5755 N N . ALA B 1 92 ? 2.648 -37.594 -20.344 1 80.25 92 ALA B N 1
ATOM 5756 C CA . ALA B 1 92 ? 3.176 -36.781 -19.25 1 80.25 92 ALA B CA 1
ATOM 5757 C C . ALA B 1 92 ? 3.4 -35.344 -19.703 1 80.25 92 ALA B C 1
ATOM 5759 O O . ALA B 1 92 ? 3.674 -35.094 -20.875 1 80.25 92 ALA B O 1
ATOM 5760 N N . PRO B 1 93 ? 3.189 -34.406 -18.812 1 78.25 93 PRO B N 1
ATOM 5761 C CA . PRO B 1 93 ? 3.414 -33.031 -19.172 1 78.25 93 PRO B CA 1
ATOM 5762 C C . PRO B 1 93 ? 4.805 -32.781 -19.75 1 78.25 93 PRO B C 1
ATOM 5764 O O . PRO B 1 93 ? 4.973 -31.906 -20.609 1 78.25 93 PRO B O 1
ATOM 5767 N N . SER B 1 94 ? 5.734 -33.5 -19.375 1 78.56 94 SER B N 1
ATOM 5768 C CA . SER B 1 94 ? 7.117 -33.344 -19.797 1 78.56 94 SER B CA 1
ATOM 5769 C C . SER B 1 94 ? 7.277 -33.656 -21.281 1 78.56 94 SER B C 1
ATOM 5771 O O . SER B 1 94 ? 8.242 -33.219 -21.922 1 78.56 94 SER B O 1
ATOM 5773 N N . GLU B 1 95 ? 6.34 -34.438 -21.781 1 78.81 95 GLU B N 1
ATOM 5774 C CA . GLU B 1 95 ? 6.402 -34.781 -23.203 1 78.81 95 GLU B CA 1
ATOM 5775 C C . GLU B 1 95 ? 5.98 -33.625 -24.094 1 78.81 95 GLU B C 1
ATOM 5777 O O . GLU B 1 95 ? 6.32 -33.594 -25.266 1 78.81 95 GLU B O 1
ATOM 5782 N N . GLY B 1 96 ? 5.27 -32.719 -23.5 1 75.38 96 GLY B N 1
ATOM 5783 C CA . GLY B 1 96 ? 4.887 -31.516 -24.234 1 75.38 96 GLY B CA 1
ATOM 5784 C C . GLY B 1 96 ? 3.748 -31.75 -25.203 1 75.38 96 GLY B C 1
ATOM 5785 O O . GLY B 1 96 ? 3.514 -30.922 -26.094 1 75.38 96 GLY B O 1
ATOM 5786 N N . LEU B 1 97 ? 3.154 -32.906 -25.125 1 79.31 97 LEU B N 1
ATOM 5787 C CA . LEU B 1 97 ? 2.033 -33.188 -26.016 1 79.31 97 LEU B CA 1
ATOM 5788 C C . LEU B 1 97 ? 0.749 -32.562 -25.484 1 79.31 97 LEU B C 1
ATOM 5790 O O . LEU B 1 97 ? 0.438 -32.688 -24.297 1 79.31 97 LEU B O 1
ATOM 5794 N N . GLU B 1 98 ? 0.176 -31.703 -26.172 1 75.75 98 GLU B N 1
ATOM 5795 C CA . GLU B 1 98 ? -1.078 -31.094 -25.766 1 75.75 98 GLU B CA 1
ATOM 5796 C C . GLU B 1 98 ? -2.211 -31.438 -26.719 1 75.75 98 GLU B C 1
ATOM 5798 O O . GLU B 1 98 ? -1.992 -31.547 -27.938 1 75.75 98 GLU B O 1
ATOM 5803 N N . LEU B 1 99 ? -3.264 -31.734 -25.922 1 74.5 99 LEU B N 1
ATOM 5804 C CA . LEU B 1 99 ? -4.488 -31.922 -26.688 1 74.5 99 LEU B CA 1
ATOM 5805 C C . LEU B 1 99 ? -5.199 -30.594 -26.906 1 74.5 99 LEU B C 1
ATOM 5807 O O . LEU B 1 99 ? -5.02 -29.641 -26.141 1 74.5 99 LEU B O 1
ATOM 5811 N N . GLY B 1 100 ? -5.578 -30.125 -28.047 1 71.69 100 GLY B N 1
ATOM 5812 C CA . GLY B 1 100 ? -6.316 -28.906 -28.328 1 71.69 100 GLY B CA 1
ATOM 5813 C C . GLY B 1 100 ? -6.422 -28.594 -29.812 1 71.69 100 GLY B C 1
ATOM 5814 O O . GLY B 1 100 ? -5.461 -28.109 -30.406 1 71.69 100 GLY B O 1
ATOM 5815 N N . ILE B 1 101 ? -7.535 -29.156 -30.141 1 80 101 ILE B N 1
ATOM 5816 C CA . ILE B 1 101 ? -7.859 -28.859 -31.531 1 80 101 ILE B CA 1
ATOM 5817 C C . ILE B 1 101 ? -8.82 -27.672 -31.594 1 80 101 ILE B C 1
ATOM 5819 O O . ILE B 1 101 ? -9.703 -27.531 -30.75 1 80 101 ILE B O 1
ATOM 5823 N N . GLY B 1 102 ? -8.43 -26.719 -32.312 1 80.69 102 GLY B N 1
ATOM 5824 C CA . GLY B 1 102 ? -9.273 -25.547 -32.469 1 80.69 102 GLY B CA 1
ATOM 5825 C C . GLY B 1 102 ? -10.727 -25.875 -32.719 1 80.69 102 GLY B C 1
ATOM 5826 O O . GLY B 1 102 ? -11.031 -26.875 -33.406 1 80.69 102 GLY B O 1
ATOM 5827 N N . GLU B 1 103 ? -11.523 -25.141 -32.156 1 83.19 103 GLU B N 1
ATOM 5828 C CA . GLU B 1 103 ? -12.969 -25.359 -32.281 1 83.19 103 GLU B CA 1
ATOM 5829 C C . GLU B 1 103 ? -13.391 -25.391 -33.75 1 83.19 103 GLU B C 1
ATOM 5831 O O . GLU B 1 103 ? -14.289 -26.141 -34.125 1 83.19 103 GLU B O 1
ATOM 5836 N N . THR B 1 104 ? -12.766 -24.562 -34.5 1 84 104 THR B N 1
ATOM 5837 C CA . THR B 1 104 ? -13.109 -24.484 -35.906 1 84 104 THR B CA 1
ATOM 5838 C C . THR B 1 104 ? -12.805 -25.797 -36.625 1 84 104 THR B C 1
ATOM 5840 O O . THR B 1 104 ? -13.609 -26.297 -37.406 1 84 104 THR B O 1
ATOM 5843 N N . LEU B 1 105 ? -11.672 -26.312 -36.344 1 88 105 LEU B N 1
ATOM 5844 C CA . LEU B 1 105 ? -11.273 -27.578 -36.938 1 88 105 LEU B CA 1
ATOM 5845 C C . LEU B 1 105 ? -12.203 -28.703 -36.469 1 88 105 LEU B C 1
ATOM 5847 O O . LEU B 1 105 ? -12.555 -29.578 -37.281 1 88 105 LEU B O 1
ATOM 5851 N N . LEU B 1 106 ? -12.57 -28.688 -35.312 1 91.5 106 LEU B N 1
ATOM 5852 C CA . LEU B 1 106 ? -13.445 -29.719 -34.75 1 91.5 106 LEU B CA 1
ATOM 5853 C C . LEU B 1 106 ? -14.836 -29.625 -35.375 1 91.5 106 LEU B C 1
ATOM 5855 O O . LEU B 1 106 ? -15.453 -30.656 -35.688 1 91.5 106 LEU B O 1
ATOM 5859 N N . THR B 1 107 ? -15.289 -28.469 -35.562 1 91.25 107 THR B N 1
ATOM 5860 C CA . THR B 1 107 ? -16.594 -28.25 -36.188 1 91.25 107 THR B CA 1
ATOM 5861 C C . THR B 1 107 ? -16.578 -28.719 -37.625 1 91.25 107 THR B C 1
ATOM 5863 O O . THR B 1 107 ? -17.547 -29.328 -38.094 1 91.25 107 THR B O 1
ATOM 5866 N N . ARG B 1 108 ? -15.531 -28.469 -38.25 1 91.12 108 ARG B N 1
ATOM 5867 C CA . ARG B 1 108 ? -15.383 -28.922 -39.625 1 91.12 108 ARG B CA 1
ATOM 5868 C C . ARG B 1 108 ? -15.375 -30.453 -39.719 1 91.12 108 ARG B C 1
ATOM 5870 O O . ARG B 1 108 ? -15.984 -31.031 -40.625 1 91.12 108 ARG B O 1
ATOM 5877 N N . ALA B 1 109 ? -14.641 -31 -38.844 1 92.25 109 ALA B N 1
ATOM 5878 C CA . ALA B 1 109 ? -14.57 -32.469 -38.812 1 92.25 109 ALA B CA 1
ATOM 5879 C C . ALA B 1 109 ? -15.953 -33.062 -38.562 1 92.25 109 ALA B C 1
ATOM 5881 O O . ALA B 1 109 ? -16.328 -34.062 -39.188 1 92.25 109 ALA B O 1
ATOM 5882 N N . LEU B 1 110 ? -16.688 -32.531 -37.688 1 91.38 110 LEU B N 1
ATOM 5883 C CA . LEU B 1 110 ? -18.016 -33 -37.375 1 91.38 110 LEU B CA 1
ATOM 5884 C C . LEU B 1 110 ? -18.969 -32.812 -38.531 1 91.38 110 LEU B C 1
ATOM 5886 O O . LEU B 1 110 ? -19.797 -33.688 -38.812 1 91.38 110 LEU B O 1
ATOM 5890 N N . ALA B 1 111 ? -18.844 -31.688 -39.188 1 91.88 111 ALA B N 1
ATOM 5891 C CA . ALA B 1 111 ? -19.672 -31.422 -40.344 1 91.88 111 ALA B CA 1
ATOM 5892 C C . ALA B 1 111 ? -19.422 -32.438 -41.438 1 91.88 111 ALA B C 1
ATOM 5894 O O . ALA B 1 111 ? -20.359 -32.969 -42.062 1 91.88 111 ALA B O 1
ATOM 5895 N N . GLN B 1 112 ? -18.203 -32.75 -41.656 1 90.5 112 GLN B N 1
ATOM 5896 C CA . GLN B 1 112 ? -17.828 -33.719 -42.719 1 90.5 112 GLN B CA 1
ATOM 5897 C C . GLN B 1 112 ? -18.25 -35.125 -42.344 1 90.5 112 GLN B C 1
ATOM 5899 O O . GLN B 1 112 ? -18.656 -35.906 -43.188 1 90.5 112 GLN B O 1
ATOM 5904 N N . ALA B 1 113 ? -18.156 -35.438 -41.125 1 89.06 113 ALA B N 1
ATOM 5905 C CA . ALA B 1 113 ? -18.5 -36.781 -40.656 1 89.06 113 ALA B CA 1
ATOM 5906 C C . ALA B 1 113 ? -20.016 -37 -40.688 1 89.06 113 ALA B C 1
ATOM 5908 O O . ALA B 1 113 ? -20.484 -38.094 -40.938 1 89.06 113 ALA B O 1
ATOM 5909 N N . THR B 1 114 ? -20.797 -36.031 -40.469 1 87.56 114 THR B N 1
ATOM 5910 C CA . THR B 1 114 ? -22.25 -36.188 -40.344 1 87.56 114 THR B CA 1
ATOM 5911 C C . THR B 1 114 ? -22.938 -35.75 -41.656 1 87.56 114 THR B C 1
ATOM 5913 O O . THR B 1 114 ? -24.125 -36.062 -41.844 1 87.56 114 THR B O 1
ATOM 5916 N N . GLY B 1 115 ? -22.297 -34.969 -42.5 1 85.5 115 GLY B N 1
ATOM 5917 C CA . GLY B 1 115 ? -22.891 -34.438 -43.688 1 85.5 115 GLY B CA 1
ATOM 5918 C C . GLY B 1 115 ? -23.703 -33.188 -43.469 1 85.5 115 GLY B C 1
ATOM 5919 O O . GLY B 1 115 ? -24.375 -32.688 -44.375 1 85.5 115 GLY B O 1
ATOM 5920 N N . ARG B 1 116 ? -23.656 -32.75 -42.25 1 89.69 116 ARG B N 1
ATOM 5921 C CA . ARG B 1 116 ? -24.375 -31.531 -41.875 1 89.69 116 ARG B CA 1
ATOM 5922 C C . ARG B 1 116 ? -23.609 -30.281 -42.312 1 89.69 116 ARG B C 1
ATOM 5924 O O . ARG B 1 116 ? -22.406 -30.344 -42.562 1 89.69 116 ARG B O 1
ATOM 5931 N N . GLN B 1 117 ? -24.312 -29.141 -42.344 1 91.81 117 GLN B N 1
ATOM 5932 C CA . GLN B 1 117 ? -23.672 -27.875 -42.719 1 91.81 117 GLN B CA 1
ATOM 5933 C C . GLN B 1 117 ? -22.922 -27.297 -41.531 1 91.81 117 GLN B C 1
ATOM 5935 O O . GLN B 1 117 ? -23.375 -27.375 -40.375 1 91.81 117 GLN B O 1
ATOM 5940 N N . LEU B 1 118 ? -21.875 -26.766 -41.875 1 91.94 118 LEU B N 1
ATOM 5941 C CA . LEU B 1 118 ? -21 -26.156 -40.875 1 91.94 118 LEU B CA 1
ATOM 5942 C C . LEU B 1 118 ? -21.734 -25.094 -40.062 1 91.94 118 LEU B C 1
ATOM 5944 O O . LEU B 1 118 ? -21.578 -25.016 -38.844 1 91.94 118 LEU B O 1
ATOM 5948 N N . ALA B 1 119 ? -22.547 -24.344 -40.719 1 91 119 ALA B N 1
ATOM 5949 C CA . ALA B 1 119 ? -23.266 -23.25 -40.062 1 91 119 ALA B CA 1
ATOM 5950 C C . ALA B 1 119 ? -24.281 -23.766 -39.062 1 91 119 ALA B C 1
ATOM 5952 O O . ALA B 1 119 ? -24.484 -23.141 -38 1 91 119 ALA B O 1
ATOM 5953 N N . GLN B 1 120 ? -24.812 -24.875 -39.375 1 90.62 120 GLN B N 1
ATOM 5954 C CA . GLN B 1 120 ? -25.797 -25.484 -38.469 1 90.62 120 GLN B CA 1
ATOM 5955 C C . GLN B 1 120 ? -25.125 -26 -37.219 1 90.62 120 GLN B C 1
ATOM 5957 O O . GLN B 1 120 ? -25.672 -25.828 -36.125 1 90.62 120 GLN B O 1
ATOM 5962 N N . ILE B 1 121 ? -24.047 -26.594 -37.375 1 90.94 121 ILE B N 1
ATOM 5963 C CA . ILE B 1 121 ? -23.312 -27.125 -36.25 1 90.94 121 ILE B CA 1
ATOM 5964 C C . ILE B 1 121 ? -22.828 -25.984 -35.344 1 90.94 121 ILE B C 1
ATOM 5966 O O . ILE B 1 121 ? -22.938 -26.062 -34.125 1 90.94 121 ILE B O 1
ATOM 5970 N N . ARG B 1 122 ? -22.375 -24.953 -35.938 1 88.06 122 ARG B N 1
ATOM 5971 C CA . ARG B 1 122 ? -21.891 -23.797 -35.219 1 88.06 122 ARG B CA 1
ATOM 5972 C C . ARG B 1 122 ? -23.016 -23.141 -34.438 1 88.06 122 ARG B C 1
ATOM 5974 O O . ARG B 1 122 ? -22.812 -22.734 -33.281 1 88.06 122 ARG B O 1
ATOM 5981 N N . SER B 1 123 ? -24.094 -23 -35.062 1 88 123 SER B N 1
ATOM 5982 C CA . SER B 1 123 ? -25.25 -22.391 -34.406 1 88 123 SER B CA 1
ATOM 5983 C C . SER B 1 123 ? -25.719 -23.234 -33.219 1 88 123 SER B C 1
ATOM 5985 O O . SER B 1 123 ? -26.031 -22.688 -32.156 1 88 123 SER B O 1
ATOM 5987 N N . GLU B 1 124 ? -25.703 -24.516 -33.406 1 88.69 124 GLU B N 1
ATOM 5988 C CA . GLU B 1 124 ? -26.125 -25.406 -32.312 1 88.69 124 GLU B CA 1
ATOM 5989 C C . GLU B 1 124 ? -25.109 -25.391 -31.188 1 88.69 124 GLU B C 1
ATOM 5991 O O . GLU B 1 124 ? -25.484 -25.516 -30.016 1 88.69 124 GLU B O 1
ATOM 5996 N N . ALA B 1 125 ? -23.891 -25.359 -31.562 1 87.12 125 ALA B N 1
ATOM 5997 C CA . ALA B 1 125 ? -22.828 -25.297 -30.562 1 87.12 125 ALA B CA 1
ATOM 5998 C C . ALA B 1 125 ? -22.922 -24.031 -29.734 1 87.12 125 ALA B C 1
ATOM 6000 O O . ALA B 1 125 ? -22.656 -24.047 -28.531 1 87.12 125 ALA B O 1
ATOM 6001 N N . GLN B 1 126 ? -23.281 -22.984 -30.359 1 82.31 126 GLN B N 1
ATOM 6002 C CA . GLN B 1 126 ? -23.453 -21.719 -29.656 1 82.31 126 GLN B CA 1
ATOM 6003 C C . GLN B 1 126 ? -24.672 -21.75 -28.734 1 82.31 126 GLN B C 1
ATOM 6005 O O . GLN B 1 126 ? -24.641 -21.203 -27.641 1 82.31 126 GLN B O 1
ATOM 6010 N N . ASP B 1 127 ? -25.656 -22.391 -29.219 1 82.94 127 ASP B N 1
ATOM 6011 C CA . ASP B 1 127 ? -26.891 -22.484 -28.438 1 82.94 127 ASP B CA 1
ATOM 6012 C C . ASP B 1 127 ? -26.703 -23.359 -27.203 1 82.94 127 ASP B C 1
ATOM 6014 O O . ASP B 1 127 ? -27.109 -23 -26.094 1 82.94 127 ASP B O 1
ATOM 6018 N N . LYS B 1 128 ? -26.031 -24.547 -27.406 1 83.31 128 LYS B N 1
ATOM 6019 C CA . LYS B 1 128 ? -25.859 -25.5 -26.312 1 83.31 128 LYS B CA 1
ATOM 6020 C C . LYS B 1 128 ? -24.641 -25.141 -25.469 1 83.31 128 LYS B C 1
ATOM 6022 O O . LYS B 1 128 ? -24.531 -25.547 -24.312 1 83.31 128 LYS B O 1
ATOM 6027 N N . GLY B 1 129 ? -23.781 -24.469 -26.078 1 79.31 129 GLY B N 1
ATOM 6028 C CA . GLY B 1 129 ? -22.562 -24.047 -25.391 1 79.31 129 GLY B CA 1
ATOM 6029 C C . GLY B 1 129 ? -21.562 -25.172 -25.219 1 79.31 129 GLY B C 1
ATOM 6030 O O . GLY B 1 129 ? -20.625 -25.047 -24.438 1 79.31 129 GLY B O 1
ATOM 6031 N N . ASP B 1 130 ? -21.844 -26.297 -25.906 1 86.75 130 ASP B N 1
ATOM 6032 C CA . ASP B 1 130 ? -21.016 -27.5 -25.766 1 86.75 130 ASP B CA 1
ATOM 6033 C C . ASP B 1 130 ? -21 -28.312 -27.062 1 86.75 130 ASP B C 1
ATOM 6035 O O . ASP B 1 130 ? -22.016 -28.891 -27.453 1 86.75 130 ASP B O 1
ATOM 6039 N N . LEU B 1 131 ? -19.891 -28.375 -27.703 1 88.75 131 LEU B N 1
ATOM 6040 C CA . LEU B 1 131 ? -19.75 -29.094 -28.953 1 88.75 131 LEU B CA 1
ATOM 6041 C C . LEU B 1 131 ? -19.906 -30.594 -28.75 1 88.75 131 LEU B C 1
ATOM 6043 O O . LEU B 1 131 ? -20.266 -31.328 -29.688 1 88.75 131 LEU B O 1
ATOM 6047 N N . GLY B 1 132 ? -19.594 -31.047 -27.531 1 90.75 132 GLY B N 1
ATOM 6048 C CA . GLY B 1 132 ? -19.766 -32.469 -27.219 1 90.75 132 GLY B CA 1
ATOM 6049 C C . GLY B 1 132 ? -21.219 -32.906 -27.297 1 90.75 132 GLY B C 1
ATOM 6050 O O . GLY B 1 132 ? -21.516 -33.969 -27.828 1 90.75 132 GLY B O 1
ATOM 6051 N N . LEU B 1 133 ? -22.062 -32.094 -26.844 1 91.44 133 LEU B N 1
ATOM 6052 C CA . LEU B 1 133 ? -23.484 -32.406 -26.875 1 91.44 133 LEU B CA 1
ATOM 6053 C C . LEU B 1 133 ? -24 -32.375 -28.312 1 91.44 133 LEU B C 1
ATOM 6055 O O . LEU B 1 133 ? -24.859 -33.188 -28.688 1 91.44 133 LEU B O 1
ATOM 6059 N N . VAL B 1 134 ? -23.484 -31.484 -29.062 1 91.31 134 VAL B N 1
ATOM 6060 C CA . VAL B 1 134 ? -23.875 -31.391 -30.469 1 91.31 134 VAL B CA 1
ATOM 6061 C C . VAL B 1 134 ? -23.422 -32.656 -31.219 1 91.31 134 VAL B C 1
ATOM 6063 O O . VAL B 1 134 ? -24.156 -33.188 -32.031 1 91.31 134 VAL B O 1
ATOM 6066 N N . ALA B 1 135 ? -22.234 -33.062 -30.922 1 92.69 135 ALA B N 1
ATOM 6067 C CA . ALA B 1 135 ? -21.703 -34.281 -31.562 1 92.69 135 ALA B CA 1
ATOM 6068 C C . ALA B 1 135 ? -22.547 -35.5 -31.203 1 92.69 135 ALA B C 1
ATOM 6070 O O . ALA B 1 135 ? -22.828 -36.344 -32.062 1 92.69 135 ALA B O 1
ATOM 6071 N N . GLU B 1 136 ? -22.891 -35.594 -29.984 1 91.62 136 GLU B N 1
ATOM 6072 C CA . GLU B 1 136 ? -23.703 -36.75 -29.547 1 91.62 136 GLU B CA 1
ATOM 6073 C C . GLU B 1 136 ? -25.062 -36.75 -30.25 1 91.62 136 GLU B C 1
ATOM 6075 O O . GLU B 1 136 ? -25.547 -37.781 -30.672 1 91.62 136 GLU B O 1
ATOM 6080 N N . SER B 1 137 ? -25.656 -35.562 -30.328 1 88.44 137 SER B N 1
ATOM 6081 C CA . SER B 1 137 ? -26.953 -35.469 -31 1 88.44 137 SER B CA 1
ATOM 6082 C C . SER B 1 137 ? -26.844 -35.75 -32.5 1 88.44 137 SER B C 1
ATOM 6084 O O . SER B 1 137 ? -27.766 -36.25 -33.094 1 88.44 137 SER B O 1
ATOM 6086 N N . SER B 1 138 ? -25.781 -35.375 -33.062 1 85.56 138 SER B N 1
ATOM 6087 C CA . SER B 1 138 ? -25.562 -35.594 -34.5 1 85.56 138 SER B CA 1
ATOM 6088 C C . SER B 1 138 ? -25.312 -37.062 -34.812 1 85.56 138 SER B C 1
ATOM 6090 O O . SER B 1 138 ? -25.719 -37.531 -35.875 1 85.56 138 SER B O 1
ATOM 6092 N N . ARG B 1 139 ? -24.625 -37.75 -34.031 1 79.38 139 ARG B N 1
ATOM 6093 C CA . ARG B 1 139 ? -24.266 -39.156 -34.25 1 79.38 139 ARG B CA 1
ATOM 6094 C C . ARG B 1 139 ? -25.484 -40.031 -34.156 1 79.38 139 ARG B C 1
ATOM 6096 O O . ARG B 1 139 ? -25.609 -41.031 -34.875 1 79.38 139 ARG B O 1
ATOM 6103 N N . CYS B 1 140 ? -26.312 -39.719 -33.344 1 68.81 140 CYS B N 1
ATOM 6104 C CA . CYS B 1 140 ? -27.516 -40.531 -33.156 1 68.81 140 CYS B CA 1
ATOM 6105 C C . CYS B 1 140 ? -28.391 -40.531 -34.406 1 68.81 140 CYS B C 1
ATOM 6107 O O . CYS B 1 140 ? -29.109 -41.5 -34.656 1 68.81 140 CYS B O 1
ATOM 6109 N N . THR B 1 141 ? -28.188 -39.625 -35.188 1 65 141 THR B N 1
ATOM 6110 C CA . THR B 1 141 ? -29.047 -39.5 -36.344 1 65 141 THR B CA 1
ATOM 6111 C C . THR B 1 141 ? -28.406 -40.156 -37.562 1 65 141 THR B C 1
ATOM 6113 O O . THR B 1 141 ? -29.094 -40.469 -38.562 1 65 141 THR B O 1
ATOM 6116 N N . GLN B 1 142 ? -27.172 -40.531 -37.469 1 67.5 142 GLN B N 1
ATOM 6117 C CA . GLN B 1 142 ? -26.484 -41.094 -38.625 1 67.5 142 GLN B CA 1
ATOM 6118 C C . GLN B 1 142 ? -26.578 -42.625 -38.625 1 67.5 142 GLN B C 1
ATOM 6120 O O . GLN B 1 142 ? -26.219 -43.281 -37.656 1 67.5 142 GLN B O 1
ATOM 6125 N N . ARG B 1 143 ? -27.328 -43.156 -39.375 1 60.69 143 ARG B N 1
ATOM 6126 C CA . ARG B 1 143 ? -27.469 -44.625 -39.562 1 60.69 143 ARG B CA 1
ATOM 6127 C C . ARG B 1 143 ? -26.344 -45.188 -40.438 1 60.69 143 ARG B C 1
ATOM 6129 O O . ARG B 1 143 ? -26.062 -44.625 -41.5 1 60.69 143 ARG B O 1
ATOM 6136 N N . THR B 1 144 ? -25.359 -45.844 -39.875 1 61.66 144 THR B N 1
ATOM 6137 C CA . THR B 1 144 ? -24.297 -46.438 -40.688 1 61.66 144 THR B CA 1
ATOM 6138 C C . THR B 1 144 ? -24.703 -47.844 -41.125 1 61.66 144 THR B C 1
ATOM 6140 O O . THR B 1 144 ? -25.359 -48.594 -40.375 1 61.66 144 THR B O 1
ATOM 6143 N N . VAL B 1 145 ? -24.625 -48.344 -42.469 1 62.22 145 VAL B N 1
ATOM 6144 C CA . VAL B 1 145 ? -24.969 -49.656 -43.062 1 62.22 145 VAL B CA 1
ATOM 6145 C C . VAL B 1 145 ? -24.172 -50.75 -42.375 1 62.22 145 VAL B C 1
ATOM 6147 O O . VAL B 1 145 ? -24.719 -51.781 -41.969 1 62.22 145 VAL B O 1
ATOM 6150 N N . VAL B 1 146 ? -22.766 -50.625 -42.188 1 70.06 146 VAL B N 1
ATOM 6151 C CA . VAL B 1 146 ? -21.891 -51.562 -41.5 1 70.06 146 VAL B CA 1
ATOM 6152 C C . VAL B 1 146 ? -21.25 -50.875 -40.281 1 70.06 146 VAL B C 1
ATOM 6154 O O . VAL B 1 146 ? -20.516 -49.906 -40.438 1 70.06 146 VAL B O 1
ATOM 6157 N N . PRO B 1 147 ? -21.672 -51.406 -39.188 1 74.62 147 PRO B N 1
ATOM 6158 C CA . PRO B 1 147 ? -21.141 -50.75 -38 1 74.62 147 PRO B CA 1
ATOM 6159 C C . PRO B 1 147 ? -19.625 -50.938 -37.844 1 74.62 147 PRO B C 1
ATOM 6161 O O . PRO B 1 147 ? -19.141 -52.062 -37.969 1 74.62 147 PRO B O 1
ATOM 6164 N N . PRO B 1 148 ? -18.922 -49.875 -37.75 1 83.88 148 PRO B N 1
ATOM 6165 C CA . PRO B 1 148 ? -17.469 -50 -37.562 1 83.88 148 PRO B CA 1
ATOM 6166 C C . PRO B 1 148 ? -17.109 -50.719 -36.25 1 83.88 148 PRO B C 1
ATOM 6168 O O . PRO B 1 148 ? -17.984 -50.906 -35.406 1 83.88 148 PRO B O 1
ATOM 6171 N N . ALA B 1 149 ? -15.891 -51.188 -36.188 1 88.5 149 ALA B N 1
ATOM 6172 C CA . ALA B 1 149 ? -15.414 -51.875 -35 1 88.5 149 ALA B CA 1
ATOM 6173 C C . ALA B 1 149 ? -15.492 -50.969 -33.781 1 88.5 149 ALA B C 1
ATOM 6175 O O . ALA B 1 149 ? -15.219 -49.75 -33.875 1 88.5 149 ALA B O 1
ATOM 6176 N N . PRO B 1 150 ? -15.961 -51.531 -32.688 1 91.62 150 PRO B N 1
ATOM 6177 C CA . PRO B 1 150 ? -16.062 -50.75 -31.484 1 91.62 150 PRO B CA 1
ATOM 6178 C C . PRO B 1 150 ? -14.719 -50.156 -31.047 1 91.62 150 PRO B C 1
ATOM 6180 O O . PRO B 1 150 ? -13.672 -50.781 -31.25 1 91.62 150 PRO B O 1
ATOM 6183 N N . LEU B 1 151 ? -14.773 -49.031 -30.469 1 95.06 151 LEU B N 1
ATOM 6184 C CA . LEU B 1 151 ? -13.57 -48.312 -30.031 1 95.06 151 LEU B CA 1
ATOM 6185 C C . LEU B 1 151 ? -13.031 -48.906 -28.734 1 95.06 151 LEU B C 1
ATOM 6187 O O . LEU B 1 151 ? -13.805 -49.312 -27.875 1 95.06 151 LEU B O 1
ATOM 6191 N N . SER B 1 152 ? -11.766 -49 -28.625 1 96.06 152 SER B N 1
ATOM 6192 C CA . SER B 1 152 ? -11.094 -49.406 -27.391 1 96.06 152 SER B CA 1
ATOM 6193 C C . SER B 1 152 ? -10.406 -48.219 -26.719 1 96.06 152 SER B C 1
ATOM 6195 O O . SER B 1 152 ? -10.078 -47.25 -27.375 1 96.06 152 SER B O 1
ATOM 6197 N N . ALA B 1 153 ? -10.242 -48.344 -25.406 1 96.38 153 ALA B N 1
ATOM 6198 C CA . ALA B 1 153 ? -9.586 -47.25 -24.688 1 96.38 153 ALA B CA 1
ATOM 6199 C C . ALA B 1 153 ? -8.18 -47 -25.219 1 96.38 153 ALA B C 1
ATOM 6201 O O . ALA B 1 153 ? -7.793 -45.875 -25.469 1 96.38 153 ALA B O 1
ATOM 6202 N N . SER B 1 154 ? -7.43 -48.031 -25.406 1 95.88 154 SER B N 1
ATOM 6203 C CA . SER B 1 154 ? -6.066 -47.906 -25.906 1 95.88 154 SER B CA 1
ATOM 6204 C C . SER B 1 154 ? -6.059 -47.375 -27.344 1 95.88 154 SER B C 1
ATOM 6206 O O . SER B 1 154 ? -5.168 -46.594 -27.719 1 95.88 154 SER B O 1
ATOM 6208 N N . GLY B 1 155 ? -7.02 -47.844 -28.094 1 95.06 155 GLY B N 1
ATOM 6209 C CA . GLY B 1 155 ? -7.129 -47.344 -29.453 1 95.06 155 GLY B CA 1
ATOM 6210 C C . GLY B 1 155 ? -7.41 -45.844 -29.547 1 95.06 155 GLY B C 1
ATOM 6211 O O . GLY B 1 155 ? -6.785 -45.156 -30.328 1 95.06 155 GLY B O 1
ATOM 6212 N N . VAL B 1 156 ? -8.359 -45.438 -28.766 1 96.12 156 VAL B N 1
ATOM 6213 C CA . VAL B 1 156 ? -8.719 -44.031 -28.75 1 96.12 156 VAL B CA 1
ATOM 6214 C C . VAL B 1 156 ? -7.523 -43.219 -28.281 1 96.12 156 VAL B C 1
ATOM 6216 O O . VAL B 1 156 ? -7.176 -42.188 -28.891 1 96.12 156 VAL B O 1
ATOM 6219 N N . LEU B 1 157 ? -6.855 -43.625 -27.234 1 95.25 157 LEU B N 1
ATOM 6220 C CA . LEU B 1 157 ? -5.688 -42.906 -26.719 1 95.25 157 LEU B CA 1
ATOM 6221 C C . LEU B 1 157 ? -4.59 -42.844 -27.781 1 95.25 157 LEU B C 1
ATOM 6223 O O . LEU B 1 157 ? -3.924 -41.812 -27.938 1 95.25 157 LEU B O 1
ATOM 6227 N N . GLY B 1 158 ? -4.406 -43.938 -28.406 1 94.25 158 GLY B N 1
ATOM 6228 C CA . GLY B 1 158 ? -3.414 -43.969 -29.469 1 94.25 158 GLY B CA 1
ATOM 6229 C C . GLY B 1 158 ? -3.66 -42.938 -30.547 1 94.25 158 GLY B C 1
ATOM 6230 O O . GLY B 1 158 ? -2.727 -42.281 -31 1 94.25 158 GLY B O 1
ATOM 6231 N N . LYS B 1 159 ? -4.867 -42.812 -30.953 1 94.12 159 LYS B N 1
ATOM 6232 C CA . LYS B 1 159 ? -5.23 -41.844 -31.969 1 94.12 159 LYS B CA 1
ATOM 6233 C C . LYS B 1 159 ? -5.07 -40.406 -31.453 1 94.12 159 LYS B C 1
ATOM 6235 O O . LYS B 1 159 ? -4.664 -39.531 -32.219 1 94.12 159 LYS B O 1
ATOM 6240 N N . LEU B 1 160 ? -5.418 -40.219 -30.203 1 93.12 160 LEU B N 1
ATOM 6241 C CA . LEU B 1 160 ? -5.238 -38.906 -29.609 1 93.12 160 LEU B CA 1
ATOM 6242 C C . LEU B 1 160 ? -3.764 -38.531 -29.547 1 93.12 160 LEU B C 1
ATOM 6244 O O . LEU B 1 160 ? -3.398 -37.375 -29.844 1 93.12 160 LEU B O 1
ATOM 6248 N N . ARG B 1 161 ? -2.955 -39.375 -29.203 1 92.19 161 ARG B N 1
ATOM 6249 C CA . ARG B 1 161 ? -1.516 -39.156 -29.156 1 92.19 161 ARG B CA 1
ATOM 6250 C C . ARG B 1 161 ? -0.947 -38.875 -30.531 1 92.19 161 ARG B C 1
ATOM 6252 O O . ARG B 1 161 ? -0.083 -38.031 -30.703 1 92.19 161 ARG B O 1
ATOM 6259 N N . GLU B 1 162 ? -1.435 -39.656 -31.438 1 91.19 162 GLU B N 1
ATOM 6260 C CA . GLU B 1 162 ? -1.018 -39.438 -32.812 1 91.19 162 GLU B CA 1
ATOM 6261 C C . GLU B 1 162 ? -1.341 -38.031 -33.312 1 91.19 162 GLU B C 1
ATOM 6263 O O . GLU B 1 162 ? -0.503 -37.375 -33.906 1 91.19 162 GLU B O 1
ATOM 6268 N N . MET B 1 163 ? -2.455 -37.594 -32.969 1 90.38 163 MET B N 1
ATOM 6269 C CA . MET B 1 163 ? -2.883 -36.25 -33.375 1 90.38 163 MET B CA 1
ATOM 6270 C C . MET B 1 163 ? -2.061 -35.188 -32.656 1 90.38 163 MET B C 1
ATOM 6272 O O . MET B 1 163 ? -1.708 -34.156 -33.25 1 90.38 163 MET B O 1
ATOM 6276 N N . ALA B 1 164 ? -1.785 -35.438 -31.438 1 87.94 164 ALA B N 1
ATOM 6277 C CA . ALA B 1 164 ? -1.021 -34.469 -30.656 1 87.94 164 ALA B CA 1
ATOM 6278 C C . ALA B 1 164 ? 0.409 -34.344 -31.172 1 87.94 164 ALA B C 1
ATOM 6280 O O . ALA B 1 164 ? 1.023 -33.281 -31.078 1 87.94 164 ALA B O 1
ATOM 6281 N N . ALA B 1 165 ? 0.888 -35.375 -31.719 1 86.56 165 ALA B N 1
ATOM 6282 C CA . ALA B 1 165 ? 2.27 -35.406 -32.188 1 86.56 165 ALA B CA 1
ATOM 6283 C C . ALA B 1 165 ? 2.383 -34.844 -33.594 1 86.56 165 ALA B C 1
ATOM 6285 O O . ALA B 1 165 ? 3.48 -34.5 -34.062 1 86.56 165 ALA B O 1
ATOM 6286 N N . MET B 1 166 ? 1.269 -34.656 -34.219 1 85.44 166 MET B N 1
ATOM 6287 C CA . MET B 1 166 ? 1.271 -34.188 -35.594 1 85.44 166 MET B CA 1
ATOM 6288 C C . MET B 1 166 ? 1.568 -32.688 -35.656 1 85.44 166 MET B C 1
ATOM 6290 O O . MET B 1 166 ? 1.081 -31.922 -34.844 1 85.44 166 MET B O 1
ATOM 6294 N N . SER B 1 167 ? 2.6 -32.344 -36.438 1 77.12 167 SER B N 1
ATOM 6295 C CA . SER B 1 167 ? 2.93 -30.938 -36.656 1 77.12 167 SER B CA 1
ATOM 6296 C C . SER B 1 167 ? 3.08 -30.656 -38.156 1 77.12 167 SER B C 1
ATOM 6298 O O . SER B 1 167 ? 3.213 -31.594 -38.969 1 77.12 167 SER B O 1
ATOM 6300 N N . GLY B 1 168 ? 2.801 -29.422 -38.688 1 70.25 168 GLY B N 1
ATOM 6301 C CA . GLY B 1 168 ? 3.033 -29.031 -40.094 1 70.25 168 GLY B CA 1
ATOM 6302 C C . GLY B 1 168 ? 1.761 -28.672 -40.812 1 70.25 168 GLY B C 1
ATOM 6303 O O . GLY B 1 168 ? 0.665 -28.766 -40.281 1 70.25 168 GLY B O 1
ATOM 6304 N N . ASN B 1 169 ? 1.839 -28.203 -42 1 66.56 169 ASN B N 1
ATOM 6305 C CA . ASN B 1 169 ? 0.779 -27.656 -42.844 1 66.56 169 ASN B CA 1
ATOM 6306 C C . ASN B 1 169 ? -0.271 -28.703 -43.188 1 66.56 169 ASN B C 1
ATOM 6308 O O . ASN B 1 169 ? -1.465 -28.406 -43.25 1 66.56 169 ASN B O 1
ATOM 6312 N N . ALA B 1 170 ? 0.161 -29.969 -43.438 1 73.12 170 ALA B N 1
ATOM 6313 C CA . ALA B 1 170 ? -0.777 -31.016 -43.844 1 73.12 170 ALA B CA 1
ATOM 6314 C C . ALA B 1 170 ? -1.401 -31.688 -42.625 1 73.12 170 ALA B C 1
ATOM 6316 O O . ALA B 1 170 ? -2.209 -32.625 -42.75 1 73.12 170 ALA B O 1
ATOM 6317 N N . SER B 1 171 ? -1.155 -31.156 -41.531 1 83.94 171 SER B N 1
ATOM 6318 C CA . SER B 1 171 ? -1.569 -31.766 -40.281 1 83.94 171 SER B CA 1
ATOM 6319 C C . SER B 1 171 ? -3.062 -31.578 -40.031 1 83.94 171 SER B C 1
ATOM 6321 O O . SER B 1 171 ? -3.729 -32.469 -39.5 1 83.94 171 SER B O 1
ATOM 6323 N N . ALA B 1 172 ? -3.588 -30.578 -40.594 1 85.44 172 ALA B N 1
ATOM 6324 C CA . ALA B 1 172 ? -4.996 -30.281 -40.344 1 85.44 172 ALA B CA 1
ATOM 6325 C C . ALA B 1 172 ? -5.902 -31.312 -41.031 1 85.44 172 ALA B C 1
ATOM 6327 O O . ALA B 1 172 ? -6.832 -31.828 -40.406 1 85.44 172 ALA B O 1
ATOM 6328 N N . SER B 1 173 ? -5.629 -31.594 -42.281 1 87.62 173 SER B N 1
ATOM 6329 C CA . SER B 1 173 ? -6.445 -32.531 -43.031 1 87.62 173 SER B CA 1
ATOM 6330 C C . SER B 1 173 ? -6.332 -33.938 -42.438 1 87.62 173 SER B C 1
ATOM 6332 O O . SER B 1 173 ? -7.32 -34.688 -42.406 1 87.62 173 SER B O 1
ATOM 6334 N N . LYS B 1 174 ? -5.164 -34.281 -42.062 1 90.31 174 LYS B N 1
ATOM 6335 C CA . LYS B 1 174 ? -4.965 -35.594 -41.469 1 90.31 174 LYS B CA 1
ATOM 6336 C C . LYS B 1 174 ? -5.695 -35.719 -40.125 1 90.31 174 LYS B C 1
ATOM 6338 O O . LYS B 1 174 ? -6.262 -36.75 -39.812 1 90.31 174 LYS B O 1
ATOM 6343 N N . LYS B 1 175 ? -5.637 -34.719 -39.375 1 91.75 175 LYS B N 1
ATOM 6344 C CA . LYS B 1 175 ? -6.344 -34.719 -38.094 1 91.75 175 LYS B CA 1
ATOM 6345 C C . LYS B 1 175 ? -7.852 -34.844 -38.312 1 91.75 175 LYS B C 1
ATOM 6347 O O . LYS B 1 175 ? -8.508 -35.594 -37.562 1 91.75 175 LYS B O 1
ATOM 6352 N N . ILE B 1 176 ? -8.328 -34.219 -39.344 1 91.62 176 ILE B N 1
ATOM 6353 C CA . ILE B 1 176 ? -9.758 -34.281 -39.656 1 91.62 176 ILE B CA 1
ATOM 6354 C C . ILE B 1 176 ? -10.133 -35.719 -40 1 91.62 176 ILE B C 1
ATOM 6356 O O . ILE B 1 176 ? -11.164 -36.219 -39.562 1 91.62 176 ILE B O 1
ATOM 6360 N N . ASP B 1 177 ? -9.32 -36.375 -40.719 1 92.12 177 ASP B N 1
ATOM 6361 C CA . ASP B 1 177 ? -9.594 -37.719 -41.156 1 92.12 177 ASP B CA 1
ATOM 6362 C C . ASP B 1 177 ? -9.602 -38.688 -39.938 1 92.12 177 ASP B C 1
ATOM 6364 O O . ASP B 1 177 ? -10.438 -39.594 -39.875 1 92.12 177 ASP B O 1
ATOM 6368 N N . ILE B 1 178 ? -8.68 -38.469 -39.094 1 93.62 178 ILE B N 1
ATOM 6369 C CA . ILE B 1 178 ? -8.609 -39.281 -37.906 1 93.62 178 ILE B CA 1
ATOM 6370 C C . ILE B 1 178 ? -9.867 -39.062 -37.062 1 93.62 178 ILE B C 1
ATOM 6372 O O . ILE B 1 178 ? -10.453 -40.031 -36.562 1 93.62 178 ILE B O 1
ATOM 6376 N N . ILE B 1 179 ? -10.281 -37.875 -36.938 1 93.81 179 ILE B N 1
ATOM 6377 C CA . ILE B 1 179 ? -11.445 -37.531 -36.125 1 93.81 179 ILE B CA 1
ATOM 6378 C C . ILE B 1 179 ? -12.703 -38.156 -36.75 1 93.81 179 ILE B C 1
ATOM 6380 O O . ILE B 1 179 ? -13.539 -38.688 -36.031 1 93.81 179 ILE B O 1
ATOM 6384 N N . LYS B 1 180 ? -12.773 -38.062 -38.031 1 91.25 180 LYS B N 1
ATOM 6385 C CA . LYS B 1 180 ? -13.906 -38.656 -38.719 1 91.25 180 LYS B CA 1
ATOM 6386 C C . LYS B 1 180 ? -13.984 -40.156 -38.469 1 91.25 180 LYS B C 1
ATOM 6388 O O . LYS B 1 180 ? -15.062 -40.688 -38.219 1 91.25 180 LYS B O 1
ATOM 6393 N N . GLY B 1 181 ? -12.859 -40.719 -38.594 1 90.56 181 GLY B N 1
ATOM 6394 C CA . GLY B 1 181 ? -12.805 -42.156 -38.344 1 90.56 181 GLY B CA 1
ATOM 6395 C C . GLY B 1 181 ? -13.242 -42.531 -36.938 1 90.56 181 GLY B C 1
ATOM 6396 O O . GLY B 1 181 ? -13.969 -43.531 -36.781 1 90.56 181 GLY B O 1
ATOM 6397 N N . LEU B 1 182 ? -12.828 -41.781 -36 1 93.88 182 LEU B N 1
ATOM 6398 C CA . LEU B 1 182 ? -13.203 -42.031 -34.594 1 93.88 182 LEU B CA 1
ATOM 6399 C C . LEU B 1 182 ? -14.688 -41.75 -34.375 1 93.88 182 LEU B C 1
ATOM 6401 O O . LEU B 1 182 ? -15.383 -42.562 -33.75 1 93.88 182 LEU B O 1
ATOM 6405 N N . PHE B 1 183 ? -15.156 -40.75 -35 1 92.19 183 PHE B N 1
ATOM 6406 C CA . PHE B 1 183 ? -16.516 -40.281 -34.781 1 92.19 183 PHE B CA 1
ATOM 6407 C C . PHE B 1 183 ? -17.531 -41.281 -35.312 1 92.19 183 PHE B C 1
ATOM 6409 O O . PHE B 1 183 ? -18.531 -41.594 -34.688 1 92.19 183 PHE B O 1
ATOM 6416 N N . VAL B 1 184 ? -17.219 -41.812 -36.438 1 89.19 184 VAL B N 1
ATOM 6417 C CA . VAL B 1 184 ? -18.156 -42.719 -37.062 1 89.19 184 VAL B CA 1
ATOM 6418 C C . VAL B 1 184 ? -18.25 -44 -36.25 1 89.19 184 VAL B C 1
ATOM 6420 O O . VAL B 1 184 ? -19.297 -44.656 -36.25 1 89.19 184 VAL B O 1
ATOM 6423 N N . ALA B 1 185 ? -17.25 -44.312 -35.531 1 91.62 185 ALA B N 1
ATOM 6424 C CA . ALA B 1 185 ? -17.203 -45.531 -34.75 1 91.62 185 ALA B CA 1
ATOM 6425 C C . ALA B 1 185 ? -17.844 -45.344 -33.375 1 91.62 185 ALA B C 1
ATOM 6427 O O . ALA B 1 185 ? -18.078 -46.312 -32.656 1 91.62 185 ALA B O 1
ATOM 6428 N N . CYS B 1 186 ? -18.203 -44.125 -33.062 1 92.75 186 CYS B N 1
ATOM 6429 C CA . CYS B 1 186 ? -18.703 -43.812 -31.719 1 92.75 186 CYS B CA 1
ATOM 6430 C C . CYS B 1 186 ? -20.109 -44.375 -31.516 1 92.75 186 CYS B C 1
ATOM 6432 O O . CYS B 1 186 ? -20.922 -44.375 -32.438 1 92.75 186 CYS B O 1
ATOM 6434 N N . ARG B 1 187 ? -20.266 -44.812 -30.266 1 89.56 187 ARG B N 1
ATOM 6435 C CA . ARG B 1 187 ? -21.578 -45.281 -29.828 1 89.56 187 ARG B CA 1
ATOM 6436 C C . ARG B 1 187 ? -22.016 -44.594 -28.562 1 89.56 187 ARG B C 1
ATOM 6438 O O . ARG B 1 187 ? -21.203 -44.281 -27.688 1 89.56 187 ARG B O 1
ATOM 6445 N N . HIS B 1 188 ? -23.312 -44.312 -28.438 1 88.06 188 HIS B N 1
ATOM 6446 C CA . HIS B 1 188 ? -23.906 -43.719 -27.25 1 88.06 188 HIS B CA 1
ATOM 6447 C C . HIS B 1 188 ? -23.219 -42.406 -26.891 1 88.06 188 HIS B C 1
ATOM 6449 O O . HIS B 1 188 ? -23.109 -41.5 -27.734 1 88.06 188 HIS B O 1
ATOM 6455 N N . SER B 1 189 ? -22.656 -42.375 -25.656 1 92.56 189 SER B N 1
ATOM 6456 C CA . SER B 1 189 ? -22.109 -41.125 -25.141 1 92.56 189 SER B CA 1
ATOM 6457 C C . SER B 1 189 ? -20.641 -40.969 -25.531 1 92.56 189 SER B C 1
ATOM 6459 O O . SER B 1 189 ? -20 -40 -25.172 1 92.56 189 SER B O 1
ATOM 6461 N N . GLU B 1 190 ? -20.109 -41.844 -26.312 1 95 190 GLU B N 1
ATOM 6462 C CA . GLU B 1 190 ? -18.703 -41.812 -26.703 1 95 190 GLU B CA 1
ATOM 6463 C C . GLU B 1 190 ? -18.391 -40.531 -27.5 1 95 190 GLU B C 1
ATOM 6465 O O . GLU B 1 190 ? -17.328 -39.938 -27.312 1 95 190 GLU B O 1
ATOM 6470 N N . ALA B 1 191 ? -19.359 -40.156 -28.344 1 94.38 191 ALA B N 1
ATOM 6471 C CA . ALA B 1 191 ? -19.156 -38.969 -29.188 1 94.38 191 ALA B CA 1
ATOM 6472 C C . ALA B 1 191 ? -19 -37.719 -28.359 1 94.38 191 ALA B C 1
ATOM 6474 O O . ALA B 1 191 ? -18.172 -36.844 -28.656 1 94.38 191 ALA B O 1
ATOM 6475 N N . ARG B 1 192 ? -19.75 -37.656 -27.344 1 94.44 192 ARG B N 1
ATOM 6476 C CA . ARG B 1 192 ? -19.719 -36.5 -26.453 1 94.44 192 ARG B CA 1
ATOM 6477 C C . ARG B 1 192 ? -18.359 -36.312 -25.812 1 94.44 192 ARG B C 1
ATOM 6479 O O . ARG B 1 192 ? -17.75 -35.25 -25.906 1 94.44 192 ARG B O 1
ATOM 6486 N N . TYR B 1 193 ? -17.906 -37.344 -25.281 1 95.94 193 TYR B N 1
ATOM 6487 C CA . TYR B 1 193 ? -16.688 -37.219 -24.484 1 95.94 193 TYR B CA 1
ATOM 6488 C C . TYR B 1 193 ? -15.453 -37.25 -25.391 1 95.94 193 TYR B C 1
ATOM 6490 O O . TYR B 1 193 ? -14.398 -36.75 -25.016 1 95.94 193 TYR B O 1
ATOM 6498 N N . LEU B 1 194 ? -15.586 -37.875 -26.547 1 94.56 194 LEU B N 1
ATOM 6499 C CA . LEU B 1 194 ? -14.492 -37.781 -27.516 1 94.56 194 LEU B CA 1
ATOM 6500 C C . LEU B 1 194 ? -14.273 -36.344 -27.953 1 94.56 194 LEU B C 1
ATOM 6502 O O . LEU B 1 194 ? -13.141 -35.875 -27.953 1 94.56 194 LEU B O 1
ATOM 6506 N N . VAL B 1 195 ? -15.328 -35.688 -28.25 1 93.25 195 VAL B N 1
ATOM 6507 C CA . VAL B 1 195 ? -15.242 -34.312 -28.734 1 93.25 195 VAL B CA 1
ATOM 6508 C C . VAL B 1 195 ? -14.773 -33.375 -27.609 1 93.25 195 VAL B C 1
ATOM 6510 O O . VAL B 1 195 ? -13.984 -32.469 -27.828 1 93.25 195 VAL B O 1
ATOM 6513 N N . ARG B 1 196 ? -15.18 -33.656 -26.422 1 92.25 196 ARG B N 1
ATOM 6514 C CA . ARG B 1 196 ? -14.734 -32.875 -25.281 1 92.25 196 ARG B CA 1
ATOM 6515 C C . ARG B 1 196 ? -13.242 -33.062 -25.047 1 92.25 196 ARG B C 1
ATOM 6517 O O . ARG B 1 196 ? -12.539 -32.094 -24.734 1 92.25 196 ARG B O 1
ATOM 6524 N N . SER B 1 197 ? -12.852 -34.219 -25.156 1 92.81 197 SER B N 1
ATOM 6525 C CA . SER B 1 197 ? -11.43 -34.5 -25 1 92.81 197 SER B CA 1
ATOM 6526 C C . SER B 1 197 ? -10.602 -33.781 -26.047 1 92.81 197 SER B C 1
ATOM 6528 O O . SER B 1 197 ? -9.539 -33.219 -25.734 1 92.81 197 SER B O 1
ATOM 6530 N N . LEU B 1 198 ? -11.125 -33.781 -27.234 1 92 198 LEU B N 1
ATOM 6531 C CA . LEU B 1 198 ? -10.414 -33.156 -28.328 1 92 198 LEU B CA 1
ATOM 6532 C C . LEU B 1 198 ? -10.438 -31.625 -28.172 1 92 198 LEU B C 1
ATOM 6534 O O . LEU B 1 198 ? -9.531 -30.938 -28.641 1 92 198 LEU B O 1
ATOM 6538 N N . SER B 1 199 ? -11.461 -31.172 -27.5 1 88.38 199 SER B N 1
ATOM 6539 C CA . SER B 1 199 ? -11.57 -29.75 -27.266 1 88.38 199 SER B CA 1
ATOM 6540 C C . SER B 1 199 ? -10.633 -29.297 -26.156 1 88.38 199 SER B C 1
ATOM 6542 O O . SER B 1 199 ? -10.469 -28.094 -25.922 1 88.38 199 SER B O 1
ATOM 6544 N N . GLY B 1 200 ? -10.062 -30.281 -25.438 1 82.94 200 GLY B N 1
ATOM 6545 C CA . GLY B 1 200 ? -9.031 -29.922 -24.484 1 82.94 200 GLY B CA 1
ATOM 6546 C C . GLY B 1 200 ? -9.383 -30.297 -23.062 1 82.94 200 GLY B C 1
ATOM 6547 O O . GLY B 1 200 ? -8.5 -30.609 -22.25 1 82.94 200 GLY B O 1
ATOM 6548 N N . LYS B 1 201 ? -10.672 -30.203 -22.688 1 83.5 201 LYS B N 1
ATOM 6549 C CA . LYS B 1 201 ? -11.055 -30.531 -21.312 1 83.5 201 LYS B CA 1
ATOM 6550 C C . LYS B 1 201 ? -12.414 -31.219 -21.281 1 83.5 201 LYS B C 1
ATOM 6552 O O . LYS B 1 201 ? -13.32 -30.859 -22.031 1 83.5 201 LYS B O 1
ATOM 6557 N N . LEU B 1 202 ? -12.5 -32.156 -20.391 1 88.12 202 LEU B N 1
ATOM 6558 C CA . LEU B 1 202 ? -13.742 -32.906 -20.219 1 88.12 202 LEU B CA 1
ATOM 6559 C C . LEU B 1 202 ? -14.766 -32.062 -19.438 1 88.12 202 LEU B C 1
ATOM 6561 O O . LEU B 1 202 ? -15.953 -32.062 -19.781 1 88.12 202 LEU B O 1
ATOM 6565 N N . ARG B 1 203 ? -14.328 -31.328 -18.453 1 84.62 203 ARG B N 1
ATOM 6566 C CA . ARG B 1 203 ? -15.141 -30.453 -17.625 1 84.62 203 ARG B CA 1
ATOM 6567 C C . ARG B 1 203 ? -16.25 -31.234 -16.922 1 84.62 203 ARG B C 1
ATOM 6569 O O . ARG B 1 203 ? -17.422 -30.859 -16.984 1 84.62 203 ARG B O 1
ATOM 6576 N N . ILE B 1 204 ? -15.93 -32.344 -16.359 1 89.56 204 ILE B N 1
ATOM 6577 C CA . ILE B 1 204 ? -16.906 -33.188 -15.672 1 89.56 204 ILE B CA 1
ATOM 6578 C C . ILE B 1 204 ? -16.625 -33.188 -14.172 1 89.56 204 ILE B C 1
ATOM 6580 O O . ILE B 1 204 ? -17.141 -34.031 -13.445 1 89.56 204 ILE B O 1
ATOM 6584 N N . GLY B 1 205 ? -15.719 -32.344 -13.75 1 86.38 205 GLY B N 1
ATOM 6585 C CA . GLY B 1 205 ? -15.414 -32.25 -12.328 1 86.38 205 GLY B CA 1
ATOM 6586 C C . GLY B 1 205 ? -14.445 -33.281 -11.852 1 86.38 205 GLY B C 1
ATOM 6587 O O . GLY B 1 205 ? -14.383 -33.594 -10.656 1 86.38 205 GLY B O 1
ATOM 6588 N N . LEU B 1 206 ? -13.789 -33.875 -12.727 1 90.94 206 LEU B N 1
ATOM 6589 C CA . LEU B 1 206 ? -12.82 -34.906 -12.391 1 90.94 206 LEU B CA 1
ATOM 6590 C C . LEU B 1 206 ? -11.414 -34.344 -12.297 1 90.94 206 LEU B C 1
ATOM 6592 O O . LEU B 1 206 ? -10.695 -34.25 -13.297 1 90.94 206 LEU B O 1
ATOM 6596 N N . ALA B 1 207 ? -11.078 -34.031 -11.094 1 88.94 207 ALA B N 1
ATOM 6597 C CA . ALA B 1 207 ? -9.758 -33.438 -10.852 1 88.94 207 ALA B CA 1
ATOM 6598 C C . ALA B 1 207 ? -8.703 -34.531 -10.711 1 88.94 207 ALA B C 1
ATOM 6600 O O . ALA B 1 207 ? -9.023 -35.688 -10.422 1 88.94 207 ALA B O 1
ATOM 6601 N N . GLU B 1 208 ? -7.523 -34.125 -10.938 1 90.44 208 GLU B N 1
ATOM 6602 C CA . GLU B 1 208 ? -6.418 -35.062 -10.867 1 90.44 208 GLU B CA 1
ATOM 6603 C C . GLU B 1 208 ? -6.316 -35.719 -9.484 1 90.44 208 GLU B C 1
ATOM 6605 O O . GLU B 1 208 ? -6.02 -36.906 -9.359 1 90.44 208 GLU B O 1
ATOM 6610 N N . GLN B 1 209 ? -6.559 -35 -8.5 1 90.31 209 GLN B N 1
ATOM 6611 C CA . GLN B 1 209 ? -6.48 -35.531 -7.137 1 90.31 209 GLN B CA 1
ATOM 6612 C C . GLN B 1 209 ? -7.52 -36.625 -6.914 1 90.31 209 GLN B C 1
ATOM 6614 O O . GLN B 1 209 ? -7.262 -37.594 -6.195 1 90.31 209 GLN B O 1
ATOM 6619 N N . SER B 1 210 ? -8.617 -36.438 -7.535 1 94 210 SER B N 1
ATOM 6620 C CA . SER B 1 210 ? -9.656 -37.469 -7.441 1 94 210 SER B CA 1
ATOM 6621 C C . SER B 1 210 ? -9.25 -38.75 -8.188 1 94 210 SER B C 1
ATOM 6623 O O . SER B 1 210 ? -9.531 -39.844 -7.727 1 94 210 SER B O 1
ATOM 6625 N N . VAL B 1 211 ? -8.609 -38.531 -9.289 1 96.06 211 VAL B N 1
ATOM 6626 C CA . VAL B 1 211 ? -8.148 -39.656 -10.07 1 96.06 211 VAL B CA 1
ATOM 6627 C C . VAL B 1 211 ? -7.102 -40.438 -9.273 1 96.06 211 VAL B C 1
ATOM 6629 O O . VAL B 1 211 ? -7.133 -41.656 -9.234 1 96.06 211 VAL B O 1
ATOM 6632 N N . LEU B 1 212 ? -6.238 -39.75 -8.633 1 96.31 212 LEU B N 1
ATOM 6633 C CA . LEU B 1 212 ? -5.195 -40.375 -7.832 1 96.31 212 LEU B CA 1
ATOM 6634 C C . LEU B 1 212 ? -5.801 -41.156 -6.672 1 96.31 212 LEU B C 1
ATOM 6636 O O . LEU B 1 212 ? -5.391 -42.281 -6.398 1 96.31 212 LEU B O 1
ATOM 6640 N N . THR B 1 213 ? -6.727 -40.625 -6.07 1 96.69 213 THR B N 1
ATOM 6641 C CA . THR B 1 213 ? -7.395 -41.281 -4.961 1 96.69 213 THR B CA 1
ATOM 6642 C C . THR B 1 213 ? -8.133 -42.531 -5.445 1 96.69 213 THR B C 1
ATOM 6644 O O . THR B 1 213 ? -8.047 -43.594 -4.816 1 96.69 213 THR B O 1
ATOM 6647 N N . ALA B 1 214 ? -8.805 -42.344 -6.547 1 97.94 214 ALA B N 1
ATOM 6648 C CA . ALA B 1 214 ? -9.539 -43.469 -7.105 1 97.94 214 ALA B CA 1
ATOM 6649 C C . ALA B 1 214 ? -8.594 -44.625 -7.477 1 97.94 214 ALA B C 1
ATOM 6651 O O . ALA B 1 214 ? -8.898 -45.781 -7.258 1 97.94 214 ALA B O 1
ATOM 6652 N N . LEU B 1 215 ? -7.496 -44.281 -8.047 1 98.06 215 LEU B N 1
ATOM 6653 C CA . LEU B 1 215 ? -6.5 -45.281 -8.43 1 98.06 215 LEU B CA 1
ATOM 6654 C C . LEU B 1 215 ? -5.973 -46 -7.199 1 98.06 215 LEU B C 1
ATOM 6656 O O . LEU B 1 215 ? -5.867 -47.219 -7.199 1 98.06 215 LEU B O 1
ATOM 6660 N N . ALA B 1 216 ? -5.645 -45.281 -6.152 1 97.88 216 ALA B N 1
ATOM 6661 C CA . ALA B 1 216 ? -5.152 -45.875 -4.918 1 97.88 216 ALA B CA 1
ATOM 6662 C C . ALA B 1 216 ? -6.184 -46.844 -4.32 1 97.88 216 ALA B C 1
ATOM 6664 O O . ALA B 1 216 ? -5.848 -47.938 -3.896 1 97.88 216 ALA B O 1
ATOM 6665 N N . HIS B 1 217 ? -7.367 -46.375 -4.309 1 97.5 217 HIS B N 1
ATOM 6666 C CA . HIS B 1 217 ? -8.453 -47.219 -3.785 1 97.5 217 HIS B CA 1
ATOM 6667 C C . HIS B 1 217 ? -8.602 -48.5 -4.598 1 97.5 217 HIS B C 1
ATOM 6669 O O . HIS B 1 217 ? -8.758 -49.562 -4.031 1 97.5 217 HIS B O 1
ATOM 6675 N N . ALA B 1 218 ? -8.586 -48.375 -5.898 1 97.56 218 ALA B N 1
ATOM 6676 C CA . ALA B 1 218 ? -8.781 -49.5 -6.781 1 97.56 218 ALA B CA 1
ATOM 6677 C C . ALA B 1 218 ? -7.707 -50.562 -6.547 1 97.56 218 ALA B C 1
ATOM 6679 O O . ALA B 1 218 ? -8.016 -51.75 -6.422 1 97.56 218 ALA B O 1
ATOM 6680 N N . ILE B 1 219 ? -6.492 -50.125 -6.461 1 96.31 219 ILE B N 1
ATOM 6681 C CA . ILE B 1 219 ? -5.367 -51.031 -6.297 1 96.31 219 ILE B CA 1
ATOM 6682 C C . ILE B 1 219 ? -5.414 -51.688 -4.91 1 96.31 219 ILE B C 1
ATOM 6684 O O . ILE B 1 219 ? -5.074 -52.844 -4.742 1 96.31 219 ILE B O 1
ATOM 6688 N N . ALA B 1 220 ? -5.777 -50.906 -3.951 1 95.5 220 ALA B N 1
ATOM 6689 C CA . ALA B 1 220 ? -5.859 -51.406 -2.582 1 95.5 220 ALA B CA 1
ATOM 6690 C C . ALA B 1 220 ? -6.973 -52.438 -2.443 1 95.5 220 ALA B C 1
ATOM 6692 O O . ALA B 1 220 ? -6.777 -53.5 -1.83 1 95.5 220 ALA B O 1
ATOM 6693 N N . LEU B 1 221 ? -8.086 -52.156 -2.982 1 95.56 221 LEU B N 1
ATOM 6694 C CA . LEU B 1 221 ? -9.25 -53.031 -2.838 1 95.56 221 LEU B CA 1
ATOM 6695 C C . LEU B 1 221 ? -9.102 -54.281 -3.691 1 95.56 221 LEU B C 1
ATOM 6697 O O . LEU B 1 221 ? -9.5 -55.375 -3.271 1 95.56 221 LEU B O 1
ATOM 6701 N N . THR B 1 222 ? -8.641 -54.125 -4.914 1 94.94 222 THR B N 1
ATOM 6702 C CA . THR B 1 222 ? -8.383 -55.219 -5.82 1 94.94 222 THR B CA 1
ATOM 6703 C C . THR B 1 222 ? -6.906 -55.281 -6.203 1 94.94 222 THR B C 1
ATOM 6705 O O . THR B 1 222 ? -6.508 -54.781 -7.246 1 94.94 222 THR B O 1
ATOM 6708 N N . PRO B 1 223 ? -6.164 -56 -5.324 1 92.62 223 PRO B N 1
ATOM 6709 C CA . PRO B 1 223 ? -4.723 -56.031 -5.578 1 92.62 223 PRO B CA 1
ATOM 6710 C C . PRO B 1 223 ? -4.383 -56.656 -6.938 1 92.62 223 PRO B C 1
ATOM 6712 O O . PRO B 1 223 ? -5.02 -57.625 -7.355 1 92.62 223 PRO B O 1
ATOM 6715 N N . PRO B 1 224 ? -3.457 -56.031 -7.562 1 90.94 224 PRO B N 1
ATOM 6716 C CA . PRO B 1 224 ? -3.08 -56.562 -8.883 1 90.94 224 PRO B CA 1
ATOM 6717 C C . PRO B 1 224 ? -2.244 -57.844 -8.789 1 90.94 224 PRO B C 1
ATOM 6719 O O . PRO B 1 224 ? -1.82 -58.219 -7.699 1 90.94 224 PRO B O 1
ATOM 6722 N N . GLY B 1 225 ? -2.029 -58.562 -9.977 1 83.38 225 GLY B N 1
ATOM 6723 C CA . GLY B 1 225 ? -1.152 -59.719 -10.086 1 83.38 225 GLY B CA 1
ATOM 6724 C C . GLY B 1 225 ? -1.834 -61.031 -9.711 1 83.38 225 GLY B C 1
ATOM 6725 O O . GLY B 1 225 ? -1.165 -62.031 -9.43 1 83.38 225 GLY B O 1
ATOM 6726 N N . GLN B 1 226 ? -3.109 -61 -9.664 1 85.31 226 GLN B N 1
ATOM 6727 C CA . GLN B 1 226 ? -3.84 -62.219 -9.32 1 85.31 226 GLN B CA 1
ATOM 6728 C C . GLN B 1 226 ? -4.203 -63.031 -10.57 1 85.31 226 GLN B C 1
ATOM 6730 O O . GLN B 1 226 ? -4.379 -62.469 -11.648 1 85.31 226 GLN B O 1
ATOM 6735 N N . GLU B 1 227 ? -4.133 -64.312 -10.43 1 80.12 227 GLU B N 1
ATOM 6736 C CA . GLU B 1 227 ? -4.609 -65.188 -11.508 1 80.12 227 GLU B CA 1
ATOM 6737 C C . GLU B 1 227 ? -6.117 -65.375 -11.43 1 80.12 227 GLU B C 1
ATOM 6739 O O . GLU B 1 227 ? -6.699 -65.375 -10.344 1 80.12 227 GLU B O 1
ATOM 6744 N N . TRP B 1 228 ? -6.703 -65.5 -12.539 1 79.12 228 TRP B N 1
ATOM 6745 C CA . TRP B 1 228 ? -8.148 -65.75 -12.57 1 79.12 228 TRP B CA 1
ATOM 6746 C C . TRP B 1 228 ? -8.5 -67.125 -12.117 1 79.12 228 TRP B C 1
ATOM 6748 O O . TRP B 1 228 ? -7.824 -68.125 -12.484 1 79.12 228 TRP B O 1
ATOM 6758 N N . PRO B 1 229 ? -9.453 -67.375 -11.414 1 83.81 229 PRO B N 1
ATOM 6759 C CA . PRO B 1 229 ? -10.328 -66.375 -10.82 1 83.81 229 PRO B CA 1
ATOM 6760 C C . PRO B 1 229 ? -9.656 -65.625 -9.672 1 83.81 229 PRO B C 1
ATOM 6762 O O . PRO B 1 229 ? -8.789 -66.125 -8.992 1 83.81 229 PRO B O 1
ATOM 6765 N N . LEU B 1 230 ? -10.094 -64.438 -9.43 1 86.06 230 LEU B N 1
ATOM 6766 C CA . LEU B 1 230 ? -9.445 -63.562 -8.453 1 86.06 230 LEU B CA 1
ATOM 6767 C C . LEU B 1 230 ? -9.609 -64.125 -7.043 1 86.06 230 LEU B C 1
ATOM 6769 O O . LEU B 1 230 ? -10.727 -64.438 -6.633 1 86.06 230 LEU B O 1
ATOM 6773 N N . ALA B 1 231 ? -8.602 -64.312 -6.379 1 86.94 231 ALA B N 1
ATOM 6774 C CA . ALA B 1 231 ? -8.641 -64.75 -4.992 1 86.94 231 ALA B CA 1
ATOM 6775 C C . ALA B 1 231 ? -9.203 -63.656 -4.078 1 86.94 231 ALA B C 1
ATOM 6777 O O . ALA B 1 231 ? -9.984 -63.969 -3.168 1 86.94 231 ALA B O 1
ATOM 6778 N N . VAL B 1 232 ? -8.797 -62.5 -4.359 1 89.5 232 VAL B N 1
ATOM 6779 C CA . VAL B 1 232 ? -9.266 -61.375 -3.574 1 89.5 232 VAL B CA 1
ATOM 6780 C C . VAL B 1 232 ? -9.906 -60.312 -4.492 1 89.5 232 VAL B C 1
ATOM 6782 O O . VAL B 1 232 ? -9.211 -59.625 -5.23 1 89.5 232 VAL B O 1
ATOM 6785 N N . VAL B 1 233 ? -11.141 -60.25 -4.414 1 87.94 233 VAL B N 1
ATOM 6786 C CA . VAL B 1 233 ? -11.867 -59.312 -5.238 1 87.94 233 VAL B CA 1
ATOM 6787 C C . VAL B 1 233 ? -11.961 -57.969 -4.508 1 87.94 233 VAL B C 1
ATOM 6789 O O . VAL B 1 233 ? -11.812 -56.906 -5.121 1 87.94 233 VAL B O 1
ATOM 6792 N N . ASP B 1 234 ? -12.164 -58.031 -3.199 1 92.62 234 ASP B N 1
ATOM 6793 C CA . ASP B 1 234 ? -12.258 -56.844 -2.357 1 92.62 234 ASP B CA 1
ATOM 6794 C C . ASP B 1 234 ? -11.531 -57.031 -1.033 1 92.62 234 ASP B C 1
ATOM 6796 O O . ASP B 1 234 ? -12.078 -57.625 -0.102 1 92.62 234 ASP B O 1
ATOM 6800 N N . ALA B 1 235 ? -10.414 -56.5 -0.926 1 90.69 235 ALA B N 1
ATOM 6801 C CA . ALA B 1 235 ? -9.555 -56.688 0.243 1 90.69 235 ALA B CA 1
ATOM 6802 C C . ALA B 1 235 ? -10.125 -55.969 1.463 1 90.69 235 ALA B C 1
ATOM 6804 O O . ALA B 1 235 ? -9.797 -56.312 2.602 1 90.69 235 ALA B O 1
ATOM 6805 N N . GLY B 1 236 ? -11 -55.031 1.328 1 88.12 236 GLY B N 1
ATOM 6806 C CA . GLY B 1 236 ? -11.547 -54.25 2.441 1 88.12 236 GLY B CA 1
ATOM 6807 C C . GLY B 1 236 ? -12.906 -54.781 2.898 1 88.12 236 GLY B C 1
ATOM 6808 O O . GLY B 1 236 ? -13.539 -54.156 3.766 1 88.12 236 GLY B O 1
ATOM 6809 N N . GLN B 1 237 ? -13.344 -55.875 2.385 1 87.44 237 GLN B N 1
ATOM 6810 C CA . GLN B 1 237 ? -14.695 -56.344 2.646 1 87.44 237 GLN B CA 1
ATOM 6811 C C . GLN B 1 237 ? -14.867 -56.75 4.109 1 87.44 237 GLN B C 1
ATOM 6813 O O . GLN B 1 237 ? -15.93 -56.531 4.695 1 87.44 237 GLN B O 1
ATOM 6818 N N . SER B 1 238 ? -13.812 -57.25 4.73 1 89.12 238 SER B N 1
ATOM 6819 C CA . SER B 1 238 ? -13.891 -57.75 6.098 1 89.12 238 SER B CA 1
ATOM 6820 C C . SER B 1 238 ? -13.594 -56.656 7.109 1 89.12 238 SER B C 1
ATOM 6822 O O . SER B 1 238 ? -13.75 -56.844 8.32 1 89.12 238 SER B O 1
ATOM 6824 N N . MET B 1 239 ? -13.391 -55.469 6.637 1 91.5 239 MET B N 1
ATOM 6825 C CA . MET B 1 239 ? -13 -54.375 7.531 1 91.5 239 MET B CA 1
ATOM 6826 C C . MET B 1 239 ? -14.219 -53.594 7.973 1 91.5 239 MET B C 1
ATOM 6828 O O . MET B 1 239 ? -15.188 -53.469 7.223 1 91.5 239 MET B O 1
ATOM 6832 N N . ALA B 1 240 ? -14.133 -53.062 9.18 1 92.75 240 ALA B N 1
ATOM 6833 C CA . ALA B 1 240 ? -15.148 -52.094 9.633 1 92.75 240 ALA B CA 1
ATOM 6834 C C . ALA B 1 240 ? -15.109 -50.812 8.812 1 92.75 240 ALA B C 1
ATOM 6836 O O . ALA B 1 240 ? -14.055 -50.406 8.328 1 92.75 240 ALA B O 1
ATOM 6837 N N . PRO B 1 241 ? -16.219 -50.219 8.688 1 90.56 241 PRO B N 1
ATOM 6838 C CA . PRO B 1 241 ? -16.312 -49.031 7.816 1 90.56 241 PRO B CA 1
ATOM 6839 C C . PRO B 1 241 ? -15.289 -47.969 8.18 1 90.56 241 PRO B C 1
ATOM 6841 O O . PRO B 1 241 ? -14.625 -47.406 7.301 1 90.56 241 PRO B O 1
ATOM 6844 N N . ASP B 1 242 ? -15.148 -47.719 9.414 1 91.88 242 ASP B N 1
ATOM 6845 C CA . ASP B 1 242 ? -14.219 -46.656 9.828 1 91.88 242 ASP B CA 1
ATOM 6846 C C . ASP B 1 242 ? -12.766 -47.094 9.586 1 91.88 242 ASP B C 1
ATOM 6848 O O . ASP B 1 242 ? -11.938 -46.281 9.18 1 91.88 242 ASP B O 1
ATOM 6852 N N . ALA B 1 243 ? -12.555 -48.25 9.883 1 92.5 243 ALA B N 1
ATOM 6853 C CA . ALA B 1 243 ? -11.219 -48.781 9.656 1 92.5 243 ALA B CA 1
ATOM 6854 C C . ALA B 1 243 ? -10.891 -48.844 8.172 1 92.5 243 ALA B C 1
ATOM 6856 O O . ALA B 1 243 ? -9.742 -48.594 7.773 1 92.5 243 ALA B O 1
ATOM 6857 N N . ARG B 1 244 ? -11.859 -49.219 7.348 1 93.94 244 ARG B N 1
ATOM 6858 C CA . ARG B 1 244 ? -11.695 -49.25 5.898 1 93.94 244 ARG B CA 1
ATOM 6859 C C . ARG B 1 244 ? -11.375 -47.875 5.344 1 93.94 244 ARG B C 1
ATOM 6861 O O . ARG B 1 244 ? -10.492 -47.719 4.496 1 93.94 244 ARG B O 1
ATOM 6868 N N . ARG B 1 245 ? -12.094 -46.938 5.895 1 93.44 245 ARG B N 1
ATOM 6869 C CA . ARG B 1 245 ? -11.891 -45.562 5.453 1 93.44 245 ARG B CA 1
ATOM 6870 C C . ARG B 1 245 ? -10.477 -45.094 5.781 1 93.44 245 ARG B C 1
ATOM 6872 O O . ARG B 1 245 ? -9.812 -44.469 4.945 1 93.44 245 ARG B O 1
ATOM 6879 N N . THR B 1 246 ? -10.008 -45.312 6.93 1 94.62 246 THR B N 1
ATOM 6880 C CA . THR B 1 246 ? -8.68 -44.906 7.359 1 94.62 246 THR B CA 1
ATOM 6881 C C . THR B 1 246 ? -7.605 -45.625 6.543 1 94.62 246 THR B C 1
ATOM 6883 O O . THR B 1 246 ? -6.602 -45 6.164 1 94.62 246 THR B O 1
ATOM 6886 N N . TRP B 1 247 ? -7.863 -46.875 6.383 1 94.44 247 TRP B N 1
ATOM 6887 C CA . TRP B 1 247 ? -6.93 -47.656 5.59 1 94.44 247 TRP B CA 1
ATOM 6888 C C . TRP B 1 247 ? -6.82 -47.125 4.168 1 94.44 247 TRP B C 1
ATOM 6890 O O . TRP B 1 247 ? -5.715 -46.969 3.641 1 94.44 247 TRP B O 1
ATOM 6900 N N . LEU B 1 248 ? -7.863 -46.812 3.545 1 95.5 248 LEU B N 1
ATOM 6901 C CA . LEU B 1 248 ? -7.879 -46.281 2.186 1 95.5 248 LEU B CA 1
ATOM 6902 C C . LEU B 1 248 ? -7.215 -44.906 2.127 1 95.5 248 LEU B C 1
ATOM 6904 O O . LEU B 1 248 ? -6.547 -44.594 1.144 1 95.5 248 LEU B O 1
ATOM 6908 N N . GLU B 1 249 ? -7.398 -44.156 3.088 1 95 249 GLU B N 1
ATOM 6909 C CA . GLU B 1 249 ? -6.766 -42.844 3.15 1 95 249 GLU B CA 1
ATOM 6910 C C . GLU B 1 249 ? -5.246 -42.969 3.217 1 95 249 GLU B C 1
ATOM 6912 O O . GLU B 1 249 ? -4.527 -42.188 2.592 1 95 249 GLU B O 1
ATOM 6917 N N . GLU B 1 250 ? -4.848 -43.844 3.965 1 94.75 250 GLU B N 1
ATOM 6918 C CA . GLU B 1 250 ? -3.41 -44.094 4.074 1 94.75 250 GLU B CA 1
ATOM 6919 C C . GLU B 1 250 ? -2.826 -44.562 2.74 1 94.75 250 GLU B C 1
ATOM 6921 O O . GLU B 1 250 ? -1.729 -44.125 2.359 1 94.75 250 GLU B O 1
ATOM 6926 N N . GLN B 1 251 ? -3.547 -45.469 2.074 1 95.19 251 GLN B N 1
ATOM 6927 C CA . GLN B 1 251 ? -3.107 -45.938 0.764 1 95.19 251 GLN B CA 1
ATOM 6928 C C . GLN B 1 251 ? -3.066 -44.781 -0.245 1 95.19 251 GLN B C 1
ATOM 6930 O O . GLN B 1 251 ? -2.146 -44.719 -1.062 1 95.19 251 GLN B O 1
ATOM 6935 N N . SER B 1 252 ? -4.004 -43.969 -0.159 1 96.44 252 SER B N 1
ATOM 6936 C CA . SER B 1 252 ? -4.051 -42.812 -1.048 1 96.44 252 SER B CA 1
ATOM 6937 C C . SER B 1 252 ? -2.883 -41.844 -0.787 1 96.44 252 SER B C 1
ATOM 6939 O O . SER B 1 252 ? -2.344 -41.25 -1.719 1 96.44 252 SER B O 1
ATOM 6941 N N . ARG B 1 253 ? -2.516 -41.719 0.433 1 94.62 253 ARG B N 1
ATOM 6942 C CA . ARG B 1 253 ? -1.408 -40.844 0.804 1 94.62 253 ARG B CA 1
ATOM 6943 C C . ARG B 1 253 ? -0.096 -41.344 0.207 1 94.62 253 ARG B C 1
ATOM 6945 O O . ARG B 1 253 ? 0.724 -40.531 -0.253 1 94.62 253 ARG B O 1
ATOM 6952 N N . ILE B 1 254 ? 0.05 -42.562 0.191 1 95.06 254 ILE B N 1
ATOM 6953 C CA . ILE B 1 254 ? 1.264 -43.156 -0.352 1 95.06 254 ILE B CA 1
ATOM 6954 C C . ILE B 1 254 ? 1.375 -42.844 -1.842 1 95.06 254 ILE B C 1
ATOM 6956 O O . ILE B 1 254 ? 2.43 -42.406 -2.314 1 95.06 254 ILE B O 1
ATOM 6960 N N . LEU B 1 255 ? 0.298 -43.094 -2.549 1 96.38 255 LEU B N 1
ATOM 6961 C CA . LEU B 1 255 ? 0.312 -42.844 -3.986 1 96.38 255 LEU B CA 1
ATOM 6962 C C . LEU B 1 255 ? 0.51 -41.344 -4.281 1 96.38 255 LEU B C 1
ATOM 6964 O O . LEU B 1 255 ? 1.284 -41 -5.168 1 96.38 255 LEU B O 1
ATOM 6968 N N . LYS B 1 256 ? -0.186 -40.531 -3.57 1 94.69 256 LYS B N 1
ATOM 6969 C CA . LYS B 1 256 ? -0.081 -39.094 -3.789 1 94.69 256 LYS B CA 1
ATOM 6970 C C . LYS B 1 256 ? 1.338 -38.594 -3.523 1 94.69 256 LYS B C 1
ATOM 6972 O O . LYS B 1 256 ? 1.869 -37.781 -4.281 1 94.69 256 LYS B O 1
ATOM 6977 N N . GLN B 1 257 ? 1.933 -39.062 -2.533 1 91.94 257 GLN B N 1
ATOM 6978 C CA . GLN B 1 257 ? 3.301 -38.688 -2.207 1 91.94 257 GLN B CA 1
ATOM 6979 C C . GLN B 1 257 ? 4.277 -39.156 -3.283 1 91.94 257 GLN B C 1
ATOM 6981 O O . GLN B 1 257 ? 5.172 -38.406 -3.686 1 91.94 257 GLN B O 1
ATOM 6986 N N . THR B 1 258 ? 4.082 -40.375 -3.652 1 94.38 258 THR B N 1
ATOM 6987 C CA . THR B 1 258 ? 4.945 -40.906 -4.699 1 94.38 258 THR B CA 1
ATOM 6988 C C . THR B 1 258 ? 4.77 -40.125 -6 1 94.38 258 THR B C 1
ATOM 6990 O O . THR B 1 258 ? 5.742 -39.844 -6.703 1 94.38 258 THR B O 1
ATOM 6993 N N . PHE B 1 259 ? 3.541 -39.812 -6.285 1 93.88 259 PHE B N 1
ATOM 6994 C CA . PHE B 1 259 ? 3.266 -39.062 -7.5 1 93.88 259 PHE B CA 1
ATOM 6995 C C . PHE B 1 259 ? 3.908 -37.688 -7.438 1 93.88 259 PHE B C 1
ATOM 6997 O O . PHE B 1 259 ? 4.355 -37.156 -8.461 1 93.88 259 PHE B O 1
ATOM 7004 N N . CYS B 1 260 ? 3.969 -37.062 -6.328 1 91.69 260 CYS B N 1
ATOM 7005 C CA . CYS B 1 260 ? 4.625 -35.781 -6.176 1 91.69 260 CYS B CA 1
ATOM 7006 C C . CYS B 1 260 ? 6.105 -35.875 -6.52 1 91.69 260 CYS B C 1
ATOM 7008 O O . CYS B 1 260 ? 6.672 -34.938 -7.105 1 91.69 260 CYS B O 1
ATOM 7010 N N . GLU B 1 261 ? 6.688 -36.938 -6.234 1 91.81 261 GLU B N 1
ATOM 7011 C CA . GLU B 1 261 ? 8.109 -37.125 -6.477 1 91.81 261 GLU B CA 1
ATOM 7012 C C . GLU B 1 261 ? 8.367 -37.562 -7.918 1 91.81 261 GLU B C 1
ATOM 7014 O O . GLU B 1 261 ? 9.43 -37.281 -8.477 1 91.81 261 GLU B O 1
ATOM 7019 N N . LEU B 1 262 ? 7.473 -38.281 -8.367 1 92.94 262 LEU B N 1
ATOM 7020 C CA . LEU B 1 262 ? 7.547 -38.781 -9.742 1 92.94 262 LEU B CA 1
ATOM 7021 C C . LEU B 1 262 ? 6.207 -38.594 -10.453 1 92.94 262 LEU B C 1
ATOM 7023 O O . LEU B 1 262 ? 5.473 -39.594 -10.641 1 92.94 262 LEU B O 1
ATOM 7027 N N . PRO B 1 263 ? 5.988 -37.375 -10.945 1 91.88 263 PRO B N 1
ATOM 7028 C CA . PRO B 1 263 ? 4.695 -37.094 -11.578 1 91.88 263 PRO B CA 1
ATOM 7029 C C . PRO B 1 263 ? 4.594 -37.656 -12.992 1 91.88 263 PRO B C 1
ATOM 7031 O O . PRO B 1 263 ? 4.414 -36.906 -13.953 1 91.88 263 PRO B O 1
ATOM 7034 N N . ASP B 1 264 ? 4.633 -38.938 -13.141 1 92.31 264 ASP B N 1
ATOM 7035 C CA . ASP B 1 264 ? 4.547 -39.688 -14.398 1 92.31 264 ASP B CA 1
ATOM 7036 C C . ASP B 1 264 ? 3.793 -41 -14.219 1 92.31 264 ASP B C 1
ATOM 7038 O O . ASP B 1 264 ? 4.348 -41.969 -13.711 1 92.31 264 ASP B O 1
ATOM 7042 N N . TYR B 1 265 ? 2.621 -41.031 -14.758 1 94.94 265 TYR B N 1
ATOM 7043 C CA . TYR B 1 265 ? 1.787 -42.219 -14.617 1 94.94 265 TYR B CA 1
ATOM 7044 C C . TYR B 1 265 ? 2.391 -43.406 -15.367 1 94.94 265 TYR B C 1
ATOM 7046 O O . TYR B 1 265 ? 2.25 -44.562 -14.945 1 94.94 265 TYR B O 1
ATOM 7054 N N . ALA B 1 266 ? 3.035 -43.125 -16.484 1 92.94 266 ALA B N 1
ATOM 7055 C CA . ALA B 1 266 ? 3.646 -44.188 -17.281 1 92.94 266 ALA B CA 1
ATOM 7056 C C . ALA B 1 266 ? 4.742 -44.906 -16.484 1 92.94 266 ALA B C 1
ATOM 7058 O O . ALA B 1 266 ? 5 -46.094 -16.703 1 92.94 266 ALA B O 1
ATOM 7059 N N . ALA B 1 267 ? 5.34 -44.188 -15.625 1 93.19 267 ALA B N 1
ATOM 7060 C CA . ALA B 1 267 ? 6.387 -44.75 -14.797 1 93.19 267 ALA B CA 1
ATOM 7061 C C . ALA B 1 267 ? 5.797 -45.438 -13.562 1 93.19 267 ALA B C 1
ATOM 7063 O O . ALA B 1 267 ? 6.312 -46.469 -13.109 1 93.19 267 ALA B O 1
ATOM 7064 N N . ILE B 1 268 ? 4.738 -45 -13.086 1 95.25 268 ILE B N 1
ATOM 7065 C CA . ILE B 1 268 ? 4.188 -45.438 -11.812 1 95.25 268 ILE B CA 1
ATOM 7066 C C . ILE B 1 268 ? 3.326 -46.688 -12.016 1 95.25 268 ILE B C 1
ATOM 7068 O O . ILE B 1 268 ? 3.396 -47.625 -11.227 1 95.25 268 ILE B O 1
ATOM 7072 N N . VAL B 1 269 ? 2.527 -46.719 -13.078 1 96.19 269 VAL B N 1
ATOM 7073 C CA . VAL B 1 269 ? 1.486 -47.719 -13.266 1 96.19 269 VAL B CA 1
ATOM 7074 C C . VAL B 1 269 ? 2.119 -49.094 -13.383 1 96.19 269 VAL B C 1
ATOM 7076 O O . VAL B 1 269 ? 1.681 -50.062 -12.727 1 96.19 269 VAL B O 1
ATOM 7079 N N . PRO B 1 270 ? 3.195 -49.281 -14.148 1 95.62 270 PRO B N 1
ATOM 7080 C CA . PRO B 1 270 ? 3.811 -50.594 -14.211 1 95.62 270 PRO B CA 1
ATOM 7081 C C . PRO B 1 270 ? 4.312 -51.094 -12.852 1 95.62 270 PRO B C 1
ATOM 7083 O O . PRO B 1 270 ? 4.184 -52.281 -12.523 1 95.62 270 PRO B O 1
ATOM 7086 N N . VAL B 1 271 ? 4.836 -50.188 -12.078 1 95.44 271 VAL B N 1
ATOM 7087 C CA . VAL B 1 271 ? 5.348 -50.562 -10.758 1 95.44 271 VAL B CA 1
ATOM 7088 C C . VAL B 1 271 ? 4.184 -50.906 -9.828 1 95.44 271 VAL B C 1
ATOM 7090 O O . VAL B 1 271 ? 4.281 -51.844 -9.031 1 95.44 271 VAL B O 1
ATOM 7093 N N . LEU B 1 272 ? 3.166 -50.219 -9.953 1 95.31 272 LEU B N 1
ATOM 7094 C CA . LEU B 1 272 ? 1.967 -50.469 -9.164 1 95.31 272 LEU B CA 1
ATOM 7095 C C . LEU B 1 272 ? 1.415 -51.875 -9.453 1 95.31 272 LEU B C 1
ATOM 7097 O O . LEU B 1 272 ? 1.006 -52.562 -8.531 1 95.31 272 LEU B O 1
ATOM 7101 N N . LEU B 1 273 ? 1.377 -52.25 -10.734 1 95 273 LEU B N 1
ATOM 7102 C CA . LEU B 1 273 ? 0.811 -53.531 -11.156 1 95 273 LEU B CA 1
ATOM 7103 C C . LEU B 1 273 ? 1.721 -54.688 -10.766 1 95 273 LEU B C 1
ATOM 7105 O O . LEU B 1 273 ? 1.243 -55.781 -10.477 1 95 273 LEU B O 1
ATOM 7109 N N . GLU B 1 274 ? 2.98 -54.375 -10.688 1 93.75 274 GLU B N 1
ATOM 7110 C CA . GLU B 1 274 ? 3.947 -55.438 -10.406 1 93.75 274 GLU B CA 1
ATOM 7111 C C . GLU B 1 274 ? 4.164 -55.594 -8.898 1 93.75 274 GLU B C 1
ATOM 7113 O O . GLU B 1 274 ? 4.211 -56.719 -8.398 1 93.75 274 GLU B O 1
ATOM 7118 N N . HIS B 1 275 ? 4.305 -54.469 -8.148 1 93.12 275 HIS B N 1
ATOM 7119 C CA . HIS B 1 275 ? 4.766 -54.562 -6.766 1 93.12 275 HIS B CA 1
ATOM 7120 C C . HIS B 1 275 ? 3.67 -54.125 -5.793 1 93.12 275 HIS B C 1
ATOM 7122 O O . HIS B 1 275 ? 3.766 -54.375 -4.59 1 93.12 275 HIS B O 1
ATOM 7128 N N . GLY B 1 276 ? 2.611 -53.531 -6.301 1 91.31 276 GLY B N 1
ATOM 7129 C CA . GLY B 1 276 ? 1.56 -53.062 -5.418 1 91.31 276 GLY B CA 1
ATOM 7130 C C . GLY B 1 276 ? 1.826 -51.688 -4.859 1 91.31 276 GLY B C 1
ATOM 7131 O O . GLY B 1 276 ? 2.879 -51.094 -5.121 1 91.31 276 GLY B O 1
ATOM 7132 N N . LEU B 1 277 ? 0.933 -51.188 -4.066 1 94 277 LEU B N 1
ATOM 7133 C CA . LEU B 1 277 ? 0.929 -49.781 -3.598 1 94 277 LEU B CA 1
ATOM 7134 C C . LEU B 1 277 ? 1.947 -49.594 -2.48 1 94 277 LEU B C 1
ATOM 7136 O O . LEU B 1 277 ? 2.645 -48.562 -2.445 1 94 277 LEU B O 1
ATOM 7140 N N . GLU B 1 278 ? 2.125 -50.406 -1.548 1 91.62 278 GLU B N 1
ATOM 7141 C CA . GLU B 1 278 ? 2.977 -50.281 -0.37 1 91.62 278 GLU B CA 1
ATOM 7142 C C . GLU B 1 278 ? 4.449 -50.219 -0.758 1 91.62 278 GLU B C 1
ATOM 7144 O O . GLU B 1 278 ? 5.254 -49.562 -0.082 1 91.62 278 GLU B O 1
ATOM 7149 N N . GLN B 1 279 ? 4.816 -50.812 -1.854 1 92.88 279 GLN B N 1
ATOM 7150 C CA . GLN B 1 279 ? 6.211 -50.875 -2.279 1 92.88 279 GLN B CA 1
ATOM 7151 C C . GLN B 1 279 ? 6.531 -49.781 -3.279 1 92.88 279 GLN B C 1
ATOM 7153 O O . GLN B 1 279 ? 7.68 -49.625 -3.701 1 92.88 279 GLN B O 1
ATOM 7158 N N . LEU B 1 280 ? 5.543 -49.062 -3.564 1 94.25 280 LEU B N 1
ATOM 7159 C CA . LEU B 1 280 ? 5.672 -48.062 -4.617 1 94.25 280 LEU B CA 1
ATOM 7160 C C . LEU B 1 280 ? 6.781 -47.062 -4.289 1 94.25 280 LEU B C 1
ATOM 7162 O O . LEU B 1 280 ? 7.625 -46.75 -5.141 1 94.25 280 LEU B O 1
ATOM 7166 N N . PRO B 1 281 ? 6.93 -46.562 -3.031 1 92.38 281 PRO B N 1
ATOM 7167 C CA . PRO B 1 281 ? 7.953 -45.562 -2.723 1 92.38 281 PRO B CA 1
ATOM 7168 C C . PRO B 1 281 ? 9.375 -46.094 -2.859 1 92.38 281 PRO B C 1
ATOM 7170 O O . PRO B 1 281 ? 10.312 -45.312 -3.088 1 92.38 281 PRO B O 1
ATOM 7173 N N . LYS B 1 282 ? 9.516 -47.312 -2.826 1 92.62 282 LYS B N 1
ATOM 7174 C CA . LYS B 1 282 ? 10.836 -47.938 -2.926 1 92.62 282 LYS B CA 1
ATOM 7175 C C . LYS B 1 282 ? 11.297 -48.031 -4.379 1 92.62 282 LYS B C 1
ATOM 7177 O O . LYS B 1 282 ? 12.5 -48.031 -4.656 1 92.62 282 LYS B O 1
ATOM 7182 N N . HIS B 1 283 ? 10.305 -48.062 -5.242 1 93.62 283 HIS B N 1
ATOM 7183 C CA . HIS B 1 283 ? 10.648 -48.281 -6.641 1 93.62 283 HIS B CA 1
ATOM 7184 C C . HIS B 1 283 ? 10.477 -47.031 -7.461 1 93.62 283 HIS B C 1
ATOM 7186 O O . HIS B 1 283 ? 10.969 -46.938 -8.586 1 93.62 283 HIS B O 1
ATOM 7192 N N . CYS B 1 284 ? 9.758 -46.125 -6.961 1 93.06 284 CYS B N 1
ATOM 7193 C CA . CYS B 1 284 ? 9.508 -44.875 -7.656 1 93.06 284 CYS B CA 1
ATOM 7194 C C . CYS B 1 284 ? 10.008 -43.688 -6.844 1 93.06 284 CYS B C 1
ATOM 7196 O O . CYS B 1 284 ? 9.578 -43.469 -5.707 1 93.06 284 CYS B O 1
ATOM 7198 N N . GLY B 1 285 ? 10.969 -43 -7.398 1 92.44 285 GLY B N 1
ATOM 7199 C CA . GLY B 1 285 ? 11.508 -41.812 -6.738 1 92.44 285 GLY B CA 1
ATOM 7200 C C . GLY B 1 285 ? 11.859 -40.688 -7.699 1 92.44 285 GLY B C 1
ATOM 7201 O O . GLY B 1 285 ? 11.602 -40.812 -8.898 1 92.44 285 GLY B O 1
ATOM 7202 N N . ILE B 1 286 ? 12.359 -39.656 -7.129 1 95 286 ILE B N 1
ATOM 7203 C CA . ILE B 1 286 ? 12.766 -38.5 -7.934 1 95 286 ILE B CA 1
ATOM 7204 C C . ILE B 1 286 ? 13.766 -38.938 -8.992 1 95 286 ILE B C 1
ATOM 7206 O O . ILE B 1 286 ? 14.75 -39.625 -8.688 1 95 286 ILE B O 1
ATOM 7210 N N . THR B 1 287 ? 13.438 -38.625 -10.211 1 93.31 287 THR B N 1
ATOM 7211 C CA . THR B 1 287 ? 14.25 -39.062 -11.352 1 93.31 287 THR B CA 1
ATOM 7212 C C . THR B 1 287 ? 14.523 -37.875 -12.289 1 93.31 287 THR B C 1
ATOM 7214 O O . THR B 1 287 ? 13.594 -37.219 -12.742 1 93.31 287 THR B O 1
ATOM 7217 N N . PRO B 1 288 ? 15.867 -37.656 -12.555 1 94.81 288 PRO B N 1
ATOM 7218 C CA . PRO B 1 288 ? 16.172 -36.594 -13.531 1 94.81 288 PRO B CA 1
ATOM 7219 C C . PRO B 1 288 ? 15.477 -36.812 -14.867 1 94.81 288 PRO B C 1
ATOM 7221 O O . PRO B 1 288 ? 15.461 -37.969 -15.375 1 94.81 288 PRO B O 1
ATOM 7224 N N . GLY B 1 289 ? 14.953 -35.844 -15.391 1 92.62 289 GLY B N 1
ATOM 7225 C CA . GLY B 1 289 ? 14.203 -35.938 -16.625 1 92.62 289 GLY B CA 1
ATOM 7226 C C . GLY B 1 289 ? 12.703 -35.781 -16.438 1 92.62 289 GLY B C 1
ATOM 7227 O O . GLY B 1 289 ? 11.984 -35.469 -17.391 1 92.62 289 GLY B O 1
ATOM 7228 N N . VAL B 1 290 ? 12.234 -36.031 -15.242 1 93.25 290 VAL B N 1
ATOM 7229 C CA . VAL B 1 290 ? 10.828 -35.812 -14.906 1 93.25 290 VAL B CA 1
ATOM 7230 C C . VAL B 1 290 ? 10.695 -34.656 -13.922 1 93.25 290 VAL B C 1
ATOM 7232 O O . VAL B 1 290 ? 11.055 -34.781 -12.75 1 93.25 290 VAL B O 1
ATOM 7235 N N . PRO B 1 291 ? 10.133 -33.594 -14.336 1 94.5 291 PRO B N 1
ATOM 7236 C CA . PRO B 1 291 ? 10.086 -32.406 -13.484 1 94.5 291 PRO B CA 1
ATOM 7237 C C . PRO B 1 291 ? 9.117 -32.562 -12.305 1 94.5 291 PRO B C 1
ATOM 7239 O O . PRO B 1 291 ? 8.062 -33.188 -12.453 1 94.5 291 PRO B O 1
ATOM 7242 N N . LEU B 1 292 ? 9.453 -31.953 -11.172 1 93.56 292 LEU B N 1
ATOM 7243 C CA . LEU B 1 292 ? 8.617 -31.906 -9.977 1 93.56 292 LEU B CA 1
ATOM 7244 C C . LEU B 1 292 ? 7.816 -30.609 -9.93 1 93.56 292 LEU B C 1
ATOM 7246 O O . LEU B 1 292 ? 8.25 -29.594 -10.461 1 93.56 292 LEU B O 1
ATOM 7250 N N . LYS B 1 293 ? 6.637 -30.703 -9.344 1 91.69 293 LYS B N 1
ATOM 7251 C CA . LYS B 1 293 ? 5.965 -29.453 -9 1 91.69 293 LYS B CA 1
ATOM 7252 C C . LYS B 1 293 ? 6.707 -28.703 -7.895 1 91.69 293 LYS B C 1
ATOM 7254 O O . LYS B 1 293 ? 7.051 -29.297 -6.867 1 91.69 293 LYS B O 1
ATOM 7259 N N . PRO B 1 294 ? 6.934 -27.547 -8.109 1 93.81 294 PRO B N 1
ATOM 7260 C CA . PRO B 1 294 ? 7.805 -26.828 -7.172 1 93.81 294 PRO B CA 1
ATOM 7261 C C . PRO B 1 294 ? 7.102 -26.469 -5.863 1 93.81 294 PRO B C 1
ATOM 7263 O O . PRO B 1 294 ? 5.871 -26.469 -5.801 1 93.81 294 PRO B O 1
ATOM 7266 N N . MET B 1 295 ? 7.938 -26.266 -4.875 1 94.5 295 MET B N 1
ATOM 7267 C CA . MET B 1 295 ? 7.477 -25.703 -3.611 1 94.5 295 MET B CA 1
ATOM 7268 C C . MET B 1 295 ? 7.141 -24.219 -3.766 1 94.5 295 MET B C 1
ATOM 7270 O O . MET B 1 295 ? 7.844 -23.5 -4.465 1 94.5 295 MET B O 1
ATOM 7274 N N . LEU B 1 296 ? 6.086 -23.797 -3.148 1 89.69 296 LEU B N 1
ATOM 7275 C CA . LEU B 1 296 ? 5.656 -22.406 -3.27 1 89.69 296 LEU B CA 1
ATOM 7276 C C . LEU B 1 296 ? 5.746 -21.688 -1.927 1 89.69 296 LEU B C 1
ATOM 7278 O O . LEU B 1 296 ? 5.641 -22.328 -0.873 1 89.69 296 LEU B O 1
ATOM 7282 N N . ALA B 1 297 ? 5.926 -20.359 -2.018 1 89.69 297 ALA B N 1
ATOM 7283 C CA . ALA B 1 297 ? 6.094 -19.547 -0.814 1 89.69 297 ALA B CA 1
ATOM 7284 C C . ALA B 1 297 ? 4.781 -18.891 -0.413 1 89.69 297 ALA B C 1
ATOM 7286 O O . ALA B 1 297 ? 3.918 -18.641 -1.259 1 89.69 297 ALA B O 1
ATOM 7287 N N . GLN B 1 298 ? 4.668 -18.594 0.863 1 82.5 298 GLN B N 1
ATOM 7288 C CA . GLN B 1 298 ? 3.559 -17.812 1.382 1 82.5 298 GLN B CA 1
ATOM 7289 C C . GLN B 1 298 ? 3.914 -16.328 1.422 1 82.5 298 GLN B C 1
ATOM 7291 O O . GLN B 1 298 ? 5.047 -15.961 1.75 1 82.5 298 GLN B O 1
ATOM 7296 N N . PRO B 1 299 ? 3.018 -15.477 1.086 1 77.81 299 PRO B N 1
ATOM 7297 C CA . PRO B 1 299 ? 3.301 -14.047 1.146 1 77.81 299 PRO B CA 1
ATOM 7298 C C . PRO B 1 299 ? 3.389 -13.516 2.578 1 77.81 299 PRO B C 1
ATOM 7300 O O . PRO B 1 299 ? 2.627 -13.953 3.447 1 77.81 299 PRO B O 1
ATOM 7303 N N . ALA B 1 300 ? 4.41 -12.656 2.795 1 74.75 300 ALA B N 1
ATOM 7304 C CA . ALA B 1 300 ? 4.523 -11.953 4.07 1 74.75 300 ALA B CA 1
ATOM 7305 C C . ALA B 1 300 ? 4.145 -10.484 3.918 1 74.75 300 ALA B C 1
ATOM 7307 O O . ALA B 1 300 ? 4.465 -9.852 2.906 1 74.75 300 ALA B O 1
ATOM 7308 N N . ARG B 1 301 ? 3.562 -9.883 4.867 1 63.31 301 ARG B N 1
ATOM 7309 C CA . ARG B 1 301 ? 3.051 -8.516 4.762 1 63.31 301 ARG B CA 1
ATOM 7310 C C . ARG B 1 301 ? 4.078 -7.508 5.262 1 63.31 301 ARG B C 1
ATOM 7312 O O . ARG B 1 301 ? 4.098 -6.359 4.812 1 63.31 301 ARG B O 1
ATOM 7319 N N . CYS B 1 302 ? 4.703 -7.945 6.309 1 57.78 302 CYS B N 1
ATOM 7320 C CA . CYS B 1 302 ? 5.699 -7.043 6.883 1 57.78 302 CYS B CA 1
ATOM 7321 C C . CYS B 1 302 ? 6.859 -7.824 7.48 1 57.78 302 CYS B C 1
ATOM 7323 O O . CYS B 1 302 ? 6.773 -9.039 7.652 1 57.78 302 CYS B O 1
ATOM 7325 N N . VAL B 1 303 ? 7.898 -7.137 7.641 1 63.53 303 VAL B N 1
ATOM 7326 C CA . VAL B 1 303 ? 9.125 -7.73 8.172 1 63.53 303 VAL B CA 1
ATOM 7327 C C . VAL B 1 303 ? 8.867 -8.273 9.578 1 63.53 303 VAL B C 1
ATOM 7329 O O . VAL B 1 303 ? 9.43 -9.297 9.961 1 63.53 303 VAL B O 1
ATOM 7332 N N . SER B 1 304 ? 8.016 -7.637 10.203 1 60.38 304 SER B N 1
ATOM 7333 C CA . SER B 1 304 ? 7.746 -8.062 11.578 1 60.38 304 SER B CA 1
ATOM 7334 C C . SER B 1 304 ? 7.102 -9.445 11.609 1 60.38 304 SER B C 1
ATOM 7336 O O . SER B 1 304 ? 7.32 -10.211 12.547 1 60.38 304 SER B O 1
ATOM 7338 N N . GLU B 1 305 ? 6.281 -9.695 10.648 1 66.62 305 GLU B N 1
ATOM 7339 C CA . GLU B 1 305 ? 5.66 -11.008 10.547 1 66.62 305 GLU B CA 1
ATOM 7340 C C . GLU B 1 305 ? 6.711 -12.102 10.391 1 66.62 305 GLU B C 1
ATOM 7342 O O . GLU B 1 305 ? 6.535 -13.219 10.891 1 66.62 305 GLU B O 1
ATOM 7347 N N . LEU B 1 306 ? 7.734 -11.773 9.789 1 71.06 306 LEU B N 1
ATOM 7348 C CA . LEU B 1 306 ? 8.82 -12.719 9.57 1 71.06 306 LEU B CA 1
ATOM 7349 C C . LEU B 1 306 ? 9.469 -13.117 10.891 1 71.06 306 LEU B C 1
ATOM 7351 O O . LEU B 1 306 ? 9.742 -14.305 11.117 1 71.06 306 LEU B O 1
ATOM 7355 N N . LEU B 1 307 ? 9.617 -12.094 11.703 1 64.75 307 LEU B N 1
ATOM 7356 C CA . LEU B 1 307 ? 10.32 -12.336 12.961 1 64.75 307 LEU B CA 1
ATOM 7357 C C . LEU B 1 307 ? 9.469 -13.18 13.898 1 64.75 307 LEU B C 1
ATOM 7359 O O . LEU B 1 307 ? 10 -13.992 14.664 1 64.75 307 LEU B O 1
ATOM 7363 N N . LYS B 1 308 ? 8.266 -12.961 13.766 1 64.62 308 LYS B N 1
ATOM 7364 C CA . LYS B 1 308 ? 7.363 -13.758 14.594 1 64.62 308 LYS B CA 1
ATOM 7365 C C . LYS B 1 308 ? 7.363 -15.219 14.156 1 64.62 308 LYS B C 1
ATOM 7367 O O . LYS B 1 308 ? 7.309 -16.125 14.992 1 64.62 308 LYS B O 1
ATOM 7372 N N . ARG B 1 309 ? 7.461 -15.352 12.938 1 66.75 309 ARG B N 1
ATOM 7373 C CA . ARG B 1 309 ? 7.359 -16.703 12.391 1 66.75 309 ARG B CA 1
ATOM 7374 C C . ARG B 1 309 ? 8.672 -17.453 12.555 1 66.75 309 ARG B C 1
ATOM 7376 O O . ARG B 1 309 ? 8.672 -18.672 12.758 1 66.75 309 ARG B O 1
ATOM 7383 N N . PHE B 1 310 ? 9.789 -16.656 12.539 1 66.44 310 PHE B N 1
ATOM 7384 C CA . PHE B 1 310 ? 11.094 -17.312 12.531 1 66.44 310 PHE B CA 1
ATOM 7385 C C . PHE B 1 310 ? 11.805 -17.109 13.867 1 66.44 310 PHE B C 1
ATOM 7387 O O . PHE B 1 310 ? 13.031 -17.25 13.945 1 66.44 310 PHE B O 1
ATOM 7394 N N . GLU B 1 311 ? 11.203 -16.578 14.977 1 60.47 311 GLU B N 1
ATOM 7395 C CA . GLU B 1 311 ? 11.781 -16.203 16.266 1 60.47 311 GLU B CA 1
ATOM 7396 C C . GLU B 1 311 ? 12.898 -17.156 16.672 1 60.47 311 GLU B C 1
ATOM 7398 O O . GLU B 1 311 ? 13.922 -16.719 17.188 1 60.47 311 GLU B O 1
ATOM 7403 N N . GLU B 1 312 ? 12.672 -18.422 16.531 1 60.62 312 GLU B N 1
ATOM 7404 C CA . GLU B 1 312 ? 13.641 -19.312 17.156 1 60.62 312 GLU B CA 1
ATOM 7405 C C . GLU B 1 312 ? 14.531 -19.984 16.125 1 60.62 312 GLU B C 1
ATOM 7407 O O . GLU B 1 312 ? 15.5 -20.672 16.469 1 60.62 312 GLU B O 1
ATOM 7412 N N . ALA B 1 313 ? 14.32 -19.719 14.875 1 68.75 313 ALA B N 1
ATOM 7413 C CA . ALA B 1 313 ? 15.086 -20.5 13.906 1 68.75 313 ALA B CA 1
ATOM 7414 C C . ALA B 1 313 ? 15.844 -19.578 12.945 1 68.75 313 ALA B C 1
ATOM 7416 O O . ALA B 1 313 ? 15.406 -18.453 12.672 1 68.75 313 ALA B O 1
ATOM 7417 N N . ALA B 1 314 ? 17.203 -20 12.703 1 79.25 314 ALA B N 1
ATOM 7418 C CA . ALA B 1 314 ? 17.984 -19.297 11.688 1 79.25 314 ALA B CA 1
ATOM 7419 C C . ALA B 1 314 ? 17.266 -19.328 10.336 1 79.25 314 ALA B C 1
ATOM 7421 O O . ALA B 1 314 ? 16.672 -20.359 9.969 1 79.25 314 ALA B O 1
ATOM 7422 N N . PHE B 1 315 ? 17.172 -18.203 9.68 1 88.94 315 PHE B N 1
ATOM 7423 C CA . PHE B 1 315 ? 16.562 -18.141 8.359 1 88.94 315 PHE B CA 1
ATOM 7424 C C . PHE B 1 315 ? 17.453 -17.422 7.363 1 88.94 315 PHE B C 1
ATOM 7426 O O . PHE B 1 315 ? 18.438 -16.781 7.754 1 88.94 315 PHE B O 1
ATOM 7433 N N . THR B 1 316 ? 17.266 -17.734 6.156 1 93.19 316 THR B N 1
ATOM 7434 C CA . THR B 1 316 ? 18.016 -17.078 5.086 1 93.19 316 THR B CA 1
ATOM 7435 C C . THR B 1 316 ? 17.094 -16.188 4.25 1 93.19 316 THR B C 1
ATOM 7437 O O . THR B 1 316 ? 15.922 -16.516 4.055 1 93.19 316 THR B O 1
ATOM 7440 N N . CYS B 1 317 ? 17.625 -15.031 3.896 1 93.19 317 CYS B N 1
ATOM 7441 C CA . CYS B 1 317 ? 16.953 -14.148 2.947 1 93.19 317 CYS B CA 1
ATOM 7442 C C . CYS B 1 317 ? 17.656 -14.164 1.597 1 93.19 317 CYS B C 1
ATOM 7444 O O . CYS B 1 317 ? 18.875 -14.016 1.526 1 93.19 317 CYS B O 1
ATOM 7446 N N . GLU B 1 318 ? 16.859 -14.461 0.575 1 96.38 318 GLU B N 1
ATOM 7447 C CA . GLU B 1 318 ? 17.391 -14.453 -0.788 1 96.38 318 GLU B CA 1
ATOM 7448 C C . GLU B 1 318 ? 16.656 -13.438 -1.656 1 96.38 318 GLU B C 1
ATOM 7450 O O . GLU B 1 318 ? 15.484 -13.117 -1.408 1 96.38 318 GLU B O 1
ATOM 7455 N N . TYR B 1 319 ? 17.438 -12.961 -2.639 1 95.19 319 TYR B N 1
ATOM 7456 C CA . TYR B 1 319 ? 16.766 -12.07 -3.58 1 95.19 319 TYR B CA 1
ATOM 7457 C C . TYR B 1 319 ? 15.617 -12.781 -4.285 1 95.19 319 TYR B C 1
ATOM 7459 O O . TYR B 1 319 ? 15.734 -13.953 -4.656 1 95.19 319 TYR B O 1
ATOM 7467 N N . LYS B 1 320 ? 14.492 -12.117 -4.328 1 93.31 320 LYS B N 1
ATOM 7468 C CA . LYS B 1 320 ? 13.406 -12.586 -5.188 1 93.31 320 LYS B CA 1
ATOM 7469 C C . LYS B 1 320 ? 13.531 -12.016 -6.594 1 93.31 320 LYS B C 1
ATOM 7471 O O . LYS B 1 320 ? 13.055 -10.906 -6.863 1 93.31 320 LYS B O 1
ATOM 7476 N N . TYR B 1 321 ? 14.086 -12.789 -7.461 1 93.5 321 TYR B N 1
ATOM 7477 C CA . TYR B 1 321 ? 14.359 -12.336 -8.82 1 93.5 321 TYR B CA 1
ATOM 7478 C C . TYR B 1 321 ? 13.078 -12.242 -9.633 1 93.5 321 TYR B C 1
ATOM 7480 O O . TYR B 1 321 ? 12.125 -12.984 -9.391 1 93.5 321 TYR B O 1
ATOM 7488 N N . ASP B 1 322 ? 13.031 -11.336 -10.484 1 87.12 322 ASP B N 1
ATOM 7489 C CA . ASP B 1 322 ? 11.891 -11.164 -11.375 1 87.12 322 ASP B CA 1
ATOM 7490 C C . ASP B 1 322 ? 12.125 -11.852 -12.719 1 87.12 322 ASP B C 1
ATOM 7492 O O . ASP B 1 322 ? 12.273 -11.18 -13.75 1 87.12 322 ASP B O 1
ATOM 7496 N N . GLY B 1 323 ? 12.094 -13.086 -12.711 1 90.75 323 GLY B N 1
ATOM 7497 C CA . GLY B 1 323 ? 12.305 -13.883 -13.914 1 90.75 323 GLY B CA 1
ATOM 7498 C C . GLY B 1 323 ? 11.359 -15.062 -14.023 1 90.75 323 GLY B C 1
ATOM 7499 O O . GLY B 1 323 ? 10.203 -14.984 -13.594 1 90.75 323 GLY B O 1
ATOM 7500 N N . GLU B 1 324 ? 11.75 -15.977 -14.836 1 90.56 324 GLU B N 1
ATOM 7501 C CA . GLU B 1 324 ? 10.992 -17.219 -14.984 1 90.56 324 GLU B CA 1
ATOM 7502 C C . GLU B 1 324 ? 11.617 -18.344 -14.18 1 90.56 324 GLU B C 1
ATOM 7504 O O . GLU B 1 324 ? 12.781 -18.703 -14.383 1 90.56 324 GLU B O 1
ATOM 7509 N N . ARG B 1 325 ? 10.805 -18.875 -13.305 1 94.12 325 ARG B N 1
ATOM 7510 C CA . ARG B 1 325 ? 11.305 -20 -12.531 1 94.12 325 ARG B CA 1
ATOM 7511 C C . ARG B 1 325 ? 11.523 -21.219 -13.422 1 94.12 325 ARG B C 1
ATOM 7513 O O . ARG B 1 325 ? 10.648 -21.594 -14.211 1 94.12 325 ARG B O 1
ATOM 7520 N N . THR B 1 326 ? 12.734 -21.797 -13.281 1 95.88 326 THR B N 1
ATOM 7521 C CA . THR B 1 326 ? 13.094 -22.938 -14.125 1 95.88 326 THR B CA 1
ATOM 7522 C C . THR B 1 326 ? 13.703 -24.062 -13.297 1 95.88 326 THR B C 1
ATOM 7524 O O . THR B 1 326 ? 14.445 -23.797 -12.344 1 95.88 326 THR B O 1
ATOM 7527 N N . GLN B 1 327 ? 13.266 -25.188 -13.609 1 96.75 327 GLN B N 1
ATOM 7528 C CA . GLN B 1 327 ? 13.883 -26.406 -13.078 1 96.75 327 GLN B CA 1
ATOM 7529 C C . GLN B 1 327 ? 14.82 -27.047 -14.102 1 96.75 327 GLN B C 1
ATOM 7531 O O . GLN B 1 327 ? 14.391 -27.406 -15.203 1 96.75 327 GLN B O 1
ATOM 7536 N N . ILE B 1 328 ? 16.109 -27.172 -13.781 1 97.81 328 ILE B N 1
ATOM 7537 C CA . ILE B 1 328 ? 17.109 -27.656 -14.719 1 97.81 328 ILE B CA 1
ATOM 7538 C C . ILE B 1 328 ? 17.516 -29.078 -14.344 1 97.81 328 ILE B C 1
ATOM 7540 O O . ILE B 1 328 ? 17.953 -29.328 -13.219 1 97.81 328 ILE B O 1
ATOM 7544 N N . HIS B 1 329 ? 17.359 -30 -15.273 1 97.62 329 HIS B N 1
ATOM 7545 C CA . HIS B 1 329 ? 17.703 -31.406 -15.094 1 97.62 329 HIS B CA 1
ATOM 7546 C C . HIS B 1 329 ? 18.938 -31.766 -15.914 1 97.62 329 HIS B C 1
ATOM 7548 O O . HIS B 1 329 ? 18.969 -31.562 -17.125 1 97.62 329 HIS B O 1
ATOM 7554 N N . VAL B 1 330 ? 19.953 -32.219 -15.25 1 97.38 330 VAL B N 1
ATOM 7555 C CA . VAL B 1 330 ? 21.125 -32.781 -15.906 1 97.38 330 VAL B CA 1
ATOM 7556 C C . VAL B 1 330 ? 21.125 -34.281 -15.75 1 97.38 330 VAL B C 1
ATOM 7558 O O . VAL B 1 330 ? 21.172 -34.812 -14.625 1 97.38 330 VAL B O 1
ATOM 7561 N N . LEU B 1 331 ? 21.047 -34.938 -16.844 1 96.5 331 LEU B N 1
ATOM 7562 C CA . LEU B 1 331 ? 20.984 -36.406 -16.828 1 96.5 331 LEU B CA 1
ATOM 7563 C C . LEU B 1 331 ? 22.391 -37 -16.844 1 96.5 331 LEU B C 1
ATOM 7565 O O . LEU B 1 331 ? 23.359 -36.312 -17.188 1 96.5 331 LEU B O 1
ATOM 7569 N N . GLU B 1 332 ? 22.484 -38.25 -16.531 1 94.25 332 GLU B N 1
ATOM 7570 C CA . GLU B 1 332 ? 23.766 -38.969 -16.547 1 94.25 332 GLU B CA 1
ATOM 7571 C C . GLU B 1 332 ? 24.344 -39 -17.953 1 94.25 332 GLU B C 1
ATOM 7573 O O . GLU B 1 332 ? 25.562 -39.031 -18.141 1 94.25 332 GLU B O 1
ATOM 7578 N N . SER B 1 333 ? 23.516 -38.969 -18.938 1 92.25 333 SER B N 1
ATOM 7579 C CA . SER B 1 333 ? 23.938 -38.969 -20.328 1 92.25 333 SER B CA 1
ATOM 7580 C C . SER B 1 333 ? 24.578 -37.656 -20.719 1 92.25 333 SER B C 1
ATOM 7582 O O . SER B 1 333 ? 25.234 -37.531 -21.75 1 92.25 333 SER B O 1
ATOM 7584 N N . GLY B 1 334 ? 24.375 -36.656 -19.875 1 90.88 334 GLY B N 1
ATOM 7585 C CA . GLY B 1 334 ? 24.875 -35.312 -20.188 1 90.88 334 GLY B CA 1
ATOM 7586 C C . GLY B 1 334 ? 23.797 -34.406 -20.766 1 90.88 334 GLY B C 1
ATOM 7587 O O . GLY B 1 334 ? 24.016 -33.188 -20.891 1 90.88 334 GLY B O 1
ATOM 7588 N N . ALA B 1 335 ? 22.656 -34.969 -21.047 1 94.38 335 ALA B N 1
ATOM 7589 C CA . ALA B 1 335 ? 21.547 -34.188 -21.594 1 94.38 335 ALA B CA 1
ATOM 7590 C C . ALA B 1 335 ? 21.016 -33.219 -20.547 1 94.38 335 ALA B C 1
ATOM 7592 O O . ALA B 1 335 ? 20.938 -33.531 -19.359 1 94.38 335 ALA B O 1
ATOM 7593 N N . VAL B 1 336 ? 20.703 -32.062 -21 1 96.12 336 VAL B N 1
ATOM 7594 C CA . VAL B 1 336 ? 20.172 -31.031 -20.125 1 96.12 336 VAL B CA 1
ATOM 7595 C C . VAL B 1 336 ? 18.75 -30.672 -20.531 1 96.12 336 VAL B C 1
ATOM 7597 O O . VAL B 1 336 ? 18.484 -30.438 -21.719 1 96.12 336 VAL B O 1
ATOM 7600 N N . PHE B 1 337 ? 17.828 -30.719 -19.578 1 95.69 337 PHE B N 1
ATOM 7601 C CA . PHE B 1 337 ? 16.453 -30.328 -19.828 1 95.69 337 PHE B CA 1
ATOM 7602 C C . PHE B 1 337 ? 16.047 -29.188 -18.906 1 95.69 337 PHE B C 1
ATOM 7604 O O . PHE B 1 337 ? 16.469 -29.125 -17.75 1 95.69 337 PHE B O 1
ATOM 7611 N N . ILE B 1 338 ? 15.297 -28.266 -19.391 1 95.19 338 ILE B N 1
ATOM 7612 C CA . ILE B 1 338 ? 14.797 -27.125 -18.641 1 95.19 338 ILE B CA 1
ATOM 7613 C C . ILE B 1 338 ? 13.273 -27.156 -18.609 1 95.19 338 ILE B C 1
ATOM 7615 O O . ILE B 1 338 ? 12.625 -27.203 -19.656 1 95.19 338 ILE B O 1
ATOM 7619 N N . TYR B 1 339 ? 12.75 -27.094 -17.422 1 94.31 339 TYR B N 1
ATOM 7620 C CA . TYR B 1 339 ? 11.297 -27.156 -17.25 1 94.31 339 TYR B CA 1
ATOM 7621 C C . TYR B 1 339 ? 10.773 -25.922 -16.547 1 94.31 339 TYR B C 1
ATOM 7623 O O . TYR B 1 339 ? 11.453 -25.359 -15.672 1 94.31 339 TYR B O 1
ATOM 7631 N N . SER B 1 340 ? 9.594 -25.469 -16.891 1 91.38 340 SER B N 1
ATOM 7632 C CA . SER B 1 340 ? 8.953 -24.312 -16.266 1 91.38 340 SER B CA 1
ATOM 7633 C C . SER B 1 340 ? 8.352 -24.688 -14.906 1 91.38 340 SER B C 1
ATOM 7635 O O . SER B 1 340 ? 8.383 -25.844 -14.508 1 91.38 340 SER B O 1
ATOM 7637 N N . ARG B 1 341 ? 7.77 -23.672 -14.289 1 88.69 341 ARG B N 1
ATOM 7638 C CA . ARG B 1 341 ? 7.109 -23.828 -13 1 88.69 341 ARG B CA 1
ATOM 7639 C C . ARG B 1 341 ? 5.938 -24.797 -13.102 1 88.69 341 ARG B C 1
ATOM 7641 O O . ARG B 1 341 ? 5.645 -25.531 -12.156 1 88.69 341 ARG B O 1
ATOM 7648 N N . ASN B 1 342 ? 5.359 -24.891 -14.234 1 82.94 342 ASN B N 1
ATOM 7649 C CA . ASN B 1 342 ? 4.207 -25.766 -14.453 1 82.94 342 ASN B CA 1
ATOM 7650 C C . ASN B 1 342 ? 4.609 -27.062 -15.125 1 82.94 342 ASN B C 1
ATOM 7652 O O . ASN B 1 342 ? 3.771 -27.75 -15.727 1 82.94 342 ASN B O 1
ATOM 7656 N N . GLN B 1 343 ? 5.906 -27.375 -15.141 1 88.19 343 GLN B N 1
ATOM 7657 C CA . GLN B 1 343 ? 6.469 -28.641 -15.609 1 88.19 343 GLN B CA 1
ATOM 7658 C C . GLN B 1 343 ? 6.43 -28.734 -17.125 1 88.19 343 GLN B C 1
ATOM 7660 O O . GLN B 1 343 ? 6.465 -29.828 -17.688 1 88.19 343 GLN B O 1
ATOM 7665 N N . GLU B 1 344 ? 6.285 -27.594 -17.734 1 86.44 344 GLU B N 1
ATOM 7666 C CA . GLU B 1 344 ? 6.367 -27.578 -19.188 1 86.44 344 GLU B CA 1
ATOM 7667 C C . GLU B 1 344 ? 7.816 -27.625 -19.672 1 86.44 344 GLU B C 1
ATOM 7669 O O . GLU B 1 344 ? 8.688 -26.984 -19.078 1 86.44 344 GLU B O 1
ATOM 7674 N N . ASN B 1 345 ? 8.039 -28.406 -20.688 1 89.5 345 ASN B N 1
ATOM 7675 C CA . ASN B 1 345 ? 9.391 -28.484 -21.25 1 89.5 345 ASN B CA 1
ATOM 7676 C C . ASN B 1 345 ? 9.742 -27.234 -22.031 1 89.5 345 ASN B C 1
ATOM 7678 O O . ASN B 1 345 ? 9.242 -27.031 -23.141 1 89.5 345 ASN B O 1
ATOM 7682 N N . THR B 1 346 ? 10.617 -26.438 -21.484 1 89.56 346 THR B N 1
ATOM 7683 C CA . THR B 1 346 ? 11.023 -25.188 -22.125 1 89.56 346 THR B CA 1
ATOM 7684 C C . THR B 1 346 ? 12.484 -25.25 -22.547 1 89.56 346 THR B C 1
ATOM 7686 O O . THR B 1 346 ? 13.148 -24.219 -22.672 1 89.56 346 THR B O 1
ATOM 7689 N N . THR B 1 347 ? 12.984 -26.406 -22.797 1 91.5 347 THR B N 1
ATOM 7690 C CA . THR B 1 347 ? 14.375 -26.594 -23.188 1 91.5 347 THR B CA 1
ATOM 7691 C C . THR B 1 347 ? 14.695 -25.844 -24.469 1 91.5 347 THR B C 1
ATOM 7693 O O . THR B 1 347 ? 15.773 -25.266 -24.609 1 91.5 347 THR B O 1
ATOM 7696 N N . SER B 1 348 ? 13.781 -25.844 -25.391 1 88.25 348 SER B N 1
ATOM 7697 C CA . SER B 1 348 ? 14 -25.219 -26.688 1 88.25 348 SER B CA 1
ATOM 7698 C C . SER B 1 348 ? 14.008 -23.703 -26.578 1 88.25 348 SER B C 1
ATOM 7700 O O . SER B 1 348 ? 14.562 -23 -27.422 1 88.25 348 SER B O 1
ATOM 7702 N N . LYS B 1 349 ? 13.414 -23.25 -25.562 1 89.25 349 LYS B N 1
ATOM 7703 C CA . LYS B 1 349 ? 13.367 -21.812 -25.328 1 89.25 349 LYS B CA 1
ATOM 7704 C C . LYS B 1 349 ? 14.719 -21.297 -24.844 1 89.25 349 LYS B C 1
ATOM 7706 O O . LYS B 1 349 ? 15.047 -20.125 -25.031 1 89.25 349 LYS B O 1
ATOM 7711 N N . TYR B 1 350 ? 15.523 -22.203 -24.281 1 92.5 350 TYR B N 1
ATOM 7712 C CA . TYR B 1 350 ? 16.781 -21.781 -23.672 1 92.5 350 TYR B CA 1
ATOM 7713 C C . TYR B 1 350 ? 17.953 -22.609 -24.203 1 92.5 350 TYR B C 1
ATOM 7715 O O . TYR B 1 350 ? 18.688 -23.219 -23.422 1 92.5 350 TYR B O 1
ATOM 7723 N N . PRO B 1 351 ? 18.203 -22.516 -25.453 1 91.5 351 PRO B N 1
ATOM 7724 C CA . PRO B 1 351 ? 19.344 -23.266 -25.984 1 91.5 351 PRO B CA 1
ATOM 7725 C C . PRO B 1 351 ? 20.672 -22.797 -25.438 1 91.5 351 PRO B C 1
ATOM 7727 O O . PRO B 1 351 ? 21.609 -23.594 -25.312 1 91.5 351 PRO B O 1
ATOM 7730 N N . ASP B 1 352 ? 20.734 -21.562 -25.094 1 90.94 352 ASP B N 1
ATOM 7731 C CA . ASP B 1 352 ? 21.953 -21.016 -24.516 1 90.94 352 ASP B CA 1
ATOM 7732 C C . ASP B 1 352 ? 22.25 -21.641 -23.156 1 90.94 352 ASP B C 1
ATOM 7734 O O . ASP B 1 352 ? 23.391 -22 -22.859 1 90.94 352 ASP B O 1
ATOM 7738 N N . LEU B 1 353 ? 21.281 -21.844 -22.406 1 91.94 353 LEU B N 1
ATOM 7739 C CA . LEU B 1 353 ? 21.453 -22.453 -21.094 1 91.94 353 LEU B CA 1
ATOM 7740 C C . LEU B 1 353 ? 21.875 -23.922 -21.234 1 91.94 353 LEU B C 1
ATOM 7742 O O . LEU B 1 353 ? 22.703 -24.406 -20.453 1 91.94 353 LEU B O 1
ATOM 7746 N N . VAL B 1 354 ? 21.297 -24.594 -22.188 1 93.19 354 VAL B N 1
ATOM 7747 C CA . VAL B 1 354 ? 21.609 -26 -22.422 1 93.19 354 VAL B CA 1
ATOM 7748 C C . VAL B 1 354 ? 23.094 -26.156 -22.734 1 93.19 354 VAL B C 1
ATOM 7750 O O . VAL B 1 354 ? 23.719 -27.125 -22.297 1 93.19 354 VAL B O 1
ATOM 7753 N N . GLN B 1 355 ? 23.609 -25.188 -23.375 1 91.44 355 GLN B N 1
ATOM 7754 C CA . GLN B 1 355 ? 25.016 -25.25 -23.75 1 91.44 355 GLN B CA 1
ATOM 7755 C C . GLN B 1 355 ? 25.922 -24.828 -22.578 1 91.44 355 GLN B C 1
ATOM 7757 O O . GLN B 1 355 ? 27.016 -25.344 -22.422 1 91.44 355 GLN B O 1
ATOM 7762 N N . ARG B 1 356 ? 25.469 -23.984 -21.766 1 93.25 356 ARG B N 1
ATOM 7763 C CA . ARG B 1 356 ? 26.297 -23.359 -20.734 1 93.25 356 ARG B CA 1
ATOM 7764 C C . ARG B 1 356 ? 26.344 -24.219 -19.469 1 93.25 356 ARG B C 1
ATOM 7766 O O . ARG B 1 356 ? 27.375 -24.312 -18.812 1 93.25 356 ARG B O 1
ATOM 7773 N N . ILE B 1 357 ? 25.312 -24.906 -19.156 1 94.69 357 ILE B N 1
ATOM 7774 C CA . ILE B 1 357 ? 25.141 -25.562 -17.859 1 94.69 357 ILE B CA 1
ATOM 7775 C C . ILE B 1 357 ? 26.219 -26.641 -17.672 1 94.69 357 ILE B C 1
ATOM 7777 O O . ILE B 1 357 ? 26.859 -26.703 -16.625 1 94.69 357 ILE B O 1
ATOM 7781 N N . PRO B 1 358 ? 26.484 -27.438 -18.688 1 94.12 358 PRO B N 1
ATOM 7782 C CA . PRO B 1 358 ? 27.5 -28.484 -18.5 1 94.12 358 PRO B CA 1
ATOM 7783 C C . PRO B 1 358 ? 28.891 -27.922 -18.203 1 94.12 358 PRO B C 1
ATOM 7785 O O . PRO B 1 358 ? 29.688 -28.562 -17.516 1 94.12 358 PRO B O 1
ATOM 7788 N N . LYS B 1 359 ? 29.125 -26.734 -18.641 1 93.44 359 LYS B N 1
ATOM 7789 C CA . LYS B 1 359 ? 30.422 -26.109 -18.422 1 93.44 359 LYS B CA 1
ATOM 7790 C C . LYS B 1 359 ? 30.562 -25.594 -16.984 1 93.44 359 LYS B C 1
ATOM 7792 O O . LYS B 1 359 ? 31.672 -25.359 -16.516 1 93.44 359 LYS B O 1
ATOM 7797 N N . MET B 1 360 ? 29.469 -25.484 -16.344 1 94.62 360 MET B N 1
ATOM 7798 C CA . MET B 1 360 ? 29.469 -24.938 -14.992 1 94.62 360 MET B CA 1
ATOM 7799 C C . MET B 1 360 ? 29.547 -26.047 -13.953 1 94.62 360 MET B C 1
ATOM 7801 O O . MET B 1 360 ? 29.734 -25.781 -12.766 1 94.62 360 MET B O 1
ATOM 7805 N N . LEU B 1 361 ? 29.375 -27.297 -14.352 1 95.81 361 LEU B N 1
ATOM 7806 C CA . LEU B 1 361 ? 29.406 -28.422 -13.438 1 95.81 361 LEU B CA 1
ATOM 7807 C C . LEU B 1 361 ? 30.828 -28.719 -12.977 1 95.81 361 LEU B C 1
ATOM 7809 O O . LEU B 1 361 ? 31.75 -28.781 -13.789 1 95.81 361 LEU B O 1
ATOM 7813 N N . LYS B 1 362 ? 31 -28.797 -11.695 1 95.94 362 LYS B N 1
ATOM 7814 C CA . LYS B 1 362 ? 32.312 -29.203 -11.164 1 95.94 362 LYS B CA 1
ATOM 7815 C C . LYS B 1 362 ? 32.562 -30.688 -11.406 1 95.94 362 LYS B C 1
ATOM 7817 O O . LYS B 1 362 ? 31.625 -31.453 -11.68 1 95.94 362 LYS B O 1
ATOM 7822 N N . PRO B 1 363 ? 33.812 -31.031 -11.219 1 93.38 363 PRO B N 1
ATOM 7823 C CA . PRO B 1 363 ? 34.125 -32.469 -11.438 1 93.38 363 PRO B CA 1
ATOM 7824 C C . PRO B 1 363 ? 33.406 -33.375 -10.445 1 93.38 363 PRO B C 1
ATOM 7826 O O . PRO B 1 363 ? 33.312 -33.031 -9.266 1 93.38 363 PRO B O 1
ATOM 7829 N N . GLY B 1 364 ? 32.812 -34.406 -10.977 1 92.94 364 GLY B N 1
ATOM 7830 C CA . GLY B 1 364 ? 32.156 -35.375 -10.117 1 92.94 364 GLY B CA 1
ATOM 7831 C C . GLY B 1 364 ? 30.641 -35.344 -10.211 1 92.94 364 GLY B C 1
ATOM 7832 O O . GLY B 1 364 ? 29.969 -36.281 -9.773 1 92.94 364 GLY B O 1
ATOM 7833 N N . VAL B 1 365 ? 30.109 -34.281 -10.727 1 96 365 VAL B N 1
ATOM 7834 C CA . VAL B 1 365 ? 28.656 -34.156 -10.859 1 96 365 VAL B CA 1
ATOM 7835 C C . VAL B 1 365 ? 28.188 -34.875 -12.125 1 96 365 VAL B C 1
ATOM 7837 O O . VAL B 1 365 ? 28.578 -34.5 -13.234 1 96 365 VAL B O 1
ATOM 7840 N N . ARG B 1 366 ? 27.438 -35.875 -11.945 1 95.56 366 ARG B N 1
ATOM 7841 C CA . ARG B 1 366 ? 26.953 -36.688 -13.07 1 95.56 366 ARG B CA 1
ATOM 7842 C C . ARG B 1 366 ? 25.5 -36.344 -13.398 1 95.56 366 ARG B C 1
ATOM 7844 O O . ARG B 1 366 ? 25.109 -36.344 -14.562 1 95.56 366 ARG B O 1
ATOM 7851 N N . SER B 1 367 ? 24.719 -36.219 -12.414 1 97.31 367 SER B N 1
ATOM 7852 C CA . SER B 1 367 ? 23.312 -35.906 -12.578 1 97.31 367 SER B CA 1
ATOM 7853 C C . SER B 1 367 ? 22.812 -35 -11.438 1 97.31 367 SER B C 1
ATOM 7855 O O . SER B 1 367 ? 23.281 -35.125 -10.305 1 97.31 367 SER B O 1
ATOM 7857 N N . CYS B 1 368 ? 21.875 -34.156 -11.781 1 97.62 368 CYS B N 1
ATOM 7858 C CA . CYS B 1 368 ? 21.344 -33.281 -10.734 1 97.62 368 CYS B CA 1
ATOM 7859 C C . CYS B 1 368 ? 20.062 -32.594 -11.195 1 97.62 368 CYS B C 1
ATOM 7861 O O . CYS B 1 368 ? 19.734 -32.594 -12.391 1 97.62 368 CYS B O 1
ATOM 7863 N N . ILE B 1 369 ? 19.266 -32.125 -10.281 1 98 369 ILE B N 1
ATOM 7864 C CA . ILE B 1 369 ? 18.094 -31.281 -10.5 1 98 369 ILE B CA 1
ATOM 7865 C C . ILE B 1 369 ? 18.234 -29.969 -9.719 1 98 369 ILE B C 1
ATOM 7867 O O . ILE B 1 369 ? 18.359 -29.984 -8.492 1 98 369 ILE B O 1
ATOM 7871 N N . LEU B 1 370 ? 18.172 -28.859 -10.453 1 97.38 370 LEU B N 1
ATOM 7872 C CA . LEU B 1 370 ? 18.328 -27.531 -9.875 1 97.38 370 LEU B CA 1
ATOM 7873 C C . LEU B 1 370 ? 17.016 -26.75 -9.945 1 97.38 370 LEU B C 1
ATOM 7875 O O . LEU B 1 370 ? 16.297 -26.828 -10.938 1 97.38 370 LEU B O 1
ATOM 7879 N N . ASP B 1 371 ? 16.688 -26.094 -8.883 1 97.69 371 ASP B N 1
ATOM 7880 C CA . ASP B 1 371 ? 15.656 -25.062 -8.898 1 97.69 371 ASP B CA 1
ATOM 7881 C C . ASP B 1 371 ? 16.281 -23.672 -9.039 1 97.69 371 ASP B C 1
ATOM 7883 O O . ASP B 1 371 ? 17.203 -23.328 -8.289 1 97.69 371 ASP B O 1
ATOM 7887 N N . ALA B 1 372 ? 15.891 -23 -10.031 1 97.69 372 ALA B N 1
ATOM 7888 C CA . ALA B 1 372 ? 16.578 -21.734 -10.359 1 97.69 372 ALA B CA 1
ATOM 7889 C C . ALA B 1 372 ? 15.609 -20.75 -11.008 1 97.69 372 ALA B C 1
ATOM 7891 O O . ALA B 1 372 ? 14.461 -21.094 -11.289 1 97.69 372 ALA B O 1
ATOM 7892 N N . GLU B 1 373 ? 16.078 -19.516 -11.094 1 96.5 373 GLU B N 1
ATOM 7893 C CA . GLU B 1 373 ? 15.359 -18.453 -11.789 1 96.5 373 GLU B CA 1
ATOM 7894 C C . GLU B 1 373 ? 16.156 -17.938 -12.984 1 96.5 373 GLU B C 1
ATOM 7896 O O . GLU B 1 373 ? 17.344 -17.609 -12.852 1 96.5 373 GLU B O 1
ATOM 7901 N N . ALA B 1 374 ? 15.562 -18 -14.148 1 95.31 374 ALA B N 1
ATOM 7902 C CA . ALA B 1 374 ? 16.172 -17.391 -15.328 1 95.31 374 ALA B CA 1
ATOM 7903 C C . ALA B 1 374 ? 15.75 -15.93 -15.461 1 95.31 374 ALA B C 1
ATOM 7905 O O . ALA B 1 374 ? 14.562 -15.617 -15.516 1 95.31 374 ALA B O 1
ATOM 7906 N N . VAL B 1 375 ? 16.719 -15.023 -15.5 1 94.81 375 VAL B N 1
ATOM 7907 C CA . VAL B 1 375 ? 16.438 -13.594 -15.523 1 94.81 375 VAL B CA 1
ATOM 7908 C C . VAL B 1 375 ? 17.172 -12.945 -16.688 1 94.81 375 VAL B C 1
ATOM 7910 O O . VAL B 1 375 ? 18.281 -13.352 -17.047 1 94.81 375 VAL B O 1
ATOM 7913 N N . ALA B 1 376 ? 16.469 -11.984 -17.328 1 93.25 376 ALA B N 1
ATOM 7914 C CA . ALA B 1 376 ? 17.109 -11.242 -18.406 1 93.25 376 ALA B CA 1
ATOM 7915 C C . ALA B 1 376 ? 18.297 -10.43 -17.891 1 93.25 376 ALA B C 1
ATOM 7917 O O . ALA B 1 376 ? 18.219 -9.805 -16.828 1 93.25 376 ALA B O 1
ATOM 7918 N N . TRP B 1 377 ? 19.375 -10.531 -18.625 1 92.69 377 TRP B N 1
ATOM 7919 C CA . TRP B 1 377 ? 20.641 -9.914 -18.203 1 92.69 377 TRP B CA 1
ATOM 7920 C C . TRP B 1 377 ? 21.219 -9.07 -19.328 1 92.69 377 TRP B C 1
ATOM 7922 O O . TRP B 1 377 ? 21.297 -9.516 -20.484 1 92.69 377 TRP B O 1
ATOM 7932 N N . ASP B 1 378 ? 21.531 -7.871 -18.938 1 89.19 378 ASP B N 1
ATOM 7933 C CA . ASP B 1 378 ? 22.25 -7.012 -19.875 1 89.19 378 ASP B CA 1
ATOM 7934 C C . ASP B 1 378 ? 23.75 -7.141 -19.719 1 89.19 378 ASP B C 1
ATOM 7936 O O . ASP B 1 378 ? 24.312 -6.707 -18.703 1 89.19 378 ASP B O 1
ATOM 7940 N N . LYS B 1 379 ? 24.438 -7.539 -20.688 1 86.94 379 LYS B N 1
ATOM 7941 C CA . LYS B 1 379 ? 25.875 -7.801 -20.625 1 86.94 379 LYS B CA 1
ATOM 7942 C C . LYS B 1 379 ? 26.656 -6.496 -20.578 1 86.94 379 LYS B C 1
ATOM 7944 O O . LYS B 1 379 ? 27.766 -6.449 -20.031 1 86.94 379 LYS B O 1
ATOM 7949 N N . VAL B 1 380 ? 26.078 -5.52 -21.078 1 85.06 380 VAL B N 1
ATOM 7950 C CA . VAL B 1 380 ? 26.781 -4.246 -21.172 1 85.06 380 VAL B CA 1
ATOM 7951 C C . VAL B 1 380 ? 26.719 -3.525 -19.812 1 85.06 380 VAL B C 1
ATOM 7953 O O . VAL B 1 380 ? 27.734 -3.193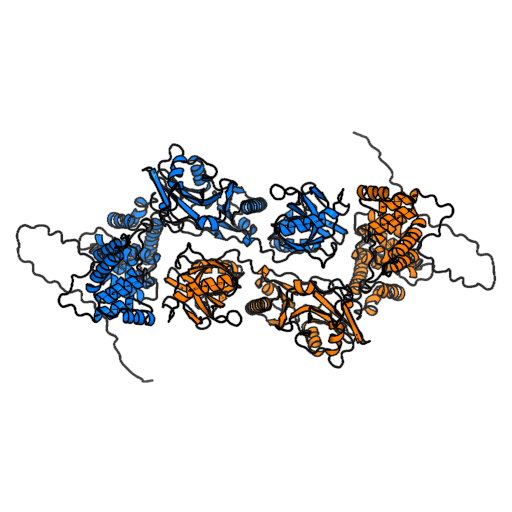 -19.234 1 85.06 380 VAL B O 1
ATOM 7956 N N . THR B 1 381 ? 25.516 -3.412 -19.328 1 82 381 THR B N 1
ATOM 7957 C CA . THR B 1 381 ? 25.328 -2.678 -18.078 1 82 381 THR B CA 1
ATOM 7958 C C . THR B 1 381 ? 25.5 -3.6 -16.875 1 82 381 THR B C 1
ATOM 7960 O O . THR B 1 381 ? 25.641 -3.131 -15.75 1 82 381 THR B O 1
ATOM 7963 N N . LYS B 1 382 ? 25.531 -4.902 -17.109 1 87.88 382 LYS B N 1
ATOM 7964 C CA . LYS B 1 382 ? 25.656 -5.914 -16.062 1 87.88 382 LYS B CA 1
ATOM 7965 C C . LYS B 1 382 ? 24.562 -5.762 -15.008 1 87.88 382 LYS B C 1
ATOM 7967 O O . LYS B 1 382 ? 24.844 -5.754 -13.812 1 87.88 382 LYS B O 1
ATOM 7972 N N . GLN B 1 383 ? 23.391 -5.5 -15.461 1 86.94 383 GLN B N 1
ATOM 7973 C CA . GLN B 1 383 ? 22.234 -5.336 -14.586 1 86.94 383 GLN B CA 1
ATOM 7974 C C . GLN B 1 383 ? 21.094 -6.262 -15 1 86.94 383 GLN B C 1
ATOM 7976 O O . GLN B 1 383 ? 21 -6.656 -16.172 1 86.94 383 GLN B O 1
ATOM 7981 N N . LEU B 1 384 ? 20.344 -6.594 -14.062 1 90.75 384 LEU B N 1
ATOM 7982 C CA . LEU B 1 384 ? 19.141 -7.371 -14.328 1 90.75 384 LEU B CA 1
ATOM 7983 C C . LEU B 1 384 ? 18.109 -6.531 -15.07 1 90.75 384 LEU B C 1
ATOM 7985 O O . LEU B 1 384 ? 17.969 -5.332 -14.812 1 90.75 384 LEU B O 1
ATOM 7989 N N . GLN B 1 385 ? 17.484 -7.188 -15.992 1 86.44 385 GLN B N 1
ATOM 7990 C CA . GLN B 1 385 ? 16.438 -6.504 -16.75 1 86.44 385 GLN B CA 1
ATOM 7991 C C . GLN B 1 385 ? 15.047 -6.906 -16.25 1 86.44 385 GLN B C 1
ATOM 7993 O O . GLN B 1 385 ? 14.875 -7.973 -15.656 1 86.44 385 GLN B O 1
ATOM 7998 N N . PRO B 1 386 ? 14.102 -6.035 -16.5 1 82.38 386 PRO B N 1
ATOM 7999 C CA . PRO B 1 386 ? 12.734 -6.352 -16.078 1 82.38 386 PRO B CA 1
ATOM 8000 C C . PRO B 1 386 ? 12.156 -7.566 -16.797 1 82.38 386 PRO B C 1
ATOM 8002 O O . PRO B 1 386 ? 12.594 -7.895 -17.906 1 82.38 386 PRO B O 1
ATOM 8005 N N . PHE B 1 387 ? 11.211 -8.125 -16.266 1 81.38 387 PHE B N 1
ATOM 8006 C CA . PHE B 1 387 ? 10.555 -9.328 -16.75 1 81.38 387 PHE B CA 1
ATOM 8007 C C . PHE B 1 387 ? 9.984 -9.102 -18.156 1 81.38 387 PHE B C 1
ATOM 8009 O O . PHE B 1 387 ? 9.953 -10.023 -18.969 1 81.38 387 PHE B O 1
ATOM 8016 N N . GLN B 1 388 ? 9.516 -7.98 -18.359 1 77.31 388 GLN B N 1
ATOM 8017 C CA . GLN B 1 388 ? 8.914 -7.66 -19.656 1 77.31 388 GLN B CA 1
ATOM 8018 C C . GLN B 1 388 ? 9.898 -7.898 -20.797 1 77.31 388 GLN B C 1
ATOM 8020 O O . GLN B 1 388 ? 9.5 -8.273 -21.891 1 77.31 388 GLN B O 1
ATOM 8025 N N . VAL B 1 389 ? 11.125 -7.715 -20.5 1 84.56 389 VAL B N 1
ATOM 8026 C CA . VAL B 1 389 ? 12.164 -7.93 -21.516 1 84.56 389 VAL B CA 1
ATOM 8027 C C . VAL B 1 389 ? 12.336 -9.422 -21.766 1 84.56 389 VAL B C 1
ATOM 8029 O O . VAL B 1 389 ? 12.484 -9.852 -22.906 1 84.56 389 VAL B O 1
ATOM 8032 N N . LEU B 1 390 ? 12.289 -10.18 -20.75 1 85.5 390 LEU B N 1
ATOM 8033 C CA . LEU B 1 390 ? 12.422 -11.625 -20.859 1 85.5 390 LEU B CA 1
ATOM 8034 C C . LEU B 1 390 ? 11.289 -12.203 -21.703 1 85.5 390 LEU B C 1
ATOM 8036 O O . LEU B 1 390 ? 11.492 -13.156 -22.453 1 85.5 390 LEU B O 1
ATOM 8040 N N . MET B 1 391 ? 10.141 -11.664 -21.609 1 80.75 391 MET B N 1
ATOM 8041 C CA . MET B 1 391 ? 8.945 -12.172 -22.281 1 80.75 391 MET B CA 1
ATOM 8042 C C . MET B 1 391 ? 9.047 -11.969 -23.781 1 80.75 391 MET B C 1
ATOM 8044 O O . MET B 1 391 ? 8.344 -12.625 -24.562 1 80.75 391 MET B O 1
ATOM 8048 N N . THR B 1 392 ? 9.922 -11.117 -24.172 1 81.38 392 THR B N 1
ATOM 8049 C CA . THR B 1 392 ? 10.078 -10.867 -25.609 1 81.38 392 THR B CA 1
ATOM 8050 C C . THR B 1 392 ? 10.93 -11.961 -26.25 1 81.38 392 THR B C 1
ATOM 8052 O O . THR B 1 392 ? 11.023 -12.039 -27.469 1 81.38 392 THR B O 1
ATOM 8055 N N . ARG B 1 393 ? 11.422 -12.766 -25.469 1 84 393 ARG B N 1
ATOM 8056 C CA . ARG B 1 393 ? 12.211 -13.875 -25.984 1 84 393 ARG B CA 1
ATOM 8057 C C . ARG B 1 393 ? 11.32 -14.867 -26.75 1 84 393 ARG B C 1
ATOM 8059 O O . ARG B 1 393 ? 10.203 -15.156 -26.312 1 84 393 ARG B O 1
ATOM 8066 N N . LYS B 1 394 ? 11.891 -15.289 -27.859 1 79.94 394 LYS B N 1
ATOM 8067 C CA . LYS B 1 394 ? 11.148 -16.266 -28.656 1 79.94 394 LYS B CA 1
ATOM 8068 C C . LYS B 1 394 ? 10.992 -17.578 -27.906 1 79.94 394 LYS B C 1
ATOM 8070 O O . LYS B 1 394 ? 11.922 -18.031 -27.219 1 79.94 394 LYS B O 1
ATOM 8075 N N . ARG B 1 395 ? 9.859 -18.141 -28 1 77.69 395 ARG B N 1
ATOM 8076 C CA . ARG B 1 395 ? 9.555 -19.344 -27.25 1 77.69 395 ARG B CA 1
ATOM 8077 C C . ARG B 1 395 ? 9.93 -20.594 -28.047 1 77.69 395 ARG B C 1
ATOM 8079 O O . ARG B 1 395 ? 10.289 -21.625 -27.469 1 77.69 395 ARG B O 1
ATOM 8086 N N . LYS B 1 396 ? 9.797 -20.469 -29.344 1 75.19 396 LYS B N 1
ATOM 8087 C CA . LYS B 1 396 ? 10.039 -21.656 -30.172 1 75.19 396 LYS B CA 1
ATOM 8088 C C . LYS B 1 396 ? 11.117 -21.375 -31.219 1 75.19 396 LYS B C 1
ATOM 8090 O O . LYS B 1 396 ? 11.273 -20.234 -31.672 1 75.19 396 LYS B O 1
ATOM 8095 N N . ASP B 1 397 ? 11.844 -22.406 -31.609 1 72.56 397 ASP B N 1
ATOM 8096 C CA . ASP B 1 397 ? 12.836 -22.391 -32.688 1 72.56 397 ASP B CA 1
ATOM 8097 C C . ASP B 1 397 ? 13.844 -21.25 -32.469 1 72.56 397 ASP B C 1
ATOM 8099 O O . ASP B 1 397 ? 14.094 -20.453 -33.375 1 72.56 397 ASP B O 1
ATOM 8103 N N . VAL B 1 398 ? 14.25 -21.281 -31.156 1 77.44 398 VAL B N 1
ATOM 8104 C CA . VAL B 1 398 ? 15.227 -20.25 -30.828 1 77.44 398 VAL B CA 1
ATOM 8105 C C . VAL B 1 398 ? 16.625 -20.703 -31.219 1 77.44 398 VAL B C 1
ATOM 8107 O O . VAL B 1 398 ? 17.047 -21.812 -30.875 1 77.44 398 VAL B O 1
ATOM 8110 N N . ASP B 1 399 ? 17.234 -19.844 -32.156 1 78.69 399 ASP B N 1
ATOM 8111 C CA . ASP B 1 399 ? 18.625 -20.078 -32.5 1 78.69 399 ASP B CA 1
ATOM 8112 C C . ASP B 1 399 ? 19.562 -19.406 -31.5 1 78.69 399 ASP B C 1
ATOM 8114 O O . ASP B 1 399 ? 19.484 -18.203 -31.281 1 78.69 399 ASP B O 1
ATOM 8118 N N . ALA B 1 400 ? 20.406 -20.203 -30.906 1 77.12 400 ALA B N 1
ATOM 8119 C CA . ALA B 1 400 ? 21.297 -19.734 -29.859 1 77.12 400 ALA B CA 1
ATOM 8120 C C . ALA B 1 400 ? 22.125 -18.531 -30.359 1 77.12 400 ALA B C 1
ATOM 8122 O O . ALA B 1 400 ? 22.438 -17.641 -29.578 1 77.12 400 ALA B O 1
ATOM 8123 N N . ALA B 1 401 ? 22.422 -18.531 -31.578 1 75.44 401 ALA B N 1
ATOM 8124 C CA . ALA B 1 401 ? 23.266 -17.484 -32.125 1 75.44 401 ALA B CA 1
ATOM 8125 C C . ALA B 1 401 ? 22.469 -16.203 -32.344 1 75.44 401 ALA B C 1
ATOM 8127 O O . ALA B 1 401 ? 23.047 -15.109 -32.375 1 75.44 401 ALA B O 1
ATOM 8128 N N . ALA B 1 402 ? 21.219 -16.328 -32.375 1 78.44 402 ALA B N 1
ATOM 8129 C CA . ALA B 1 402 ? 20.391 -15.172 -32.719 1 78.44 402 ALA B CA 1
ATOM 8130 C C . ALA B 1 402 ? 19.656 -14.633 -31.484 1 78.44 402 ALA B C 1
ATOM 8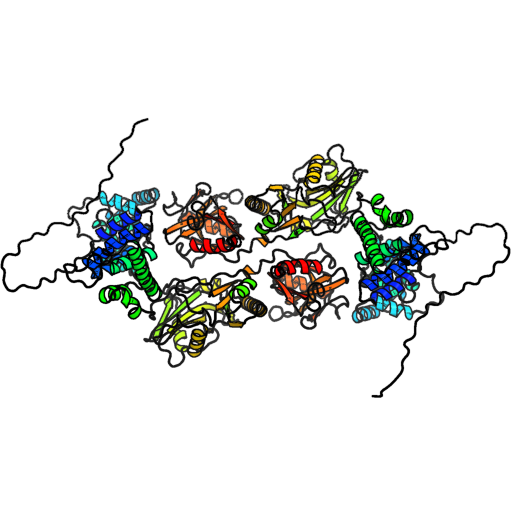132 O O . ALA B 1 402 ? 18.75 -13.82 -31.609 1 78.44 402 ALA B O 1
ATOM 8133 N N . ILE B 1 403 ? 20.219 -15.039 -30.375 1 83.81 403 ILE B N 1
ATOM 8134 C CA . ILE B 1 403 ? 19.5 -14.648 -29.172 1 83.81 403 ILE B CA 1
ATOM 8135 C C . ILE B 1 403 ? 19.766 -13.18 -28.859 1 83.81 403 ILE B C 1
ATOM 8137 O O . ILE B 1 403 ? 20.938 -12.773 -28.719 1 83.81 403 ILE B O 1
ATOM 8141 N N . LYS B 1 404 ? 18.75 -12.414 -28.75 1 84.12 404 LYS B N 1
ATOM 8142 C CA . LYS B 1 404 ? 18.844 -10.984 -28.453 1 84.12 404 LYS B CA 1
ATOM 8143 C C . LYS B 1 404 ? 18.797 -10.734 -26.953 1 84.12 404 LYS B C 1
ATOM 8145 O O . LYS B 1 404 ? 19.547 -9.922 -26.422 1 84.12 404 LYS B O 1
ATOM 8150 N N . VAL B 1 405 ? 17.938 -11.477 -26.281 1 89.5 405 VAL B N 1
ATOM 8151 C CA . VAL B 1 405 ? 17.797 -11.289 -24.844 1 89.5 405 VAL B CA 1
ATOM 8152 C C . VAL B 1 405 ? 18.625 -12.336 -24.094 1 89.5 405 VAL B C 1
ATOM 8154 O O . VAL B 1 405 ? 18.266 -13.516 -24.062 1 89.5 405 VAL B O 1
ATOM 8157 N N . GLN B 1 406 ? 19.719 -11.891 -23.484 1 91.25 406 GLN B N 1
ATOM 8158 C CA . GLN B 1 406 ? 20.547 -12.789 -22.688 1 91.25 406 GLN B CA 1
ATOM 8159 C C . GLN B 1 406 ? 19.953 -13.031 -21.312 1 91.25 406 GLN B C 1
ATOM 8161 O O . GLN B 1 406 ? 19.25 -12.172 -20.766 1 91.25 406 GLN B O 1
ATOM 8166 N N . VAL B 1 407 ? 20.188 -14.305 -20.906 1 93.56 407 VAL B N 1
ATOM 8167 C CA . VAL B 1 407 ? 19.594 -14.641 -19.609 1 93.56 407 VAL B CA 1
ATOM 8168 C C . VAL B 1 407 ? 20.688 -15.102 -18.656 1 93.56 407 VAL B C 1
ATOM 8170 O O . VAL B 1 407 ? 21.719 -15.648 -19.078 1 93.56 407 VAL B O 1
ATOM 8173 N N . CYS B 1 408 ? 20.578 -14.781 -17.391 1 95.12 408 CYS B N 1
ATOM 8174 C CA . CYS B 1 408 ? 21.391 -15.289 -16.297 1 95.12 408 CYS B CA 1
ATOM 8175 C C . CYS B 1 408 ? 20.578 -16.172 -15.367 1 95.12 408 CYS B C 1
ATOM 8177 O O . CYS B 1 408 ? 19.438 -15.844 -15.047 1 95.12 408 CYS B O 1
ATOM 8179 N N . VAL B 1 409 ? 21.172 -17.344 -15.07 1 96.75 409 VAL B N 1
ATOM 8180 C CA . VAL B 1 409 ? 20.484 -18.281 -14.195 1 96.75 409 VAL B CA 1
ATOM 8181 C C . VAL B 1 409 ? 20.938 -18.078 -12.75 1 96.75 409 VAL B C 1
ATOM 8183 O O . VAL B 1 409 ? 22.141 -18.062 -12.477 1 96.75 409 VAL B O 1
ATOM 8186 N N . TYR B 1 410 ? 20 -17.891 -11.891 1 97.25 410 TYR B N 1
ATOM 8187 C CA . TYR B 1 410 ? 20.266 -17.812 -10.461 1 97.25 410 TYR B CA 1
ATOM 8188 C C . TYR B 1 410 ? 19.766 -19.062 -9.75 1 97.25 410 TYR B C 1
ATOM 8190 O O . TYR B 1 410 ? 18.562 -19.219 -9.531 1 97.25 410 TYR B O 1
ATOM 8198 N N . ALA B 1 411 ? 20.672 -19.922 -9.375 1 97.94 411 ALA B N 1
ATOM 8199 C CA . ALA B 1 411 ? 20.328 -21.172 -8.711 1 97.94 411 ALA B CA 1
ATOM 8200 C C . ALA B 1 411 ? 20.156 -20.969 -7.207 1 97.94 411 ALA B C 1
ATOM 8202 O O . ALA B 1 411 ? 21 -20.359 -6.555 1 97.94 411 ALA B O 1
ATOM 8203 N N . PHE B 1 412 ? 19.016 -21.484 -6.688 1 97.62 412 PHE B N 1
ATOM 8204 C CA . PHE B 1 412 ? 18.797 -21.234 -5.27 1 97.62 412 PHE B CA 1
ATOM 8205 C C . PHE B 1 412 ? 18.547 -22.531 -4.52 1 97.62 412 PHE B C 1
ATOM 8207 O O . PHE B 1 412 ? 18.531 -22.547 -3.285 1 97.62 412 PHE B O 1
ATOM 8214 N N . ASP B 1 413 ? 18.391 -23.672 -5.25 1 98 413 ASP B N 1
ATOM 8215 C CA . ASP B 1 413 ? 18.172 -24.938 -4.551 1 98 413 ASP B CA 1
ATOM 8216 C C . ASP B 1 413 ? 18.656 -26.125 -5.391 1 98 413 ASP B C 1
ATOM 8218 O O . ASP B 1 413 ? 18.734 -26.016 -6.617 1 98 413 ASP B O 1
ATOM 8222 N N . LEU B 1 414 ? 19.078 -27.156 -4.723 1 98.25 414 LEU B N 1
ATOM 8223 C CA . LEU B 1 414 ? 19.5 -28.438 -5.309 1 98.25 414 LEU B CA 1
ATOM 8224 C C . LEU B 1 414 ? 18.625 -29.578 -4.797 1 98.25 414 LEU B C 1
ATOM 8226 O O . LEU B 1 414 ? 18.672 -29.906 -3.605 1 98.25 414 LEU B O 1
ATOM 8230 N N . LEU B 1 415 ? 17.906 -30.234 -5.723 1 97.88 415 LEU B N 1
ATOM 8231 C CA . LEU B 1 415 ? 16.891 -31.188 -5.293 1 97.88 415 LEU B CA 1
ATOM 8232 C C . LEU B 1 415 ? 17.391 -32.625 -5.441 1 97.88 415 LEU B C 1
ATOM 8234 O O . LEU B 1 415 ? 16.844 -33.531 -4.832 1 97.88 415 LEU B O 1
ATOM 8238 N N . TYR B 1 416 ? 18.312 -32.844 -6.305 1 98.06 416 TYR B N 1
ATOM 8239 C CA . TYR B 1 416 ? 18.844 -34.188 -6.633 1 98.06 416 TYR B CA 1
ATOM 8240 C C . TYR B 1 416 ? 20.297 -34.094 -7.051 1 98.06 416 TYR B C 1
ATOM 8242 O O . TYR B 1 416 ? 20.703 -33.156 -7.758 1 98.06 416 TYR B O 1
ATOM 8250 N N . LEU B 1 417 ? 21.109 -35.125 -6.531 1 98.12 417 LEU B N 1
ATOM 8251 C CA . LEU B 1 417 ? 22.531 -35.125 -6.898 1 98.12 417 LEU B CA 1
ATOM 8252 C C . LEU B 1 417 ? 23.062 -36.562 -6.988 1 98.12 417 LEU B C 1
ATOM 8254 O O . LEU B 1 417 ? 23.047 -37.281 -6 1 98.12 417 LEU B O 1
ATOM 8258 N N . ASN B 1 418 ? 23.516 -36.906 -8.086 1 97.25 418 ASN B N 1
ATOM 8259 C CA . ASN B 1 418 ? 24.219 -38.156 -8.328 1 97.25 418 ASN B CA 1
ATOM 8260 C C . ASN B 1 418 ? 23.469 -39.344 -7.746 1 97.25 418 ASN B C 1
ATOM 8262 O O . ASN B 1 418 ? 24.062 -40.156 -7.027 1 97.25 418 ASN B O 1
ATOM 8266 N N . GLY B 1 419 ? 22.219 -39.375 -7.953 1 94.19 419 GLY B N 1
ATOM 8267 C CA . GLY B 1 419 ? 21.422 -40.531 -7.582 1 94.19 419 GLY B CA 1
ATOM 8268 C C . GLY B 1 419 ? 20.734 -40.375 -6.242 1 94.19 419 GLY B C 1
ATOM 8269 O O . GLY B 1 419 ? 19.953 -41.25 -5.832 1 94.19 419 GLY B O 1
ATOM 8270 N N . GLU B 1 420 ? 20.922 -39.344 -5.59 1 95.5 420 GLU B N 1
ATOM 8271 C CA . GLU B 1 420 ? 20.328 -39.156 -4.266 1 95.5 420 GLU B CA 1
ATOM 8272 C C . GLU B 1 420 ? 19.375 -37.969 -4.246 1 95.5 420 GLU B C 1
ATOM 8274 O O . GLU B 1 420 ? 19.781 -36.812 -4.527 1 95.5 420 GLU B O 1
ATOM 8279 N N . PRO B 1 421 ? 18.109 -38.281 -3.908 1 96 421 PRO B N 1
ATOM 8280 C CA . PRO B 1 421 ? 17.188 -37.156 -3.688 1 96 421 PRO B CA 1
ATOM 8281 C C . PRO B 1 421 ? 17.547 -36.344 -2.443 1 96 421 PRO B C 1
ATOM 8283 O O . PRO B 1 421 ? 17.891 -36.938 -1.408 1 96 421 PRO B O 1
ATOM 8286 N N . LEU B 1 422 ? 17.469 -35.031 -2.541 1 97.31 422 LEU B N 1
ATOM 8287 C CA . LEU B 1 422 ? 17.906 -34.188 -1.445 1 97.31 422 LEU B CA 1
ATOM 8288 C C . LEU B 1 422 ? 16.719 -33.469 -0.807 1 97.31 422 LEU B C 1
ATOM 8290 O O . LEU B 1 422 ? 16.891 -32.719 0.167 1 97.31 422 LEU B O 1
ATOM 8294 N N . VAL B 1 423 ? 15.523 -33.688 -1.178 1 95.31 423 VAL B N 1
ATOM 8295 C CA . VAL B 1 423 ? 14.352 -32.906 -0.804 1 95.31 423 VAL B CA 1
ATOM 8296 C C . VAL B 1 423 ? 14.086 -33.062 0.692 1 95.31 423 VAL B C 1
ATOM 8298 O O . VAL B 1 423 ? 13.477 -32.188 1.312 1 95.31 423 VAL B O 1
ATOM 8301 N N . ARG B 1 424 ? 14.57 -34.125 1.261 1 93.81 424 ARG B N 1
ATOM 8302 C CA . ARG B 1 424 ? 14.312 -34.375 2.678 1 93.81 424 ARG B CA 1
ATOM 8303 C C . ARG B 1 424 ? 15.422 -33.781 3.541 1 93.81 424 ARG B C 1
ATOM 8305 O O . ARG B 1 424 ? 15.297 -33.688 4.762 1 93.81 424 ARG B O 1
ATOM 8312 N N . GLU B 1 425 ? 16.484 -33.281 2.9 1 96.62 425 GLU B N 1
ATOM 8313 C CA . GLU B 1 425 ? 17.578 -32.656 3.617 1 96.62 425 GLU B CA 1
ATOM 8314 C C . GLU B 1 425 ? 17.266 -31.172 3.861 1 96.62 425 GLU B C 1
ATOM 8316 O O . GLU B 1 425 ? 16.547 -30.531 3.08 1 96.62 425 GLU B O 1
ATOM 8321 N N . PRO B 1 426 ? 17.75 -30.688 4.98 1 96 426 PRO B N 1
ATOM 8322 C CA . PRO B 1 426 ? 17.547 -29.266 5.23 1 96 426 PRO B CA 1
ATOM 8323 C C . PRO B 1 426 ? 18.188 -28.375 4.164 1 96 426 PRO B C 1
ATOM 8325 O O . PRO B 1 426 ? 19.156 -28.797 3.516 1 96 426 PRO B O 1
ATOM 8328 N N . LEU B 1 427 ? 17.688 -27.219 4.004 1 96.75 427 LEU B N 1
ATOM 8329 C CA . LEU B 1 427 ? 18.172 -26.297 2.986 1 96.75 427 LEU B CA 1
ATOM 8330 C C . LEU B 1 427 ? 19.656 -26.016 3.164 1 96.75 427 LEU B C 1
ATOM 8332 O O . LEU B 1 427 ? 20.391 -25.859 2.18 1 96.75 427 LEU B O 1
ATOM 8336 N N . ALA B 1 428 ? 20.141 -25.922 4.438 1 95.81 428 ALA B N 1
ATOM 8337 C CA . ALA B 1 428 ? 21.562 -25.672 4.691 1 95.81 428 ALA B CA 1
ATOM 8338 C C . ALA B 1 428 ? 22.438 -26.703 3.998 1 95.81 428 ALA B C 1
ATOM 8340 O O . ALA B 1 428 ? 23.438 -26.359 3.369 1 95.81 428 ALA B O 1
ATOM 8341 N N . THR B 1 429 ? 22.031 -27.891 4.082 1 97.5 429 THR B N 1
ATOM 8342 C CA . THR B 1 429 ? 22.781 -29 3.473 1 97.5 429 THR B CA 1
ATOM 8343 C C . THR B 1 429 ? 22.672 -28.938 1.951 1 97.5 429 THR B C 1
ATOM 8345 O O . THR B 1 429 ? 23.672 -29.094 1.246 1 97.5 429 THR B O 1
ATOM 8348 N N . ARG B 1 430 ? 21.5 -28.75 1.425 1 98.12 430 ARG B N 1
ATOM 8349 C CA . ARG B 1 430 ? 21.297 -28.688 -0.018 1 98.12 430 ARG B CA 1
ATOM 8350 C C . ARG B 1 430 ? 22.062 -27.531 -0.639 1 98.12 430 ARG B C 1
ATOM 8352 O O . ARG B 1 430 ? 22.656 -27.672 -1.705 1 98.12 430 ARG B O 1
ATOM 8359 N N . ARG B 1 431 ? 22.047 -26.438 0.014 1 97.44 431 ARG B N 1
ATOM 8360 C CA . ARG B 1 431 ? 22.75 -25.25 -0.465 1 97.44 431 ARG B CA 1
ATOM 8361 C C . ARG B 1 431 ? 24.266 -25.5 -0.484 1 97.44 431 ARG B C 1
ATOM 8363 O O . ARG B 1 431 ? 24.953 -25.047 -1.398 1 97.44 431 ARG B O 1
ATOM 8370 N N . GLN B 1 432 ? 24.734 -26.125 0.59 1 97.25 432 GLN B N 1
ATOM 8371 C CA . GLN B 1 432 ? 26.156 -26.469 0.621 1 97.25 432 GLN B CA 1
ATOM 8372 C C . GLN B 1 432 ? 26.531 -27.359 -0.557 1 97.25 432 GLN B C 1
ATOM 8374 O O . GLN B 1 432 ? 27.531 -27.125 -1.229 1 97.25 432 GLN B O 1
ATOM 8379 N N . LEU B 1 433 ? 25.766 -28.328 -0.83 1 97.88 433 LEU B N 1
ATOM 8380 C CA . LEU B 1 433 ? 26.016 -29.25 -1.946 1 97.88 433 LEU B CA 1
ATOM 8381 C C . LEU B 1 433 ? 25.922 -28.5 -3.277 1 97.88 433 LEU B C 1
ATOM 8383 O O . LEU B 1 433 ? 26.688 -28.781 -4.203 1 97.88 433 LEU B O 1
ATOM 8387 N N . LEU B 1 434 ? 24.984 -27.594 -3.326 1 98.06 434 LEU B N 1
ATOM 8388 C CA . LEU B 1 434 ? 24.844 -26.781 -4.523 1 98.06 434 LEU B CA 1
ATOM 8389 C C . LEU B 1 434 ? 26.109 -26 -4.812 1 98.06 434 LEU B C 1
ATOM 8391 O O . LEU B 1 434 ? 26.609 -26.016 -5.938 1 98.06 434 LEU B O 1
ATOM 8395 N N . ARG B 1 435 ? 26.641 -25.391 -3.836 1 97 435 ARG B N 1
ATOM 8396 C CA . ARG B 1 435 ? 27.828 -24.562 -3.99 1 97 435 ARG B CA 1
ATOM 8397 C C . ARG B 1 435 ? 29.047 -25.422 -4.301 1 97 435 ARG B C 1
ATOM 8399 O O . ARG B 1 435 ? 29.953 -24.984 -5.023 1 97 435 ARG B O 1
ATOM 8406 N N . GLN B 1 436 ? 29 -26.578 -3.842 1 97 436 GLN B N 1
ATOM 8407 C CA . GLN B 1 436 ? 30.125 -27.484 -4.07 1 97 436 GLN B CA 1
ATOM 8408 C C . GLN B 1 436 ? 30.047 -28.109 -5.465 1 97 436 GLN B C 1
ATOM 8410 O O . GLN B 1 436 ? 31.062 -28.609 -5.98 1 97 436 GLN B O 1
ATOM 8415 N N . SER B 1 437 ? 28.938 -28.062 -6.059 1 97.56 437 SER B N 1
ATOM 8416 C CA . SER B 1 437 ? 28.719 -28.812 -7.285 1 97.56 437 SER B CA 1
ATOM 8417 C C . SER B 1 437 ? 28.812 -27.922 -8.516 1 97.56 437 SER B C 1
ATOM 8419 O O . SER B 1 437 ? 28.969 -28.406 -9.633 1 97.56 437 SER B O 1
ATOM 8421 N N . PHE B 1 438 ? 28.734 -26.594 -8.328 1 97.44 438 PHE B N 1
ATOM 8422 C CA . PHE B 1 438 ? 28.688 -25.703 -9.477 1 97.44 438 PHE B CA 1
ATOM 8423 C C . PHE B 1 438 ? 29.703 -24.562 -9.32 1 97.44 438 PHE B C 1
ATOM 8425 O O . PHE B 1 438 ? 30.047 -24.188 -8.195 1 97.44 438 PHE B O 1
ATOM 8432 N N . GLU B 1 439 ? 30.109 -24.078 -10.5 1 96.69 439 GLU B N 1
ATOM 8433 C CA . GLU B 1 439 ? 30.969 -22.891 -10.555 1 96.69 439 GLU B CA 1
ATOM 8434 C C . GLU B 1 439 ? 30.203 -21.672 -11.062 1 96.69 439 GLU B C 1
ATOM 8436 O O . GLU B 1 439 ? 29.453 -21.781 -12.039 1 96.69 439 GLU B O 1
ATOM 8441 N N . GLU B 1 440 ? 30.406 -20.547 -10.383 1 96.06 440 GLU B N 1
ATOM 8442 C CA . GLU B 1 440 ? 29.703 -19.328 -10.773 1 96.06 440 GLU B CA 1
ATOM 8443 C C . GLU B 1 440 ? 30.391 -18.656 -11.961 1 96.06 440 GLU B C 1
ATOM 8445 O O . GLU B 1 440 ? 31.625 -18.656 -12.055 1 96.06 440 GLU B O 1
ATOM 8450 N N . VAL B 1 441 ? 29.625 -18.234 -12.82 1 95 441 VAL B N 1
ATOM 8451 C CA . VAL B 1 441 ? 30.078 -17.422 -13.945 1 95 441 VAL B CA 1
ATOM 8452 C C . VAL B 1 441 ? 29.188 -16.188 -14.078 1 95 441 VAL B C 1
ATOM 8454 O O . VAL B 1 441 ? 27.969 -16.312 -14.297 1 95 441 VAL B O 1
ATOM 8457 N N . GLU B 1 442 ? 29.766 -15.062 -14.031 1 92.81 442 GLU B N 1
ATOM 8458 C CA . GLU B 1 442 ? 29.016 -13.805 -14.062 1 92.81 442 GLU B CA 1
ATOM 8459 C C . GLU B 1 442 ? 28.219 -13.664 -15.352 1 92.81 442 GLU B C 1
ATOM 8461 O O . GLU B 1 442 ? 28.75 -13.859 -16.438 1 92.81 442 GLU B O 1
ATOM 8466 N N . GLY B 1 443 ? 27 -13.359 -15.156 1 92 443 GLY B N 1
ATOM 8467 C CA . GLY B 1 443 ? 26.125 -13.102 -16.281 1 92 443 GLY B CA 1
ATOM 8468 C C . GLY B 1 443 ? 25.562 -14.375 -16.906 1 92 443 GLY B C 1
ATOM 8469 O O . GLY B 1 443 ? 24.766 -14.312 -17.844 1 92 443 GLY B O 1
ATOM 8470 N N . GLU B 1 444 ? 25.984 -15.477 -16.453 1 94 444 GLU B N 1
ATOM 8471 C CA . GLU B 1 444 ? 25.516 -16.734 -17.016 1 94 444 GLU B CA 1
ATOM 8472 C C . GLU B 1 444 ? 24.875 -17.609 -15.945 1 94 444 GLU B C 1
ATOM 8474 O O . GLU B 1 444 ? 23.703 -17.969 -16.047 1 94 444 GLU B O 1
ATOM 8479 N N . PHE B 1 445 ? 25.688 -17.922 -14.969 1 96.06 445 PHE B N 1
ATOM 8480 C CA . PHE B 1 445 ? 25.219 -18.766 -13.883 1 96.06 445 PHE B CA 1
ATOM 8481 C C . PHE B 1 445 ? 25.734 -18.25 -12.539 1 96.06 445 PHE B C 1
ATOM 8483 O O . PHE B 1 445 ? 26.938 -18.203 -12.297 1 96.06 445 PHE B O 1
ATOM 8490 N N . LEU B 1 446 ? 24.781 -17.938 -11.648 1 96.62 446 LEU B N 1
ATOM 8491 C CA . LEU B 1 446 ? 25.109 -17.438 -10.312 1 96.62 446 LEU B CA 1
ATOM 8492 C C . LEU B 1 446 ? 24.234 -18.094 -9.258 1 96.62 446 LEU B C 1
ATOM 8494 O O . LEU B 1 446 ? 23.125 -18.562 -9.57 1 96.62 446 LEU B O 1
ATOM 8498 N N . PHE B 1 447 ? 24.766 -18.188 -8.062 1 97.44 447 PHE B N 1
ATOM 8499 C CA . PHE B 1 447 ? 23.906 -18.531 -6.938 1 97.44 447 PHE B CA 1
ATOM 8500 C C . PHE B 1 447 ? 23.047 -17.359 -6.512 1 97.44 447 PHE B C 1
ATOM 8502 O O . PHE B 1 447 ? 23.438 -16.203 -6.695 1 97.44 447 PHE B O 1
ATOM 8509 N N . ALA B 1 448 ? 21.859 -17.672 -6.004 1 96.38 448 ALA B N 1
ATOM 8510 C CA . ALA B 1 448 ? 21.016 -16.594 -5.484 1 96.38 448 ALA B CA 1
ATOM 8511 C C . ALA B 1 448 ? 21.734 -15.812 -4.395 1 96.38 448 ALA B C 1
ATOM 8513 O O . ALA B 1 448 ? 22.359 -16.406 -3.508 1 96.38 448 ALA B O 1
ATOM 8514 N N . THR B 1 449 ? 21.719 -14.445 -4.539 1 95.81 449 THR B N 1
ATOM 8515 C CA . THR B 1 449 ? 22.297 -13.609 -3.498 1 95.81 449 THR B CA 1
ATOM 8516 C C . THR B 1 449 ? 21.531 -13.773 -2.186 1 95.81 449 THR B C 1
ATOM 8518 O O . THR B 1 449 ? 20.312 -13.617 -2.146 1 95.81 449 THR B O 1
ATOM 8521 N N . SER B 1 450 ? 22.266 -14.18 -1.202 1 95.56 450 SER B N 1
ATOM 8522 C CA . SER B 1 450 ? 21.578 -14.516 0.04 1 95.56 450 SER B CA 1
ATOM 8523 C C . SER B 1 450 ? 22.297 -13.922 1.247 1 95.56 450 SER B C 1
ATOM 8525 O O . SER B 1 450 ? 23.469 -13.523 1.151 1 95.56 450 SER B O 1
ATOM 8527 N N . MET B 1 451 ? 21.547 -13.75 2.34 1 93.75 451 MET B N 1
ATOM 8528 C CA . MET B 1 451 ? 22.047 -13.328 3.646 1 93.75 451 MET B CA 1
ATOM 8529 C C . MET B 1 451 ? 21.391 -14.133 4.766 1 93.75 451 MET B C 1
ATOM 8531 O O . MET B 1 451 ? 20.172 -14.211 4.84 1 93.75 451 MET B O 1
ATOM 8535 N N . ASP B 1 452 ? 22.281 -14.742 5.504 1 91.62 452 ASP B N 1
ATOM 8536 C CA . ASP B 1 452 ? 21.781 -15.461 6.676 1 91.62 452 ASP B CA 1
ATOM 8537 C C . ASP B 1 452 ? 21.75 -14.555 7.902 1 91.62 452 ASP B C 1
ATOM 8539 O O . ASP B 1 452 ? 22.75 -13.906 8.227 1 91.62 452 ASP B O 1
ATOM 8543 N N . THR B 1 453 ? 20.562 -14.344 8.383 1 82.06 453 THR B N 1
ATOM 8544 C CA . THR B 1 453 ? 20.469 -13.398 9.484 1 82.06 453 THR B CA 1
ATOM 8545 C C . THR B 1 453 ? 19.453 -13.867 10.516 1 82.06 453 THR B C 1
ATOM 8547 O O . THR B 1 453 ? 18.719 -14.828 10.273 1 82.06 453 THR B O 1
ATOM 8550 N N . ARG B 1 454 ? 19.484 -13.203 11.773 1 73.88 454 ARG B N 1
ATOM 8551 C CA . ARG B 1 454 ? 18.484 -13.359 12.828 1 73.88 454 ARG B CA 1
ATOM 8552 C C . ARG B 1 454 ? 17.875 -12.016 13.203 1 73.88 454 ARG B C 1
ATOM 8554 O O . ARG B 1 454 ? 17.078 -11.93 14.148 1 73.88 454 ARG B O 1
ATOM 8561 N N . SER B 1 455 ? 18.281 -10.992 12.43 1 70.81 455 SER B N 1
ATOM 8562 C CA . SER B 1 455 ? 17.875 -9.648 12.812 1 70.81 455 SER B CA 1
ATOM 8563 C C . SER B 1 455 ? 16.922 -9.055 11.781 1 70.81 455 SER B C 1
ATOM 8565 O O . SER B 1 455 ? 17.141 -9.18 10.578 1 70.81 455 SER B O 1
ATOM 8567 N N . ALA B 1 456 ? 15.906 -8.453 12.305 1 65.88 456 ALA B N 1
ATOM 8568 C CA . ALA B 1 456 ? 14.922 -7.789 11.453 1 65.88 456 ALA B CA 1
ATOM 8569 C C . ALA B 1 456 ? 15.539 -6.609 10.711 1 65.88 456 ALA B C 1
ATOM 8571 O O . ALA B 1 456 ? 15.203 -6.352 9.547 1 65.88 456 ALA B O 1
ATOM 8572 N N . ASP B 1 457 ? 16.406 -5.938 11.352 1 65.38 457 ASP B N 1
ATOM 8573 C CA . ASP B 1 457 ? 17.031 -4.766 10.75 1 65.38 457 ASP B CA 1
ATOM 8574 C C . ASP B 1 457 ? 17.875 -5.16 9.539 1 65.38 457 ASP B C 1
ATOM 8576 O O . ASP B 1 457 ? 17.891 -4.449 8.539 1 65.38 457 ASP B O 1
ATOM 8580 N N . GLU B 1 458 ? 18.469 -6.188 9.688 1 77 458 GLU B N 1
ATOM 8581 C CA . GLU B 1 458 ? 19.281 -6.676 8.586 1 77 458 GLU B CA 1
ATOM 8582 C C . GLU B 1 458 ? 18.422 -7.074 7.387 1 77 458 GLU B C 1
ATOM 8584 O O . GLU B 1 458 ? 18.828 -6.875 6.234 1 77 458 GLU B O 1
ATOM 8589 N N . VAL B 1 459 ? 17.312 -7.543 7.699 1 81.38 459 VAL B N 1
ATOM 8590 C CA . VAL B 1 459 ? 16.406 -7.957 6.637 1 81.38 459 VAL B CA 1
ATOM 8591 C C . VAL B 1 459 ? 15.93 -6.734 5.859 1 81.38 459 VAL B C 1
ATOM 8593 O O . VAL B 1 459 ? 15.852 -6.762 4.629 1 81.38 459 VAL B O 1
ATOM 8596 N N . SER B 1 460 ? 15.664 -5.738 6.547 1 72.19 460 SER B N 1
ATOM 8597 C CA . SER B 1 460 ? 15.195 -4.512 5.91 1 72.19 460 SER B CA 1
ATOM 8598 C C . SER B 1 460 ? 16.266 -3.924 4.996 1 72.19 460 SER B C 1
ATOM 8600 O O . SER B 1 460 ? 15.969 -3.471 3.891 1 72.19 460 SER B O 1
ATOM 8602 N N . ASP B 1 461 ? 17.453 -3.926 5.504 1 76.75 461 ASP B N 1
ATOM 8603 C CA . ASP B 1 461 ? 18.562 -3.432 4.699 1 76.75 461 AS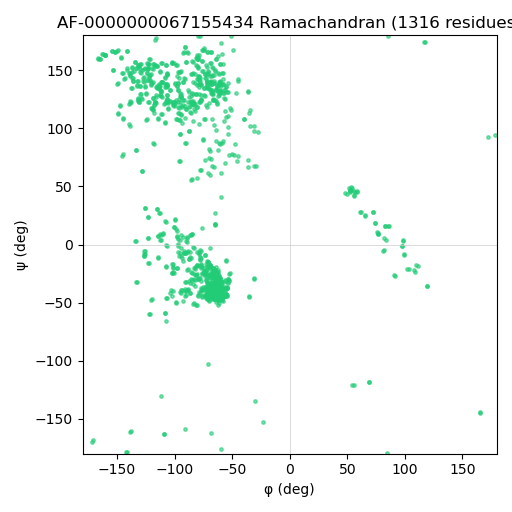P B CA 1
ATOM 8604 C C . ASP B 1 461 ? 18.766 -4.293 3.453 1 76.75 461 ASP B C 1
ATOM 8606 O O . ASP B 1 461 ? 19.047 -3.773 2.373 1 76.75 461 ASP B O 1
ATOM 8610 N N . PHE B 1 462 ? 18.672 -5.527 3.66 1 88.31 462 PHE B N 1
ATOM 8611 C CA . PHE B 1 462 ? 18.859 -6.453 2.549 1 88.31 462 PHE B CA 1
ATOM 8612 C C . PHE B 1 462 ? 17.734 -6.301 1.531 1 88.31 462 PHE B C 1
ATOM 8614 O O . PHE B 1 462 ? 17.953 -6.449 0.328 1 88.31 462 PHE B O 1
ATOM 8621 N N . LEU B 1 463 ? 16.562 -6.008 2.027 1 83.88 463 LEU B N 1
ATOM 8622 C CA . LEU B 1 463 ? 15.43 -5.746 1.147 1 83.88 463 LEU B CA 1
ATOM 8623 C C . LEU B 1 463 ? 15.68 -4.512 0.289 1 83.88 463 LEU B C 1
ATOM 8625 O O . LEU B 1 463 ? 15.391 -4.512 -0.91 1 83.88 463 LEU B O 1
ATOM 8629 N N . ASP B 1 464 ? 16.25 -3.525 0.847 1 76.31 464 ASP B N 1
ATOM 8630 C CA . ASP B 1 464 ? 16.578 -2.309 0.11 1 76.31 464 ASP B CA 1
ATOM 8631 C C . ASP B 1 464 ? 17.594 -2.592 -0.99 1 76.31 464 ASP B C 1
ATOM 8633 O O . ASP B 1 464 ? 17.484 -2.059 -2.096 1 76.31 464 ASP B O 1
ATOM 8637 N N . LYS B 1 465 ? 18.484 -3.377 -0.654 1 85.19 465 LYS B N 1
ATOM 8638 C CA . LYS B 1 465 ? 19.5 -3.758 -1.632 1 85.19 465 LYS B CA 1
ATOM 8639 C C . LYS B 1 465 ? 18.875 -4.539 -2.789 1 85.19 465 LYS B C 1
ATOM 8641 O O . LYS B 1 465 ? 19.25 -4.336 -3.947 1 85.19 465 LYS B O 1
ATOM 8646 N N . ALA B 1 466 ? 18 -5.422 -2.49 1 88.62 466 ALA B N 1
ATOM 8647 C CA . ALA B 1 466 ? 17.328 -6.215 -3.514 1 88.62 466 ALA B CA 1
ATOM 8648 C C . ALA B 1 466 ? 16.531 -5.328 -4.461 1 88.62 466 ALA B C 1
ATOM 8650 O O . ALA B 1 466 ? 16.547 -5.527 -5.676 1 88.62 466 ALA B O 1
ATOM 8651 N N . ILE B 1 467 ? 15.852 -4.395 -3.914 1 79.44 467 ILE B N 1
ATOM 8652 C CA . ILE B 1 467 ? 15.031 -3.494 -4.711 1 79.44 467 ILE B CA 1
ATOM 8653 C C . ILE B 1 467 ? 15.914 -2.641 -5.609 1 79.44 467 ILE B C 1
ATOM 8655 O O . ILE B 1 467 ? 15.609 -2.439 -6.789 1 79.44 467 ILE B O 1
ATOM 8659 N N . LYS B 1 468 ? 17 -2.189 -5.082 1 76.88 468 LYS B N 1
ATOM 8660 C CA . LYS B 1 468 ? 17.953 -1.405 -5.859 1 76.88 468 LYS B CA 1
ATOM 8661 C C . LYS B 1 468 ? 18.547 -2.23 -6.996 1 76.88 468 LYS B C 1
ATOM 8663 O O . LYS B 1 468 ? 18.891 -1.691 -8.055 1 76.88 468 LYS B O 1
ATOM 8668 N N . ALA B 1 469 ? 18.609 -3.494 -6.734 1 82.38 469 ALA B N 1
ATOM 8669 C CA . ALA B 1 469 ? 19.125 -4.406 -7.754 1 82.38 469 ALA B CA 1
ATOM 8670 C C . ALA B 1 469 ? 18.031 -4.816 -8.734 1 82.38 469 ALA B C 1
ATOM 8672 O O . ALA B 1 469 ? 18.188 -5.77 -9.492 1 82.38 469 ALA B O 1
ATOM 8673 N N . SER B 1 470 ? 16.891 -4.207 -8.664 1 80.12 470 SER B N 1
ATOM 8674 C CA . SER B 1 470 ? 15.766 -4.398 -9.57 1 80.12 470 SER B CA 1
ATOM 8675 C C . SER B 1 470 ? 15.094 -5.746 -9.344 1 80.12 470 SER B C 1
ATOM 8677 O O . SER B 1 470 ? 14.633 -6.383 -10.289 1 80.12 470 SER B O 1
ATOM 8679 N N . CYS B 1 471 ? 15.211 -6.195 -8.156 1 88.38 471 CYS B N 1
ATOM 8680 C CA . CYS B 1 471 ? 14.484 -7.41 -7.801 1 88.38 471 CYS B CA 1
ATOM 8681 C C . CYS B 1 471 ? 13.117 -7.078 -7.211 1 88.38 471 CYS B C 1
ATOM 8683 O O . CYS B 1 471 ? 12.844 -5.918 -6.898 1 88.38 471 CYS B O 1
ATOM 8685 N N . GLU B 1 472 ? 12.266 -8.086 -7.137 1 81.62 472 GLU B N 1
ATOM 8686 C CA . GLU B 1 472 ? 10.898 -7.883 -6.656 1 81.62 472 GLU B CA 1
ATOM 8687 C C . GLU B 1 472 ? 10.859 -7.789 -5.137 1 81.62 472 GLU B C 1
ATOM 8689 O O . GLU B 1 472 ? 9.922 -7.223 -4.566 1 81.62 472 GLU B O 1
ATOM 8694 N N . GLY B 1 473 ? 11.75 -8.414 -4.461 1 88.94 473 GLY B N 1
ATOM 8695 C CA . GLY B 1 473 ? 11.789 -8.477 -3.01 1 88.94 473 GLY B CA 1
ATOM 8696 C C . GLY B 1 473 ? 12.719 -9.555 -2.482 1 88.94 473 GLY B C 1
ATOM 8697 O O . GLY B 1 473 ? 13.812 -9.758 -3.021 1 88.94 473 GLY B O 1
ATOM 8698 N N . LEU B 1 474 ? 12.227 -10.094 -1.353 1 90.81 474 LEU B N 1
ATOM 8699 C CA . LEU B 1 474 ? 13.055 -11.125 -0.726 1 90.81 474 LEU B CA 1
ATOM 8700 C C . LEU B 1 474 ? 12.273 -12.422 -0.568 1 90.81 474 LEU B C 1
ATOM 8702 O O . LEU B 1 474 ? 11.055 -12.406 -0.405 1 90.81 474 LEU B O 1
ATOM 8706 N N . MET B 1 475 ? 12.969 -13.531 -0.784 1 93.88 475 MET B N 1
ATOM 8707 C CA . MET B 1 475 ? 12.516 -14.852 -0.358 1 93.88 475 MET B CA 1
ATOM 8708 C C . MET B 1 475 ? 13.133 -15.234 0.981 1 93.88 475 MET B C 1
ATOM 8710 O O . MET B 1 475 ? 14.359 -15.328 1.099 1 93.88 475 MET B O 1
ATOM 8714 N N . VAL B 1 476 ? 12.297 -15.422 1.963 1 91.62 476 VAL B N 1
ATOM 8715 C CA . VAL B 1 476 ? 12.789 -15.797 3.285 1 91.62 476 VAL B CA 1
ATOM 8716 C C . VAL B 1 476 ? 12.516 -17.281 3.527 1 91.62 476 VAL B C 1
ATOM 8718 O O . VAL B 1 476 ? 11.375 -17.734 3.422 1 91.62 476 VAL B O 1
ATOM 8721 N N . LYS B 1 477 ? 13.547 -18.031 3.812 1 93.69 477 LYS B N 1
ATOM 8722 C CA . LYS B 1 477 ? 13.438 -19.484 3.957 1 93.69 477 LYS B CA 1
ATOM 8723 C C . LYS B 1 477 ? 14.07 -19.953 5.262 1 93.69 477 LYS B C 1
ATOM 8725 O O . LYS B 1 477 ? 15.078 -19.391 5.703 1 93.69 477 LYS B O 1
ATOM 8730 N N . THR B 1 478 ? 13.492 -21.016 5.824 1 91.44 478 THR B N 1
ATOM 8731 C CA . THR B 1 478 ? 14.148 -21.656 6.957 1 91.44 478 THR B CA 1
ATOM 8732 C C . THR B 1 478 ? 15.406 -22.406 6.508 1 91.44 478 THR B C 1
ATOM 8734 O O . THR B 1 478 ? 15.461 -22.922 5.391 1 91.44 478 THR B O 1
ATOM 8737 N N . LEU B 1 479 ? 16.391 -22.484 7.379 1 91.88 479 LEU B N 1
ATOM 8738 C CA . LEU B 1 479 ? 17.672 -23.016 6.969 1 91.88 479 LEU B CA 1
ATOM 8739 C C . LEU B 1 479 ? 17.891 -24.406 7.551 1 91.88 479 LEU B C 1
ATOM 8741 O O . LEU B 1 479 ? 18.344 -25.328 6.848 1 91.88 479 LEU B O 1
ATOM 8745 N N . GLU B 1 480 ? 17.625 -24.578 8.781 1 90.38 480 GLU B N 1
ATOM 8746 C CA . GLU B 1 480 ? 18 -25.828 9.445 1 90.38 480 GLU B CA 1
ATOM 8747 C C . GLU B 1 480 ? 16.766 -26.547 10 1 90.38 480 GLU B C 1
ATOM 8749 O O . GLU B 1 480 ? 16.578 -27.734 9.766 1 90.38 480 GLU B O 1
ATOM 8754 N N . VAL B 1 481 ? 15.953 -25.812 10.648 1 88.62 481 VAL B N 1
ATOM 8755 C CA . VAL B 1 481 ? 14.773 -26.406 11.273 1 88.62 481 VAL B CA 1
ATOM 8756 C C . VAL B 1 481 ? 13.57 -26.266 10.344 1 88.62 481 VAL B C 1
ATOM 8758 O O . VAL B 1 481 ? 13.266 -25.172 9.867 1 88.62 481 VAL B O 1
ATOM 8761 N N . GLU B 1 482 ? 12.898 -27.469 10.109 1 88.69 482 GLU B N 1
ATOM 8762 C CA . GLU B 1 482 ? 11.758 -27.453 9.195 1 88.69 482 GLU B CA 1
ATOM 8763 C C . GLU B 1 482 ? 12.125 -26.812 7.859 1 88.69 482 GLU B C 1
ATOM 8765 O O . GLU B 1 482 ? 11.438 -25.906 7.387 1 88.69 482 GLU B O 1
ATOM 8770 N N . ALA B 1 483 ? 13.227 -27.234 7.406 1 93.12 483 ALA B N 1
ATOM 8771 C CA . ALA B 1 483 ? 13.789 -26.609 6.215 1 93.12 483 ALA B CA 1
ATOM 8772 C C . ALA B 1 483 ? 13.844 -27.594 5.047 1 93.12 483 ALA B C 1
ATOM 8774 O O . ALA B 1 483 ? 14.773 -27.547 4.234 1 93.12 483 ALA B O 1
ATOM 8775 N N . THR B 1 484 ? 12.938 -28.5 5 1 94.88 484 THR B N 1
ATOM 8776 C CA . THR B 1 484 ? 12.875 -29.453 3.891 1 94.88 484 THR B CA 1
ATOM 8777 C C . THR B 1 484 ? 12.18 -28.812 2.684 1 94.88 484 THR B C 1
ATOM 8779 O O . THR B 1 484 ? 11.547 -27.766 2.803 1 94.88 484 THR B O 1
ATOM 8782 N N . TYR B 1 485 ? 12.422 -29.406 1.558 1 95.56 485 TYR B N 1
ATOM 8783 C CA . TYR B 1 485 ? 11.727 -29 0.334 1 95.56 485 TYR B CA 1
ATOM 8784 C C . TYR B 1 485 ? 10.398 -29.734 0.203 1 95.56 485 TYR B C 1
ATOM 8786 O O . TYR B 1 485 ? 10.359 -30.953 0.042 1 95.56 485 TYR B O 1
ATOM 8794 N N . GLU B 1 486 ? 9.336 -29.016 0.279 1 93.81 486 GLU B N 1
ATOM 8795 C CA . GLU B 1 486 ? 8.008 -29.609 0.189 1 93.81 486 GLU B CA 1
ATOM 8796 C C . GLU B 1 486 ? 7.457 -29.516 -1.232 1 93.81 486 GLU B C 1
ATOM 8798 O O . GLU B 1 486 ? 6.934 -28.469 -1.64 1 93.81 486 GLU B O 1
ATOM 8803 N N . ILE B 1 487 ? 7.445 -30.625 -1.818 1 92.81 487 ILE B N 1
ATOM 8804 C CA . ILE B 1 487 ? 7.055 -30.672 -3.223 1 92.81 487 ILE B CA 1
ATOM 8805 C C . ILE B 1 487 ? 5.562 -30.359 -3.355 1 92.81 487 ILE B C 1
ATOM 8807 O O . ILE B 1 487 ? 4.742 -30.906 -2.605 1 92.81 487 ILE B O 1
ATOM 8811 N N . ALA B 1 488 ? 5.23 -29.484 -4.289 1 88.75 488 ALA B N 1
ATOM 8812 C CA . ALA B 1 488 ? 3.863 -29.172 -4.699 1 88.75 488 ALA B CA 1
ATOM 8813 C C . ALA B 1 488 ? 3.062 -28.594 -3.537 1 88.75 488 ALA B C 1
ATOM 8815 O O . ALA B 1 488 ? 1.849 -28.781 -3.451 1 88.75 488 ALA B O 1
ATOM 8816 N N . LYS B 1 489 ? 3.717 -27.938 -2.602 1 87.44 489 LYS B N 1
ATOM 8817 C CA . LYS B 1 489 ? 3.023 -27.375 -1.449 1 87.44 489 LYS B CA 1
ATOM 8818 C C . LYS B 1 489 ? 3.455 -25.922 -1.207 1 87.44 489 LYS B C 1
ATOM 8820 O O . LYS B 1 489 ? 4.613 -25.578 -1.428 1 87.44 489 LYS B O 1
ATOM 8825 N N . ARG B 1 490 ? 2.463 -25.203 -0.87 1 83.44 490 ARG B N 1
ATOM 8826 C CA . ARG B 1 490 ? 2.764 -23.875 -0.326 1 83.44 490 ARG B CA 1
ATOM 8827 C C . ARG B 1 490 ? 3.012 -23.953 1.177 1 83.44 490 ARG B C 1
ATOM 8829 O O . ARG B 1 490 ? 2.145 -24.391 1.936 1 83.44 490 ARG B O 1
ATOM 8836 N N . SER B 1 491 ? 4.191 -23.578 1.551 1 84.88 491 SER B N 1
ATOM 8837 C CA . SER B 1 491 ? 4.598 -23.828 2.932 1 84.88 491 SER B CA 1
ATOM 8838 C C . SER B 1 491 ? 5.012 -22.531 3.621 1 84.88 491 SER B C 1
ATOM 8840 O O . SER B 1 491 ? 5.496 -21.609 2.971 1 84.88 491 SER B O 1
ATOM 8842 N N . HIS B 1 492 ? 4.902 -22.594 4.906 1 83.69 492 HIS B N 1
ATOM 8843 C CA . HIS B 1 492 ? 5.332 -21.469 5.734 1 83.69 492 HIS B CA 1
ATOM 8844 C C . HIS B 1 492 ? 6.848 -21.453 5.887 1 83.69 492 HIS B C 1
ATOM 8846 O O . HIS B 1 492 ? 7.41 -20.484 6.402 1 83.69 492 HIS B O 1
ATOM 8852 N N . LYS B 1 493 ? 7.449 -22.5 5.336 1 88.12 493 LYS B N 1
ATOM 8853 C CA . LYS B 1 493 ? 8.906 -22.562 5.387 1 88.12 493 LYS B CA 1
ATOM 8854 C C . LYS B 1 493 ? 9.531 -21.547 4.422 1 88.12 493 LYS B C 1
ATOM 8856 O O . LYS B 1 493 ? 10.711 -21.203 4.551 1 88.12 493 LYS B O 1
ATOM 8861 N N . TRP B 1 494 ? 8.758 -21.172 3.408 1 90.94 494 TRP B N 1
ATOM 8862 C CA . TRP B 1 494 ? 9.141 -20.156 2.441 1 90.94 494 TRP B CA 1
ATOM 8863 C C . TRP B 1 494 ? 8.195 -18.953 2.51 1 90.94 494 TRP B C 1
ATOM 8865 O O . TRP B 1 494 ? 6.98 -19.109 2.355 1 90.94 494 TRP B O 1
ATOM 8875 N N . LEU B 1 495 ? 8.766 -17.797 2.758 1 88.25 495 LEU B N 1
ATOM 8876 C CA . LEU B 1 495 ? 7.969 -16.578 2.762 1 88.25 495 LEU B CA 1
ATOM 8877 C C . LEU B 1 495 ? 8.477 -15.586 1.715 1 88.25 495 LEU B C 1
ATOM 8879 O O . LEU B 1 495 ? 9.688 -15.469 1.503 1 88.25 495 LEU B O 1
ATOM 8883 N N . LYS B 1 496 ? 7.602 -14.969 1.015 1 87.56 496 LYS B N 1
ATOM 8884 C CA . LYS B 1 496 ? 8 -13.938 0.063 1 87.56 496 LYS B CA 1
ATOM 8885 C C . LYS B 1 496 ? 7.637 -12.547 0.58 1 87.56 496 LYS B C 1
ATOM 8887 O O . LYS B 1 496 ? 6.543 -12.336 1.106 1 87.56 496 LYS B O 1
ATOM 8892 N N . LEU B 1 497 ? 8.602 -11.664 0.571 1 82.38 497 LEU B N 1
ATOM 8893 C CA . LEU B 1 497 ? 8.461 -10.273 0.977 1 82.38 497 LEU B CA 1
ATOM 8894 C C . LEU B 1 497 ? 8.672 -9.336 -0.208 1 82.38 497 LEU B C 1
ATOM 8896 O O . LEU B 1 497 ? 9.797 -9.188 -0.688 1 82.38 497 LEU B O 1
ATOM 8900 N N . LYS B 1 498 ? 7.555 -8.695 -0.702 1 74.5 498 LYS B N 1
ATOM 8901 C CA . LYS B 1 498 ? 7.645 -7.816 -1.862 1 74.5 498 LYS B CA 1
ATOM 8902 C C . LYS B 1 498 ? 7.672 -6.352 -1.439 1 74.5 498 LYS B C 1
ATOM 8904 O O . LYS B 1 498 ? 7.277 -6.012 -0.321 1 74.5 498 LYS B O 1
ATOM 8909 N N . LYS B 1 499 ? 8.258 -5.508 -2.381 1 66.56 499 LYS B N 1
ATOM 8910 C CA . LYS B 1 499 ? 8.312 -4.066 -2.17 1 66.56 499 LYS B CA 1
ATOM 8911 C C . LYS B 1 499 ? 6.922 -3.494 -1.903 1 66.56 499 LYS B C 1
ATOM 8913 O O . LYS B 1 499 ? 6.762 -2.588 -1.083 1 66.56 499 LYS B O 1
ATOM 8918 N N . ASP B 1 500 ? 5.977 -4.027 -2.572 1 60.84 500 ASP B N 1
ATOM 8919 C CA . ASP B 1 500 ? 4.613 -3.506 -2.527 1 60.84 500 ASP B CA 1
ATOM 8920 C C . ASP B 1 500 ? 3.994 -3.701 -1.146 1 60.84 500 ASP B C 1
ATOM 8922 O O . ASP B 1 500 ? 3.076 -2.973 -0.762 1 60.84 500 ASP B O 1
ATOM 8926 N N . TYR B 1 501 ? 4.52 -4.652 -0.531 1 57.44 501 TYR B N 1
ATOM 8927 C CA . TYR B 1 501 ? 3.969 -4.938 0.789 1 57.44 501 TYR B CA 1
ATOM 8928 C C . TYR B 1 501 ? 4.348 -3.848 1.784 1 57.44 501 TYR B C 1
ATOM 8930 O O . TYR B 1 501 ? 3.734 -3.729 2.848 1 57.44 501 TYR B O 1
ATOM 8938 N N . LEU B 1 502 ? 5.34 -3.027 1.402 1 54.16 502 LEU B N 1
ATOM 8939 C CA . LEU B 1 502 ? 5.855 -2 2.301 1 54.16 502 LEU B CA 1
ATOM 8940 C C . LEU B 1 502 ? 5.066 -0.704 2.156 1 54.16 502 LEU B C 1
ATOM 8942 O O . LEU B 1 502 ? 5.223 0.216 2.963 1 54.16 502 LEU B O 1
ATOM 8946 N N . ASP B 1 503 ? 4.406 -0.496 1.088 1 49.84 503 ASP B N 1
ATOM 8947 C CA . ASP B 1 503 ? 3.691 0.753 0.847 1 49.84 503 ASP B CA 1
ATOM 8948 C C . ASP B 1 503 ? 2.557 0.938 1.851 1 49.84 503 ASP B C 1
ATOM 8950 O O . ASP B 1 503 ? 1.696 1.803 1.672 1 49.84 503 ASP B O 1
ATOM 8954 N N . GLY B 1 504 ? 2.623 0.23 2.875 1 49.25 504 GLY B N 1
ATOM 8955 C CA . GLY B 1 504 ? 1.506 0.262 3.807 1 49.25 504 GLY B CA 1
ATOM 8956 C C . GLY B 1 504 ? 1.431 1.551 4.605 1 49.25 504 GLY B C 1
ATOM 8957 O O . GLY B 1 504 ? 0.504 1.745 5.395 1 49.25 504 GLY B O 1
ATOM 8958 N N . LEU B 1 505 ? 2.699 2.344 4.812 1 51.75 505 LEU B N 1
ATOM 8959 C CA . LEU B 1 505 ? 2.408 3.473 5.691 1 51.75 505 LEU B CA 1
ATOM 8960 C C . LEU B 1 505 ? 1.543 4.508 4.977 1 51.75 505 LEU B C 1
ATOM 8962 O O . LEU B 1 505 ? 1.906 4.988 3.9 1 51.75 505 LEU B O 1
ATOM 8966 N N . GLY B 1 506 ? 0.259 4.207 4.992 1 56 506 GLY B N 1
ATOM 8967 C CA . GLY B 1 506 ? -0.838 4.973 4.422 1 56 506 GLY B CA 1
ATOM 8968 C C . GLY B 1 506 ? -0.59 6.469 4.426 1 56 506 GLY B C 1
ATOM 8969 O O . GLY B 1 506 ? -1.035 7.18 3.521 1 56 506 GLY B O 1
ATOM 8970 N N . ASP B 1 507 ? 0.232 7.148 5.434 1 64.94 507 ASP B N 1
ATOM 8971 C CA . ASP B 1 507 ? 0.191 8.609 5.465 1 64.94 507 ASP B CA 1
ATOM 8972 C C . ASP B 1 507 ? 1.494 9.203 4.941 1 64.94 507 ASP B C 1
ATOM 8974 O O . ASP B 1 507 ? 2.562 8.609 5.094 1 64.94 507 ASP B O 1
ATOM 8978 N N . THR B 1 508 ? 1.43 10.227 4.156 1 81.19 508 THR B N 1
ATOM 8979 C CA . THR B 1 508 ? 2.576 10.977 3.658 1 81.19 508 THR B CA 1
ATOM 8980 C C . THR B 1 508 ? 3.086 11.953 4.719 1 81.19 508 THR B C 1
ATOM 8982 O O . THR B 1 508 ? 2.377 12.258 5.68 1 81.19 508 THR B O 1
ATOM 8985 N N . LEU B 1 509 ? 4.352 12.266 4.688 1 90 509 LEU B N 1
ATOM 8986 C CA . LEU B 1 509 ? 4.973 13.266 5.547 1 90 509 LEU B CA 1
ATOM 8987 C C . LEU B 1 509 ? 5.41 14.484 4.742 1 90 509 LEU B C 1
ATOM 8989 O O . LEU B 1 509 ? 5.871 14.352 3.605 1 90 509 LEU B O 1
ATOM 8993 N N . ASP B 1 510 ? 5.184 15.602 5.355 1 94.5 510 ASP B N 1
ATOM 8994 C CA . ASP B 1 510 ? 5.723 16.844 4.797 1 94.5 510 ASP B CA 1
ATOM 8995 C C . ASP B 1 510 ? 7.07 17.188 5.426 1 94.5 510 ASP B C 1
ATOM 8997 O O . ASP B 1 510 ? 7.137 17.562 6.598 1 94.5 510 ASP B O 1
ATOM 9001 N N . LEU B 1 511 ? 8.141 17.094 4.582 1 97.31 511 LEU B N 1
ATOM 9002 C CA . LEU B 1 511 ? 9.484 17.219 5.133 1 97.31 511 LEU B CA 1
ATOM 9003 C C . LEU B 1 511 ? 10.242 18.359 4.457 1 97.31 511 LEU B C 1
ATOM 9005 O O . LEU B 1 511 ? 9.945 18.719 3.312 1 97.31 511 LEU B O 1
ATOM 9009 N N . VAL B 1 512 ? 11.25 18.922 5.191 1 98.06 512 VAL B N 1
ATOM 9010 C CA . VAL B 1 512 ? 12.023 20.062 4.715 1 98.06 512 VAL B CA 1
ATOM 9011 C C . VAL B 1 512 ? 13.352 19.594 4.141 1 98.06 512 VAL B C 1
ATOM 9013 O O . VAL B 1 512 ? 14.016 18.719 4.719 1 98.06 512 VAL B O 1
ATOM 9016 N N . VAL B 1 513 ? 13.75 20.203 2.982 1 97.81 513 VAL B N 1
ATOM 9017 C CA . VAL B 1 513 ? 15.031 19.875 2.371 1 97.81 513 VAL B CA 1
ATOM 9018 C C . VAL B 1 513 ? 16.156 20.672 3.039 1 97.81 513 VAL B C 1
ATOM 9020 O O . VAL B 1 513 ? 16.141 21.906 3.002 1 97.81 513 VAL B O 1
ATOM 9023 N N . ILE B 1 514 ? 17.203 19.984 3.619 1 97.81 514 ILE B N 1
ATOM 9024 C CA . ILE B 1 514 ? 18.219 20.734 4.348 1 97.81 514 ILE B CA 1
ATOM 9025 C C . ILE B 1 514 ? 19.594 20.391 3.783 1 97.81 514 ILE B C 1
ATOM 9027 O O . ILE B 1 514 ? 20.609 20.984 4.184 1 97.81 514 ILE B O 1
ATOM 9031 N N . GLY B 1 515 ? 19.656 19.469 2.889 1 97.62 515 GLY B N 1
ATOM 9032 C CA . GLY B 1 515 ? 20.938 19.094 2.285 1 97.62 515 GLY B CA 1
ATOM 9033 C C . GLY B 1 515 ? 20.766 18.359 0.971 1 97.62 515 GLY B C 1
ATOM 9034 O O . GLY B 1 515 ? 19.688 17.891 0.645 1 97.62 515 GLY B O 1
ATOM 9035 N N . ALA B 1 516 ? 21.906 18.312 0.193 1 96.62 516 ALA B N 1
ATOM 9036 C CA . ALA B 1 516 ? 21.922 17.625 -1.1 1 96.62 516 ALA B CA 1
ATOM 9037 C C . ALA B 1 516 ? 23.172 16.797 -1.275 1 96.62 516 ALA B C 1
ATOM 9039 O O . ALA B 1 516 ? 24.25 17.172 -0.794 1 96.62 516 ALA B O 1
ATOM 9040 N N . TYR B 1 517 ? 22.984 15.688 -1.904 1 95 517 TYR B N 1
ATOM 9041 C CA . TYR B 1 517 ? 24.078 14.805 -2.271 1 95 517 TYR B CA 1
ATOM 9042 C C . TYR B 1 517 ? 24.359 14.875 -3.768 1 95 517 TYR B C 1
ATOM 9044 O O . TYR B 1 517 ? 23.438 14.891 -4.578 1 95 517 TYR B O 1
ATOM 9052 N N . LEU B 1 518 ? 25.641 14.922 -4.078 1 93.5 518 LEU B N 1
ATOM 9053 C CA . LEU B 1 518 ? 26.016 14.984 -5.488 1 93.5 518 LEU B CA 1
ATOM 9054 C C . LEU B 1 518 ? 25.75 13.656 -6.184 1 93.5 518 LEU B C 1
ATOM 9056 O O . LEU B 1 518 ? 25.984 12.594 -5.609 1 93.5 518 LEU B O 1
ATOM 9060 N N . GLY B 1 519 ? 25.172 13.844 -7.352 1 88 519 GLY B N 1
ATOM 9061 C CA . GLY B 1 519 ? 24.875 12.656 -8.141 1 88 519 GLY B CA 1
ATOM 9062 C C . GLY B 1 519 ? 26.109 11.969 -8.68 1 88 519 GLY B C 1
ATOM 9063 O O . GLY B 1 519 ? 27.188 12.57 -8.734 1 88 519 GLY B O 1
ATOM 9064 N N . LYS B 1 520 ? 25.922 10.656 -8.953 1 81 520 LYS B N 1
ATOM 9065 C CA . LYS B 1 520 ? 26.984 9.875 -9.586 1 81 520 LYS B CA 1
ATOM 9066 C C . LYS B 1 520 ? 26.531 9.359 -10.953 1 81 520 LYS B C 1
ATOM 9068 O O . LYS B 1 520 ? 25.344 9.375 -11.266 1 81 520 LYS B O 1
ATOM 9073 N N . GLY B 1 521 ? 27.469 9.125 -11.797 1 75.94 521 GLY B N 1
ATOM 9074 C CA . GLY B 1 521 ? 27.141 8.57 -13.102 1 75.94 521 GLY B CA 1
ATOM 9075 C C . GLY B 1 521 ? 26.391 9.547 -13.984 1 75.94 521 GLY B C 1
ATOM 9076 O O . GLY B 1 521 ? 26.844 10.672 -14.203 1 75.94 521 GLY B O 1
ATOM 9077 N N . LYS B 1 522 ? 25.062 9.023 -14.32 1 73.62 522 LYS B N 1
ATOM 9078 C CA . LYS B 1 522 ? 24.234 9.828 -15.227 1 73.62 522 LYS B CA 1
ATOM 9079 C C . LYS B 1 522 ? 23.828 11.141 -14.57 1 73.62 522 LYS B C 1
ATOM 9081 O O . LYS B 1 522 ? 23.562 12.125 -15.266 1 73.62 522 LYS B O 1
ATOM 9086 N N . ARG B 1 523 ? 23.844 11.086 -13.258 1 78.88 523 ARG B N 1
ATOM 9087 C CA . ARG B 1 523 ? 23.406 12.273 -12.523 1 78.88 523 ARG B CA 1
ATOM 9088 C C . ARG B 1 523 ? 24.609 13.086 -12.047 1 78.88 523 ARG B C 1
ATOM 9090 O O . ARG B 1 523 ? 24.484 13.938 -11.164 1 78.88 523 ARG B O 1
ATOM 9097 N N . ALA B 1 524 ? 25.766 12.828 -12.773 1 83.81 524 ALA B N 1
ATOM 9098 C CA . ALA B 1 524 ? 26.953 13.586 -12.383 1 83.81 524 ALA B CA 1
ATOM 9099 C C . ALA B 1 524 ? 26.781 15.07 -12.695 1 83.81 524 ALA B C 1
ATOM 9101 O O . ALA B 1 524 ? 26.297 15.438 -13.766 1 83.81 524 ALA B O 1
ATOM 9102 N N . GLY B 1 525 ? 27.062 15.969 -11.75 1 86.06 525 GLY B N 1
ATOM 9103 C CA . GLY B 1 525 ? 26.969 17.406 -11.945 1 86.06 525 GLY B CA 1
ATOM 9104 C C . GLY B 1 525 ? 25.734 18.016 -11.312 1 86.06 525 GLY B C 1
ATOM 9105 O O . GLY B 1 525 ? 25.609 19.234 -11.211 1 86.06 525 GLY B O 1
ATOM 9106 N N . ILE B 1 526 ? 24.781 17.094 -11.109 1 91.44 526 ILE B N 1
ATOM 9107 C CA . ILE B 1 526 ? 23.578 17.562 -10.438 1 91.44 526 ILE B CA 1
ATOM 9108 C C . ILE B 1 526 ? 23.406 16.844 -9.102 1 91.44 526 ILE B C 1
ATOM 9110 O O . ILE B 1 526 ? 24.266 16.062 -8.703 1 91.44 526 ILE B O 1
ATOM 9114 N N . TYR B 1 527 ? 22.391 17.234 -8.352 1 93.25 527 TYR B N 1
ATOM 9115 C CA . TYR B 1 527 ? 22.125 16.547 -7.09 1 93.25 527 TYR B CA 1
ATOM 9116 C C . TYR B 1 527 ? 21.438 15.211 -7.324 1 93.25 527 TYR B C 1
ATOM 9118 O O . TYR B 1 527 ? 20.469 15.133 -8.094 1 93.25 527 TYR B O 1
ATOM 9126 N N . GLY B 1 528 ? 21.922 14.141 -6.773 1 88.56 528 GLY B N 1
ATOM 9127 C CA . GLY B 1 528 ? 21.328 12.812 -6.906 1 88.56 528 GLY B CA 1
ATOM 9128 C C . GLY B 1 528 ? 20.453 12.43 -5.727 1 88.56 528 GLY B C 1
ATOM 9129 O O . GLY B 1 528 ? 19.656 11.492 -5.82 1 88.56 528 GLY B O 1
ATOM 9130 N N . GLY B 1 529 ? 20.641 13.086 -4.605 1 93.06 529 GLY B N 1
ATOM 9131 C CA . GLY B 1 529 ? 19.875 12.828 -3.4 1 93.06 529 GLY B CA 1
ATOM 9132 C C . GLY B 1 529 ? 19.797 14.023 -2.475 1 93.06 529 GLY B C 1
ATOM 9133 O O . GLY B 1 529 ? 20.516 15.008 -2.666 1 93.06 529 GLY B O 1
ATOM 9134 N N . PHE B 1 530 ? 18.859 13.867 -1.517 1 96.5 530 PHE B N 1
ATOM 9135 C CA . PHE B 1 530 ? 18.641 15 -0.627 1 96.5 530 PHE B CA 1
ATOM 9136 C C . PHE B 1 530 ? 18.453 14.531 0.812 1 96.5 530 PHE B C 1
ATOM 9138 O O . PHE B 1 530 ? 17.953 13.438 1.053 1 96.5 530 PHE B O 1
ATOM 9145 N N . LEU B 1 531 ? 18.938 15.305 1.685 1 97.19 531 LEU B N 1
ATOM 9146 C CA . LEU B 1 531 ? 18.688 15.094 3.105 1 97.19 531 LEU B CA 1
ATOM 9147 C C . LEU B 1 531 ? 17.453 15.875 3.561 1 97.19 531 LEU B C 1
ATOM 9149 O O . LEU B 1 531 ? 17.359 17.094 3.359 1 97.19 531 LEU B O 1
ATOM 9153 N N . LEU B 1 532 ? 16.5 15.156 4.137 1 97.69 532 LEU B N 1
ATOM 9154 C CA . LEU B 1 532 ? 15.258 15.789 4.566 1 97.69 532 LEU B CA 1
ATOM 9155 C C . LEU B 1 532 ? 15.156 15.812 6.09 1 97.69 532 LEU B C 1
ATOM 9157 O O . LEU B 1 532 ? 15.812 15.023 6.77 1 97.69 532 LEU B O 1
ATOM 9161 N N . ALA B 1 533 ? 14.352 16.766 6.609 1 97.94 533 ALA B N 1
ATOM 9162 C CA . ALA B 1 533 ? 14.211 16.922 8.055 1 97.94 533 ALA B CA 1
ATOM 9163 C C . ALA B 1 533 ? 12.758 17.203 8.43 1 97.94 533 ALA B C 1
ATOM 9165 O O . ALA B 1 533 ? 12 17.766 7.641 1 97.94 533 ALA B O 1
ATOM 9166 N N . CYS B 1 534 ? 12.359 16.75 9.57 1 96.5 534 CYS B N 1
ATOM 9167 C CA . CYS B 1 534 ? 11.117 17.203 10.188 1 96.5 534 CYS B CA 1
ATOM 9168 C C . CYS B 1 534 ? 11.359 18.391 11.102 1 96.5 534 CYS B C 1
ATOM 9170 O O . CYS B 1 534 ? 12.5 18.812 11.281 1 96.5 534 CYS B O 1
ATOM 9172 N N . TYR B 1 535 ? 10.266 18.984 11.531 1 95.31 535 TYR B N 1
ATOM 9173 C CA . TYR B 1 535 ? 10.414 20.188 12.328 1 95.31 535 TYR B CA 1
ATOM 9174 C C . TYR B 1 535 ? 9.984 19.938 13.773 1 95.31 535 TYR B C 1
ATOM 9176 O O . TYR B 1 535 ? 8.914 19.375 14.023 1 95.31 535 TYR B O 1
ATOM 9184 N N . ASP B 1 536 ? 10.82 20.266 14.695 1 91.81 536 ASP B N 1
ATOM 9185 C CA . ASP B 1 536 ? 10.477 20.266 16.109 1 91.81 536 ASP B CA 1
ATOM 9186 C C . ASP B 1 536 ? 10.086 21.656 16.594 1 91.81 536 ASP B C 1
ATOM 9188 O O . ASP B 1 536 ? 10.945 22.516 16.781 1 91.81 536 ASP B O 1
ATOM 9192 N N . GLU B 1 537 ? 8.883 21.812 16.938 1 84.94 537 GLU B N 1
ATOM 9193 C CA . GLU B 1 537 ? 8.367 23.125 17.328 1 84.94 537 GLU B CA 1
ATOM 9194 C C . GLU B 1 537 ? 8.883 23.531 18.703 1 84.94 537 GLU B C 1
ATOM 9196 O O . GLU B 1 537 ? 9.078 24.734 18.953 1 84.94 537 GLU B O 1
ATOM 9201 N N . GLU B 1 538 ? 9.117 22.672 19.516 1 82.94 538 GLU B N 1
ATOM 9202 C CA . GLU B 1 538 ? 9.539 22.984 20.891 1 82.94 538 GLU B CA 1
ATOM 9203 C C . GLU B 1 538 ? 10.969 23.5 20.922 1 82.94 538 GLU B C 1
ATOM 9205 O O . GLU B 1 538 ? 11.258 24.516 21.562 1 82.94 538 GLU B O 1
ATOM 9210 N N . SER B 1 539 ? 11.82 22.828 20.203 1 83.44 539 SER B N 1
ATOM 9211 C CA . SER B 1 539 ? 13.219 23.234 20.188 1 83.44 539 SER B CA 1
ATOM 9212 C C . SER B 1 539 ? 13.523 24.109 18.969 1 83.44 539 SER B C 1
ATOM 9214 O O . SER B 1 539 ? 14.609 24.688 18.875 1 83.44 539 SER B O 1
ATOM 9216 N N . GLU B 1 540 ? 12.594 24.266 18.094 1 87 540 GLU B N 1
ATOM 9217 C CA . GLU B 1 540 ? 12.734 25.062 16.875 1 87 540 GLU B CA 1
ATOM 9218 C C . GLU B 1 540 ? 13.914 24.578 16.031 1 87 540 GLU B C 1
ATOM 9220 O O . GLU B 1 540 ? 14.75 25.391 15.625 1 87 540 GLU B O 1
ATOM 9225 N N . GLU B 1 541 ? 13.984 23.359 15.906 1 91.56 541 GLU B N 1
ATOM 9226 C CA . GLU B 1 541 ? 15.07 22.766 15.141 1 91.56 541 GLU B CA 1
ATOM 9227 C C . GLU B 1 541 ? 14.531 21.891 14.008 1 91.56 541 GLU B C 1
ATOM 9229 O O . GLU B 1 541 ? 13.414 21.391 14.078 1 91.56 541 GLU B O 1
ATOM 9234 N N . TYR B 1 542 ? 15.359 21.812 12.977 1 95.81 542 TYR B N 1
ATOM 9235 C CA . TYR B 1 542 ? 15.117 20.844 11.914 1 95.81 542 TYR B CA 1
ATOM 9236 C C . TYR B 1 542 ? 15.891 19.547 12.164 1 95.81 542 TYR B C 1
ATOM 9238 O O . TYR B 1 542 ? 17.125 19.547 12.219 1 95.81 542 TYR B O 1
ATOM 9246 N N . GLN B 1 543 ? 15.164 18.469 12.289 1 96.19 543 GLN B N 1
ATOM 9247 C CA . GLN B 1 543 ? 15.781 17.203 12.641 1 96.19 543 GLN B CA 1
ATOM 9248 C C . GLN B 1 543 ? 15.812 16.266 11.438 1 96.19 543 GLN B C 1
ATOM 9250 O O . GLN B 1 543 ? 14.766 15.922 10.883 1 96.19 543 GLN B O 1
ATOM 9255 N N . SER B 1 544 ? 17.047 15.836 11.125 1 97.06 544 SER B N 1
ATOM 9256 C CA . SER B 1 544 ? 17.219 14.961 9.961 1 97.06 544 SER B CA 1
ATOM 9257 C C . SER B 1 544 ? 16.438 13.664 10.133 1 97.06 544 SER B C 1
ATOM 9259 O O . SER B 1 544 ? 16.406 13.094 11.227 1 97.06 544 SER B O 1
ATOM 9261 N N . ILE B 1 545 ? 15.82 13.203 8.992 1 95.5 545 ILE B N 1
ATOM 9262 C CA . ILE B 1 545 ? 14.938 12.047 9.148 1 95.5 545 ILE B CA 1
ATOM 9263 C C . ILE B 1 545 ? 15.234 11.023 8.055 1 95.5 545 ILE B C 1
ATOM 9265 O O . ILE B 1 545 ? 15.039 9.82 8.25 1 95.5 545 ILE B O 1
ATOM 9269 N N . CYS B 1 546 ? 15.656 11.484 6.832 1 93.56 546 CYS B N 1
ATOM 9270 C CA . CYS B 1 546 ? 15.938 10.492 5.801 1 93.56 546 CYS B CA 1
ATOM 9271 C C . CYS B 1 546 ? 16.734 11.102 4.66 1 93.56 546 CYS B C 1
ATOM 9273 O O . CYS B 1 546 ? 16.828 12.328 4.539 1 93.56 546 CYS B O 1
ATOM 9275 N N . LYS B 1 547 ? 17.344 10.172 3.973 1 93.06 547 LYS B N 1
ATOM 9276 C CA . LYS B 1 547 ? 17.922 10.477 2.666 1 93.06 547 LYS B CA 1
ATOM 9277 C C . LYS B 1 547 ? 17.016 9.992 1.538 1 93.06 547 LYS B C 1
ATOM 9279 O O . LYS B 1 547 ? 16.609 8.828 1.52 1 93.06 547 LYS B O 1
ATOM 9284 N N . ILE B 1 548 ? 16.625 10.938 0.677 1 91.69 548 ILE B N 1
ATOM 9285 C CA . ILE B 1 548 ? 15.695 10.547 -0.376 1 91.69 548 ILE B CA 1
ATOM 9286 C C . ILE B 1 548 ? 16.391 10.633 -1.734 1 91.69 548 ILE B C 1
ATOM 9288 O O . ILE B 1 548 ? 17.109 11.594 -2.014 1 91.69 548 ILE B O 1
ATOM 9292 N N . GLY B 1 549 ? 16.328 9.617 -2.498 1 85.19 549 GLY B N 1
ATOM 9293 C CA . GLY B 1 549 ? 16.875 9.57 -3.844 1 85.19 549 GLY B CA 1
ATOM 9294 C C . GLY B 1 549 ? 15.922 8.961 -4.855 1 85.19 549 GLY B C 1
ATOM 9295 O O . GLY B 1 549 ? 16.266 8.812 -6.027 1 85.19 549 GLY B O 1
ATOM 9296 N N . THR B 1 550 ? 14.734 8.625 -4.418 1 77.62 550 THR B N 1
ATOM 9297 C CA . THR B 1 550 ? 13.766 7.969 -5.281 1 77.62 550 THR B CA 1
ATOM 9298 C C . THR B 1 550 ? 12.516 8.828 -5.445 1 77.62 550 THR B C 1
ATOM 9300 O O . THR B 1 550 ? 12.258 9.719 -4.633 1 77.62 550 THR B O 1
ATOM 9303 N N . GLY B 1 551 ? 11.82 8.625 -6.543 1 74.94 551 GLY B N 1
ATOM 9304 C CA . GLY B 1 551 ? 10.586 9.352 -6.801 1 74.94 551 GLY B CA 1
ATOM 9305 C C . GLY B 1 551 ? 10.781 10.547 -7.715 1 74.94 551 GLY B C 1
ATOM 9306 O O . GLY B 1 551 ? 9.836 11.305 -7.961 1 74.94 551 GLY B O 1
ATOM 9307 N N . PHE B 1 552 ? 12.008 10.656 -8.172 1 82.94 552 PHE B N 1
ATOM 9308 C CA . PHE B 1 552 ? 12.305 11.812 -9.008 1 82.94 552 PHE B CA 1
ATOM 9309 C C . PHE B 1 552 ? 12.391 11.414 -10.477 1 82.94 552 PHE B C 1
ATOM 9311 O O . PHE B 1 552 ? 13 10.398 -10.812 1 82.94 552 PHE B O 1
ATOM 9318 N N . THR B 1 553 ? 11.711 12.227 -11.242 1 78.81 553 THR B N 1
ATOM 9319 C CA . THR B 1 553 ? 12.023 12.164 -12.664 1 78.81 553 THR B CA 1
ATOM 9320 C C . THR B 1 553 ? 13.281 12.969 -12.977 1 78.81 553 THR B C 1
ATOM 9322 O O . THR B 1 553 ? 13.703 13.812 -12.18 1 78.81 553 THR B O 1
ATOM 9325 N N . GLU B 1 554 ? 13.891 12.695 -14.141 1 80.44 554 GLU B N 1
ATOM 9326 C CA . GLU B 1 554 ? 15.07 13.461 -14.516 1 80.44 554 GLU B CA 1
ATOM 9327 C C . GLU B 1 554 ? 14.75 14.953 -14.625 1 80.44 554 GLU B C 1
ATOM 9329 O O . GLU B 1 554 ? 15.555 15.789 -14.211 1 80.44 554 GLU B O 1
ATOM 9334 N N . GLU B 1 555 ? 13.625 15.18 -15.086 1 85.81 555 GLU B N 1
ATOM 9335 C CA . GLU B 1 555 ? 13.203 16.562 -15.227 1 85.81 555 GLU B CA 1
ATOM 9336 C C . GLU B 1 555 ? 13.008 17.234 -13.859 1 85.81 555 GLU B C 1
ATOM 9338 O O . GLU B 1 555 ? 13.383 18.391 -13.664 1 85.81 555 GLU B O 1
ATOM 9343 N N . SER B 1 556 ? 12.469 16.484 -13.016 1 88.06 556 SER B N 1
ATOM 9344 C CA . SER B 1 556 ? 12.234 17.031 -11.688 1 88.06 556 SER B CA 1
ATOM 9345 C C . SER B 1 556 ? 13.539 17.281 -10.945 1 88.06 556 SER B C 1
ATOM 9347 O O . SER B 1 556 ? 13.672 18.266 -10.219 1 88.06 556 SER B O 1
ATOM 9349 N N . LEU B 1 557 ? 14.508 16.422 -11.18 1 90.31 557 LEU B N 1
ATOM 9350 C CA . LEU B 1 557 ? 15.805 16.562 -10.516 1 90.31 557 LEU B CA 1
ATOM 9351 C C . LEU B 1 557 ? 16.516 17.828 -11.008 1 90.31 557 LEU B C 1
ATOM 9353 O O . LEU B 1 557 ? 17.172 18.516 -10.219 1 90.31 557 LEU B O 1
ATOM 9357 N N . GLU B 1 558 ? 16.375 18.078 -12.234 1 90.69 558 GLU B N 1
ATOM 9358 C CA . GLU B 1 558 ? 16.984 19.281 -12.789 1 90.69 558 GLU B CA 1
ATOM 9359 C C . GLU B 1 558 ? 16.328 20.547 -12.25 1 90.69 558 GLU B C 1
ATOM 9361 O O . GLU B 1 558 ? 17.016 21.531 -11.969 1 90.69 558 GLU B O 1
ATOM 9366 N N . LYS B 1 559 ? 15.062 20.516 -12.164 1 92.81 559 LYS B N 1
ATOM 9367 C CA . LYS B 1 559 ? 14.336 21.641 -11.609 1 92.81 559 LYS B CA 1
ATOM 9368 C C . LYS B 1 559 ? 14.742 21.906 -10.156 1 92.81 559 LYS B C 1
ATOM 9370 O O . LYS B 1 559 ? 14.93 23.062 -9.758 1 92.81 559 LYS B O 1
ATOM 9375 N N . HIS B 1 560 ? 14.852 20.828 -9.43 1 94.12 560 HIS B N 1
ATOM 9376 C CA . HIS B 1 560 ? 15.258 20.969 -8.039 1 94.12 560 HIS B CA 1
ATOM 9377 C C . HIS B 1 560 ? 16.688 21.469 -7.934 1 94.12 560 HIS B C 1
ATOM 9379 O O . HIS B 1 560 ? 17 22.297 -7.078 1 94.12 560 HIS B O 1
ATOM 9385 N N . TYR B 1 561 ? 17.531 20.984 -8.797 1 93.94 561 TYR B N 1
ATOM 9386 C CA . TYR B 1 561 ? 18.922 21.438 -8.789 1 93.94 561 TYR B CA 1
ATOM 9387 C C . TYR B 1 561 ? 19.016 22.938 -9.055 1 93.94 561 TYR B C 1
ATOM 9389 O O . TYR B 1 561 ? 19.703 23.656 -8.336 1 93.94 561 TYR B O 1
ATOM 9397 N N . ASN B 1 562 ? 18.344 23.375 -10.023 1 94 562 ASN B N 1
ATOM 9398 C CA . ASN B 1 562 ? 18.391 24.781 -10.406 1 94 562 ASN B CA 1
ATOM 9399 C C . ASN B 1 562 ? 17.844 25.688 -9.305 1 94 562 ASN B C 1
ATOM 9401 O O . ASN B 1 562 ? 18.359 26.797 -9.094 1 94 562 ASN B O 1
ATOM 9405 N N . PHE B 1 563 ? 16.891 25.25 -8.656 1 94.5 563 PHE B N 1
ATOM 9406 C CA . PHE B 1 563 ? 16.312 26.047 -7.586 1 94.5 563 PHE B CA 1
ATOM 9407 C C . PHE B 1 563 ? 17.188 26.016 -6.348 1 94.5 563 PHE B C 1
ATOM 9409 O O . PHE B 1 563 ? 17.484 27.062 -5.766 1 94.5 563 PHE B O 1
ATOM 9416 N N . LEU B 1 564 ? 17.656 24.875 -5.992 1 95.12 564 LEU B N 1
ATOM 9417 C CA . LEU B 1 564 ? 18.328 24.703 -4.703 1 95.12 564 LEU B CA 1
ATOM 9418 C C . LEU B 1 564 ? 19.781 25.125 -4.77 1 95.12 564 LEU B C 1
ATOM 9420 O O . LEU B 1 564 ? 20.406 25.406 -3.742 1 95.12 564 LEU B O 1
ATOM 9424 N N . LYS B 1 565 ? 20.312 25.172 -5.988 1 93.31 565 LYS B N 1
ATOM 9425 C CA . LYS B 1 565 ? 21.688 25.609 -6.133 1 93.31 565 LYS B CA 1
ATOM 9426 C C . LYS B 1 565 ? 21.859 27.047 -5.672 1 93.31 565 LYS B C 1
ATOM 9428 O O . LYS B 1 565 ? 22.953 27.453 -5.254 1 93.31 565 LYS B O 1
ATOM 9433 N N . GLU B 1 566 ? 20.797 27.781 -5.699 1 91.75 566 GLU B N 1
ATOM 9434 C CA . GLU B 1 566 ? 20.828 29.188 -5.289 1 91.75 566 GLU B CA 1
ATOM 9435 C C . GLU B 1 566 ? 20.703 29.328 -3.775 1 91.75 566 GLU B C 1
ATOM 9437 O O . GLU B 1 566 ? 20.859 30.422 -3.23 1 91.75 566 GLU B O 1
ATOM 9442 N N . HIS B 1 567 ? 20.531 28.25 -3.094 1 92.31 567 HIS B N 1
ATOM 9443 C CA . HIS B 1 567 ? 20.312 28.297 -1.653 1 92.31 567 HIS B CA 1
ATOM 9444 C C . HIS B 1 567 ? 21.312 27.422 -0.911 1 92.31 567 HIS B C 1
ATOM 9446 O O . HIS B 1 567 ? 20.984 26.828 0.119 1 92.31 567 HIS B O 1
ATOM 9452 N N . VAL B 1 568 ? 22.484 27.312 -1.464 1 92.94 568 VAL B N 1
ATOM 9453 C CA . VAL B 1 568 ? 23.531 26.5 -0.86 1 92.94 568 VAL B CA 1
ATOM 9454 C C . VAL B 1 568 ? 24.156 27.25 0.319 1 92.94 568 VAL B C 1
ATOM 9456 O O . VAL B 1 568 ? 24.344 28.469 0.253 1 92.94 568 VAL B O 1
ATOM 9459 N N . LEU B 1 569 ? 24.406 26.516 1.438 1 90.5 569 LEU B N 1
ATOM 9460 C CA . LEU B 1 569 ? 25.047 27.062 2.637 1 90.5 569 LEU B CA 1
ATOM 9461 C C . LEU B 1 569 ? 26.484 26.562 2.756 1 90.5 569 LEU B C 1
ATOM 9463 O O . LEU B 1 569 ? 26.797 25.438 2.369 1 90.5 569 LEU B O 1
ATOM 9467 N N . THR B 1 570 ? 27.297 27.375 3.285 1 86.5 570 THR B N 1
ATOM 9468 C CA . THR B 1 570 ? 28.688 26.984 3.5 1 86.5 570 THR B CA 1
ATOM 9469 C C . THR B 1 570 ? 28.797 26.031 4.691 1 86.5 570 THR B C 1
ATOM 9471 O O . THR B 1 570 ? 29.609 25.094 4.672 1 86.5 570 THR B O 1
ATOM 9474 N N . GLN B 1 571 ? 28.016 26.328 5.691 1 88.19 571 GLN B N 1
ATOM 9475 C CA . GLN B 1 571 ? 27.938 25.484 6.879 1 88.19 571 GLN B CA 1
ATOM 9476 C C . GLN B 1 571 ? 26.484 25.281 7.312 1 88.19 571 GLN B C 1
ATOM 9478 O O . GLN B 1 571 ? 25.625 26.109 7.016 1 88.19 571 GLN B O 1
ATOM 9483 N N . PRO B 1 572 ? 26.297 24.094 7.902 1 90.62 572 PRO B N 1
ATOM 9484 C CA . PRO B 1 572 ? 24.922 23.906 8.367 1 90.62 572 PRO B CA 1
ATOM 9485 C C . PRO B 1 572 ? 24.5 24.922 9.43 1 90.62 572 PRO B C 1
ATOM 9487 O O . PRO B 1 572 ? 25.328 25.359 10.227 1 90.62 572 PRO B O 1
ATOM 9490 N N . ARG B 1 573 ? 23.281 25.219 9.375 1 88.44 573 ARG B N 1
ATOM 9491 C CA . ARG B 1 573 ? 22.75 26.141 10.391 1 88.44 573 ARG B CA 1
ATOM 9492 C C . ARG B 1 573 ? 22.766 25.484 11.766 1 88.44 573 ARG B C 1
ATOM 9494 O O . ARG B 1 573 ? 22.688 24.266 11.891 1 88.44 573 ARG B O 1
ATOM 9501 N N . PRO B 1 574 ? 22.859 26.297 12.805 1 83.5 574 PRO B N 1
ATOM 9502 C CA . PRO B 1 574 ? 22.953 25.75 14.164 1 83.5 574 PRO B CA 1
ATOM 9503 C C . PRO B 1 574 ? 21.688 25 14.578 1 83.5 574 PRO B C 1
ATOM 9505 O O . PRO B 1 574 ? 21.75 24.141 15.461 1 83.5 574 PRO B O 1
ATOM 9508 N N . TYR B 1 575 ? 20.641 25.297 13.961 1 89.56 575 TYR B N 1
ATOM 9509 C CA . TYR B 1 575 ? 19.391 24.656 14.352 1 89.56 575 TYR B CA 1
ATOM 9510 C C . TYR B 1 575 ? 19.125 23.422 13.5 1 89.56 575 TYR B C 1
ATOM 9512 O O . TYR B 1 575 ? 18.016 22.859 13.523 1 89.56 575 TYR B O 1
ATOM 9520 N N . TYR B 1 576 ? 20.078 23 12.672 1 94 576 TYR B N 1
ATOM 9521 C CA . TYR B 1 576 ? 20.016 21.703 12.008 1 94 576 TYR B CA 1
ATOM 9522 C C . TYR B 1 576 ? 20.562 20.594 12.898 1 94 576 TYR B C 1
ATOM 9524 O O . TYR B 1 576 ? 21.672 20.719 13.438 1 94 576 TYR B O 1
ATOM 9532 N N . ARG B 1 577 ? 19.766 19.625 13.18 1 94.44 577 ARG B N 1
ATOM 9533 C CA . ARG B 1 577 ? 20.234 18.469 13.938 1 94.44 577 ARG B CA 1
ATOM 9534 C C . ARG B 1 577 ? 20.516 17.281 13.016 1 94.44 577 ARG B C 1
ATOM 9536 O O . ARG B 1 577 ? 19.625 16.812 12.305 1 94.44 577 ARG B O 1
ATOM 9543 N N . TRP B 1 578 ? 21.719 16.859 13.062 1 93.75 578 TRP B N 1
ATOM 9544 C CA . TRP B 1 578 ? 22.156 15.836 12.125 1 93.75 578 TRP B CA 1
ATOM 9545 C C . TRP B 1 578 ? 23.281 15.008 12.711 1 93.75 578 TRP B C 1
ATOM 9547 O O . TRP B 1 578 ? 23.812 15.328 13.781 1 93.75 578 TRP B O 1
ATOM 9557 N N . ASP B 1 579 ? 23.531 13.875 12.039 1 93 579 ASP B N 1
ATOM 9558 C CA . ASP B 1 579 ? 24.672 13.023 12.359 1 93 579 ASP B CA 1
ATOM 9559 C C . ASP B 1 579 ? 25.688 13.023 11.227 1 93 579 ASP B C 1
ATOM 9561 O O . ASP B 1 579 ? 25.328 13.133 10.055 1 93 579 ASP B O 1
ATOM 9565 N N . ASN B 1 580 ? 26.922 12.859 11.609 1 90.94 580 ASN B N 1
ATOM 9566 C CA . ASN B 1 580 ? 28.016 12.891 10.641 1 90.94 580 ASN B CA 1
ATOM 9567 C C . ASN B 1 580 ? 27.875 11.789 9.594 1 90.94 580 ASN B C 1
ATOM 9569 O O . ASN B 1 580 ? 28.312 11.945 8.453 1 90.94 580 ASN B O 1
ATOM 9573 N N . ALA B 1 581 ? 27.281 10.781 10 1 89.19 581 ALA B N 1
ATOM 9574 C CA . ALA B 1 581 ? 27.141 9.617 9.125 1 89.19 581 ALA B CA 1
ATOM 9575 C C . ALA B 1 581 ? 26.281 9.953 7.906 1 89.19 581 ALA B C 1
ATOM 9577 O O . ALA B 1 581 ? 26.406 9.32 6.855 1 89.19 581 ALA B O 1
ATOM 9578 N N . VAL B 1 582 ? 25.469 10.977 8.008 1 90.69 582 VAL B N 1
ATOM 9579 C CA . VAL B 1 582 ? 24.562 11.289 6.906 1 90.69 582 VAL B CA 1
ATOM 9580 C C . VAL B 1 582 ? 24.797 12.719 6.43 1 90.69 582 VAL B C 1
ATOM 9582 O O . VAL B 1 582 ? 23.922 13.336 5.82 1 90.69 582 VAL B O 1
ATOM 9585 N N . ALA B 1 583 ? 25.953 13.25 6.66 1 94.38 583 ALA B N 1
ATOM 9586 C CA . ALA B 1 583 ? 26.266 14.609 6.238 1 94.38 583 ALA B CA 1
ATOM 9587 C C . ALA B 1 583 ? 26.203 14.75 4.723 1 94.38 583 ALA B C 1
ATOM 9589 O O . ALA B 1 583 ? 26.812 13.961 3.992 1 94.38 583 ALA B O 1
ATOM 9590 N N . PRO B 1 584 ? 25.469 15.703 4.254 1 95.69 584 PRO B N 1
ATOM 9591 C CA . PRO B 1 584 ? 25.359 15.891 2.805 1 95.69 584 PRO B CA 1
ATOM 9592 C C . PRO B 1 584 ? 26.609 16.531 2.207 1 95.69 584 PRO B C 1
ATOM 9594 O O . PRO B 1 584 ? 27.5 16.984 2.945 1 95.69 584 PRO B O 1
ATOM 9597 N N . ASP B 1 585 ? 26.719 16.5 0.891 1 95.06 585 ASP B N 1
ATOM 9598 C CA . ASP B 1 585 ? 27.812 17.172 0.188 1 95.06 585 ASP B CA 1
ATOM 9599 C C . ASP B 1 585 ? 27.641 18.688 0.202 1 95.06 585 ASP B C 1
ATOM 9601 O O . ASP B 1 585 ? 28.609 19.422 0.248 1 95.06 585 ASP B O 1
ATOM 9605 N N . ARG B 1 586 ? 26.406 19.109 0.094 1 95.75 586 ARG B N 1
ATOM 9606 C CA . ARG B 1 586 ? 26.062 20.516 0.139 1 95.75 586 ARG B CA 1
ATOM 9607 C C . ARG B 1 586 ? 24.906 20.781 1.102 1 95.75 586 ARG B C 1
ATOM 9609 O O . ARG B 1 586 ? 23.859 20.141 0.997 1 95.75 586 ARG B O 1
ATOM 9616 N N . TRP B 1 587 ? 25.125 21.641 2.029 1 95.94 587 TRP B N 1
ATOM 9617 C CA . TRP B 1 587 ? 24.047 22.062 2.912 1 95.94 587 TRP B CA 1
ATOM 9618 C C . TRP B 1 587 ? 23.141 23.078 2.223 1 95.94 587 TRP B C 1
ATOM 9620 O O . TRP B 1 587 ? 23.625 23.906 1.439 1 95.94 587 TRP B O 1
ATOM 9630 N N . LEU B 1 588 ? 21.906 22.984 2.488 1 95.94 588 LEU B N 1
ATOM 9631 C CA . LEU B 1 588 ? 20.938 23.859 1.845 1 95.94 588 LEU B CA 1
ATOM 9632 C C . LEU B 1 588 ? 20.109 24.609 2.885 1 95.94 588 LEU B C 1
ATOM 9634 O O . LEU B 1 588 ? 19.859 24.094 3.975 1 95.94 588 LEU B O 1
ATOM 9638 N N . ALA B 1 589 ? 19.719 25.859 2.521 1 92.69 589 ALA B N 1
ATOM 9639 C CA . ALA B 1 589 ? 18.781 26.594 3.363 1 92.69 589 ALA B CA 1
ATOM 9640 C C . ALA B 1 589 ? 17.391 25.953 3.355 1 92.69 589 ALA B C 1
ATOM 9642 O O . ALA B 1 589 ? 16.984 25.375 2.35 1 92.69 589 ALA B O 1
ATOM 9643 N N . ALA B 1 590 ? 16.703 26.016 4.52 1 93.31 590 ALA B N 1
ATOM 9644 C CA . ALA B 1 590 ? 15.367 25.438 4.645 1 93.31 590 ALA B CA 1
ATOM 9645 C C . ALA B 1 590 ? 14.328 26.312 3.949 1 93.31 590 ALA B C 1
ATOM 9647 O O . ALA B 1 590 ? 13.672 27.141 4.59 1 93.31 590 ALA B O 1
ATOM 9648 N N . VAL B 1 591 ? 14.102 26.031 2.658 1 92.75 591 VAL B N 1
ATOM 9649 C CA . VAL B 1 591 ? 13.234 26.953 1.924 1 92.75 591 VAL B CA 1
ATOM 9650 C C . VAL B 1 591 ? 12.102 26.172 1.262 1 92.75 591 VAL B C 1
ATOM 9652 O O . VAL B 1 591 ? 11.117 26.766 0.811 1 92.75 591 VAL B O 1
ATOM 9655 N N . GLN B 1 592 ? 12.203 24.875 1.282 1 94.94 592 GLN B N 1
ATOM 9656 C CA . GLN B 1 592 ? 11.211 24.094 0.548 1 94.94 592 GLN B CA 1
ATOM 9657 C C . GLN B 1 592 ? 10.734 22.906 1.367 1 94.94 592 GLN B C 1
ATOM 9659 O O . GLN B 1 592 ? 11.531 22.234 2.035 1 94.94 592 GLN B O 1
ATOM 9664 N N . VAL B 1 593 ? 9.406 22.656 1.247 1 96.38 593 VAL B N 1
ATOM 9665 C CA . VAL B 1 593 ? 8.781 21.516 1.897 1 96.38 593 VAL B CA 1
ATOM 9666 C C . VAL B 1 593 ? 8.328 20.5 0.845 1 96.38 593 VAL B C 1
ATOM 9668 O O . VAL B 1 593 ? 7.742 20.875 -0.172 1 96.38 593 VAL B O 1
ATOM 9671 N N . TRP B 1 594 ? 8.695 19.172 1.066 1 96 594 TRP B N 1
ATOM 9672 C CA . TRP B 1 594 ? 8.336 18.109 0.137 1 96 594 TRP B CA 1
ATOM 9673 C C . TRP B 1 594 ? 7.371 17.125 0.788 1 96 594 TRP B C 1
ATOM 9675 O O . TRP B 1 594 ? 7.52 16.781 1.966 1 96 594 TRP B O 1
ATOM 9685 N N . GLU B 1 595 ? 6.367 16.781 0.049 1 92.38 595 GLU B N 1
ATOM 9686 C CA . GLU B 1 595 ? 5.539 15.656 0.455 1 92.38 595 GLU B CA 1
ATOM 9687 C C . GLU B 1 595 ? 6.211 14.328 0.114 1 92.38 595 GLU B C 1
ATOM 9689 O O . GLU B 1 595 ? 6.562 14.086 -1.042 1 92.38 595 GLU B O 1
ATOM 9694 N N . VAL B 1 596 ? 6.41 13.5 1.153 1 91.12 596 VAL B N 1
ATOM 9695 C CA . VAL B 1 596 ? 7.168 12.266 0.993 1 91.12 596 VAL B CA 1
ATOM 9696 C C . VAL B 1 596 ? 6.336 11.078 1.468 1 91.12 596 VAL B C 1
ATOM 9698 O O . VAL B 1 596 ? 5.668 11.156 2.502 1 91.12 596 VAL B O 1
ATOM 9701 N N . LYS B 1 597 ? 6.273 10.07 0.614 1 83.44 597 LYS B N 1
ATOM 9702 C CA . LYS B 1 597 ? 5.664 8.805 1.007 1 83.44 597 LYS B CA 1
ATOM 9703 C C . LYS B 1 597 ? 6.723 7.797 1.444 1 83.44 597 LYS B C 1
ATOM 9705 O O . LYS B 1 597 ? 7.836 7.793 0.916 1 83.44 597 LYS B O 1
ATOM 9710 N N . CYS B 1 598 ? 6.449 7.062 2.482 1 79.25 598 CYS B N 1
ATOM 9711 C CA . CYS B 1 598 ? 7.41 6.066 2.936 1 79.25 598 CYS B CA 1
ATOM 9712 C C . CYS B 1 598 ? 6.73 4.723 3.186 1 79.25 598 CYS B C 1
ATOM 9714 O O . CYS B 1 598 ? 5.504 4.652 3.273 1 79.25 598 CYS B O 1
ATOM 9716 N N . GLY B 1 599 ? 7.492 3.713 3.09 1 69.19 599 GLY B N 1
ATOM 9717 C CA . GLY B 1 599 ? 6.977 2.381 3.365 1 69.19 599 GLY B CA 1
ATOM 9718 C C . GLY B 1 599 ? 6.738 2.127 4.844 1 69.19 599 GLY B C 1
ATOM 9719 O O . GLY B 1 599 ? 5.742 1.506 5.219 1 69.19 599 GLY B O 1
ATOM 9720 N N . ASP B 1 600 ? 7.766 2.586 5.672 1 68.81 600 ASP B N 1
ATOM 9721 C CA . ASP B 1 600 ? 7.703 2.381 7.117 1 68.81 600 ASP B CA 1
ATOM 9722 C C . ASP B 1 600 ? 8.633 3.348 7.848 1 68.81 600 ASP B C 1
ATOM 9724 O O . ASP B 1 600 ? 9.414 4.059 7.219 1 68.81 600 ASP B O 1
ATOM 9728 N N . LEU B 1 601 ? 8.305 3.414 9.203 1 75.81 601 LEU B N 1
ATOM 9729 C CA . LEU B 1 601 ? 9.172 4.176 10.086 1 75.81 601 LEU B CA 1
ATOM 9730 C C . LEU B 1 601 ? 10 3.248 10.969 1 75.81 601 LEU B C 1
ATOM 9732 O O . LEU B 1 601 ? 9.508 2.201 11.406 1 75.81 601 LEU B O 1
ATOM 9736 N N . SER B 1 602 ? 11.305 3.539 11.141 1 72.5 602 SER B N 1
ATOM 9737 C CA . SER B 1 602 ? 12.172 2.707 11.969 1 72.5 602 SER B CA 1
ATOM 9738 C C . SER B 1 602 ? 13.016 3.559 12.914 1 72.5 602 SER B C 1
ATOM 9740 O O . SER B 1 602 ? 13.273 4.73 12.641 1 72.5 602 SER B O 1
ATOM 9742 N N . ILE B 1 603 ? 13.328 2.936 13.992 1 79.19 603 ILE B N 1
ATOM 9743 C CA . ILE B 1 603 ? 14.258 3.592 14.906 1 79.19 603 ILE B CA 1
ATOM 9744 C C . ILE B 1 603 ? 15.664 3.576 14.312 1 79.19 603 ILE B C 1
ATOM 9746 O O . ILE B 1 603 ? 16.094 2.57 13.742 1 79.19 603 ILE B O 1
ATOM 9750 N N . SER B 1 604 ? 16.344 4.715 14.406 1 81.12 604 SER B N 1
ATOM 9751 C CA . SER B 1 604 ? 17.656 4.84 13.781 1 81.12 604 SER B CA 1
ATOM 9752 C C . SER B 1 604 ? 18.625 5.562 14.703 1 81.12 604 SER B C 1
ATOM 9754 O O . SER B 1 604 ? 18.297 6.582 15.297 1 81.12 604 SER B O 1
ATOM 9756 N N . PRO B 1 605 ? 19.75 5.062 14.812 1 86.56 605 PRO B N 1
ATOM 9757 C CA . PRO B 1 605 ? 20.781 5.762 15.578 1 86.56 605 PRO B CA 1
ATOM 9758 C C . PRO B 1 605 ? 21.406 6.918 14.812 1 86.56 605 PRO B C 1
ATOM 9760 O O . PRO B 1 605 ? 22.094 7.762 15.398 1 86.56 605 PRO B O 1
ATOM 9763 N N . VAL B 1 606 ? 21.172 6.98 13.555 1 89.06 606 VAL B N 1
ATOM 9764 C CA . VAL B 1 606 ? 21.844 7.945 12.695 1 89.06 606 VAL B CA 1
ATOM 9765 C C . VAL B 1 606 ? 20.969 9.195 12.539 1 89.06 606 VAL B C 1
ATOM 9767 O O . VAL B 1 606 ? 21.484 10.312 12.562 1 89.06 606 VAL B O 1
ATOM 9770 N N . TYR B 1 607 ? 19.781 8.984 12.391 1 91.19 607 TYR B N 1
ATOM 9771 C CA . TYR B 1 607 ? 18.891 10.117 12.18 1 91.19 607 TYR B CA 1
ATOM 9772 C C . TYR B 1 607 ? 18.359 10.656 13.508 1 91.19 607 TYR B C 1
ATOM 9774 O O . TYR B 1 607 ? 18.266 9.914 14.492 1 91.19 607 TYR B O 1
ATOM 9782 N N . ARG B 1 608 ? 17.953 11.953 13.453 1 92.69 608 ARG B N 1
ATOM 9783 C CA . ARG B 1 608 ? 17.719 12.641 14.719 1 92.69 608 ARG B CA 1
ATOM 9784 C C . ARG B 1 608 ? 16.25 13 14.883 1 92.69 608 ARG B C 1
ATOM 9786 O O . ARG B 1 608 ? 15.883 13.688 15.836 1 92.69 608 ARG B O 1
ATOM 9793 N N . ALA B 1 609 ? 15.422 12.531 14 1 92.38 609 ALA B N 1
ATOM 9794 C CA . ALA B 1 609 ? 14.008 12.867 14.102 1 92.38 609 ALA B CA 1
ATOM 9795 C C . ALA B 1 609 ? 13.391 12.281 15.367 1 92.38 609 ALA B C 1
ATOM 9797 O O . ALA B 1 609 ? 13.492 11.078 15.609 1 92.38 609 ALA B O 1
ATOM 9798 N N . ALA B 1 610 ? 12.773 13.148 16.219 1 89.94 610 ALA B N 1
ATOM 9799 C CA . ALA B 1 610 ? 12.047 12.766 17.438 1 89.94 610 ALA B CA 1
ATOM 9800 C C . ALA B 1 610 ? 12.984 12.156 18.469 1 89.94 610 ALA B C 1
ATOM 9802 O O . ALA B 1 610 ? 12.578 11.32 19.281 1 89.94 610 ALA B O 1
ATOM 9803 N N . VAL B 1 611 ? 14.203 12.516 18.359 1 87.44 611 VAL B N 1
ATOM 9804 C CA . VAL B 1 611 ? 15.125 12.102 19.406 1 87.44 611 VAL B CA 1
ATOM 9805 C C . VAL B 1 611 ? 14.641 12.625 20.75 1 87.44 611 VAL B C 1
ATOM 9807 O O . VAL B 1 611 ? 14.18 13.766 20.859 1 87.44 611 VAL B O 1
ATOM 9810 N N . GLY B 1 612 ? 14.695 11.852 21.828 1 80.62 612 GLY B N 1
ATOM 9811 C CA . GLY B 1 612 ? 14.203 12.234 23.141 1 80.62 612 GLY B CA 1
ATOM 9812 C C . GLY B 1 612 ? 12.75 11.852 23.359 1 80.62 612 GLY B C 1
ATOM 9813 O O . GLY B 1 612 ? 12.312 11.719 24.516 1 80.62 612 GLY B O 1
ATOM 9814 N N . LEU B 1 613 ? 12.031 11.758 22.281 1 79.44 613 LEU B N 1
ATOM 9815 C CA . LEU B 1 613 ? 10.625 11.383 22.391 1 79.44 613 LEU B CA 1
ATOM 9816 C C . LEU B 1 613 ? 10.453 9.875 22.297 1 79.44 613 LEU B C 1
ATOM 9818 O O . LEU B 1 613 ? 9.586 9.305 22.953 1 79.44 613 LEU B O 1
ATOM 9822 N N . VAL B 1 614 ? 11.219 9.273 21.453 1 75.5 614 VAL B N 1
ATOM 9823 C CA . VAL B 1 614 ? 11.141 7.828 21.281 1 75.5 614 VAL B CA 1
ATOM 9824 C C . VAL B 1 614 ? 12.258 7.156 22.078 1 75.5 614 VAL B C 1
ATOM 9826 O O . VAL B 1 614 ? 12.023 6.164 22.766 1 75.5 614 VAL B O 1
ATOM 9829 N N . ASP B 1 615 ? 13.422 7.609 21.906 1 78.06 615 ASP B N 1
ATOM 9830 C CA . ASP B 1 615 ? 14.625 7.141 22.578 1 78.06 615 ASP B CA 1
ATOM 9831 C C . ASP B 1 615 ? 15.547 8.312 22.922 1 78.06 615 ASP B C 1
ATOM 9833 O O . ASP B 1 615 ? 15.492 9.359 22.281 1 78.06 615 ASP B O 1
ATOM 9837 N N . GLU B 1 616 ? 16.266 8.164 23.891 1 81.94 616 GLU B N 1
ATOM 9838 C CA . GLU B 1 616 ? 17.141 9.234 24.344 1 81.94 616 GLU B CA 1
ATOM 9839 C C . GLU B 1 616 ? 18.219 9.539 23.297 1 81.94 616 GLU B C 1
ATOM 9841 O O . GLU B 1 616 ? 18.578 10.695 23.094 1 81.94 616 GLU B O 1
ATOM 9846 N N . ASP B 1 617 ? 18.609 8.516 22.641 1 86.06 617 ASP B N 1
ATOM 9847 C CA . ASP B 1 617 ? 19.75 8.734 21.766 1 86.06 617 ASP B CA 1
ATOM 9848 C C . ASP B 1 617 ? 19.422 8.375 20.328 1 86.06 617 ASP B C 1
ATOM 9850 O O . ASP B 1 617 ? 20.188 8.68 19.406 1 86.06 617 ASP B O 1
ATOM 9854 N N . LYS B 1 618 ? 18.406 7.684 20.188 1 87.31 618 LYS B N 1
ATOM 9855 C CA . LYS B 1 618 ? 18.047 7.246 18.844 1 87.31 618 LYS B CA 1
ATOM 9856 C C . LYS B 1 618 ? 16.812 7.98 18.328 1 87.31 618 LYS B C 1
ATOM 9858 O O . LYS B 1 618 ? 15.922 8.32 19.094 1 87.31 618 LYS B O 1
ATOM 9863 N N . GLY B 1 619 ? 16.844 8.258 16.969 1 89.69 619 GLY B N 1
ATOM 9864 C CA . GLY B 1 619 ? 15.711 8.906 16.344 1 89.69 619 GLY B CA 1
ATOM 9865 C C . GLY B 1 619 ? 14.93 7.984 15.422 1 89.69 619 GLY B C 1
ATOM 9866 O O . GLY B 1 619 ? 15.031 6.762 15.531 1 89.69 619 GLY B O 1
ATOM 9867 N N . ILE B 1 620 ? 14.109 8.57 14.57 1 88.06 620 ILE B N 1
ATOM 9868 C CA . ILE B 1 620 ? 13.266 7.832 13.641 1 88.06 620 ILE B CA 1
ATOM 9869 C C . ILE B 1 620 ? 13.719 8.094 12.203 1 88.06 620 ILE B C 1
ATOM 9871 O O . ILE B 1 620 ? 14.102 9.219 11.867 1 88.06 620 ILE B O 1
ATOM 9875 N N . SER B 1 621 ? 13.758 7.07 11.422 1 87.25 621 SER B N 1
ATOM 9876 C CA . SER B 1 621 ? 14.07 7.199 10 1 87.25 621 SER B CA 1
ATOM 9877 C C . SER B 1 621 ? 12.945 6.656 9.133 1 87.25 621 SER B C 1
ATOM 9879 O O . SER B 1 621 ? 12.078 5.922 9.617 1 87.25 621 SER B O 1
ATOM 9881 N N . LEU B 1 622 ? 12.93 7.09 7.867 1 85.06 622 LEU B N 1
ATOM 9882 C CA . LEU B 1 622 ? 11.938 6.605 6.91 1 85.06 622 LEU B CA 1
ATOM 9883 C C . LEU B 1 622 ? 12.516 5.492 6.043 1 85.06 622 LEU B C 1
ATOM 9885 O O . LEU B 1 622 ? 13.656 5.594 5.578 1 85.06 622 LEU B O 1
ATOM 9889 N N . ARG B 1 623 ? 11.688 4.523 5.898 1 75.44 623 ARG B N 1
ATOM 9890 C CA . ARG B 1 623 ? 12.094 3.453 4.996 1 75.44 623 ARG B CA 1
ATOM 9891 C C . ARG B 1 623 ? 11.492 3.646 3.607 1 75.44 623 ARG B C 1
ATOM 9893 O O . ARG B 1 623 ? 10.32 4.008 3.479 1 75.44 623 ARG B O 1
ATOM 9900 N N . PHE B 1 624 ? 12.258 3.516 2.584 1 74.69 624 PHE B N 1
ATOM 9901 C CA . PHE B 1 624 ? 11.891 3.617 1.178 1 74.69 624 PHE B CA 1
ATOM 9902 C C . PHE B 1 624 ? 11.172 4.93 0.901 1 74.69 624 PHE B C 1
ATOM 9904 O O . PHE B 1 624 ? 10.086 4.941 0.315 1 74.69 624 PHE B O 1
ATOM 9911 N N . PRO B 1 625 ? 11.758 5.973 1.362 1 85.12 625 PRO B N 1
ATOM 9912 C CA . PRO B 1 625 ? 11.117 7.262 1.093 1 85.12 625 PRO B CA 1
ATOM 9913 C C . PRO B 1 625 ? 11.047 7.586 -0.398 1 85.12 625 PRO B C 1
ATOM 9915 O O . PRO B 1 625 ? 11.984 7.289 -1.142 1 85.12 625 PRO B O 1
ATOM 9918 N N . ARG B 1 626 ? 9.852 8.109 -0.834 1 84.75 626 ARG B N 1
ATOM 9919 C CA . ARG B 1 626 ? 9.648 8.516 -2.221 1 84.75 626 ARG B CA 1
ATOM 9920 C C . ARG B 1 626 ? 9.07 9.93 -2.297 1 84.75 626 ARG B C 1
ATOM 9922 O O . ARG B 1 626 ? 8.125 10.258 -1.581 1 84.75 626 ARG B O 1
ATOM 9929 N N . PHE B 1 627 ? 9.688 10.672 -3.252 1 90.75 627 PHE B N 1
ATOM 9930 C CA . PHE B 1 627 ? 9.211 12.031 -3.463 1 90.75 627 PHE B CA 1
ATOM 9931 C C . PHE B 1 627 ? 7.879 12.031 -4.199 1 90.75 627 PHE B C 1
ATOM 9933 O O . PHE B 1 627 ? 7.711 11.305 -5.184 1 90.75 627 PHE B O 1
ATOM 9940 N N . LEU B 1 628 ? 6.938 12.859 -3.682 1 86.12 628 LEU B N 1
ATOM 9941 C CA . LEU B 1 628 ? 5.664 12.977 -4.379 1 86.12 628 LEU B CA 1
ATOM 9942 C C . LEU B 1 628 ? 5.543 14.336 -5.066 1 86.12 628 LEU B C 1
ATOM 9944 O O . LEU B 1 628 ? 5.414 14.406 -6.293 1 86.12 628 LEU B O 1
ATOM 9948 N N . ARG B 1 629 ? 5.621 15.461 -4.273 1 87.25 629 ARG B N 1
ATOM 9949 C CA . ARG B 1 629 ? 5.48 16.812 -4.82 1 87.25 629 ARG B CA 1
ATOM 9950 C C . ARG B 1 629 ? 6.02 17.844 -3.852 1 87.25 629 ARG B C 1
ATOM 9952 O O . ARG B 1 629 ? 6.211 17.562 -2.666 1 87.25 629 ARG B O 1
ATOM 9959 N N . VAL B 1 630 ? 6.242 19.062 -4.43 1 91.75 630 VAL B N 1
ATOM 9960 C CA . VAL B 1 630 ? 6.621 20.203 -3.611 1 91.75 630 VAL B CA 1
ATOM 9961 C C . VAL B 1 630 ? 5.375 20.812 -2.967 1 91.75 630 VAL B C 1
ATOM 9963 O O . VAL B 1 630 ? 4.34 20.953 -3.619 1 91.75 630 VAL B O 1
ATOM 9966 N N . ARG B 1 631 ? 5.48 20.984 -1.691 1 89.69 631 ARG B N 1
ATOM 9967 C CA . ARG B 1 631 ? 4.391 21.641 -0.977 1 89.69 631 ARG B CA 1
ATOM 9968 C C . ARG B 1 631 ? 4.602 23.156 -0.923 1 89.69 631 ARG B C 1
ATOM 9970 O O . ARG B 1 631 ? 5.113 23.688 0.068 1 89.69 631 ARG B O 1
ATOM 9977 N N . GLY B 1 632 ? 4.133 23.828 -1.957 1 82.56 632 GLY B N 1
ATOM 9978 C CA . GLY B 1 632 ? 4.27 25.281 -2.025 1 82.56 632 GLY B CA 1
ATOM 9979 C C . GLY B 1 632 ? 3.336 26.016 -1.08 1 82.56 632 GLY B C 1
ATOM 9980 O O . GLY B 1 632 ? 3.525 27.203 -0.812 1 82.56 632 GLY B O 1
ATOM 9981 N N . ASP B 1 633 ? 2.428 25.281 -0.494 1 76.81 633 ASP B N 1
ATOM 9982 C CA . ASP B 1 633 ? 1.424 25.891 0.377 1 76.81 633 ASP B CA 1
ATOM 9983 C C . ASP B 1 633 ? 1.898 25.906 1.829 1 76.81 633 ASP B C 1
ATOM 9985 O O . ASP B 1 633 ? 1.229 26.469 2.697 1 76.81 633 ASP B O 1
ATOM 9989 N N . LYS B 1 634 ? 3.043 25.281 2.082 1 86.94 634 LYS B N 1
ATOM 9990 C CA . LYS B 1 634 ? 3.527 25.188 3.457 1 86.94 634 LYS B CA 1
ATOM 9991 C C . LYS B 1 634 ? 4.887 25.859 3.605 1 86.94 634 LYS B C 1
ATOM 9993 O O . LYS B 1 634 ? 5.734 25.766 2.715 1 86.94 634 LYS B O 1
ATOM 9998 N N . LYS B 1 635 ? 4.98 26.547 4.727 1 88.62 635 LYS B N 1
ATOM 9999 C CA . LYS B 1 635 ? 6.293 27.047 5.125 1 88.62 635 LYS B CA 1
ATOM 10000 C C . LYS B 1 635 ? 7.113 25.953 5.801 1 88.62 635 LYS B C 1
ATOM 10002 O O . LYS B 1 635 ? 6.559 24.969 6.297 1 88.62 635 LYS B O 1
ATOM 10007 N N . PRO B 1 636 ? 8.43 26.047 5.746 1 92.69 636 PRO B N 1
ATOM 10008 C CA . PRO B 1 636 ? 9.281 25 6.336 1 92.69 636 PRO B CA 1
ATOM 10009 C C . PRO B 1 636 ? 8.93 24.703 7.789 1 92.69 636 PRO B C 1
ATOM 10011 O O . PRO B 1 636 ? 9.031 23.562 8.227 1 92.69 636 PRO B O 1
ATOM 10014 N N . GLU B 1 637 ? 8.453 25.703 8.492 1 90.12 637 GLU B N 1
ATOM 10015 C CA . GLU B 1 637 ? 8.125 25.5 9.898 1 90.12 637 GLU B CA 1
ATOM 10016 C C . GLU B 1 637 ? 6.781 24.797 10.055 1 90.12 637 GLU B C 1
ATOM 10018 O O . GLU B 1 637 ? 6.43 24.344 11.148 1 90.12 637 GLU B O 1
ATOM 10023 N N . GLU B 1 638 ? 6.082 24.641 8.93 1 89 638 GLU B N 1
ATOM 10024 C CA . GLU B 1 638 ? 4.805 23.922 8.938 1 89 638 GLU B CA 1
ATOM 10025 C C . GLU B 1 638 ? 4.973 22.484 8.484 1 89 638 GLU B C 1
ATOM 10027 O O . GLU B 1 638 ? 3.984 21.781 8.25 1 89 638 GLU B O 1
ATOM 10032 N N . ALA B 1 639 ? 6.191 22.078 8.43 1 94.25 639 ALA B N 1
ATOM 10033 C CA . ALA B 1 639 ? 6.477 20.688 8.086 1 94.25 639 ALA B CA 1
ATOM 10034 C C . ALA B 1 639 ? 6.016 19.734 9.188 1 94.25 639 ALA B C 1
ATOM 10036 O O . ALA B 1 639 ? 5.617 20.188 10.266 1 94.25 639 ALA B O 1
ATOM 10037 N N . THR B 1 640 ? 5.965 18.453 8.859 1 92.38 640 THR B N 1
ATOM 10038 C CA . THR B 1 640 ? 5.57 17.453 9.844 1 92.38 640 THR B CA 1
ATOM 10039 C C . THR B 1 640 ? 6.434 17.562 11.094 1 92.38 640 THR B C 1
ATOM 10041 O O . THR B 1 640 ? 7.66 17.641 11.008 1 92.38 640 THR B O 1
ATOM 10044 N N . SER B 1 641 ? 5.727 17.578 12.164 1 91.31 641 SER B N 1
ATOM 10045 C CA . SER B 1 641 ? 6.434 17.75 13.43 1 91.31 641 SER B CA 1
ATOM 10046 C C . SER B 1 641 ? 7.051 16.453 13.906 1 91.31 641 SER B C 1
ATOM 10048 O O . SER B 1 641 ? 6.625 15.367 13.492 1 91.31 641 SER B O 1
ATOM 10050 N N . SER B 1 642 ? 8.055 16.625 14.797 1 90.19 642 SER B N 1
ATOM 10051 C CA . SER B 1 642 ? 8.703 15.453 15.391 1 90.19 642 SER B CA 1
ATOM 10052 C C . SER B 1 642 ? 7.711 14.633 16.203 1 90.19 642 SER B C 1
ATOM 10054 O O . SER B 1 642 ? 7.793 13.398 16.234 1 90.19 642 SER B O 1
ATOM 10056 N N . THR B 1 643 ? 6.777 15.297 16.797 1 85.69 643 THR B N 1
ATOM 10057 C CA . THR B 1 643 ? 5.766 14.609 17.594 1 85.69 643 THR B CA 1
ATOM 10058 C C . THR B 1 643 ? 4.855 13.773 16.688 1 85.69 643 THR B C 1
ATOM 10060 O O . THR B 1 643 ? 4.441 12.672 17.062 1 85.69 643 THR B O 1
ATOM 10063 N N . GLN B 1 644 ? 4.559 14.336 15.594 1 83.56 644 GLN B N 1
ATOM 10064 C CA . GLN B 1 644 ? 3.738 13.609 14.633 1 83.56 644 GLN B CA 1
ATOM 10065 C C . GLN B 1 644 ? 4.469 12.375 14.102 1 83.56 644 GLN B C 1
ATOM 10067 O O . GLN B 1 644 ? 3.859 11.328 13.891 1 83.56 644 GLN B O 1
ATOM 10072 N N . VAL B 1 645 ? 5.73 12.562 13.875 1 85.62 645 VAL B N 1
ATOM 10073 C CA . VAL B 1 645 ? 6.555 11.461 13.398 1 85.62 645 VAL B CA 1
ATOM 10074 C C . VAL B 1 645 ? 6.527 10.32 14.422 1 85.62 645 VAL B C 1
ATOM 10076 O O . VAL B 1 645 ? 6.391 9.148 14.055 1 85.62 645 VAL B O 1
ATOM 10079 N N . ARG B 1 646 ? 6.633 10.703 15.641 1 79 646 ARG B N 1
ATOM 10080 C CA . ARG B 1 646 ? 6.566 9.711 16.703 1 79 646 ARG B CA 1
ATOM 10081 C C . ARG B 1 646 ? 5.219 9 16.719 1 79 646 ARG B C 1
ATOM 10083 O O . ARG B 1 646 ? 5.156 7.781 16.875 1 79 646 ARG B O 1
ATOM 10090 N N . GLY B 1 647 ? 4.172 9.766 16.609 1 72 647 GLY B N 1
ATOM 10091 C CA . GLY B 1 647 ? 2.836 9.188 16.609 1 72 647 GLY B CA 1
ATOM 10092 C C . GLY B 1 647 ? 2.615 8.195 15.484 1 72 647 GLY B C 1
ATOM 10093 O O . GLY B 1 647 ? 1.961 7.172 15.672 1 72 647 GLY B O 1
ATOM 10094 N N . GLN B 1 648 ? 3.113 8.523 14.359 1 67.25 648 GLN B N 1
ATOM 10095 C CA . GLN B 1 648 ? 2.975 7.652 13.203 1 67.25 648 GLN B CA 1
ATOM 10096 C C . GLN B 1 648 ? 3.84 6.402 13.344 1 67.25 648 GLN B C 1
ATOM 10098 O O . GLN B 1 648 ? 3.475 5.328 12.859 1 67.25 648 GLN B O 1
ATOM 10103 N N . GLY B 1 649 ? 5.07 6.59 13.891 1 56.75 649 GLY B N 1
ATOM 10104 C CA . GLY B 1 649 ? 6.008 5.492 14.062 1 56.75 649 GLY B CA 1
ATOM 10105 C C . GLY B 1 649 ? 5.586 4.508 15.133 1 56.75 649 GLY B C 1
ATOM 10106 O O . GLY B 1 649 ? 5.785 3.299 14.992 1 56.75 649 GLY B O 1
ATOM 10107 N N . VAL B 1 650 ? 5.172 5.047 16.406 1 46.16 650 VAL B N 1
ATOM 10108 C CA . VAL B 1 650 ? 4.777 4.199 17.516 1 46.16 650 VAL B CA 1
ATOM 10109 C C . VAL B 1 650 ? 3.564 3.355 17.125 1 46.16 650 VAL B C 1
ATOM 10111 O O . VAL B 1 650 ? 3.439 2.203 17.547 1 46.16 650 VAL B O 1
ATOM 10114 N N . LEU B 1 651 ? 2.695 3.922 16.484 1 43.44 651 LEU B N 1
ATOM 10115 C CA . LEU B 1 651 ? 1.564 3.094 16.078 1 43.44 651 LEU B CA 1
ATOM 10116 C C . LEU B 1 651 ? 2.039 1.869 15.305 1 43.44 651 LEU B C 1
ATOM 10118 O O . LEU B 1 651 ? 1.437 0.797 15.406 1 43.44 651 LEU B O 1
ATOM 10122 N N . GLY B 1 652 ? 2.932 2.043 14.609 1 38.66 652 GLY B N 1
ATOM 10123 C CA . GLY B 1 652 ? 3.494 0.861 13.977 1 38.66 652 GLY B CA 1
ATOM 10124 C C . GLY B 1 652 ? 4.207 -0.057 14.953 1 38.66 652 GLY B C 1
ATOM 10125 O O . GLY B 1 652 ? 4.141 -1.28 14.828 1 38.66 652 GLY B O 1
ATOM 10126 N N . ALA B 1 653 ? 5.016 0.55 16.031 1 34.94 653 ALA B N 1
ATOM 10127 C CA . ALA B 1 653 ? 5.719 -0.213 17.062 1 34.94 653 ALA B CA 1
ATOM 10128 C C . ALA B 1 653 ? 4.762 -0.661 18.156 1 34.94 653 ALA B C 1
ATOM 10130 O O . ALA B 1 653 ? 5.094 -1.538 18.969 1 34.94 653 ALA B O 1
ATOM 10131 N N . LEU B 1 654 ? 3.842 0.101 18.703 1 32.03 654 LEU B N 1
ATOM 10132 C CA . LEU B 1 654 ? 3.014 -0.287 19.844 1 32.03 654 LEU B CA 1
ATOM 10133 C C . LEU B 1 654 ? 2.346 -1.636 19.594 1 32.03 654 LEU B C 1
ATOM 10135 O O . LEU B 1 654 ? 1.667 -2.17 20.469 1 32.03 654 LEU B O 1
ATOM 10139 N N . TRP B 1 655 ? 2.152 -2.043 18.516 1 29.28 655 TRP B N 1
ATOM 10140 C CA . TRP B 1 655 ? 1.697 -3.426 18.625 1 29.28 655 TRP B CA 1
ATOM 10141 C C . TRP B 1 655 ? 2.701 -4.266 19.406 1 29.28 655 TRP B C 1
ATOM 10143 O O . TRP B 1 655 ? 2.432 -5.426 19.734 1 29.28 655 TRP B O 1
ATOM 10153 N N . ASP B 1 656 ? 3.859 -3.811 19.625 1 28.19 656 ASP B N 1
ATOM 10154 C CA . ASP B 1 656 ? 4.645 -4.711 20.469 1 28.19 656 ASP B CA 1
ATOM 10155 C C . ASP B 1 656 ? 4.344 -4.48 21.953 1 28.19 656 ASP B C 1
ATOM 10157 O O . ASP B 1 656 ? 4.492 -5.395 22.766 1 28.19 656 ASP B O 1
ATOM 10161 N N . SER B 1 657 ? 4.359 -3.312 22.609 1 25.28 657 SER B N 1
ATOM 10162 C CA . SER B 1 657 ? 4.441 -3.33 24.062 1 25.28 657 SER B CA 1
ATOM 10163 C C . SER B 1 657 ? 3.059 -3.486 24.688 1 25.28 657 SER B C 1
ATOM 10165 O O . SER B 1 657 ? 2.309 -2.514 24.797 1 25.28 657 SER B O 1
ATOM 10167 N N . SER B 1 658 ? 2.25 -4.402 24.469 1 21.17 658 SER B N 1
ATOM 10168 C CA . SER B 1 658 ? 1.463 -4.809 25.625 1 21.17 658 SER B CA 1
ATOM 10169 C C . SER B 1 658 ? 2.312 -4.82 26.891 1 21.17 658 SER B C 1
ATOM 10171 O O . SER B 1 658 ? 3.439 -5.32 26.891 1 21.17 658 SER B O 1
ATOM 10173 N N . PRO B 1 659 ? 2.146 -3.889 27.828 1 22.94 659 PRO B N 1
ATOM 10174 C CA . PRO B 1 659 ? 2.713 -4.363 29.094 1 22.94 659 PRO B CA 1
ATOM 10175 C C . PRO B 1 659 ? 2.51 -5.863 29.297 1 22.94 659 PRO B C 1
ATOM 10177 O O . PRO B 1 659 ? 1.477 -6.41 28.906 1 22.94 659 PRO B O 1
ATOM 10180 N N . GLN B 1 660 ? 3.506 -6.617 29.672 1 16.86 660 GLN B N 1
ATOM 10181 C CA . GLN B 1 660 ? 3.324 -7.551 30.781 1 16.86 660 GLN B CA 1
ATOM 10182 C C . GLN B 1 660 ? 2.848 -6.828 32.031 1 16.86 660 GLN B C 1
ATOM 10184 O O . GLN B 1 660 ? 3.385 -5.777 32.406 1 16.86 660 GLN B O 1
#

Sequence (1320 aa):
MDGGDGGHGGDAE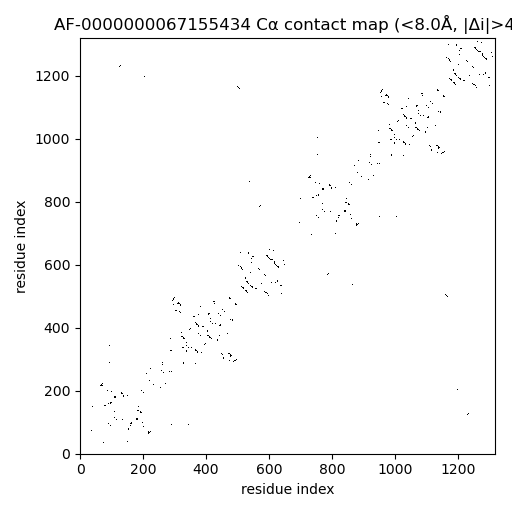IMMGDGRTGCGGWGGSRGVTTPPLSVPYLAVARTFERIEEASSRLKIIEILTNLLRSVVALSPSELLPCLLLCLNRPGAPSEGLELGIGETLLTRALAQATGRQLAQIRSEAQDKGDLGLVAESSRCTQRTVVPPAPLSASGVLGKLREMAAMSGNASASKKIDIIKGLFVACRHSEARYLVRSLSGKLRIGLAEQSVLTALAHAIALTPPGQEWPLAVVDAGQSMAPDARRTWLEEQSRILKQTFCELPDYAAIVPVLLEHGLEQLPKHCGITPGVPLKPMLAQPARCVSELLKRFEEAAFTCEYKYDGERTQIHVLESGAVFIYSRNQENTTSKYPDLVQRIPKMLKPGVRSCILDAEAVAWDKVTKQLQPFQVLMTRKRKDVDAAAIKVQVCVYAFDLLYLNGEPLVREPLATRRQLLRQSFEEVEGEFLFATSMDTRSADEVSDFLDKAIKASCEGLMVKTLEVEATYEIAKRSHKWLKLKKDYLDGLGDTLDLVVIGAYLGKGKRAGIYGGFLLACYDEESEEYQSICKIGTGFTEESLEKHYNFLKEHVLTQPRPYYRWDNAVAPDRWLAAVQVWEVKCGDLSISPVYRAAVGLVDEDKGISLRFPRFLRVRGDKKPEEATSSTQVRGQGVLGALWDSSPQMDGGDGGHGGDAEIMMGDGRTGCGGWGGSRGVTTPPLSVPYLAVARTFERIEEASSRLKIIEILTNLLRSVVALSPSELLPCLLLCLNRPGAPSEGLELGIGETLLTRALAQATGRQLAQIRSEAQDKGDLGLVAESSRCTQRTVVPPAPLSASGVLGKLREMAAMSGNASASKKIDIIKGLFVACRHSEARYLVRSLSGKLRIGLAEQSVLTALAHAIALTPPGQEWPLAVVDAGQSMAPDARRTWLEEQSRILKQTFCELPDYAAIVPVLLEHGLEQLPKHCGITPGVPLKPMLAQPARCVSELLKRFEEAAFTCEYKYDGERTQIHVLESGAVFIYSRNQENTTSKYPDLVQRIPKMLKPGVRSCILDAEAVAWDKVTKQLQPFQVLMTRKRKDVDAAAIKVQVCVYAFDLLYLNGEPLVREPLATRRQLLRQSFEEVEGEFLFATSMDTRSADEVSDFLDKAIKASCEGLMVKTLEVEATYEIAKRSHKWLKLKKDYLDGLGDTLDLVVIGAYLGKGKRAGIYGGFLLACYDEESEEYQSICKIGTGFTEESLEKHYNFLKEHVLTQPRPYYRWDNAVAPDRWLAAVQVWEVKCGDLSISPVYRAAVGLVDEDKGISLRFPRFLRVRGDKKPEEATSSTQVRGQGVLGALWDSSPQ

Secondary structure (DSSP, 8-state):
--------------------------SS---------PPBHHHHHHHHHHHHH--SHHHHHHHHHHHHHHHHHH-GGGHHHHHHHHHT-SS-GGGT------HHHHHHHHHHHHT--HHHHHHHHHHHS-HHHHHHHHHHH---SSPPPPPBHHHHHHHHHHHHH--STTHHHHHHHHHHHHHHH--TTHHHHHHHHHTT---SS--HHHHHHHHHHHHHHS-SSPPSSPS-S-TTTTS-HHHHHHHHHHHHHHHHHHHHH---HHHHHHHHHHH-STTHHHH----TTSPPPPPEEEE-S-HHHHHHHHTTS-EEEEEE-SSEEEEEEE-TTS-EEEEETT--B-GGG-HHHHHHHHHHBPTT---EEEEEEEEEEETTTTEEPPHHHHTTS-SSS--GGG--S-EEEEEEEEEEETTEE-TTS-HHHHHHHHHHHB--BTTTEEEPPEEEES-HHHHHHHHHHHHHTT--EEEEEESSTT----TT-EEEEEEEEEGGGGTT----EEEEEEEEEE--GGGTTSEEEEEEEEEETTTTEEEEEEEE--S--HHHHHHHHHHHGGGEESS--TTEE--GGG--SEEE-S--EEEEE-SEEEEESS--BTTTTS-SS-EEEEES-EEEEE-TTS-GGGSPBHHHHHHHHHHHHTTT----/--------------------------SS---------PPBHHHHHHHHHHHHH--SHHHHHHHHHHHHHHHHHH-GGGHHHHHHHHHT-SS-GGGT------HHHHHHHHHHHHT--HHHHHHHHHHHS-HHHHHHHHHTT---SSPPPPPBHHHHHHHHHHHHH--STTHHHHHHHHHHHHHHH--TTHHHHHHHHHTT---SS--HHHHHHHHHHHHHHS-SSPPSSPS-S-TTTTS-HHHHHHHHHHHHHHHHHHHHHS--HHHHHHHHHHH-STTHHHH----TTSPPPPPEEEE-S-HHHHHHHHTTS-EEEEEE-SSEEEEEEE-TTS-EEEEETT--B-GGG-HHHHHHHHHHBPTT---EEEEEEEEEEETTTTEEPPHHHHTTS-SSS--GGG--S-EEEEEEEEEEETTEE-TTS-HHHHHHHHHHHB--BTTTEEEPPEEEES-HHHHHHHHHHHHHTT--EEEEEESSTT----TT-EEEEEEEEEGGGGTT----EEEEEEEEEE--GGGTTSEEEEEEEEEETTTTEEEEEEEE--S--HHHHHHHHHHHGGGEESS--TTEE--GGG--SEEE-S--EEEEE-SEEEEESS--BTBTTTBSS-EEEEES-EEEEE-TTS-GGGSPBHHHHHHHHHHHHTTT----